Protein AF-A0A226EF48-F1 (afdb_monomer)

Solvent-accessible surface area (backbone atoms only — not comparable to full-atom values): 66025 Å² total; per-residue (Å²): 138,90,85,88,90,83,89,89,87,90,87,92,88,91,91,93,85,91,84,88,83,88,86,92,86,85,90,83,84,89,86,86,90,88,82,91,88,88,88,90,88,88,89,84,86,84,87,84,86,86,82,90,78,88,82,88,87,86,89,86,88,83,92,82,86,89,89,88,84,90,89,87,90,82,92,88,88,85,83,90,88,85,87,81,84,88,86,85,86,84,91,81,89,85,88,89,88,86,88,77,85,90,72,84,87,84,74,74,77,68,80,90,82,72,95,82,84,83,80,88,74,75,70,82,85,78,79,85,87,78,80,85,83,75,90,76,87,86,95,81,87,85,90,86,92,84,82,90,85,87,84,92,82,88,82,84,85,74,85,72,53,69,72,58,50,51,54,49,52,55,51,49,52,53,50,53,53,53,49,50,52,51,52,51,52,52,52,52,51,50,52,52,50,49,54,50,49,53,50,52,52,52,53,50,53,57,55,72,75,54,84,81,85,88,87,84,85,89,85,81,89,79,90,82,84,84,80,90,83,87,90,82,88,82,86,85,84,83,86,82,87,87,80,90,85,87,86,85,89,84,88,90,88,84,90,89,89,90,89,88,88,89,80,90,86,80,93,87,88,82,90,83,85,89,85,89,81,92,78,88,83,86,82,90,90,84,89,84,87,85,90,80,94,71,84,78,74,86,77,81,72,54,71,64,61,50,49,50,52,50,52,38,54,47,52,51,72,77,51,86,76,60,86,83,56,49,41,81,76,49,61,46,57,36,71,80,72,34,50,36,35,37,33,32,32,77,78,56,48,31,30,37,35,44,32,44,36,95,51,38,51,27,45,35,38,47,35,29,55,45,67,37,89,52,42,51,8,54,64,48,53,44,61,61,41,30,58,52,10,11,75,90,50,76,24,50,57,50,65,36,61,52,26,46,50,19,50,16,97,38,70,54,65,52,71,55,42,55,34,39,38,41,40,45,48,16,52,15,60,63,17,45,64,63,42,47,60,58,54,51,33,22,68,68,36,40,50,74,45,71,40,56,41,39,60,43,37,42,40,50,38,54,84,25,41,80,42,27,55,49,30,47,38,31,48,58,43,70,71,30,62,71,51,45,42,47,49,52,43,32,39,68,64,26,58,84,91,35,38,64,27,40,50,36,66,21,43,37,66,34,39,74,75,73,46,48,73,67,56,43,55,48,51,44,54,71,32,55,35,30,70,44,34,39,38,38,39,26,18,81,69,62,71,64,63,59,48,53,50,53,52,50,49,52,49,58,52,48,62,74,63,67,85,76,66,102,64,87,71,92,55,53,88,55,49,67,72,58,52,100,79,70,67,70,76,68,81,74,60,74,88,80,82,66,94,55,71,44,80,44,80,47,76,38,86,33,101,54,63,66,40,20,42,39,38,40,37,35,80,58,47,49,51,59,44,56,60,65,44,47,53,51,52,47,56,48,44,52,38,44,73,42,78,86,12,63,52,29,45,64,30,40,74,68,66,54,15,69,41,67,50,73,52,74,48,81,43,75,54,19,37,44,30,41,39,34,36,59,19,41,50,96,53,50,87,49,50,64,65,49,52,52,48,53,56,47,50,53,60,76,44,84,64,61,57,73,61,45,42,48,41,37,52,44,58,27,50,50,50,48,48,39,58,72,77,41,39,55,60,54,50,47,52,32,50,50,53,39,72,72,48,48,89,59,97,48,65,66,55,51,47,41,50,52,22,43,33,72,51,38,58,71,52,62,81,61,55,63,74,54,56,44,52,54,53,46,52,64,71,73,43,44,37,33,34,24,41,30,35,44,34,77,68,95,65,61,70,68,57,54,50,50,53,54,47,23,51,53,41,41,68,76,45,34,75,71,42,19,46,50,34,28,51,52,49,56,50,21,51,66,58,57,72,45,79,73,60,69,74,65,66,62,68,54,79,67,56,59,78,87,62,42,56,72,83,71,68,50,77,40,73,62,45,77,91,75,51,93,63,81,39,54,39,39,37,36,35,31,98,55,80,40,35,36,45,34,44,40,21,42,46,74,87,52,49,63,74,52,44,52,48,46,60,59,46,52,56,46,42,69,54,28,24,33,35,50,100,84,70,49,78,44,51,30,69,55,40,43,57,45,46,63,70,52,34,78,45,73,53,69,49,32,21,57,71,91,78,46,91,85,76,65,50,89,43,51,49,41,51,70,36,45,29,43,31,40,39,38,36,24,50,58,95,28,52,66,59,47,53,53,47,53,50,32,39,74,73,33,45,45,91,50,46,65,60,53,23,54,52,27,45,47,53,26,53,54,34,57,67,46,61,75,37,56,73,56,42,53,52,41,52,49,28,59,72,77,50,56,74,73,36,49,47,34,34,34,13,43,87,52,36,32,68,50,23,49,50,48,29,67,43,37,59,80,47,34,74,61,52,52,53,45,53,50,51,50,47,64,56,28,71,31,45,91,34,28,34,41,37,36,39,27,32,60,90,76,71,118

Foldseek 3Di:
DDDDDDDDDDYDYYDDDDDDDDDDDDDDYDDYDDDDDDDYDDDDDDDDDDDDDDDDDDDDDDDDDDDDDDDDDDDDDDDDDDDDDDDDDDPPDDDDPPDDDDDDDADADDDDDDPDDDDPPPPPPPPPDDDPPPDDDDDDDDDDDDDDDDDDDDDDDDDDDVVVVVVVVVVVVVVVVVVRVVVVVVVVVVVVVVVVVVVVVVVVVVVVVDDDDDDDDDDDDDDDDDDDDDDDDDDDDDDDDDDDDDDDDDDDDDDDDDDDDDDDDDDDDDDDDDDDDDDDDDDDDDDDDDDDDDPDDPPPCDPVLVVQVVVFVVCLVVDQDDPDFKGWLTWFQFLVPWIWTWMAGPAFLAIEIEIADADQKKKKKKKWFDFAQAQQLLLVLLQQQLQCAFPLGNAHQLLQLLLVLLAWPGWDWDDDLTMTMTMRMHRFDQSVLQSVLVSLRSLQGGPLDPLSCPAAQWFAFLLLFIDHNLLSNQVVLCLPLVSVLVLVQQLLQDPSLASSNYDSSGHSVCSHPVNDSVVSVVRSLQIRFSSRIYIYMYYNDDVVSVVVSVVVSQVVVQVVVPPDDPDDDPHGPSPSVCDPPNDQPQVPGDDTADPAAAEAEAEHADPDQFFWKKKKKFWAAQLLSLLRVLLVVLLVCQQFVFCPHLVNCQCCVVPQALHWDWDWDSDRTIMIMIIGHGGGNVCRVVSVVSVLVSLVCCLVDDNDLVSSLLSLVLVLVVSVVCCVVPVRVLQVVLVSSCSNRVSDSDPSSSNCSSHVNVSSNVCNPDDPVVSSVSSVVVSPGHMYMYIYGYDNDPDDPVVVVSVVSSVVSCVVQPSVRSVVSNVVNVVSVVVNPDDGDVVSSVSGDRDDPVSRDDFDWDKDWPHPVVPDDLATEIEIAGPDQKKKKKKKFFQLPPDLVLLLCLLLLQVLLQQFWWAAPVRHTDGSVCSRVLCSNLFSDKDKAFEDDDDCVPPPDSLAHDHVRRMIMIITIGGLVRVVVVVSSVCGSLPTGDDDQVSSLSSLVSLLSVLVVQVPVVVLVVQLVCLCPPDDSSGSSPSSRSVNSNVVSVVSSVCTPVCVVVSVVSSVVSSVRGPNSHRIHMYIYDNVVSND

Organism: Folsomia candida (NCBI:txid158441)

Nearest PDB structures (foldseek):
  4rpu-assembly2_B  TM=8.347E-01  e=3.319E-36  Homo sapiens
  4rpu-assembly1_A  TM=8.296E-01  e=8.101E-36  Homo sapiens
  4nge-assembly1_A  TM=8.236E-01  e=9.326E-36  Homo sapiens
  6xot-assembly1_A  TM=8.333E-01  e=1.639E-35  Homo sapiens
  6xov-assembly1_A  TM=8.225E-01  e=1.421E-34  Homo sapiens

InterPro domains:
  IPR007863 Peptidase M16, C-terminal [PF05193] (517-663)
  IPR011249 Metalloenzyme, LuxS/M16 peptidase-like [SSF63411] (338-551)
  IPR011249 Metalloenzyme, LuxS/M16 peptidase-like [SSF63411] (585-844)
  IPR011249 Metalloenzyme, LuxS/M16 peptidase-like [SSF63411] (872-1082)
  IPR013578 Peptidase M16C associated [SM01264] (788-1048)

Sequence (1088 aa):
MSSTSQPKKETPPKKETPPKEGGGHPHRHHDHHATISEHMPHAHSITGGGPKSVPLLKNHPTSTLPDHPAPPAHRKTLTSIRAGDLPQDTSSIMALASDANLANPTYRTTSRLIPGNAGAHMTTSEALNAVPLNFHALATGTKASASVGASKTGLRLEFMNPTMLQMEIEKQQQQLNRMAVLRHSMIVQAQIASSRASHNAHAQMHHARFGSSQTTKDLRESTYEPAPIHLEDIPERDTFYDAESHDHTHAPVKFAVPGQGQGQGIQGQSLEHHRVPTKSLAFLSSAPLMKGGTKKRLTIVDSETSKRLQRTRKSLAEGLGVGGEWERITTVKANELHNVTKYRSRHTGLSVVHAKVDSPEVHGYFVFRHRVSNELGLPLILQRMIFLGSRHFPHPGILDQLAVQCYAAGTDGWTESDHSCYTLKTAGKEGFLALLPVYLDHIFFPLLSEAGYLTEIHHVTEEGKDGGVCYLQMKSFEHDPVLQAHWALMSEIYGPDSGYHYNYGGHHKDMRESGSLAAVRKFHKSFYHAKNCCLIVCGDFEPEEIFSVITSFTVNKLAKSGSGTKTTPSGGLLDRGGSDNFVNPWASEPPVEIEEDNECIIRYLSDSEGYSLVKLAMMGTASSDVTLSAGMDILIAYLVASPISPVQTAFVATGEASGVTLTKSGNVQTVYCFNFENVPTHGQEGVGPKLRKVLEEEYNGKFNLERMEMVVGHCCQEAMSAMENDAEDTIARAVISDFIYSFSNDLLTFDRRINRFYTLEQFGSQPARFWLKMLKTLLDSSWALVYAVPSKETGDPHDVEDEERQMEILEKMGPEGCKKLGARLKAAIKIQAKPPPPQMLSFIKTPSIGSIGFLGIERHDNPSWAGDTLCNLYLDDMNTNYVYLTVLMDTAELTLEEKKYLVLFAEALLEAPYVDNSQRFYSYEAMIAGLSRDVLKYETFFGIDWDRGKGGNRFSCGNFSNLFCIRFQMEMKRVKEGFEWMQILLWNTKWQPDRLKNIATRLASEVTTLLDHGPTMVAAMNGESLYSMNSNLRAMSLVRQQVFLERLGAELPKSFKKVAKMLEAIRMVVLRPENTTVHVATRLEKME

Radius of gyration: 38.09 Å; Cα contacts (8 Å, |Δi|>4): 1411; chains: 1; bounding box: 137×104×117 Å

pLDDT: mean 71.86, std 28.27, range [19.77, 98.12]

Mean predicted aligned error: 17.11 Å

Secondary structure (DSSP, 8-state):
-----------------------------------------------------------------------------------------------S------PPPP---SS---S--------TTS-S---------------------------------HHHHHHHHHHHHHHHHHHHHHHHHHHHHHHHHHHHHHHHHHHHHHHHHS--------------PPPP--------------------------------------------------------------------------HHHHHHHHHHHHHHHT-----SSEEEEEEEEETTTEEEEEEEETTT--EEEEEE---SEEEEEEEEE----STT-HHHHHHHHHTS-BSSS-STTHHHHHHHHTT-S--EEEE-SSEEEEEEEEESHHHHHHHHHHHHHHHHSB---HHHHHHHT-EE-TTS-EE-HHHHHHHHHHT-HHHHHHHHHHHHHS-TTSTTSS-SS--HHHHHHT--HHHHHHHHHHH-SGGGEEEEEEES--HHHHHHHHHHHHHHHHHHH-SS-S---SS-TT-SS--TT---TTTTPPP---SS-EEEEEEEE-S--SEEEEEEEEEEEETT-HHHHHHHHHHHHHHHSSTTSHHHHHHTTTTS-SEEEEEEE-SSEEEEEEEEEEEEGGGGGGHHHHHHHHHHHHHHS---HHHHHHHHHHHHHHHHHHHHHSHHHHHHHHHHHHHHH--S--HHHHHHHH-HHHHHHTTTT--HHHHHHHHHHHHSS-EEEEEEEEE--SS-HHHHHHHHHHHHHHHHHHHHHHHHHHHHHHHHHHHHT-PPPHHHHTTSPPPPGGG--PPPEEEEES-GGG-S-SSEEEEEEES-SEEEEEEEEE-TT--HHHHHTHHHHHHHHHSS-EE-TT--EE-HHHHHHHHHHH-SEEEEEEEE-S--TTT--TT---EEEEEEEEEEEEEGGGHHHHHHHHHIIIIIB---HHHHHHHHHHHHHHHHHHHS-HHHHHHHHHHHHHS-TTSHHHHT-HHHHHHHHHHHHHHTTTTHHHHHHHHHHHHHHHTSTTTEEEEEEE-GGGT-

Structure (mmCIF, N/CA/C/O backbone):
data_AF-A0A226EF48-F1
#
_entry.id   AF-A0A226EF48-F1
#
loop_
_atom_site.group_PDB
_atom_site.id
_atom_site.type_symbol
_atom_site.label_atom_id
_atom_site.label_alt_id
_atom_site.label_comp_id
_atom_site.label_asym_id
_atom_site.label_entity_id
_atom_site.label_seq_id
_atom_site.pdbx_PDB_ins_code
_atom_site.Cartn_x
_atom_site.Cartn_y
_atom_site.Cartn_z
_atom_site.occupancy
_atom_site.B_iso_or_equiv
_atom_site.auth_seq_id
_atom_site.auth_comp_id
_atom_site.auth_asym_id
_atom_site.auth_atom_id
_atom_site.pdbx_PDB_model_num
ATOM 1 N N . MET A 1 1 ? 35.389 -9.299 45.839 1.00 28.16 1 MET A N 1
ATOM 2 C CA . MET A 1 1 ? 36.670 -9.146 46.571 1.00 28.16 1 MET A CA 1
ATOM 3 C C . MET A 1 1 ? 37.806 -9.143 45.564 1.00 28.16 1 MET A C 1
ATOM 5 O O . MET A 1 1 ? 37.670 -9.774 44.526 1.00 28.16 1 MET A O 1
ATOM 9 N N . SER A 1 2 ? 38.886 -8.426 45.853 1.00 26.86 2 SER A N 1
ATOM 10 C CA . SER A 1 2 ? 40.102 -8.352 45.036 1.00 26.86 2 SER A CA 1
ATOM 11 C C . SER A 1 2 ? 41.114 -9.441 45.400 1.00 26.86 2 SER A C 1
ATOM 13 O O . SER A 1 2 ? 41.329 -9.647 46.593 1.00 26.86 2 SER A O 1
ATOM 15 N N . SER A 1 3 ? 41.851 -9.979 44.422 1.00 26.12 3 SER A N 1
ATOM 16 C CA . SER A 1 3 ? 43.328 -9.927 44.451 1.00 26.12 3 SER A CA 1
ATOM 17 C C . SER A 1 3 ? 43.994 -10.444 43.166 1.00 26.12 3 SER A C 1
ATOM 19 O O . SER A 1 3 ? 43.535 -11.361 42.495 1.00 26.12 3 SER A O 1
ATOM 21 N N . THR A 1 4 ? 45.106 -9.793 42.837 1.00 33.22 4 THR A N 1
ATOM 22 C CA . THR A 1 4 ? 46.042 -10.048 41.732 1.00 33.22 4 THR A CA 1
ATOM 23 C C . THR A 1 4 ? 47.026 -11.186 42.016 1.00 33.22 4 THR A C 1
ATOM 25 O O . THR A 1 4 ? 47.421 -11.367 43.166 1.00 33.22 4 THR A O 1
ATOM 28 N N . SER A 1 5 ? 47.602 -11.796 40.972 1.00 27.30 5 SER A N 1
ATOM 29 C CA . SER A 1 5 ? 49.020 -12.214 40.996 1.00 27.30 5 SER A CA 1
ATOM 30 C C . SER A 1 5 ? 49.654 -12.284 39.590 1.00 27.30 5 SER A C 1
ATOM 32 O O . SER A 1 5 ? 48.964 -12.328 38.575 1.00 27.30 5 SER A O 1
ATOM 34 N N . GLN A 1 6 ? 50.986 -12.207 39.558 1.00 29.62 6 GLN A N 1
ATOM 35 C CA . GLN A 1 6 ? 51.924 -12.101 38.420 1.00 29.62 6 GLN A CA 1
ATOM 36 C C . GLN A 1 6 ? 53.276 -12.710 38.901 1.00 29.62 6 GLN A C 1
ATOM 38 O O . GLN A 1 6 ? 53.367 -13.033 40.089 1.00 29.62 6 GLN A O 1
ATOM 43 N N . PRO A 1 7 ? 54.394 -12.720 38.139 1.00 58.25 7 PRO A N 1
ATOM 44 C CA . PRO A 1 7 ? 54.631 -12.943 36.700 1.00 58.25 7 PRO A CA 1
ATOM 45 C C . PRO A 1 7 ? 55.811 -13.947 36.480 1.00 58.25 7 PRO A C 1
ATOM 47 O O . PRO A 1 7 ? 56.293 -14.545 37.440 1.00 58.25 7 PRO A O 1
ATOM 50 N N . LYS A 1 8 ? 56.372 -14.061 35.255 1.00 25.58 8 LYS A N 1
ATOM 51 C CA . LYS A 1 8 ? 57.837 -14.234 35.021 1.00 25.58 8 LYS A CA 1
ATOM 52 C C . LYS A 1 8 ? 58.270 -13.968 33.558 1.00 25.58 8 LYS A C 1
ATOM 54 O O . LYS A 1 8 ? 57.422 -13.894 32.675 1.00 25.58 8 LYS A O 1
ATOM 59 N N . LYS A 1 9 ? 59.582 -13.782 33.330 1.00 35.47 9 LYS A N 1
ATOM 60 C CA . LYS A 1 9 ? 60.288 -13.489 32.051 1.00 35.47 9 LYS A CA 1
ATOM 61 C C . LYS A 1 9 ? 61.573 -14.337 31.946 1.00 35.47 9 LYS A C 1
ATOM 63 O O . LYS A 1 9 ? 62.043 -14.746 33.000 1.00 35.47 9 LYS A O 1
ATOM 68 N N . GLU A 1 10 ? 62.166 -14.479 30.743 1.00 27.41 10 GLU A N 1
ATOM 69 C CA . GLU A 1 10 ? 63.618 -14.271 30.443 1.00 27.41 10 GLU A CA 1
ATOM 70 C C . GLU A 1 10 ? 63.971 -14.435 28.928 1.00 27.41 10 GLU A C 1
ATOM 72 O O . GLU A 1 10 ? 63.063 -14.599 28.115 1.00 27.41 10 GLU A O 1
ATOM 77 N N . THR A 1 11 ? 65.247 -14.239 28.528 1.00 33.75 11 THR A N 1
ATOM 78 C CA . THR A 1 11 ? 65.767 -13.865 27.162 1.00 33.75 11 THR A CA 1
ATOM 79 C C . THR A 1 11 ? 67.304 -14.117 27.036 1.00 33.75 11 THR A C 1
ATOM 81 O O . THR A 1 11 ? 67.863 -14.461 28.078 1.00 33.75 11 THR A O 1
ATOM 84 N N . PRO A 1 12 ? 68.079 -13.813 25.937 1.00 58.25 12 PRO A N 1
ATOM 85 C CA . PRO A 1 12 ? 67.825 -13.530 24.490 1.00 58.25 12 PRO A CA 1
ATOM 86 C C . PRO A 1 12 ? 68.571 -14.564 23.546 1.00 58.25 12 PRO A C 1
ATOM 88 O O . PRO A 1 12 ? 68.150 -15.712 23.636 1.00 58.25 12 PRO A O 1
ATOM 91 N N . PRO A 1 13 ? 69.692 -14.363 22.767 1.00 60.22 13 PRO A N 1
ATOM 92 C CA . PRO A 1 13 ? 70.171 -13.312 21.810 1.00 60.22 13 PRO A CA 1
ATOM 93 C C . PRO A 1 13 ? 70.856 -13.758 20.445 1.00 60.22 13 PRO A C 1
ATOM 95 O O . PRO A 1 13 ? 71.360 -14.865 20.327 1.00 60.22 13 PRO A O 1
ATOM 98 N N . LYS A 1 14 ? 71.088 -12.779 19.524 1.00 34.16 14 LYS A N 1
ATOM 99 C CA . LYS A 1 14 ? 72.252 -12.568 18.572 1.00 34.16 14 LYS A CA 1
ATOM 100 C C . LYS A 1 14 ? 72.450 -13.301 17.191 1.00 34.16 14 LYS A C 1
ATOM 102 O O . LYS A 1 14 ? 72.876 -14.447 17.166 1.00 34.16 14 LYS A O 1
ATOM 107 N N . LYS A 1 15 ? 72.475 -12.483 16.098 1.00 33.62 15 LYS A N 1
ATOM 108 C CA . LYS A 1 15 ? 73.620 -12.099 15.177 1.00 33.62 15 LYS A CA 1
ATOM 109 C C . LYS A 1 15 ? 73.606 -12.389 13.631 1.00 33.62 15 LYS A C 1
ATOM 111 O O . LYS A 1 15 ? 73.310 -13.489 13.199 1.00 33.62 15 LYS A O 1
ATOM 116 N N . GLU A 1 16 ? 74.141 -11.389 12.888 1.00 28.70 16 GLU A N 1
ATOM 117 C CA . GLU A 1 16 ? 74.893 -11.381 11.586 1.00 28.70 16 GLU A CA 1
ATOM 118 C C . GLU A 1 16 ? 74.229 -11.239 10.177 1.00 28.70 16 GLU A C 1
ATOM 120 O O . GLU A 1 16 ? 73.040 -11.478 9.996 1.00 28.70 16 GLU A O 1
ATOM 125 N N . THR A 1 17 ? 75.009 -10.669 9.225 1.00 33.44 17 THR A N 1
ATOM 126 C CA . THR A 1 17 ? 74.656 -9.972 7.940 1.00 33.44 17 THR A CA 1
ATOM 127 C C . THR A 1 17 ? 75.921 -9.811 7.033 1.00 33.44 17 THR A C 1
ATOM 129 O O . THR A 1 17 ? 76.978 -10.269 7.479 1.00 33.44 17 THR A O 1
ATOM 132 N N . PRO A 1 18 ? 75.948 -9.123 5.844 1.00 63.88 18 PRO A N 1
ATOM 133 C CA . PRO A 1 18 ? 74.908 -8.530 4.970 1.00 63.88 18 PRO A CA 1
ATOM 134 C C . PRO A 1 18 ? 74.834 -9.255 3.582 1.00 63.88 18 PRO A C 1
ATOM 136 O O . PRO A 1 18 ? 74.319 -10.369 3.666 1.00 63.88 18 PRO A O 1
ATOM 139 N N . PRO A 1 19 ? 75.299 -8.826 2.357 1.00 53.91 19 PRO A N 1
ATOM 140 C CA . PRO A 1 19 ? 75.860 -7.561 1.791 1.00 53.91 19 PRO A CA 1
ATOM 141 C C . PRO A 1 19 ? 75.256 -7.040 0.430 1.00 53.91 19 PRO A C 1
ATOM 143 O O . PRO A 1 19 ? 74.642 -7.801 -0.300 1.00 53.91 19 PRO A O 1
ATOM 146 N N . LYS A 1 20 ? 75.552 -5.762 0.076 1.00 36.25 20 LYS A N 1
ATOM 147 C CA . LYS A 1 20 ? 75.906 -5.155 -1.261 1.00 36.25 20 LYS A CA 1
ATOM 148 C C . LYS A 1 20 ? 75.062 -5.401 -2.561 1.00 36.25 20 LYS A C 1
ATOM 150 O O . LYS A 1 20 ? 74.678 -6.523 -2.837 1.00 36.25 20 LYS A O 1
ATOM 155 N N . GLU A 1 21 ? 74.859 -4.442 -3.497 1.00 33.84 21 GLU A N 1
ATOM 156 C CA . GLU A 1 21 ? 75.143 -2.979 -3.560 1.00 33.84 21 GLU A CA 1
ATOM 157 C C . GLU A 1 21 ? 74.468 -2.254 -4.769 1.00 33.84 21 GLU A C 1
ATOM 159 O O . GLU A 1 21 ? 74.264 -2.875 -5.807 1.00 33.84 21 GLU A O 1
ATOM 164 N N . GLY A 1 22 ? 74.257 -0.924 -4.672 1.00 27.17 22 GLY A N 1
ATOM 165 C CA . GLY A 1 22 ? 74.128 0.033 -5.804 1.00 27.17 22 GLY A CA 1
ATOM 166 C C . GLY A 1 22 ? 72.722 0.290 -6.401 1.00 27.17 22 GLY A C 1
ATOM 167 O O . GLY A 1 22 ? 71.975 -0.644 -6.646 1.00 27.17 22 GLY A O 1
ATOM 168 N N . GLY A 1 23 ? 72.296 1.529 -6.709 1.00 27.42 23 GLY A N 1
ATOM 169 C CA . GLY A 1 23 ? 72.866 2.861 -6.414 1.00 27.42 23 GLY A CA 1
ATOM 170 C C . GLY A 1 23 ? 72.217 3.996 -7.247 1.00 27.42 23 GLY A C 1
ATOM 171 O O . GLY A 1 23 ? 71.922 3.784 -8.417 1.00 27.42 23 GLY A O 1
ATOM 172 N N . GLY A 1 24 ? 72.007 5.199 -6.680 1.00 24.30 24 GLY A N 1
ATOM 173 C CA . GLY A 1 24 ? 71.493 6.371 -7.428 1.00 24.30 24 GLY A CA 1
ATOM 174 C C . GLY A 1 24 ? 70.913 7.516 -6.571 1.00 24.30 24 GLY A C 1
ATOM 175 O O . GLY A 1 24 ? 69.878 7.362 -5.932 1.00 24.30 24 GLY A O 1
ATOM 176 N N . HIS A 1 25 ? 71.581 8.674 -6.555 1.00 31.62 25 HIS A N 1
ATOM 177 C CA . HIS A 1 25 ? 71.256 9.911 -5.804 1.00 31.62 25 HIS A CA 1
ATOM 178 C C . HIS A 1 25 ? 72.106 11.067 -6.417 1.00 31.62 25 HIS A C 1
ATOM 180 O O . HIS A 1 25 ? 72.949 10.730 -7.256 1.00 31.62 25 HIS A O 1
ATOM 186 N N . PRO A 1 26 ? 72.033 12.370 -6.021 1.00 56.12 26 PRO A N 1
ATOM 187 C CA . PRO A 1 26 ? 71.220 13.053 -4.988 1.00 56.12 26 PRO A CA 1
ATOM 188 C C . PRO A 1 26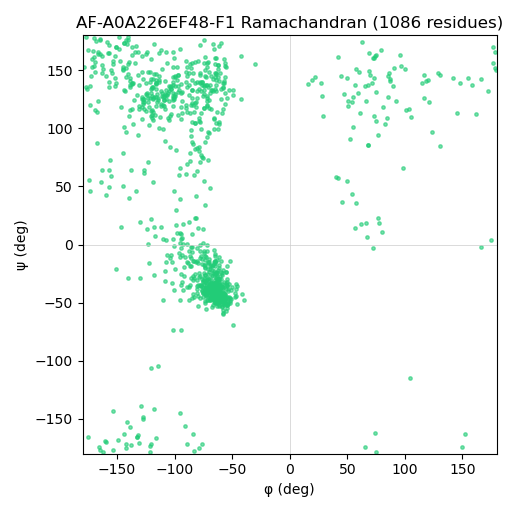 ? 70.709 14.476 -5.434 1.00 56.12 26 PRO A C 1
ATOM 190 O O . PRO A 1 26 ? 70.656 14.757 -6.624 1.00 56.12 26 PRO A O 1
ATOM 193 N N . HIS A 1 27 ? 70.473 15.396 -4.467 1.00 28.08 27 HIS A N 1
ATOM 194 C CA . HIS A 1 27 ? 70.641 16.883 -4.539 1.00 28.08 27 HIS A CA 1
ATOM 195 C C . HIS A 1 27 ? 69.497 17.785 -5.099 1.00 28.08 27 HIS A C 1
ATOM 197 O O . HIS A 1 27 ? 68.837 17.404 -6.052 1.00 28.08 27 HIS A O 1
ATOM 203 N N . ARG A 1 28 ? 69.248 19.026 -4.596 1.00 28.14 28 ARG A N 1
ATOM 204 C CA . ARG A 1 28 ? 69.578 19.692 -3.290 1.00 28.14 28 ARG A CA 1
ATOM 205 C C . ARG A 1 28 ? 68.885 21.084 -3.117 1.00 28.14 28 ARG A C 1
ATOM 207 O O . ARG A 1 28 ? 68.788 21.807 -4.095 1.00 28.14 28 ARG A O 1
ATOM 214 N N . HIS A 1 29 ? 68.645 21.483 -1.852 1.00 28.69 29 HIS A N 1
ATOM 215 C CA . HIS A 1 29 ? 68.838 22.836 -1.244 1.00 28.69 29 HIS A CA 1
ATOM 216 C C . HIS A 1 29 ? 67.913 24.075 -1.472 1.00 28.69 29 HIS A C 1
ATOM 218 O O . HIS A 1 29 ? 67.759 24.530 -2.594 1.00 28.69 29 HIS A O 1
ATOM 224 N N . HIS A 1 30 ? 67.544 24.705 -0.326 1.00 28.91 30 HIS A N 1
ATOM 225 C CA . HIS A 1 30 ? 67.613 26.158 0.032 1.00 28.91 30 HIS A CA 1
ATOM 226 C C . HIS A 1 30 ? 66.687 27.216 -0.664 1.00 28.91 30 HIS A C 1
ATOM 228 O O . HIS A 1 30 ? 66.364 27.071 -1.833 1.00 28.91 30 HIS A O 1
ATOM 234 N N . ASP A 1 31 ? 66.249 28.337 -0.037 1.00 29.02 31 ASP A N 1
ATOM 235 C CA . ASP A 1 31 ? 66.305 28.771 1.387 1.00 29.02 31 ASP A CA 1
ATOM 236 C C . ASP A 1 31 ? 65.411 29.996 1.778 1.00 29.02 31 ASP A C 1
ATOM 238 O O . ASP A 1 31 ? 65.060 30.808 0.929 1.00 29.02 31 ASP A O 1
ATOM 242 N N . HIS A 1 32 ? 65.241 30.179 3.107 1.00 30.47 32 HIS A N 1
ATOM 243 C CA . HIS A 1 32 ? 65.306 31.447 3.899 1.00 30.47 32 HIS A CA 1
ATOM 244 C C . HIS A 1 32 ? 64.123 32.434 4.154 1.00 30.47 32 HIS A C 1
ATOM 246 O O . HIS A 1 32 ? 63.390 32.836 3.262 1.00 30.47 32 HIS A O 1
ATOM 252 N N . HIS A 1 33 ? 64.152 32.952 5.409 1.00 28.91 33 HIS A N 1
ATOM 253 C CA . HIS A 1 33 ? 63.648 34.242 5.962 1.00 28.91 33 HIS A CA 1
ATOM 254 C C . HIS A 1 33 ? 62.115 34.490 6.066 1.00 28.91 33 HIS A C 1
ATOM 256 O O . HIS A 1 33 ? 61.362 34.056 5.209 1.00 28.91 33 HIS A O 1
ATOM 262 N N . ALA A 1 34 ? 61.555 35.213 7.062 1.00 29.50 34 ALA A N 1
ATOM 263 C CA . ALA A 1 34 ? 62.031 35.817 8.339 1.00 29.50 34 ALA A CA 1
ATOM 264 C C . ALA A 1 34 ? 60.823 36.438 9.123 1.00 29.50 34 ALA A C 1
ATOM 266 O O . ALA A 1 34 ? 59.797 36.659 8.490 1.00 29.50 34 ALA A O 1
ATOM 267 N N . THR A 1 35 ? 60.816 36.856 10.410 1.00 27.83 35 THR A N 1
ATOM 268 C CA . THR A 1 35 ? 61.476 36.501 11.708 1.00 27.83 35 THR A CA 1
ATOM 269 C C . THR A 1 35 ? 60.811 37.318 12.858 1.00 27.83 35 THR A C 1
ATOM 271 O O . THR A 1 35 ? 60.347 38.414 12.569 1.00 27.83 35 THR A O 1
ATOM 274 N N . ILE A 1 36 ? 60.937 36.885 14.137 1.00 29.30 36 ILE A N 1
ATOM 275 C CA . ILE A 1 36 ? 60.816 37.685 15.406 1.00 29.30 36 ILE A CA 1
ATOM 276 C C . ILE A 1 36 ? 59.397 38.149 15.840 1.00 29.30 36 ILE A C 1
ATOM 278 O O . ILE A 1 36 ? 58.625 38.588 15.000 1.00 29.30 36 ILE A O 1
ATOM 282 N N . SER A 1 37 ? 59.003 38.204 17.130 1.00 27.56 37 SER A N 1
ATOM 283 C CA . SER A 1 37 ? 59.228 37.407 18.379 1.00 27.56 37 SER A CA 1
ATOM 284 C C . SER A 1 37 ? 58.132 37.848 19.411 1.00 27.56 37 SER A C 1
ATOM 286 O O . SER A 1 37 ? 57.335 38.717 19.065 1.00 27.56 37 SER A O 1
ATOM 288 N N . GLU A 1 38 ? 57.900 37.352 20.642 1.00 31.55 38 GLU A N 1
ATOM 289 C CA . GLU A 1 38 ? 58.508 36.356 21.564 1.00 31.55 38 GLU A CA 1
ATOM 290 C C . GLU A 1 38 ? 57.375 35.810 22.509 1.00 31.55 38 GLU A C 1
ATOM 292 O O . GLU A 1 38 ? 56.274 35.638 21.997 1.00 31.55 38 GLU A O 1
ATOM 297 N N . HIS A 1 39 ? 57.419 35.475 23.818 1.00 27.11 39 HIS A N 1
ATOM 298 C CA . HIS A 1 39 ? 58.394 35.469 24.938 1.00 27.11 39 HIS A CA 1
ATOM 299 C C . HIS A 1 39 ? 58.063 34.304 25.930 1.00 27.11 39 HIS A C 1
ATOM 301 O O . HIS A 1 39 ? 57.269 33.425 25.597 1.00 27.11 39 HIS A O 1
ATOM 307 N N . MET A 1 40 ? 58.666 34.241 27.133 1.00 24.55 40 MET A N 1
ATOM 308 C CA . MET A 1 40 ? 58.604 33.076 28.062 1.00 24.55 40 MET A CA 1
ATOM 309 C C . MET A 1 40 ? 58.956 33.479 29.537 1.00 24.55 40 MET A C 1
ATOM 311 O O . MET A 1 40 ? 59.086 34.687 29.740 1.00 24.55 40 MET A O 1
ATOM 315 N N . PRO A 1 41 ? 59.183 32.604 30.574 1.00 56.12 41 PRO A N 1
ATOM 316 C CA . PRO A 1 41 ? 58.984 31.138 30.758 1.00 56.12 41 PRO A CA 1
ATOM 317 C C . PRO A 1 41 ? 58.500 30.627 32.176 1.00 56.12 41 PRO A C 1
ATOM 319 O O . PRO A 1 41 ? 58.341 31.387 33.122 1.00 56.12 41 PRO A O 1
ATOM 322 N N . HIS A 1 42 ? 58.425 29.283 32.326 1.00 31.09 42 HIS A N 1
ATOM 323 C CA . HIS A 1 42 ? 58.775 28.430 33.511 1.00 31.09 42 HIS A CA 1
ATOM 324 C C . HIS A 1 42 ? 57.834 28.128 34.732 1.00 31.09 42 HIS A C 1
ATOM 326 O O . HIS A 1 42 ? 57.786 28.868 35.704 1.00 31.09 42 HIS A O 1
ATOM 332 N N . ALA A 1 43 ? 57.376 26.853 34.776 1.00 27.39 43 ALA A N 1
ATOM 333 C CA . ALA A 1 43 ? 57.772 25.779 35.740 1.00 27.39 43 ALA A CA 1
ATOM 334 C C . ALA A 1 43 ? 56.931 25.360 36.999 1.00 27.39 43 ALA A C 1
ATOM 336 O O . ALA A 1 43 ? 56.273 26.149 37.657 1.00 27.39 43 ALA A O 1
ATOM 337 N N . HIS A 1 44 ? 57.098 24.061 37.345 1.00 28.94 44 HIS A N 1
ATOM 338 C CA . HIS A 1 44 ? 56.941 23.352 38.646 1.00 28.94 44 HIS A CA 1
ATOM 339 C C . HIS A 1 44 ? 55.565 22.963 39.285 1.00 28.94 44 HIS A C 1
ATOM 341 O O . HIS A 1 44 ? 55.040 23.637 40.157 1.00 28.94 44 HIS A O 1
ATOM 347 N N . SER A 1 45 ? 55.141 21.714 39.002 1.00 24.92 45 SER A N 1
ATOM 348 C CA . SER A 1 45 ? 55.010 20.558 39.945 1.00 24.92 45 SER A CA 1
ATOM 349 C C . SER A 1 45 ? 54.021 20.472 41.149 1.00 24.92 45 SER A C 1
ATOM 351 O O . SER A 1 45 ? 54.086 21.273 42.069 1.00 24.92 45 SER A O 1
ATOM 353 N N . ILE A 1 46 ? 53.391 19.276 41.256 1.00 27.30 46 ILE A N 1
ATOM 354 C CA . ILE A 1 46 ? 53.111 18.449 42.476 1.00 27.30 46 ILE A CA 1
ATOM 355 C C . ILE A 1 46 ? 51.845 18.715 43.349 1.00 27.30 46 ILE A C 1
ATOM 357 O O . ILE A 1 46 ? 51.668 19.786 43.910 1.00 27.30 46 ILE A O 1
ATOM 361 N N . THR A 1 47 ? 51.065 17.631 43.585 1.00 27.00 47 THR A N 1
ATOM 362 C CA . THR A 1 47 ? 49.935 17.428 44.556 1.00 27.00 47 THR A CA 1
ATOM 363 C C . THR A 1 47 ? 48.717 18.375 44.482 1.00 27.00 47 THR A C 1
ATOM 365 O O . THR A 1 47 ? 48.842 19.524 44.103 1.00 27.00 47 THR A O 1
ATOM 368 N N . GLY A 1 48 ? 47.484 17.995 44.851 1.00 24.38 48 GLY A N 1
ATOM 369 C CA . GLY A 1 48 ? 46.937 16.716 45.337 1.00 24.38 48 GLY A CA 1
ATOM 370 C C . GLY A 1 48 ? 45.773 16.931 46.331 1.00 24.38 48 GLY A C 1
ATOM 371 O O . GLY A 1 48 ? 45.880 17.787 47.199 1.00 24.38 48 GLY A O 1
ATOM 372 N N . GLY A 1 49 ? 44.696 16.132 46.248 1.00 25.20 49 GLY A N 1
ATOM 373 C CA . GLY A 1 49 ? 43.624 16.068 47.265 1.00 25.20 49 GLY A CA 1
ATOM 374 C C . GLY A 1 49 ? 42.217 16.538 46.838 1.00 25.20 49 GLY A C 1
ATOM 375 O O . GLY A 1 49 ? 42.052 17.552 46.173 1.00 25.20 49 GLY A O 1
ATOM 376 N N . GLY A 1 50 ? 41.195 15.793 47.276 1.00 22.89 50 GLY A N 1
ATOM 377 C CA . GLY A 1 50 ? 39.822 16.282 47.531 1.00 22.89 50 GLY A CA 1
ATOM 378 C C . GLY A 1 50 ? 39.524 16.083 49.030 1.00 22.89 50 GLY A C 1
ATOM 379 O O . GLY A 1 50 ? 40.478 16.111 49.808 1.00 22.89 50 GLY A O 1
ATOM 380 N N . PRO A 1 51 ? 38.309 15.689 49.475 1.00 46.88 51 PRO A N 1
ATOM 381 C CA . PRO A 1 51 ? 36.960 15.805 48.890 1.00 46.88 51 PRO A CA 1
ATOM 382 C C . PRO A 1 51 ? 35.920 16.348 49.932 1.00 46.88 51 PRO A C 1
ATOM 384 O O . PRO A 1 51 ? 36.318 16.732 51.027 1.00 46.88 51 PRO A O 1
ATOM 387 N N . LYS A 1 52 ? 34.593 16.237 49.665 1.00 27.02 52 LYS A N 1
ATOM 388 C CA . LYS A 1 52 ? 33.447 16.457 50.619 1.00 27.02 52 LYS A CA 1
ATOM 389 C C . LYS A 1 52 ? 33.165 17.952 50.968 1.00 27.02 52 LYS A C 1
ATOM 391 O O . LYS A 1 52 ? 34.015 18.783 50.695 1.00 27.02 52 LYS A O 1
ATOM 396 N N . SER A 1 53 ? 32.012 18.406 51.506 1.00 25.98 53 SER A N 1
ATOM 397 C CA . SER A 1 53 ? 30.719 17.792 51.932 1.00 25.98 53 SER A CA 1
ATOM 398 C C . SER A 1 53 ? 29.557 18.823 52.018 1.00 25.98 53 SER A C 1
ATOM 400 O O . SER A 1 53 ? 29.782 19.940 52.463 1.00 25.98 53 SER A O 1
ATOM 402 N N . VAL A 1 54 ? 28.317 18.416 51.673 1.00 25.62 54 VAL A N 1
ATOM 403 C CA . VAL A 1 54 ? 27.120 18.206 52.562 1.00 25.62 54 VAL A CA 1
ATOM 404 C C . VAL A 1 54 ? 27.134 18.908 53.959 1.00 25.62 54 VAL A C 1
ATOM 406 O O . VAL A 1 54 ? 28.189 18.821 54.587 1.00 25.62 54 VAL A O 1
ATOM 409 N N . PRO A 1 55 ? 26.027 19.470 54.549 1.00 45.56 55 PRO A N 1
ATOM 410 C CA . PRO A 1 55 ? 24.585 19.163 54.361 1.00 45.56 55 PRO A CA 1
ATOM 411 C C . PRO A 1 55 ? 23.550 20.335 54.321 1.00 45.56 55 PRO A C 1
ATOM 413 O O . PRO A 1 55 ? 23.836 21.504 54.545 1.00 45.56 55 PRO A O 1
ATOM 416 N N . LEU A 1 56 ? 22.292 19.912 54.115 1.00 26.12 56 LEU A N 1
ATOM 417 C CA . LEU A 1 56 ? 20.988 20.470 54.540 1.00 26.12 56 LEU A CA 1
ATOM 418 C C . LEU A 1 56 ? 20.939 21.261 55.873 1.00 26.12 56 LEU A C 1
ATOM 420 O O . LEU A 1 56 ? 21.588 20.852 56.833 1.00 26.12 56 LEU A O 1
ATOM 424 N N . LEU A 1 57 ? 19.950 22.170 56.014 1.00 24.25 57 LEU A N 1
ATOM 425 C CA . LEU A 1 57 ? 18.860 22.037 57.016 1.00 24.25 57 LEU A CA 1
ATOM 426 C C . LEU A 1 57 ? 17.665 23.003 56.796 1.00 24.25 57 LEU A C 1
ATOM 428 O O . LEU A 1 57 ? 17.752 23.957 56.030 1.00 24.25 57 LEU A O 1
ATOM 432 N N . LYS A 1 58 ? 16.526 22.709 57.447 1.00 34.09 58 LYS A N 1
ATOM 433 C CA . LYS A 1 58 ? 15.245 23.460 57.415 1.00 34.09 58 LYS A CA 1
ATOM 434 C C . LYS A 1 58 ? 15.078 24.329 58.673 1.00 34.09 58 LYS A C 1
ATOM 436 O O . LYS A 1 58 ? 15.704 24.007 59.677 1.00 34.09 58 LYS A O 1
ATOM 441 N N . ASN A 1 59 ? 14.131 25.282 58.676 1.00 26.27 59 ASN A N 1
ATOM 442 C CA . ASN A 1 59 ? 13.272 25.568 59.847 1.00 26.27 59 ASN A CA 1
ATOM 443 C C . ASN A 1 59 ? 12.002 26.397 59.515 1.00 26.27 59 ASN A C 1
ATOM 445 O O . ASN A 1 59 ? 11.902 27.012 58.458 1.00 26.27 59 ASN A O 1
ATOM 449 N N . HIS A 1 60 ? 11.031 26.362 60.436 1.00 32.38 60 HIS A N 1
ATOM 450 C CA . HIS A 1 60 ? 9.705 27.027 60.472 1.00 32.38 60 HIS A CA 1
ATOM 451 C C . HIS A 1 60 ? 9.631 27.946 61.732 1.00 32.38 60 HIS A C 1
ATOM 453 O O . HIS A 1 60 ? 10.597 27.930 62.498 1.00 32.38 60 HIS A O 1
ATOM 459 N N . PRO A 1 61 ? 8.484 28.558 62.126 1.00 53.34 61 PRO A N 1
ATOM 460 C CA . PRO A 1 61 ? 7.474 29.383 61.415 1.00 53.34 61 PRO A CA 1
ATOM 461 C C . PRO A 1 61 ? 7.150 30.710 62.188 1.00 53.34 61 PRO A C 1
ATOM 463 O O . PRO A 1 61 ? 7.819 30.980 63.173 1.00 53.34 61 PRO A O 1
ATOM 466 N N . THR A 1 62 ? 6.118 31.499 61.790 1.00 28.30 62 THR A N 1
ATOM 467 C CA . THR A 1 62 ? 4.930 31.963 62.604 1.00 28.30 62 THR A CA 1
ATOM 468 C C . THR A 1 62 ? 4.265 33.282 62.114 1.00 28.30 62 THR A C 1
ATOM 470 O O . THR A 1 62 ? 4.995 34.217 61.819 1.00 28.30 62 THR A O 1
ATOM 473 N N . SER A 1 63 ? 2.911 33.379 62.198 1.00 29.83 63 SER A N 1
ATOM 474 C CA . SER A 1 63 ? 2.053 34.585 62.495 1.00 29.83 63 SER A CA 1
ATOM 475 C C . SER A 1 63 ? 2.097 35.850 61.576 1.00 29.83 63 SER A C 1
ATOM 477 O O . SER A 1 63 ? 3.149 36.165 61.045 1.00 29.83 63 SER A O 1
ATOM 479 N N . THR A 1 64 ? 1.045 36.673 61.342 1.00 27.73 64 THR A N 1
ATOM 480 C CA . THR A 1 64 ? -0.376 36.741 61.810 1.00 27.73 64 THR A CA 1
ATOM 481 C C . THR A 1 64 ? -1.292 37.570 60.855 1.00 27.73 64 THR A C 1
ATOM 483 O O . THR A 1 64 ? -0.801 38.186 59.917 1.00 27.73 64 THR A O 1
ATOM 486 N N . LEU A 1 65 ? -2.613 37.577 61.132 1.00 27.20 65 LEU A N 1
ATOM 487 C CA . LEU A 1 65 ? -3.743 38.375 60.562 1.00 27.20 65 LEU A CA 1
ATOM 488 C C . LEU A 1 65 ? -3.612 39.923 60.720 1.00 27.20 65 LEU A C 1
ATOM 490 O O . LEU A 1 65 ? -2.711 40.318 61.466 1.00 27.20 65 LEU A O 1
ATOM 494 N N . PRO A 1 66 ? -4.495 40.802 60.144 1.00 49.59 66 PRO A N 1
ATOM 495 C CA . PRO A 1 66 ? -5.839 40.614 59.516 1.00 49.59 66 PRO A CA 1
ATOM 496 C C . PRO A 1 66 ? -5.940 41.232 58.069 1.00 49.59 66 PRO A C 1
ATOM 498 O O . PRO A 1 66 ? -4.922 41.190 57.388 1.00 49.59 66 PRO A O 1
ATOM 501 N N . ASP A 1 67 ? -7.026 41.751 57.435 1.00 26.83 67 ASP A N 1
ATOM 502 C CA . ASP A 1 67 ? -8.448 42.071 57.772 1.00 26.83 67 ASP A CA 1
ATOM 503 C C . ASP A 1 67 ? -9.386 42.212 56.512 1.00 26.83 67 ASP A C 1
ATOM 505 O O . ASP A 1 67 ? -8.992 41.887 55.391 1.00 26.83 67 ASP A O 1
ATOM 509 N N . HIS A 1 68 ? -10.625 42.711 56.690 1.00 30.08 68 HIS A N 1
ATOM 510 C CA . HIS A 1 68 ? -11.723 42.976 55.717 1.00 30.08 68 HIS A CA 1
ATOM 511 C C . HIS A 1 68 ? -12.322 44.422 55.921 1.00 30.08 68 HIS A C 1
ATOM 513 O O . HIS A 1 68 ? -11.624 45.196 56.577 1.00 30.08 68 HIS A O 1
ATOM 519 N N . PRO A 1 69 ? -13.522 44.898 55.430 1.00 44.50 69 PRO A N 1
ATOM 520 C CA . PRO A 1 69 ? -14.608 44.313 54.594 1.00 44.50 69 PRO A CA 1
ATOM 521 C C . PRO A 1 69 ? -15.306 45.199 53.486 1.00 44.50 69 PRO A C 1
ATOM 523 O O . PRO A 1 69 ? -15.672 46.345 53.716 1.00 44.50 69 PRO A O 1
ATOM 526 N N . ALA A 1 70 ? -15.712 44.561 52.370 1.00 25.66 70 ALA A N 1
ATOM 527 C CA . ALA A 1 70 ? -17.090 44.553 51.783 1.00 25.66 70 ALA A CA 1
ATOM 528 C C . ALA A 1 70 ? -17.774 45.870 51.191 1.00 25.66 70 ALA A C 1
ATOM 530 O O . ALA A 1 70 ? -17.048 46.824 50.926 1.00 25.66 70 ALA A O 1
ATOM 531 N N . PRO A 1 71 ? -19.085 45.904 50.762 1.00 53.72 71 PRO A N 1
ATOM 532 C CA . PRO A 1 71 ? -19.566 46.585 49.515 1.00 53.72 71 PRO A CA 1
ATOM 533 C C . PRO A 1 71 ? -20.797 47.537 49.797 1.00 53.72 71 PRO A C 1
ATOM 535 O O . PRO A 1 71 ? -20.754 48.128 50.876 1.00 53.72 71 PRO A O 1
ATOM 538 N N . PRO A 1 72 ? -21.930 47.710 49.028 1.00 49.22 72 PRO A N 1
ATOM 539 C CA . PRO A 1 72 ? -22.358 47.337 47.646 1.00 49.22 72 PRO A CA 1
ATOM 540 C C . PRO A 1 72 ? -23.230 48.377 46.835 1.00 49.22 72 PRO A C 1
ATOM 542 O O . PRO A 1 72 ? -23.579 49.445 47.324 1.00 49.22 72 PRO A O 1
ATOM 545 N N . ALA A 1 73 ? -23.745 47.948 45.656 1.00 27.98 73 ALA A N 1
ATOM 546 C CA . ALA A 1 73 ? -24.987 48.406 44.960 1.00 27.98 73 ALA A CA 1
ATOM 547 C C . ALA A 1 73 ? -24.945 49.753 44.150 1.00 27.98 73 ALA A C 1
ATOM 549 O O . ALA A 1 73 ? -23.966 50.475 44.239 1.00 27.98 73 ALA A O 1
ATOM 550 N N . HIS A 1 74 ? -25.912 50.153 43.283 1.00 28.84 74 HIS A N 1
ATOM 551 C CA . HIS A 1 74 ? -27.276 49.647 42.987 1.00 28.84 74 HIS A CA 1
ATOM 552 C C . HIS A 1 74 ? -27.887 50.145 41.625 1.00 28.84 74 HIS A C 1
ATOM 554 O O . HIS A 1 74 ? -27.761 51.316 41.297 1.00 28.84 74 HIS A O 1
ATOM 560 N N . ARG A 1 75 ? -28.726 49.306 40.972 1.00 26.48 75 ARG A N 1
ATOM 561 C CA . ARG A 1 75 ? -29.999 49.622 40.235 1.00 26.48 75 ARG A CA 1
ATOM 562 C C . ARG A 1 75 ? -30.091 50.366 38.859 1.00 26.48 75 ARG A C 1
ATOM 564 O O . ARG A 1 75 ? -29.641 51.486 38.698 1.00 26.48 75 ARG A O 1
ATOM 571 N N . LYS A 1 76 ? -31.024 49.807 38.048 1.00 25.83 76 LYS A N 1
ATOM 572 C CA . LYS A 1 76 ? -32.073 50.403 37.158 1.00 25.83 76 LYS A CA 1
ATOM 573 C C . LYS A 1 76 ? -31.904 50.474 35.615 1.00 25.83 76 LYS A C 1
ATOM 575 O O . LYS A 1 76 ? -31.105 51.206 35.057 1.00 25.83 76 LYS A O 1
ATOM 580 N N . THR A 1 77 ? -32.831 49.753 34.977 1.00 25.11 77 THR A N 1
ATOM 581 C CA . THR A 1 77 ? -33.305 49.693 33.575 1.00 25.11 77 THR A CA 1
ATOM 582 C C . THR A 1 77 ? -33.992 50.964 33.040 1.00 25.11 77 THR A C 1
ATOM 584 O O . THR A 1 77 ? -34.619 51.645 33.852 1.00 25.11 77 THR A O 1
ATOM 587 N N . LEU A 1 78 ? -34.091 51.132 31.700 1.00 23.67 78 LEU A N 1
ATOM 588 C CA . LEU A 1 78 ? -35.382 51.262 30.960 1.00 23.67 78 LEU A CA 1
ATOM 589 C C . LEU A 1 78 ? -35.274 51.299 29.399 1.00 23.67 78 LEU A C 1
ATOM 591 O O . LEU A 1 78 ? -34.426 51.977 28.840 1.00 23.67 78 LEU A O 1
ATOM 595 N N . THR A 1 79 ? -36.180 50.556 28.739 1.00 24.78 79 THR A N 1
ATOM 596 C CA . THR A 1 79 ? -36.814 50.698 27.388 1.00 24.78 79 THR A CA 1
ATOM 597 C C . THR A 1 79 ? -36.144 51.390 26.173 1.00 24.78 79 THR A C 1
ATOM 599 O O . THR A 1 79 ? -36.146 52.609 26.059 1.00 24.78 79 THR A O 1
ATOM 602 N N . SER A 1 80 ? -35.790 50.567 25.171 1.00 26.12 80 SER A N 1
ATOM 603 C CA . SER A 1 80 ? -36.301 50.514 23.767 1.00 26.12 80 SER A CA 1
ATOM 604 C C . SER A 1 80 ? -36.887 51.736 23.014 1.00 26.12 80 SER A C 1
ATOM 606 O O . SER A 1 80 ? -37.840 52.344 23.495 1.00 26.12 80 SER A O 1
ATOM 608 N N . ILE A 1 81 ? -36.529 51.860 21.718 1.00 24.12 81 ILE A N 1
ATOM 609 C CA . ILE A 1 81 ? -37.413 52.180 20.557 1.00 24.12 81 ILE A CA 1
ATOM 610 C C . ILE A 1 81 ? -36.760 51.661 19.234 1.00 24.12 81 ILE A C 1
ATOM 612 O O . ILE A 1 81 ? -35.656 51.123 19.288 1.00 24.12 81 ILE A O 1
ATOM 616 N N . ARG A 1 82 ? -37.464 51.689 18.084 1.00 24.56 82 ARG A N 1
ATOM 617 C CA . ARG A 1 82 ? -37.125 51.027 16.789 1.00 24.56 82 ARG A CA 1
ATOM 618 C C . ARG A 1 82 ? -36.902 52.010 15.609 1.00 24.56 82 ARG A C 1
ATOM 620 O O . ARG A 1 82 ? -37.304 53.161 15.714 1.00 24.56 82 ARG A O 1
ATOM 627 N N . ALA A 1 83 ? -36.437 51.446 14.474 1.00 23.55 83 ALA A N 1
ATOM 628 C CA . ALA A 1 83 ? -36.240 52.007 13.112 1.00 23.55 83 ALA A CA 1
ATOM 629 C C . ALA A 1 83 ? -34.890 52.727 12.861 1.00 23.55 83 ALA A C 1
ATOM 631 O O . ALA A 1 83 ? -34.335 53.302 13.789 1.00 23.55 83 ALA A O 1
ATOM 632 N N . GLY A 1 84 ? -34.307 52.704 11.649 1.00 22.58 84 GLY A N 1
ATOM 633 C CA . GLY A 1 84 ? -34.671 51.962 10.421 1.00 22.58 84 GLY A CA 1
ATOM 634 C C . GLY A 1 84 ? -33.728 52.265 9.231 1.00 22.58 84 GLY A C 1
ATOM 635 O O . GLY A 1 84 ? -33.168 53.350 9.184 1.00 22.58 84 GLY A O 1
ATOM 636 N N . ASP A 1 85 ? -33.584 51.295 8.318 1.00 23.55 85 ASP A N 1
ATOM 637 C CA . ASP A 1 85 ? -33.037 51.330 6.938 1.00 23.55 85 ASP A CA 1
ATOM 638 C C . ASP A 1 85 ? -31.651 51.953 6.593 1.00 23.55 85 ASP A C 1
ATOM 640 O O . ASP A 1 85 ? -31.482 53.167 6.581 1.00 23.55 85 ASP A O 1
ATOM 644 N N . LEU A 1 86 ? -30.760 51.084 6.057 1.00 27.48 86 LEU A N 1
ATOM 645 C CA . LEU A 1 86 ? -29.695 51.354 5.047 1.00 27.48 86 LEU A CA 1
ATOM 646 C C . LEU A 1 86 ? -28.478 52.234 5.484 1.00 27.48 86 LEU A C 1
ATOM 648 O O . LEU A 1 86 ? -28.543 52.844 6.549 1.00 27.48 86 LEU A O 1
ATOM 652 N N . PRO A 1 87 ? -27.325 52.273 4.750 1.00 30.22 87 PRO A N 1
ATOM 653 C CA . PRO A 1 87 ? -27.077 51.891 3.347 1.00 30.22 87 PRO A CA 1
ATOM 654 C C . PRO A 1 87 ? -25.902 50.895 3.110 1.00 30.22 87 PRO A C 1
ATOM 656 O O . PRO A 1 87 ? -25.681 49.985 3.903 1.00 30.22 87 PRO A O 1
ATOM 659 N N . GLN A 1 88 ? -25.240 51.014 1.948 1.00 24.95 88 GLN A N 1
ATOM 660 C CA . GLN A 1 88 ? -24.272 50.091 1.328 1.00 24.95 88 GLN A CA 1
ATOM 661 C C . GLN A 1 88 ? -22.794 50.344 1.736 1.00 24.95 88 GLN A C 1
ATOM 663 O O . GLN A 1 88 ? -22.503 51.187 2.578 1.00 24.95 88 GLN A O 1
ATOM 668 N N . ASP A 1 89 ? -21.894 49.623 1.053 1.00 23.52 89 ASP A N 1
ATOM 669 C CA . ASP A 1 89 ? -20.433 49.772 0.942 1.00 23.52 89 ASP A CA 1
ATOM 670 C C . ASP A 1 89 ? -19.537 49.360 2.126 1.00 23.52 89 ASP A C 1
ATOM 672 O O . ASP A 1 89 ? -19.327 50.074 3.102 1.00 23.52 89 ASP A O 1
ATOM 676 N N . THR A 1 90 ? -18.864 48.215 1.939 1.00 24.28 90 THR A N 1
ATOM 677 C CA . THR A 1 90 ? -17.692 47.774 2.719 1.00 24.28 90 THR A CA 1
ATOM 678 C C . THR A 1 90 ? -16.456 47.611 1.829 1.00 24.28 90 THR A C 1
ATOM 680 O O . THR A 1 90 ? -15.813 46.559 1.801 1.00 24.28 90 THR A O 1
ATOM 683 N N . SER A 1 91 ? -16.096 48.654 1.084 1.00 23.31 91 SER A N 1
ATOM 684 C CA . SER A 1 91 ? -14.824 48.722 0.359 1.00 23.31 91 SER A CA 1
ATOM 685 C C . SER A 1 91 ? -13.669 49.096 1.306 1.00 23.31 91 SER A C 1
ATOM 687 O O . SER A 1 91 ? -13.311 50.270 1.359 1.00 23.31 91 SER A O 1
ATOM 689 N N . SER A 1 92 ? -13.107 48.141 2.074 1.00 25.17 92 SER A N 1
ATOM 690 C CA . SER A 1 92 ? -11.797 48.277 2.780 1.00 25.17 92 SER A CA 1
ATOM 691 C C . SER A 1 92 ? -11.274 46.999 3.489 1.00 25.17 92 SER A C 1
ATOM 693 O O . SER A 1 92 ? -10.790 47.079 4.613 1.00 25.17 92 SER A O 1
ATOM 695 N N . ILE A 1 93 ? -11.299 45.812 2.858 1.00 27.19 93 ILE A N 1
ATOM 696 C CA . ILE A 1 93 ? -10.381 44.700 3.231 1.00 27.19 93 ILE A CA 1
ATOM 697 C C . ILE A 1 93 ? -9.837 44.005 1.964 1.00 27.19 93 ILE A C 1
ATOM 699 O O . ILE A 1 93 ? -10.101 42.837 1.700 1.00 27.19 93 ILE A O 1
ATOM 703 N N . MET A 1 94 ? -9.077 44.749 1.156 1.00 26.94 94 MET A N 1
ATOM 704 C CA . MET A 1 94 ? -8.225 44.216 0.080 1.00 26.94 94 MET A CA 1
ATOM 705 C C . MET A 1 94 ? -6.956 45.072 -0.031 1.00 26.94 94 MET A C 1
ATOM 707 O O . MET A 1 94 ? -6.865 45.960 -0.871 1.00 26.94 94 MET A O 1
ATOM 711 N N . ALA A 1 95 ? -6.000 44.839 0.873 1.00 25.11 95 ALA A N 1
ATOM 712 C CA . ALA A 1 95 ? -4.688 45.493 0.869 1.00 25.11 95 ALA A CA 1
ATOM 713 C C . ALA A 1 95 ? -3.677 44.726 1.749 1.00 25.11 95 ALA A C 1
ATOM 715 O O . ALA A 1 95 ? -3.266 45.241 2.782 1.00 25.11 95 ALA A O 1
ATOM 716 N N . LEU A 1 96 ? -3.342 43.478 1.381 1.00 24.25 96 LEU A N 1
ATOM 717 C CA . LEU A 1 96 ? -2.184 42.703 1.886 1.00 24.25 96 LEU A CA 1
ATOM 718 C C . LEU A 1 96 ? -2.055 41.360 1.122 1.00 24.25 96 LEU A C 1
ATOM 720 O O . LEU A 1 96 ? -2.116 40.281 1.703 1.00 24.25 96 LEU A O 1
ATOM 724 N N . ALA A 1 97 ? -1.969 41.421 -0.213 1.00 25.44 97 ALA A N 1
ATOM 725 C CA . ALA A 1 97 ? -1.881 40.235 -1.080 1.00 25.44 97 ALA A CA 1
ATOM 726 C C . ALA A 1 97 ? -1.245 40.562 -2.450 1.00 25.44 97 ALA A C 1
ATOM 728 O O . ALA A 1 97 ? -1.818 40.269 -3.498 1.00 25.44 97 ALA A O 1
ATOM 729 N N . SER A 1 98 ? -0.093 41.238 -2.451 1.00 24.52 98 SER A N 1
ATOM 730 C CA . SER A 1 98 ? 0.595 41.646 -3.685 1.00 24.52 98 SER A CA 1
ATOM 731 C C . SER A 1 98 ? 2.096 41.877 -3.472 1.00 24.52 98 SER A C 1
ATOM 733 O O . SER A 1 98 ? 2.555 43.006 -3.586 1.00 24.52 98 SER A O 1
ATOM 735 N N . ASP A 1 99 ? 2.829 40.817 -3.126 1.00 23.08 99 ASP A N 1
ATOM 736 C CA . ASP A 1 99 ? 4.262 40.660 -3.430 1.00 23.08 99 ASP A CA 1
ATOM 737 C C . ASP A 1 99 ? 4.675 39.199 -3.167 1.00 23.08 99 ASP A C 1
ATOM 739 O O . ASP A 1 99 ? 5.077 38.817 -2.071 1.00 23.08 99 ASP A O 1
ATOM 743 N N . ALA A 1 100 ? 4.512 38.360 -4.190 1.00 23.42 100 ALA A N 1
ATOM 744 C CA . ALA A 1 100 ? 5.022 36.992 -4.244 1.00 23.42 100 ALA A CA 1
ATOM 745 C C . ALA A 1 100 ? 5.387 36.692 -5.705 1.00 23.42 100 ALA A C 1
ATOM 747 O O . ALA A 1 100 ? 4.531 36.772 -6.588 1.00 23.42 100 ALA A O 1
ATOM 748 N N . ASN A 1 101 ? 6.664 36.411 -5.979 1.00 21.02 101 ASN A N 1
ATOM 749 C CA . ASN A 1 101 ? 7.130 36.174 -7.345 1.00 21.02 101 ASN A CA 1
ATOM 750 C C . ASN A 1 101 ? 6.640 34.819 -7.874 1.00 21.02 101 ASN A C 1
ATOM 752 O O . ASN A 1 101 ? 6.693 33.807 -7.180 1.00 21.02 101 ASN A O 1
ATOM 756 N N . LEU A 1 102 ? 6.200 34.801 -9.133 1.00 23.98 102 LEU A N 1
ATOM 757 C CA . LEU A 1 102 ? 5.770 33.589 -9.830 1.00 23.98 102 LEU A CA 1
ATOM 758 C C . LEU A 1 102 ? 6.982 32.756 -10.278 1.00 23.98 102 LEU A C 1
ATOM 760 O O . LEU A 1 102 ? 7.570 33.030 -11.324 1.00 23.98 102 LEU A O 1
ATOM 764 N N . ALA A 1 103 ? 7.311 31.723 -9.502 1.00 20.98 103 ALA A N 1
ATOM 765 C CA . ALA A 1 103 ? 8.154 30.599 -9.918 1.00 20.98 103 ALA A CA 1
ATOM 766 C C . ALA A 1 103 ? 7.291 29.412 -10.413 1.00 20.98 103 ALA A C 1
ATOM 768 O O . ALA A 1 103 ? 6.063 29.428 -10.296 1.00 20.98 103 ALA A O 1
ATOM 769 N N . ASN A 1 104 ? 7.912 28.407 -11.040 1.00 20.14 104 ASN A N 1
ATOM 770 C CA . ASN A 1 104 ? 7.187 27.356 -11.770 1.00 20.14 104 ASN A CA 1
ATOM 771 C C . ASN A 1 104 ? 6.553 26.285 -10.854 1.00 20.14 104 ASN A C 1
ATOM 773 O O . ASN A 1 104 ? 7.158 25.903 -9.856 1.00 20.14 104 ASN A O 1
ATOM 777 N N . PRO A 1 105 ? 5.378 25.728 -11.216 1.00 24.86 105 PRO A N 1
ATOM 778 C CA . PRO A 1 105 ? 4.753 24.639 -10.467 1.00 24.86 105 PRO A CA 1
ATOM 779 C C . PRO A 1 105 ? 5.486 23.301 -10.662 1.00 24.86 105 PRO A C 1
ATOM 781 O O . PRO A 1 105 ? 5.835 22.915 -11.781 1.00 24.86 105 PRO A O 1
ATOM 784 N N . THR A 1 106 ? 5.662 22.562 -9.567 1.00 23.09 106 THR A N 1
ATOM 785 C CA . THR A 1 106 ? 6.362 21.272 -9.514 1.00 23.09 106 THR A CA 1
ATOM 786 C C . THR A 1 106 ? 5.538 20.118 -10.105 1.00 23.09 106 THR A C 1
ATOM 788 O O . THR A 1 106 ? 4.389 19.880 -9.735 1.00 23.09 106 THR A O 1
ATOM 791 N N . TYR A 1 107 ? 6.146 19.346 -11.013 1.00 20.80 107 TYR A N 1
ATOM 792 C CA . TYR A 1 107 ? 5.538 18.167 -11.648 1.00 20.80 107 TYR A CA 1
ATOM 793 C C . TYR A 1 107 ? 5.995 16.860 -10.972 1.00 20.80 107 TYR A C 1
ATOM 795 O O . TYR A 1 107 ? 6.865 16.153 -11.485 1.00 20.80 107 TYR A O 1
ATOM 803 N N . ARG A 1 108 ? 5.372 16.487 -9.845 1.00 27.41 108 ARG A N 1
ATOM 804 C CA . ARG A 1 108 ? 5.492 15.115 -9.310 1.00 27.41 108 ARG A CA 1
ATOM 805 C C . ARG A 1 108 ? 4.610 14.151 -10.106 1.00 27.41 108 ARG A C 1
ATOM 807 O O . ARG A 1 108 ? 3.443 14.430 -10.371 1.00 27.41 108 ARG A O 1
ATOM 814 N N . THR A 1 109 ? 5.175 13.012 -10.501 1.00 22.16 109 THR A N 1
ATOM 815 C CA . THR A 1 109 ? 4.518 12.049 -11.393 1.00 22.16 109 THR A CA 1
ATOM 816 C C . THR A 1 109 ? 3.619 11.067 -10.644 1.00 22.16 109 THR A C 1
ATOM 818 O O . THR A 1 109 ? 4.051 10.005 -10.204 1.00 22.16 109 THR A O 1
ATOM 821 N N . THR A 1 110 ? 2.319 11.357 -10.644 1.00 23.83 110 THR A N 1
ATOM 822 C CA . THR A 1 110 ? 1.354 10.320 -11.041 1.00 23.83 110 THR A CA 1
ATOM 823 C C . THR A 1 110 ? 1.527 9.988 -12.535 1.00 23.83 110 THR A C 1
ATOM 825 O O . THR A 1 110 ? 2.321 10.611 -13.249 1.00 23.83 110 THR A O 1
ATOM 828 N N . SER A 1 111 ? 0.831 8.959 -13.018 1.00 26.00 111 SER A N 1
ATOM 829 C CA . SER A 1 111 ? 0.901 8.497 -14.409 1.00 26.00 111 SER A CA 1
ATOM 830 C C . SER A 1 111 ? 0.600 9.605 -15.436 1.00 26.00 111 SER A C 1
ATOM 832 O O . SER A 1 111 ? -0.107 10.577 -15.168 1.00 26.00 111 SER A O 1
ATOM 834 N N . ARG A 1 112 ? 1.161 9.470 -16.648 1.00 22.38 112 ARG A N 1
ATOM 835 C CA . ARG A 1 112 ? 1.041 10.475 -17.719 1.00 22.38 112 ARG A CA 1
ATOM 836 C C . ARG A 1 112 ? -0.417 10.702 -18.141 1.00 22.38 112 ARG A C 1
ATOM 838 O O . ARG A 1 112 ? -0.947 9.979 -18.981 1.00 22.38 112 ARG A O 1
ATOM 845 N N . LEU A 1 113 ? -0.994 11.812 -17.694 1.00 22.20 113 LEU A N 1
ATOM 846 C CA . LEU A 1 113 ? -2.076 12.479 -18.413 1.00 22.20 113 LEU A CA 1
ATOM 847 C C . LEU A 1 113 ? -1.476 13.368 -19.511 1.00 22.20 113 LEU A C 1
ATOM 849 O O . LEU A 1 113 ? -0.953 14.447 -19.245 1.00 22.20 113 LEU A O 1
ATOM 853 N N . ILE A 1 114 ? -1.568 12.914 -20.762 1.00 22.03 114 ILE A N 1
ATOM 854 C CA . ILE A 1 114 ? -1.440 13.776 -21.946 1.00 22.03 114 ILE A CA 1
ATOM 855 C C . ILE A 1 114 ? -2.872 14.193 -22.340 1.00 22.03 114 ILE A C 1
ATOM 857 O O . ILE A 1 114 ? -3.754 13.332 -22.373 1.00 22.03 114 ILE A O 1
ATOM 861 N N . PRO A 1 115 ? -3.157 15.489 -22.578 1.00 23.64 115 PRO A N 1
ATOM 862 C CA . PRO A 1 115 ? -4.532 15.984 -22.675 1.00 23.64 115 PRO A CA 1
ATOM 863 C C . PRO A 1 115 ? -5.237 15.448 -23.929 1.00 23.64 115 PRO A C 1
ATOM 865 O O . PRO A 1 115 ? -4.823 15.755 -25.045 1.00 23.64 115 PRO A O 1
ATOM 868 N N . GLY A 1 116 ? -6.300 14.650 -23.744 1.00 19.77 116 GLY A N 1
ATOM 869 C CA . GLY A 1 116 ? -6.870 13.862 -24.848 1.00 19.77 116 GLY A CA 1
ATOM 870 C C . GLY A 1 116 ? -8.366 13.532 -24.819 1.00 19.77 116 GLY A C 1
ATOM 871 O O . GLY A 1 116 ? -8.902 13.270 -25.889 1.00 19.77 116 GLY A O 1
ATOM 872 N N . ASN A 1 117 ? -9.066 13.565 -23.674 1.00 21.58 117 ASN A N 1
ATOM 873 C CA . ASN A 1 117 ? -10.528 13.753 -23.641 1.00 21.58 117 ASN A CA 1
ATOM 874 C C . ASN A 1 117 ? -11.068 13.988 -22.225 1.00 21.58 117 ASN A C 1
ATOM 876 O O . ASN A 1 117 ? -10.485 13.536 -21.242 1.00 21.58 117 ASN A O 1
ATOM 880 N N . ALA A 1 118 ? -12.202 14.684 -22.127 1.00 20.97 118 ALA A N 1
ATOM 881 C CA . ALA A 1 118 ? -12.880 14.946 -20.862 1.00 20.97 118 ALA A CA 1
ATOM 882 C C . ALA A 1 118 ? -14.126 14.064 -20.703 1.00 20.97 118 ALA A C 1
ATOM 884 O O . ALA A 1 118 ? -15.053 14.169 -21.496 1.00 20.97 118 ALA A O 1
ATOM 885 N N . GLY A 1 119 ? -14.175 13.292 -19.615 1.00 21.47 119 GLY A N 1
ATOM 886 C CA . GLY A 1 119 ? -15.421 12.857 -18.981 1.00 21.47 119 GLY A CA 1
ATOM 887 C C . GLY A 1 119 ? -16.304 11.873 -19.752 1.00 21.47 119 GLY A C 1
ATOM 888 O O . GLY A 1 119 ? -17.339 12.261 -20.278 1.00 21.47 119 GLY A O 1
ATOM 889 N N . ALA A 1 120 ? -16.001 10.582 -19.615 1.00 20.72 120 ALA A N 1
ATOM 890 C CA . ALA A 1 120 ? -17.031 9.543 -19.525 1.00 20.72 120 ALA A CA 1
ATOM 891 C C . ALA A 1 120 ? -17.240 9.129 -18.051 1.00 20.72 120 ALA A C 1
ATOM 893 O O . ALA A 1 120 ? -17.279 7.948 -17.717 1.00 20.72 120 ALA A O 1
ATOM 894 N N . HIS A 1 121 ? -17.355 10.111 -17.145 1.00 23.64 121 HIS A N 1
ATOM 895 C CA . HIS A 1 121 ? -17.940 9.851 -15.830 1.00 23.64 121 HIS A CA 1
ATOM 896 C C . HIS A 1 121 ? -19.435 9.605 -16.041 1.00 23.64 121 HIS A C 1
ATOM 898 O O . HIS A 1 121 ? -20.209 10.559 -16.109 1.00 23.64 121 HIS A O 1
ATOM 904 N N . MET A 1 122 ? -19.845 8.339 -16.144 1.00 20.56 122 MET A N 1
ATOM 905 C CA . MET A 1 122 ? -21.253 8.001 -15.969 1.00 20.56 122 MET A CA 1
ATOM 906 C C . MET A 1 122 ? -21.646 8.330 -14.531 1.00 20.56 122 MET A C 1
ATOM 908 O O . MET A 1 122 ? -21.326 7.600 -13.596 1.00 20.56 122 MET A O 1
ATOM 912 N N . THR A 1 123 ? -22.369 9.432 -14.357 1.00 22.11 123 THR A N 1
ATOM 913 C CA . THR A 1 123 ? -23.232 9.608 -13.193 1.00 22.11 123 THR A CA 1
ATOM 914 C C . THR A 1 123 ? -24.235 8.461 -13.183 1.00 22.11 123 THR A C 1
ATOM 916 O O . THR A 1 123 ? -25.062 8.366 -14.091 1.00 22.11 123 THR A O 1
ATOM 919 N N . THR A 1 124 ? -24.200 7.601 -12.167 1.00 23.94 124 THR A N 1
ATOM 920 C CA . THR A 1 124 ? -25.126 6.468 -12.001 1.00 23.94 124 THR A CA 1
ATOM 921 C C . THR A 1 124 ? -26.521 6.915 -11.543 1.00 23.94 124 THR A C 1
ATOM 923 O O . THR A 1 124 ? -27.076 6.421 -10.569 1.00 23.94 124 THR A O 1
ATOM 926 N N . SER A 1 125 ? -27.121 7.835 -12.306 1.00 25.69 125 SER A N 1
ATOM 927 C CA . SER A 1 125 ? -28.573 8.030 -12.369 1.00 25.69 125 SER A CA 1
ATOM 928 C C . SER A 1 125 ? -29.234 7.089 -13.390 1.00 25.69 125 SER A C 1
ATOM 930 O O . SER A 1 125 ? -30.455 6.976 -13.402 1.00 25.69 125 SER A O 1
ATOM 932 N N . GLU A 1 126 ? -28.448 6.407 -14.234 1.00 26.25 126 GLU A N 1
ATOM 933 C CA . GLU A 1 126 ? -28.928 5.507 -15.293 1.00 26.25 126 GLU A CA 1
ATOM 934 C C . GLU A 1 126 ? -28.286 4.112 -15.185 1.00 26.25 126 GLU A C 1
ATOM 936 O O . GLU A 1 126 ? -27.583 3.639 -16.072 1.00 26.25 126 GLU A O 1
ATOM 941 N N . ALA A 1 127 ? -28.537 3.446 -14.054 1.00 24.28 127 ALA A N 1
ATOM 942 C CA . ALA A 1 127 ? -28.231 2.024 -13.839 1.00 24.28 127 ALA A CA 1
ATOM 943 C C . ALA A 1 127 ? -29.441 1.239 -13.276 1.00 24.28 127 ALA A C 1
ATOM 945 O O . ALA A 1 127 ? -29.291 0.151 -12.728 1.00 24.28 127 ALA A O 1
ATOM 946 N N . LEU A 1 128 ? -30.655 1.787 -13.421 1.00 24.41 128 LEU A N 1
ATOM 947 C CA . LEU A 1 128 ? -31.919 1.194 -12.965 1.00 24.41 128 LEU A CA 1
ATOM 948 C C . LEU A 1 128 ? -32.944 1.119 -14.109 1.00 24.41 128 LEU A C 1
ATOM 950 O O . LEU A 1 128 ? -33.979 1.775 -14.075 1.00 24.41 128 LEU A O 1
ATOM 954 N N . ASN A 1 129 ? -32.637 0.324 -15.141 1.00 26.23 129 ASN A N 1
ATOM 955 C CA . ASN A 1 129 ? -33.622 -0.211 -16.100 1.00 26.23 129 ASN A CA 1
ATOM 956 C C . ASN A 1 129 ? -33.047 -1.391 -16.916 1.00 26.23 129 ASN A C 1
ATOM 958 O O . ASN A 1 129 ? -33.057 -1.397 -18.144 1.00 26.23 129 ASN A O 1
ATOM 962 N N . ALA A 1 130 ? -32.527 -2.406 -16.218 1.00 22.89 130 ALA A N 1
ATOM 963 C CA . ALA A 1 130 ? -32.007 -3.638 -16.825 1.00 22.89 130 ALA A CA 1
ATOM 964 C C . ALA A 1 130 ? -32.388 -4.901 -16.022 1.00 22.89 130 ALA A C 1
ATOM 966 O O . ALA A 1 130 ? -31.585 -5.816 -15.856 1.00 22.89 130 ALA A O 1
ATOM 967 N N . VAL A 1 131 ? -33.625 -4.964 -15.513 1.00 24.55 131 VAL A N 1
ATOM 968 C CA . VAL A 1 131 ? -34.175 -6.212 -14.955 1.00 24.55 131 VAL A CA 1
ATOM 969 C C . VAL A 1 131 ? -34.477 -7.177 -16.113 1.00 24.55 131 VAL A C 1
ATOM 971 O O . VAL A 1 131 ? -35.223 -6.797 -17.021 1.00 24.55 131 VAL A O 1
ATOM 974 N N . PRO A 1 132 ? -33.965 -8.423 -16.110 1.00 23.70 132 PRO A N 1
ATOM 975 C CA . PRO A 1 132 ? -34.295 -9.405 -17.137 1.00 23.70 132 PRO A CA 1
ATOM 976 C C . PRO A 1 132 ? -35.744 -9.894 -16.975 1.00 23.70 132 PRO A C 1
ATOM 978 O O . PRO A 1 132 ? -36.035 -10.801 -16.195 1.00 23.70 132 PRO A O 1
ATOM 981 N N . LEU A 1 133 ? -36.667 -9.298 -17.736 1.00 21.70 133 LEU A N 1
ATOM 982 C CA . LEU A 1 133 ? -38.085 -9.681 -17.797 1.00 21.70 133 LEU A CA 1
ATOM 983 C C . LEU A 1 133 ? -38.293 -11.032 -18.514 1.00 21.70 133 LEU A C 1
ATOM 985 O O . LEU A 1 133 ? -38.812 -11.100 -19.629 1.00 21.70 133 LEU A O 1
ATOM 989 N N . ASN A 1 134 ? -37.927 -12.129 -17.849 1.00 23.52 134 ASN A N 1
ATOM 990 C CA . ASN A 1 134 ? -38.231 -13.490 -18.297 1.00 23.52 134 ASN A CA 1
ATOM 991 C C . ASN A 1 134 ? -39.722 -13.821 -18.097 1.00 23.52 134 ASN A C 1
ATOM 993 O O . ASN A 1 134 ? -40.146 -14.370 -17.081 1.00 23.52 134 ASN A O 1
ATOM 997 N N . PHE A 1 135 ? -40.531 -13.500 -19.106 1.00 20.75 135 PHE A N 1
ATOM 998 C CA . PHE A 1 135 ? -41.959 -13.818 -19.161 1.00 20.75 135 PHE A CA 1
ATOM 999 C C . PHE A 1 135 ? -42.213 -15.286 -19.559 1.00 20.75 135 PHE A C 1
ATOM 1001 O O . PHE A 1 135 ? -42.474 -15.567 -20.721 1.00 20.75 135 PHE A O 1
ATOM 1008 N N . HIS A 1 136 ? -42.166 -16.220 -18.602 1.00 22.20 136 HIS A N 1
ATOM 1009 C CA . HIS A 1 136 ? -42.881 -17.517 -18.605 1.00 22.20 136 HIS A CA 1
ATOM 1010 C C . HIS A 1 136 ? -42.591 -18.251 -17.272 1.00 22.20 136 HIS A C 1
ATOM 1012 O O . HIS A 1 136 ? -41.443 -18.321 -16.860 1.00 22.20 136 HIS A O 1
ATOM 1018 N N . ALA A 1 137 ? -43.546 -18.865 -16.563 1.00 22.53 137 ALA A N 1
ATOM 1019 C CA . ALA A 1 137 ? -45.000 -18.881 -16.732 1.00 22.53 137 ALA A CA 1
ATOM 1020 C C . ALA A 1 137 ? -45.691 -19.343 -15.433 1.00 22.53 137 ALA A C 1
ATOM 1022 O O . ALA A 1 137 ? -45.156 -20.214 -14.756 1.00 22.53 137 ALA A O 1
ATOM 1023 N N . LEU A 1 138 ? -46.924 -18.886 -15.171 1.00 22.88 138 LEU A N 1
ATOM 1024 C CA . LEU A 1 138 ? -47.994 -19.741 -14.623 1.00 22.88 138 LEU A CA 1
ATOM 1025 C C . LEU A 1 138 ? -49.362 -19.045 -14.711 1.00 22.88 138 LEU A C 1
ATOM 1027 O O . LEU A 1 138 ? -49.613 -18.039 -14.055 1.00 22.88 138 LEU A O 1
ATOM 1031 N N . ALA A 1 139 ? -50.263 -19.598 -15.525 1.00 25.33 139 ALA A N 1
ATOM 1032 C CA . ALA A 1 139 ? -51.629 -19.105 -15.686 1.00 25.33 139 ALA A CA 1
ATOM 1033 C C . ALA A 1 139 ? -52.627 -20.013 -14.947 1.00 25.33 139 ALA A C 1
ATOM 1035 O O . ALA A 1 139 ? -53.245 -20.892 -15.544 1.00 25.33 139 ALA A O 1
ATOM 1036 N N . THR A 1 140 ? -52.807 -19.781 -13.647 1.00 25.97 140 THR A N 1
ATOM 1037 C CA . THR A 1 140 ? -53.882 -20.382 -12.835 1.00 25.97 140 THR A CA 1
ATOM 1038 C C . THR A 1 140 ? -54.500 -19.303 -11.950 1.00 25.97 140 THR A C 1
ATOM 1040 O O . THR A 1 140 ? -53.891 -18.875 -10.973 1.00 25.97 140 THR A O 1
ATOM 1043 N N . GLY A 1 141 ? -55.684 -18.811 -12.322 1.00 24.62 141 GLY A N 1
ATOM 1044 C CA . GLY A 1 141 ? -56.307 -17.656 -11.672 1.00 24.62 141 GLY A CA 1
ATOM 1045 C C . GLY A 1 141 ? -57.348 -18.012 -10.608 1.00 24.62 141 GLY A C 1
ATOM 1046 O O . GLY A 1 141 ? -58.148 -18.927 -10.794 1.00 24.62 141 GLY A O 1
ATOM 1047 N N . THR A 1 142 ? -57.422 -17.193 -9.556 1.00 23.58 142 THR A N 1
ATOM 1048 C CA . THR A 1 142 ? -58.562 -17.133 -8.620 1.00 23.58 142 THR A CA 1
ATOM 1049 C C . THR A 1 142 ? -58.852 -15.676 -8.238 1.00 23.58 142 THR A C 1
ATOM 1051 O O . THR A 1 142 ? -57.977 -14.821 -8.357 1.00 23.58 142 THR A O 1
ATOM 1054 N N . LYS A 1 143 ? -60.094 -15.361 -7.840 1.00 24.20 143 LYS A N 1
ATOM 1055 C CA . LYS A 1 143 ? -60.592 -13.980 -7.664 1.00 24.20 143 LYS A CA 1
ATOM 1056 C C . LYS A 1 143 ? -60.761 -13.590 -6.186 1.00 24.20 143 LYS A C 1
ATOM 1058 O O . LYS A 1 143 ? -61.515 -14.268 -5.499 1.00 24.20 143 LYS A O 1
ATOM 1063 N N . ALA A 1 144 ? -60.196 -12.450 -5.775 1.00 24.02 144 ALA A N 1
ATOM 1064 C CA . ALA A 1 144 ? -60.750 -11.463 -4.820 1.00 24.02 144 ALA A CA 1
ATOM 1065 C C . ALA A 1 144 ? -59.763 -10.267 -4.733 1.00 24.02 144 ALA A C 1
ATOM 1067 O O . ALA A 1 144 ? -58.567 -10.519 -4.718 1.00 24.02 144 ALA A O 1
ATOM 1068 N N . SER A 1 145 ? -60.070 -8.960 -4.769 1.00 22.56 145 SER A N 1
ATOM 1069 C CA . SER A 1 145 ? -61.273 -8.118 -4.570 1.00 22.56 145 SER A CA 1
ATOM 1070 C C . SER A 1 145 ? -61.445 -7.452 -3.186 1.00 22.56 145 SER A C 1
ATOM 1072 O O . SER A 1 145 ? -62.421 -7.731 -2.495 1.00 22.56 145 SER A O 1
ATOM 1074 N N . ALA A 1 146 ? -60.549 -6.518 -2.830 1.00 23.72 146 ALA A N 1
ATOM 1075 C CA . ALA A 1 146 ? -60.781 -5.385 -1.909 1.00 23.72 146 ALA A CA 1
ATOM 1076 C C . ALA A 1 146 ? -59.581 -4.399 -1.955 1.00 23.72 146 ALA A C 1
ATOM 1078 O O . ALA A 1 146 ? -58.483 -4.813 -2.308 1.00 23.72 146 ALA A O 1
ATOM 1079 N N . SER A 1 147 ? -59.670 -3.135 -1.521 1.00 21.91 147 SER A N 1
ATOM 1080 C CA . SER A 1 147 ? -60.442 -2.028 -2.124 1.00 21.91 147 SER A CA 1
ATOM 1081 C C . SER A 1 147 ? -60.059 -0.677 -1.483 1.00 21.91 147 SER A C 1
ATOM 1083 O O . SER A 1 147 ? -60.389 -0.461 -0.326 1.00 21.91 147 SER A O 1
ATOM 1085 N N . VAL A 1 148 ? -59.470 0.234 -2.273 1.00 23.88 148 VAL A N 1
ATOM 1086 C CA . VAL A 1 148 ? -59.459 1.716 -2.123 1.00 23.88 148 VAL A CA 1
ATOM 1087 C C . VAL A 1 148 ? -58.973 2.339 -0.793 1.00 23.88 148 VAL A C 1
ATOM 1089 O O . VAL A 1 148 ? -59.605 2.220 0.248 1.00 23.88 148 VAL A O 1
ATOM 1092 N N . GLY A 1 149 ? -57.945 3.195 -0.886 1.00 23.17 149 GLY A N 1
ATOM 1093 C CA . GLY A 1 149 ? -57.492 4.079 0.203 1.00 23.17 149 GLY A CA 1
ATOM 1094 C C . GLY A 1 149 ? -56.660 5.278 -0.278 1.00 23.17 149 GLY A C 1
ATOM 1095 O O . GLY A 1 149 ? -55.608 5.562 0.279 1.00 23.17 149 GLY A O 1
ATOM 1096 N N . ALA A 1 150 ? -57.064 5.934 -1.373 1.00 24.75 150 ALA A N 1
ATOM 1097 C CA . ALA A 1 150 ? -56.227 6.924 -2.063 1.00 24.75 150 ALA A CA 1
ATOM 1098 C C . ALA A 1 150 ? -56.356 8.363 -1.518 1.00 24.75 150 ALA A C 1
ATOM 1100 O O . ALA A 1 150 ? -57.462 8.877 -1.361 1.00 24.75 150 ALA A O 1
ATOM 1101 N N . SER A 1 151 ? -55.217 9.050 -1.378 1.00 24.39 151 SER A N 1
ATOM 1102 C CA . SER A 1 151 ? -55.105 10.514 -1.256 1.00 24.39 151 SER A CA 1
ATOM 1103 C C . SER A 1 151 ? -54.194 11.050 -2.372 1.00 24.39 151 SER A C 1
ATOM 1105 O O . SER A 1 151 ? -53.316 10.327 -2.842 1.00 24.39 151 SER A O 1
ATOM 1107 N N . LYS A 1 152 ? -54.433 12.273 -2.869 1.00 25.44 152 LYS A N 1
ATOM 1108 C CA . LYS A 1 152 ? -53.871 12.760 -4.146 1.00 25.44 152 LYS A CA 1
ATOM 1109 C C . LYS A 1 152 ? -52.989 14.006 -4.022 1.00 25.44 152 LYS A C 1
ATOM 1111 O O . LYS A 1 152 ? -53.517 15.110 -3.949 1.00 25.44 152 LYS A O 1
ATOM 1116 N N . THR A 1 153 ? -51.690 13.829 -4.252 1.00 26.00 153 THR A N 1
ATOM 1117 C CA . THR A 1 153 ? -50.820 14.760 -5.003 1.00 26.00 153 THR A CA 1
ATOM 1118 C C . THR A 1 153 ? -49.690 13.942 -5.645 1.00 26.00 153 THR A C 1
ATOM 1120 O O . THR A 1 153 ? -49.131 13.080 -4.982 1.00 26.00 153 THR A O 1
ATOM 1123 N N . GLY A 1 154 ? -49.296 14.136 -6.904 1.00 23.23 154 GLY A N 1
ATOM 1124 C CA . GLY A 1 154 ? -49.842 15.093 -7.875 1.00 23.23 154 GLY A CA 1
ATOM 1125 C C . GLY A 1 154 ? -49.110 15.180 -9.224 1.00 23.23 154 GLY A C 1
ATOM 1126 O O . GLY A 1 154 ? -49.498 16.007 -10.041 1.00 23.23 154 GLY A O 1
ATOM 1127 N N . LEU A 1 155 ? -48.085 14.357 -9.481 1.00 23.25 155 LEU A N 1
ATOM 1128 C CA . LEU A 1 155 ? -47.328 14.357 -10.738 1.00 23.25 155 LEU A CA 1
ATOM 1129 C C . LEU A 1 155 ? -47.767 13.204 -11.649 1.00 23.25 155 LEU A C 1
ATOM 1131 O O . LEU A 1 155 ? -47.718 12.039 -11.257 1.00 23.25 155 LEU A O 1
ATOM 1135 N N . ARG A 1 156 ? -48.179 13.531 -12.880 1.00 23.77 156 ARG A N 1
ATOM 1136 C CA . ARG A 1 156 ? -48.317 12.549 -13.962 1.00 23.77 156 ARG A CA 1
ATOM 1137 C C . ARG A 1 156 ? -46.949 12.305 -14.592 1.00 23.77 156 ARG A C 1
ATOM 1139 O O . ARG A 1 156 ? -46.367 13.235 -15.141 1.00 23.77 156 ARG A O 1
ATOM 1146 N N . LEU A 1 157 ? -46.508 11.053 -14.605 1.00 26.69 157 LEU A N 1
ATOM 1147 C CA . LEU A 1 157 ? -45.596 10.570 -15.638 1.00 26.69 157 LEU A CA 1
ATOM 1148 C C . LEU A 1 157 ? -46.451 10.137 -16.832 1.00 26.69 157 LEU A C 1
ATOM 1150 O O . LEU A 1 157 ? -47.143 9.121 -16.773 1.00 26.69 157 LEU A O 1
ATOM 1154 N N . GLU A 1 158 ? -46.452 10.940 -17.893 1.00 30.39 158 GLU A N 1
ATOM 1155 C CA . GLU A 1 158 ? -46.999 10.526 -19.185 1.00 30.39 158 GLU A CA 1
ATOM 1156 C C . GLU A 1 158 ? -45.902 9.760 -19.937 1.00 30.39 158 GLU A C 1
ATOM 1158 O O . GLU A 1 158 ? -44.774 10.237 -20.060 1.00 30.39 158 GLU A O 1
ATOM 1163 N N . PHE A 1 159 ? -46.207 8.540 -20.389 1.00 33.88 159 PHE A N 1
ATOM 1164 C CA . PHE A 1 159 ? -45.237 7.686 -21.078 1.00 33.88 159 PHE A CA 1
ATOM 1165 C C . PHE A 1 159 ? -44.843 8.314 -22.420 1.00 33.88 159 PHE A C 1
ATOM 1167 O O . PHE A 1 159 ? -45.631 8.315 -23.369 1.00 33.88 159 PHE A O 1
ATOM 1174 N N . MET A 1 160 ? -43.617 8.833 -22.511 1.00 39.66 160 MET A N 1
ATOM 1175 C CA . MET A 1 160 ? -43.065 9.320 -23.773 1.00 39.66 160 MET A CA 1
ATOM 1176 C C . MET A 1 160 ? -42.922 8.162 -24.768 1.00 39.66 160 MET A C 1
ATOM 1178 O O . MET A 1 160 ? -42.382 7.104 -24.451 1.00 39.66 160 MET A O 1
ATOM 1182 N N . ASN A 1 161 ? -43.397 8.384 -25.994 1.00 50.34 161 ASN A N 1
ATOM 1183 C CA . ASN A 1 161 ? -43.166 7.487 -27.124 1.00 50.34 161 ASN A CA 1
ATOM 1184 C C . ASN A 1 161 ? -41.640 7.314 -27.342 1.00 50.34 161 ASN A C 1
ATOM 1186 O O . ASN A 1 161 ? -40.933 8.324 -27.280 1.00 50.34 161 ASN A O 1
ATOM 1190 N N . PRO A 1 162 ? -41.120 6.103 -27.638 1.00 43.41 162 PRO A N 1
ATOM 1191 C CA . PRO A 1 162 ? -39.700 5.877 -27.926 1.00 43.41 162 PRO A CA 1
ATOM 1192 C C . PRO A 1 162 ? -39.056 6.883 -28.895 1.00 43.41 162 PRO A C 1
ATOM 1194 O O . PRO A 1 162 ? -37.919 7.288 -28.675 1.00 43.41 162 PRO A O 1
ATOM 1197 N N . THR A 1 163 ? -39.777 7.369 -29.912 1.00 47.53 163 THR A N 1
ATOM 1198 C CA . THR A 1 163 ? -39.262 8.394 -30.843 1.00 47.53 163 THR A CA 1
ATOM 1199 C C . THR A 1 163 ? -38.999 9.743 -30.157 1.00 47.53 163 THR A C 1
ATOM 1201 O O . THR A 1 163 ? -38.049 10.438 -30.502 1.00 47.53 163 THR A O 1
ATOM 1204 N N . MET A 1 164 ? -39.805 10.113 -29.156 1.00 43.56 164 MET A N 1
ATOM 1205 C CA . MET A 1 164 ? -39.591 11.319 -28.342 1.00 43.56 164 MET A CA 1
ATOM 1206 C C . MET A 1 164 ? -38.434 11.141 -27.354 1.00 43.56 164 MET A C 1
ATOM 1208 O O . MET A 1 164 ? -37.708 12.097 -27.099 1.00 43.56 164 MET A O 1
ATOM 1212 N N . LEU A 1 165 ? -38.246 9.929 -26.819 1.00 44.59 165 LEU A N 1
ATOM 1213 C CA . LEU A 1 165 ? -37.102 9.607 -25.963 1.00 44.59 165 LEU A CA 1
ATOM 1214 C C . LEU A 1 165 ? -35.788 9.717 -26.754 1.00 44.59 165 LEU A C 1
ATOM 1216 O O . LEU A 1 165 ? -34.857 10.376 -26.304 1.00 44.59 165 LEU A O 1
ATOM 1220 N N . GLN A 1 166 ? -35.755 9.158 -27.969 1.00 43.75 166 GLN A N 1
ATOM 1221 C CA . GLN A 1 166 ? -34.616 9.243 -28.887 1.00 43.75 166 GLN A CA 1
ATOM 1222 C C . GLN A 1 166 ? -34.245 10.701 -29.218 1.00 43.75 166 GLN A C 1
ATOM 1224 O O . GLN A 1 166 ? -33.084 11.082 -29.089 1.00 43.75 166 GLN A O 1
ATOM 1229 N N . MET A 1 167 ? -35.228 11.545 -29.561 1.00 51.53 167 MET A N 1
ATOM 1230 C CA . MET A 1 167 ? -34.982 12.971 -29.826 1.00 51.53 167 MET A CA 1
ATOM 1231 C C . MET A 1 167 ? -34.464 13.732 -28.596 1.00 51.53 167 MET A C 1
ATOM 1233 O O . MET A 1 167 ? -33.627 14.623 -28.740 1.00 51.53 167 MET A O 1
ATOM 1237 N N . GLU A 1 168 ? -34.928 13.403 -27.386 1.00 47.81 168 GLU A N 1
ATOM 1238 C CA . GLU A 1 168 ? -34.431 14.052 -26.169 1.00 47.81 168 GLU A CA 1
ATOM 1239 C C . GLU A 1 168 ? -33.003 13.589 -25.822 1.00 47.81 168 GLU A C 1
ATOM 1241 O O . GLU A 1 168 ? -32.186 14.417 -25.426 1.00 47.81 168 GLU A O 1
ATOM 1246 N N . ILE A 1 169 ? -32.654 12.320 -26.071 1.00 51.06 169 ILE A N 1
ATOM 1247 C CA . ILE A 1 169 ? -31.275 11.802 -25.968 1.00 51.06 169 ILE A CA 1
ATOM 1248 C C . ILE A 1 169 ? -30.346 12.519 -26.961 1.00 51.06 169 ILE A C 1
ATOM 1250 O O . ILE A 1 169 ? -29.281 13.003 -26.579 1.00 51.06 169 ILE A O 1
ATOM 1254 N N . GLU A 1 170 ? -30.748 12.670 -28.223 1.00 52.56 170 GLU A N 1
ATOM 1255 C CA . GLU A 1 170 ? -29.954 13.383 -29.238 1.00 52.56 170 GLU A CA 1
ATOM 1256 C C . GLU A 1 170 ? -29.778 14.875 -28.895 1.00 52.56 170 GLU A C 1
ATOM 1258 O O . GLU A 1 170 ? -28.707 15.455 -29.098 1.00 52.56 170 GLU A O 1
ATOM 1263 N N . LYS A 1 171 ? -30.797 15.490 -28.287 1.00 54.91 171 LYS A N 1
ATOM 1264 C CA . LYS A 1 171 ? -30.781 16.867 -27.773 1.00 54.91 171 LYS A CA 1
ATOM 1265 C C . LYS A 1 171 ? -29.871 17.034 -26.546 1.00 54.91 171 LYS A C 1
ATOM 1267 O O . LYS A 1 171 ? -29.123 18.014 -26.491 1.00 54.91 171 LYS A O 1
ATOM 1272 N N . GLN A 1 172 ? -29.853 16.070 -25.622 1.00 46.81 172 GLN A N 1
ATOM 1273 C CA . GLN A 1 172 ? -28.874 15.988 -24.524 1.00 46.81 172 GLN A CA 1
ATOM 1274 C C . GLN A 1 172 ? -27.445 15.849 -25.077 1.00 46.81 172 GLN A C 1
ATOM 1276 O O . GLN A 1 172 ? -26.552 16.607 -24.692 1.00 46.81 172 GLN A O 1
ATOM 1281 N N . GLN A 1 173 ? -27.236 14.969 -26.063 1.00 44.38 173 GLN A N 1
ATOM 1282 C CA . GLN A 1 173 ? -25.937 14.769 -26.714 1.00 44.38 173 GLN A CA 1
ATOM 1283 C C . GLN A 1 173 ? -25.434 16.050 -27.407 1.00 44.38 173 GLN A C 1
ATOM 1285 O O . GLN A 1 173 ? -24.254 16.396 -27.307 1.00 44.38 173 GLN A O 1
ATOM 1290 N N . GLN A 1 174 ? -26.319 16.816 -28.059 1.00 48.62 174 GLN A N 1
ATOM 1291 C CA . GLN A 1 174 ? -25.967 18.130 -28.613 1.00 48.62 174 GLN A CA 1
ATOM 1292 C C . GLN A 1 174 ? -25.610 19.164 -27.532 1.00 48.62 174 GLN A C 1
ATOM 1294 O O . GLN A 1 174 ? -24.699 19.969 -27.751 1.00 48.62 174 GLN A O 1
ATOM 1299 N N . GLN A 1 175 ? -26.275 19.162 -26.371 1.00 46.06 175 GLN A N 1
ATOM 1300 C CA . GLN A 1 175 ? -25.905 20.042 -25.254 1.00 46.06 175 GLN A CA 1
ATOM 1301 C C . GLN A 1 175 ? -24.535 19.675 -24.666 1.00 46.06 175 GLN A C 1
ATOM 1303 O O . GLN A 1 175 ? -23.699 20.565 -24.502 1.00 46.06 175 GLN A O 1
ATOM 1308 N N . LEU A 1 176 ? -24.260 18.384 -24.453 1.00 42.06 176 LEU A N 1
ATOM 1309 C CA . LEU A 1 176 ? -22.947 17.874 -24.036 1.00 42.06 176 LEU A CA 1
ATOM 1310 C C . LEU A 1 176 ? -21.833 18.298 -25.003 1.00 42.06 176 LEU A C 1
ATOM 1312 O O . LEU A 1 176 ? -20.820 18.852 -24.572 1.00 42.06 176 LEU A O 1
ATOM 1316 N N . ASN A 1 177 ? -22.046 18.143 -26.312 1.00 47.00 177 ASN A N 1
ATOM 1317 C CA . ASN A 1 177 ? -21.083 18.570 -27.332 1.00 47.00 177 ASN A CA 1
ATOM 1318 C C . ASN A 1 177 ? -20.837 20.093 -27.305 1.00 47.00 177 ASN A C 1
ATOM 1320 O O . ASN A 1 177 ? -19.689 20.536 -27.384 1.00 47.00 177 ASN A O 1
ATOM 1324 N N . ARG A 1 178 ? -21.882 20.916 -27.120 1.00 47.16 178 ARG A N 1
ATOM 1325 C CA . ARG A 1 178 ? -21.733 22.378 -26.956 1.00 47.16 178 ARG A CA 1
ATOM 1326 C C . ARG A 1 178 ? -20.967 22.742 -25.679 1.00 47.16 178 ARG A C 1
ATOM 1328 O O . ARG A 1 178 ? -20.118 23.633 -25.716 1.00 47.16 178 ARG A O 1
ATOM 1335 N N . MET A 1 179 ? -21.209 22.040 -24.571 1.00 43.59 179 MET A N 1
ATOM 1336 C CA . MET A 1 179 ? -20.461 22.225 -23.322 1.00 43.59 179 MET A CA 1
ATOM 1337 C C . MET A 1 179 ? -18.989 21.816 -23.456 1.00 43.59 179 MET A C 1
ATOM 1339 O O . MET A 1 179 ? -18.125 22.509 -22.922 1.00 43.59 179 MET A O 1
ATOM 1343 N N . ALA A 1 180 ? -18.675 20.751 -24.199 1.00 40.47 180 ALA A N 1
ATOM 1344 C CA . ALA A 1 180 ? -17.297 20.343 -24.472 1.00 40.47 180 ALA A CA 1
ATOM 1345 C C . ALA A 1 180 ? -16.522 21.418 -25.260 1.00 40.47 180 ALA A C 1
ATOM 1347 O O . ALA A 1 180 ? -15.407 21.778 -24.874 1.00 40.47 180 ALA A O 1
ATOM 1348 N N . VAL A 1 181 ? -17.136 21.999 -26.300 1.00 45.75 181 VAL A N 1
ATOM 1349 C CA . VAL A 1 181 ? -16.548 23.107 -27.081 1.00 45.75 181 VAL A CA 1
ATOM 1350 C C . VAL A 1 181 ? -16.339 24.357 -26.218 1.00 45.75 181 VAL A C 1
ATOM 1352 O O . VAL A 1 181 ? -15.260 24.951 -26.256 1.00 45.75 181 VAL A O 1
ATOM 1355 N N . LEU A 1 182 ? -17.316 24.729 -25.382 1.00 44.78 182 LEU A N 1
ATOM 1356 C CA . LEU A 1 182 ? -17.171 25.837 -24.427 1.00 44.78 182 LEU A CA 1
ATOM 1357 C C . LEU A 1 182 ? -16.030 25.590 -23.431 1.00 44.78 182 LEU A C 1
ATOM 1359 O O . LEU A 1 182 ? -15.200 26.473 -23.220 1.00 44.78 182 LEU A O 1
ATOM 1363 N N . ARG A 1 183 ? -15.930 24.379 -22.869 1.00 38.94 183 ARG A N 1
ATOM 1364 C CA . ARG A 1 183 ? -14.867 24.000 -21.925 1.00 38.94 183 ARG A CA 1
ATOM 1365 C C . ARG A 1 183 ? -13.482 24.061 -22.574 1.00 38.94 183 ARG A C 1
ATOM 1367 O O . ARG A 1 183 ? -12.549 24.561 -21.953 1.00 38.94 183 ARG A O 1
ATOM 1374 N N . HIS A 1 184 ? -13.354 23.621 -23.827 1.00 41.16 184 HIS A N 1
ATOM 1375 C CA . HIS A 1 184 ? -12.109 23.734 -24.590 1.00 41.16 184 HIS A CA 1
ATOM 1376 C C . HIS A 1 184 ? -11.746 25.203 -24.874 1.00 41.16 184 HIS A C 1
ATOM 1378 O O . HIS A 1 184 ? -10.608 25.609 -24.646 1.00 41.16 184 HIS A O 1
ATOM 1384 N N . SER A 1 185 ? -12.723 26.028 -25.266 1.00 39.56 185 SER A N 1
ATOM 1385 C CA . SER A 1 185 ? -12.541 27.476 -25.455 1.00 39.56 185 SER A CA 1
ATOM 1386 C C . SER A 1 185 ? -12.072 28.177 -24.172 1.00 39.56 185 SER A C 1
ATOM 1388 O O . SER A 1 185 ? -11.132 28.969 -24.212 1.00 39.56 185 SER A O 1
ATOM 1390 N N . MET A 1 186 ? -12.640 27.830 -23.010 1.00 43.31 186 MET A N 1
ATOM 1391 C CA . MET A 1 186 ? -12.207 28.368 -21.711 1.00 43.31 186 MET A CA 1
ATOM 1392 C C . MET A 1 186 ? -10.782 27.940 -21.328 1.00 43.31 186 MET A C 1
ATOM 1394 O O . MET A 1 186 ? -10.039 28.753 -20.783 1.00 43.31 186 MET A O 1
ATOM 1398 N N . ILE A 1 187 ? -10.368 26.706 -21.642 1.00 42.28 187 ILE A N 1
ATOM 1399 C CA . ILE A 1 187 ? -8.984 26.243 -21.426 1.00 42.28 187 ILE A CA 1
ATOM 1400 C C . ILE A 1 187 ? -8.007 27.037 -22.306 1.00 42.28 187 ILE A C 1
ATOM 1402 O O . ILE A 1 187 ? -6.998 27.531 -21.804 1.00 42.28 187 ILE A O 1
ATOM 1406 N N . VAL A 1 188 ? -8.332 27.238 -23.587 1.00 41.84 188 VAL A N 1
ATOM 1407 C CA . VAL A 1 188 ? -7.515 28.042 -24.513 1.00 41.84 188 VAL A CA 1
ATOM 1408 C C . VAL A 1 188 ? -7.450 29.511 -24.069 1.00 41.84 188 VAL A C 1
ATOM 1410 O O . VAL A 1 188 ? -6.370 30.098 -24.052 1.00 41.84 188 VAL A O 1
ATOM 1413 N N . GLN A 1 189 ? -8.566 30.099 -23.627 1.00 41.97 189 GLN A N 1
ATOM 1414 C CA . GLN A 1 189 ? -8.605 31.447 -23.037 1.00 41.97 189 GLN A CA 1
ATOM 1415 C C . GLN A 1 189 ? -7.710 31.551 -21.789 1.00 41.97 189 GLN A C 1
ATOM 1417 O O . GLN A 1 189 ? -6.943 32.505 -21.669 1.00 41.97 189 GLN A O 1
ATOM 1422 N N . ALA A 1 190 ? -7.743 30.558 -20.892 1.00 39.91 190 ALA A N 1
ATOM 1423 C CA . ALA A 1 190 ? -6.895 30.521 -19.699 1.00 39.91 190 ALA A CA 1
ATOM 1424 C C . ALA A 1 190 ? -5.399 30.389 -20.042 1.00 39.91 190 ALA A C 1
ATOM 1426 O O . ALA A 1 190 ? -4.568 31.069 -19.441 1.00 39.91 190 ALA A O 1
ATOM 1427 N N . GLN A 1 191 ? -5.046 29.582 -21.047 1.00 38.78 191 GLN A N 1
ATOM 1428 C CA . GLN A 1 191 ? -3.669 29.467 -21.547 1.00 38.78 191 GLN A CA 1
ATOM 1429 C C . GLN A 1 191 ? -3.180 30.772 -22.200 1.00 38.78 191 GLN A C 1
ATOM 1431 O O . GLN A 1 191 ? -2.050 31.194 -21.956 1.00 38.78 191 GLN A O 1
ATOM 1436 N N . ILE A 1 192 ? -4.034 31.465 -22.961 1.00 44.06 192 ILE A N 1
ATOM 1437 C CA . ILE A 1 192 ? -3.731 32.792 -23.527 1.00 44.06 192 ILE A CA 1
ATOM 1438 C C . ILE A 1 192 ? -3.566 33.840 -22.415 1.00 44.06 192 ILE A C 1
ATOM 1440 O O . ILE A 1 192 ? -2.646 34.656 -22.477 1.00 44.06 192 ILE A O 1
ATOM 1444 N N . ALA A 1 193 ? -4.413 33.816 -21.382 1.00 40.53 193 ALA A N 1
ATOM 1445 C CA . ALA A 1 193 ? -4.309 34.712 -20.231 1.00 40.53 193 ALA A CA 1
ATOM 1446 C C . ALA A 1 193 ? -3.017 34.471 -19.430 1.00 40.53 193 ALA A C 1
ATOM 1448 O O . ALA A 1 193 ? -2.307 35.427 -19.123 1.00 40.53 193 ALA A O 1
ATOM 1449 N N . SER A 1 194 ? -2.667 33.207 -19.172 1.00 37.62 194 SER A N 1
ATOM 1450 C CA . SER A 1 194 ? -1.402 32.811 -18.540 1.00 37.62 194 SER A CA 1
ATOM 1451 C C . SER A 1 194 ? -0.190 33.274 -19.358 1.00 37.62 194 SER A C 1
ATOM 1453 O O . SER A 1 194 ? 0.685 33.952 -18.825 1.00 37.62 194 SER A O 1
ATOM 1455 N N . SER A 1 195 ? -0.180 33.029 -20.673 1.00 39.16 195 SER A N 1
ATOM 1456 C CA . SER A 1 195 ? 0.905 33.466 -21.563 1.00 39.16 195 SER A CA 1
ATOM 1457 C C . SER A 1 195 ? 1.071 34.995 -21.596 1.00 39.16 195 SER A C 1
ATOM 1459 O O . SER A 1 195 ? 2.199 35.496 -21.575 1.00 39.16 195 SER A O 1
ATOM 1461 N N . ARG A 1 196 ? -0.038 35.752 -21.563 1.00 37.59 196 ARG A N 1
ATOM 1462 C CA . ARG A 1 196 ? -0.028 37.222 -21.435 1.00 37.59 196 ARG A CA 1
ATOM 1463 C C . ARG A 1 196 ? 0.480 37.691 -20.069 1.00 37.59 196 ARG A C 1
ATOM 1465 O O . ARG A 1 196 ? 1.235 38.658 -20.019 1.00 37.59 196 ARG A O 1
ATOM 1472 N N . ALA A 1 197 ? 0.112 37.011 -18.982 1.00 39.59 197 ALA A N 1
ATOM 1473 C CA . ALA A 1 197 ? 0.617 37.316 -17.644 1.00 39.59 197 ALA A CA 1
ATOM 1474 C C . ALA A 1 197 ? 2.139 37.116 -17.565 1.00 39.59 197 ALA A C 1
ATOM 1476 O O . ALA A 1 197 ? 2.844 38.023 -17.127 1.00 39.59 197 ALA A O 1
ATOM 1477 N N . SER A 1 198 ? 2.660 35.998 -18.085 1.00 37.84 198 SER A N 1
ATOM 1478 C CA . SER A 1 198 ? 4.106 35.754 -18.174 1.00 37.84 198 SER A CA 1
ATOM 1479 C C . SER A 1 198 ? 4.826 36.794 -19.039 1.00 37.84 198 SER A C 1
ATOM 1481 O O . SER A 1 198 ? 5.881 37.275 -18.638 1.00 37.84 198 SER A O 1
ATOM 1483 N N . HIS A 1 199 ? 4.263 37.204 -20.184 1.00 38.56 199 HIS A N 1
ATOM 1484 C CA . HIS A 1 199 ? 4.846 38.277 -21.006 1.00 38.56 199 HIS A CA 1
ATOM 1485 C C . HIS A 1 199 ? 4.904 39.624 -20.266 1.00 38.56 199 HIS A C 1
ATOM 1487 O O . HIS A 1 199 ? 5.940 40.289 -20.287 1.00 38.56 199 HIS A O 1
ATOM 1493 N N . ASN A 1 200 ? 3.830 40.012 -19.573 1.00 37.72 200 ASN A N 1
ATOM 1494 C CA . ASN A 1 200 ? 3.792 41.264 -18.813 1.00 37.72 200 ASN A CA 1
ATOM 1495 C C . ASN A 1 200 ? 4.763 41.244 -17.622 1.00 37.72 200 ASN A C 1
ATOM 1497 O O . ASN A 1 200 ? 5.487 42.219 -17.417 1.00 37.72 200 ASN A O 1
ATOM 1501 N N . ALA A 1 201 ? 4.839 40.129 -16.888 1.00 39.03 201 ALA A N 1
ATOM 1502 C CA . ALA A 1 201 ? 5.808 39.945 -15.809 1.00 39.03 201 ALA A CA 1
ATOM 1503 C C . ALA A 1 201 ? 7.254 40.026 -16.329 1.00 39.03 201 ALA A C 1
ATOM 1505 O O . ALA A 1 201 ? 8.088 40.709 -15.738 1.00 39.03 201 ALA A O 1
ATOM 1506 N N . HIS A 1 202 ? 7.546 39.411 -17.480 1.00 38.38 202 HIS A N 1
ATOM 1507 C CA . HIS A 1 202 ? 8.884 39.442 -18.074 1.00 38.38 202 HIS A CA 1
ATOM 1508 C C . HIS A 1 202 ? 9.274 40.845 -18.580 1.00 38.38 202 HIS A C 1
ATOM 1510 O O . HIS A 1 202 ? 10.433 41.245 -18.445 1.00 38.38 202 HIS A O 1
ATOM 1516 N N . ALA A 1 203 ? 8.311 41.615 -19.103 1.00 36.88 203 ALA A N 1
ATOM 1517 C CA . ALA A 1 203 ? 8.500 43.011 -19.501 1.00 36.88 203 ALA A CA 1
ATOM 1518 C C . ALA A 1 203 ? 8.738 43.937 -18.293 1.00 36.88 203 ALA A C 1
ATOM 1520 O O . ALA A 1 203 ? 9.624 44.791 -18.340 1.00 36.88 203 ALA A O 1
ATOM 1521 N N . GLN A 1 204 ? 8.011 43.735 -17.188 1.00 37.12 204 GLN A N 1
ATOM 1522 C CA . GLN A 1 204 ? 8.259 44.436 -15.922 1.00 37.12 204 GLN A CA 1
ATOM 1523 C C . GLN A 1 204 ? 9.628 44.060 -15.332 1.00 37.12 204 GLN A C 1
ATOM 1525 O O . GLN A 1 204 ? 10.382 44.955 -14.952 1.00 37.12 204 GLN A O 1
ATOM 1530 N N . MET A 1 205 ? 10.000 42.773 -15.367 1.00 37.53 205 MET A N 1
ATOM 1531 C CA . MET A 1 205 ? 11.355 42.262 -15.095 1.00 37.53 205 MET A CA 1
ATOM 1532 C C . MET A 1 205 ? 12.443 43.082 -15.819 1.00 37.53 205 MET A C 1
ATOM 1534 O O . MET A 1 205 ? 13.402 43.580 -15.223 1.00 37.53 205 MET A O 1
ATOM 1538 N N . HIS A 1 206 ? 12.263 43.269 -17.130 1.00 37.22 206 HIS A N 1
ATOM 1539 C CA . HIS A 1 206 ? 13.214 43.993 -17.977 1.00 37.22 206 HIS A CA 1
ATOM 1540 C C . HIS A 1 206 ? 13.272 45.501 -17.681 1.00 37.22 206 HIS A C 1
ATOM 1542 O O . HIS A 1 206 ? 14.352 46.091 -17.732 1.00 37.22 206 HIS A O 1
ATOM 1548 N N . HIS A 1 207 ? 12.136 46.119 -17.341 1.00 36.78 207 HIS A N 1
ATOM 1549 C CA . HIS A 1 207 ? 12.068 47.536 -16.974 1.00 36.78 207 HIS A CA 1
ATOM 1550 C C . HIS A 1 207 ? 12.648 47.828 -15.582 1.00 36.78 207 HIS A C 1
ATOM 1552 O O . HIS A 1 207 ? 13.223 48.895 -15.379 1.00 36.78 207 HIS A O 1
ATOM 1558 N N . ALA A 1 208 ? 12.532 46.890 -14.636 1.00 38.25 208 ALA A N 1
ATOM 1559 C CA . ALA A 1 208 ? 13.057 47.040 -13.278 1.00 38.25 208 ALA A CA 1
ATOM 1560 C C . ALA A 1 208 ? 14.590 46.903 -13.202 1.00 38.25 208 ALA A C 1
ATOM 1562 O O . ALA A 1 208 ? 15.218 47.545 -12.363 1.00 38.25 208 ALA A O 1
ATOM 1563 N N . ARG A 1 209 ? 15.211 46.099 -14.082 1.00 34.34 209 ARG A N 1
ATOM 1564 C CA . ARG A 1 209 ? 16.677 45.905 -14.105 1.00 34.34 209 ARG A CA 1
ATOM 1565 C C . ARG A 1 209 ? 17.471 47.015 -14.815 1.00 34.34 209 ARG A C 1
ATOM 1567 O O . ARG A 1 209 ? 18.681 47.071 -14.621 1.00 34.34 209 ARG A O 1
ATOM 1574 N N . PHE A 1 210 ? 16.841 47.902 -15.596 1.00 34.47 210 PHE A N 1
ATOM 1575 C CA . PHE A 1 210 ? 17.550 48.938 -16.370 1.00 34.47 210 PHE A CA 1
ATOM 1576 C C . PHE A 1 210 ? 16.949 50.345 -16.211 1.00 34.47 210 PHE A C 1
ATOM 1578 O O . PHE A 1 210 ? 16.043 50.760 -16.934 1.00 34.47 210 PHE A O 1
ATOM 1585 N N . GLY A 1 211 ? 17.511 51.112 -15.272 1.00 27.98 211 GLY A N 1
ATOM 1586 C CA . GLY A 1 211 ? 17.107 52.487 -14.982 1.00 27.98 211 GLY A CA 1
ATOM 1587 C C . GLY A 1 211 ? 17.641 53.534 -15.970 1.00 27.98 211 GLY A C 1
ATOM 1588 O O . GLY A 1 211 ? 18.802 53.923 -15.902 1.00 27.98 211 GLY A O 1
ATOM 1589 N N . SER A 1 212 ? 16.739 54.079 -16.791 1.00 29.14 212 SER A N 1
ATOM 1590 C CA . SER A 1 212 ? 16.814 55.384 -17.482 1.00 29.14 212 SER A CA 1
ATOM 1591 C C . SER A 1 212 ? 17.947 55.677 -18.491 1.00 29.14 212 SER A C 1
ATOM 1593 O O . SER A 1 212 ? 19.075 56.006 -18.135 1.00 29.14 212 SER A O 1
ATOM 1595 N N . SER A 1 213 ? 17.555 55.818 -19.761 1.00 26.86 213 SER A N 1
ATOM 1596 C CA . SER A 1 213 ? 17.950 56.957 -20.609 1.00 26.86 213 SER A CA 1
ATOM 1597 C C . SER A 1 213 ? 16.744 57.382 -21.481 1.00 26.86 213 SER A C 1
ATOM 1599 O O . SER A 1 213 ? 15.660 56.815 -21.329 1.00 26.86 213 SER A O 1
ATOM 1601 N N . GLN A 1 214 ? 16.847 58.457 -22.272 1.00 29.23 214 GLN A N 1
ATOM 1602 C CA . GLN A 1 214 ? 15.680 59.243 -22.718 1.00 29.23 214 GLN A CA 1
ATOM 1603 C C . GLN A 1 214 ? 15.262 59.090 -24.204 1.00 29.23 214 GLN A C 1
ATOM 1605 O O . GLN A 1 214 ? 16.048 58.706 -25.058 1.00 29.23 214 GLN A O 1
ATOM 1610 N N . THR A 1 215 ? 14.035 59.583 -24.452 1.00 26.89 215 THR A N 1
ATOM 1611 C CA . THR A 1 215 ? 13.457 60.227 -25.660 1.00 26.89 215 THR A CA 1
ATOM 1612 C C . THR A 1 215 ? 12.545 59.462 -26.639 1.00 26.89 215 THR A C 1
ATOM 1614 O O . THR A 1 215 ? 12.970 58.659 -27.457 1.00 26.89 215 THR A O 1
ATOM 1617 N N . THR A 1 216 ? 11.302 59.973 -26.662 1.00 25.98 216 THR A N 1
ATOM 1618 C CA . THR A 1 216 ? 10.427 60.271 -27.820 1.00 25.98 216 THR A CA 1
ATOM 1619 C C . THR A 1 216 ? 9.730 59.163 -28.628 1.00 25.98 216 THR A C 1
ATOM 1621 O O . THR A 1 216 ? 10.297 58.615 -29.563 1.00 25.98 216 THR A O 1
ATOM 1624 N N . LYS A 1 217 ? 8.398 59.168 -28.438 1.00 26.67 217 LYS A N 1
ATOM 1625 C CA . LYS A 1 217 ? 7.332 59.297 -29.459 1.00 26.67 217 LYS A CA 1
ATOM 1626 C C . LYS A 1 217 ? 6.775 58.071 -30.201 1.00 26.67 217 LYS A C 1
ATOM 1628 O O . LYS A 1 217 ? 7.488 57.219 -30.700 1.00 26.67 217 LYS A O 1
ATOM 1633 N N . ASP A 1 218 ? 5.451 58.173 -30.362 1.00 28.22 218 ASP A N 1
ATOM 1634 C CA . ASP A 1 218 ? 4.598 57.692 -31.451 1.00 28.22 218 ASP A CA 1
ATOM 1635 C C . ASP A 1 218 ? 4.657 56.198 -31.823 1.00 28.22 218 ASP A C 1
ATOM 1637 O O . ASP A 1 218 ? 5.440 55.782 -32.670 1.00 28.22 218 ASP A O 1
ATOM 1641 N N . LEU A 1 219 ? 3.660 55.438 -31.347 1.00 26.09 219 LEU A N 1
ATOM 1642 C CA . LEU A 1 219 ? 2.692 54.776 -32.239 1.00 26.09 219 LEU A CA 1
ATOM 1643 C C . LEU A 1 219 ? 1.376 54.461 -31.499 1.00 26.09 219 LEU A C 1
ATOM 1645 O O . LEU A 1 219 ? 1.285 54.624 -30.284 1.00 26.09 219 LEU A O 1
ATOM 1649 N N . ARG A 1 220 ? 0.315 54.154 -32.257 1.00 26.34 220 ARG A N 1
ATOM 1650 C CA . ARG A 1 220 ? -1.090 54.239 -31.810 1.00 26.34 220 ARG A CA 1
ATOM 1651 C C . ARG A 1 220 ? -1.705 52.899 -31.412 1.00 26.34 220 ARG A C 1
ATOM 1653 O O . ARG A 1 220 ? -1.285 51.844 -31.873 1.00 26.34 220 ARG A O 1
ATOM 1660 N N . GLU A 1 221 ? -2.781 52.997 -30.638 1.00 31.72 221 GLU A N 1
ATOM 1661 C CA . GLU A 1 221 ? -3.756 51.933 -30.406 1.00 31.72 221 GLU A CA 1
ATOM 1662 C C . GLU A 1 221 ? -4.367 51.418 -31.723 1.00 31.72 221 GLU A C 1
ATOM 1664 O O . GLU A 1 221 ? -4.665 52.196 -32.634 1.00 31.72 221 GLU A O 1
ATOM 1669 N N . SER A 1 222 ? -4.643 50.114 -31.785 1.00 24.91 222 SER A N 1
ATOM 1670 C CA . SER A 1 222 ? -5.599 49.534 -32.732 1.00 24.91 222 SER A CA 1
ATOM 1671 C C . SER A 1 222 ? -6.346 48.380 -32.063 1.00 24.91 222 SER A C 1
ATOM 1673 O O . SER A 1 222 ? -5.812 47.276 -31.929 1.00 24.91 222 SER A O 1
ATOM 1675 N N . THR A 1 223 ? -7.574 48.636 -31.619 1.00 26.91 223 THR A N 1
ATOM 1676 C CA . THR A 1 223 ? -8.502 47.597 -31.161 1.00 26.91 223 THR A CA 1
ATOM 1677 C C . THR A 1 223 ? -8.954 46.726 -32.335 1.00 26.91 223 THR A C 1
ATOM 1679 O O . THR A 1 223 ? -9.130 47.211 -33.450 1.00 26.91 223 THR A O 1
ATOM 1682 N N . TYR A 1 224 ? -9.151 45.432 -32.078 1.00 24.48 224 TYR A N 1
ATOM 1683 C CA . TYR A 1 224 ? -9.729 44.483 -33.030 1.00 24.48 224 TYR A CA 1
ATOM 1684 C C . TYR A 1 224 ? -10.691 43.549 -32.291 1.00 24.48 224 TYR A C 1
ATOM 1686 O O . TYR A 1 224 ? -10.266 42.715 -31.492 1.00 24.48 224 TYR A O 1
ATOM 1694 N N . GLU A 1 225 ? -11.985 43.694 -32.568 1.00 27.25 225 GLU A N 1
ATOM 1695 C CA . GLU A 1 225 ? -13.024 42.742 -32.173 1.00 27.25 225 GLU A CA 1
ATOM 1696 C C . GLU A 1 225 ? -13.280 41.751 -33.327 1.00 27.25 225 GLU A C 1
ATOM 1698 O O . GLU A 1 225 ? -13.347 42.182 -34.482 1.00 27.25 225 GLU A O 1
ATOM 1703 N N . PRO A 1 226 ? -13.448 40.440 -33.070 1.00 26.81 226 PRO A N 1
ATOM 1704 C CA . PRO A 1 226 ? -13.902 39.490 -34.084 1.00 26.81 226 PRO A CA 1
ATOM 1705 C C . PRO A 1 226 ? -15.437 39.424 -34.143 1.00 26.81 226 PRO A C 1
ATOM 1707 O O . PRO A 1 226 ? -16.095 39.176 -33.133 1.00 26.81 226 PRO A O 1
ATOM 1710 N N . ALA A 1 227 ? -16.004 39.578 -35.340 1.00 25.48 227 ALA A N 1
ATOM 1711 C CA . ALA A 1 227 ? -17.427 39.351 -35.607 1.00 25.48 227 ALA A CA 1
ATOM 1712 C C . ALA A 1 227 ? -17.780 37.839 -35.641 1.00 25.48 227 ALA A C 1
ATOM 1714 O O . ALA A 1 227 ? -16.898 37.014 -35.901 1.00 25.48 227 ALA A O 1
ATOM 1715 N N . PRO A 1 228 ? -19.049 37.445 -35.399 1.00 27.44 228 PRO A N 1
ATOM 1716 C CA . PRO A 1 228 ? -19.463 36.041 -35.402 1.00 27.44 228 PRO A CA 1
ATOM 1717 C C . PRO A 1 228 ? -19.537 35.440 -36.816 1.00 27.44 228 PRO A C 1
ATOM 1719 O O . PRO A 1 228 ? -19.869 36.123 -37.783 1.00 27.44 228 PRO A O 1
ATOM 1722 N N . ILE A 1 229 ? -19.285 34.132 -36.916 1.00 27.08 229 ILE A N 1
ATOM 1723 C CA . ILE A 1 229 ? -19.381 33.346 -38.156 1.00 27.08 229 ILE A CA 1
ATOM 1724 C C . ILE A 1 229 ? -20.655 32.490 -38.116 1.00 27.08 229 ILE A C 1
ATOM 1726 O O . ILE A 1 229 ? -20.927 31.827 -37.114 1.00 27.08 229 ILE A O 1
ATOM 1730 N N . HIS A 1 230 ? -21.429 32.507 -39.205 1.00 25.69 230 HIS A N 1
ATOM 1731 C CA . HIS A 1 230 ? -22.618 31.668 -39.393 1.00 25.69 230 HIS A CA 1
ATOM 1732 C C . HIS A 1 230 ? -22.262 30.252 -39.886 1.00 25.69 230 HIS A C 1
ATOM 1734 O O . HIS A 1 230 ? -21.207 30.036 -40.479 1.00 25.69 230 HIS A O 1
ATOM 1740 N N . LEU A 1 231 ? -23.167 29.298 -39.646 1.00 27.91 231 LEU A N 1
ATOM 1741 C CA . LEU A 1 231 ? -23.069 27.890 -40.047 1.00 27.91 231 LEU A CA 1
ATOM 1742 C C . LEU A 1 231 ? -24.225 27.541 -40.994 1.00 27.91 231 LEU A C 1
ATOM 1744 O O . LEU A 1 231 ? -25.351 27.399 -40.525 1.00 27.91 231 LEU A O 1
ATOM 1748 N N . GLU A 1 232 ? -23.934 27.369 -42.284 1.00 26.23 232 GLU A N 1
ATOM 1749 C CA . GLU A 1 232 ? -24.837 26.794 -43.297 1.00 26.23 232 GLU A CA 1
ATOM 1750 C C . GLU A 1 232 ? -24.034 25.904 -44.278 1.00 26.23 232 GLU A C 1
ATOM 1752 O O . GLU A 1 232 ? -22.812 25.801 -44.162 1.00 26.23 232 GLU A O 1
ATOM 1757 N N . ASP A 1 233 ? -24.741 25.249 -45.206 1.00 26.86 233 ASP A N 1
ATOM 1758 C CA . ASP A 1 233 ? -24.265 24.356 -46.281 1.00 26.86 233 ASP A CA 1
ATOM 1759 C C . ASP A 1 233 ? -23.654 22.988 -45.892 1.00 26.86 233 ASP A C 1
ATOM 1761 O O . ASP A 1 233 ? -22.443 22.764 -45.887 1.00 26.86 233 ASP A O 1
ATOM 1765 N N . ILE A 1 234 ? -24.550 22.004 -45.722 1.00 26.62 234 ILE A N 1
ATOM 1766 C CA . ILE A 1 234 ? -24.289 20.579 -45.993 1.00 26.62 234 ILE A CA 1
ATOM 1767 C C . ILE A 1 234 ? -25.064 20.198 -47.270 1.00 26.62 234 ILE A C 1
ATOM 1769 O O . ILE A 1 234 ? -26.282 20.378 -47.288 1.00 26.62 234 ILE A O 1
ATOM 1773 N N . PRO A 1 235 ? -24.427 19.640 -48.316 1.00 27.58 235 PRO A N 1
ATOM 1774 C CA . PRO A 1 235 ? -25.141 19.076 -49.458 1.00 27.58 235 PRO A CA 1
ATOM 1775 C C . PRO A 1 235 ? -25.540 17.610 -49.204 1.00 27.58 235 PRO A C 1
ATOM 1777 O O . PRO A 1 235 ? -24.686 16.742 -49.020 1.00 27.58 235 PRO A O 1
ATOM 1780 N N . GLU A 1 236 ? -26.839 17.320 -49.235 1.00 27.06 236 GLU A N 1
ATOM 1781 C CA . GLU A 1 236 ? -27.375 15.951 -49.285 1.00 27.06 236 GLU A CA 1
ATOM 1782 C C . GLU A 1 236 ? -27.121 15.297 -50.657 1.00 27.06 236 GLU A C 1
ATOM 1784 O O . GLU A 1 236 ? -27.040 16.010 -51.660 1.00 27.06 236 GLU A O 1
ATOM 1789 N N . ARG A 1 237 ? -27.102 13.950 -50.727 1.00 24.48 237 ARG A N 1
ATOM 1790 C CA . ARG A 1 237 ? -27.753 13.217 -51.834 1.00 24.48 237 ARG A CA 1
ATOM 1791 C C . ARG A 1 237 ? -27.935 11.702 -51.638 1.00 24.48 237 ARG A C 1
ATOM 1793 O O . ARG A 1 237 ? -26.971 10.958 -51.503 1.00 24.48 237 ARG A O 1
ATOM 1800 N N . ASP A 1 238 ? -29.197 11.293 -51.752 1.00 24.19 238 ASP A N 1
ATOM 1801 C CA . ASP A 1 238 ? -29.730 10.172 -52.545 1.00 24.19 238 ASP A CA 1
ATOM 1802 C C . ASP A 1 238 ? -29.110 8.761 -52.400 1.00 24.19 238 ASP A C 1
ATOM 1804 O O . ASP A 1 238 ? -28.242 8.329 -53.154 1.00 24.19 238 ASP A O 1
ATOM 1808 N N . THR A 1 239 ? -29.698 8.005 -51.468 1.00 24.17 239 THR A N 1
ATOM 1809 C CA . THR A 1 239 ? -30.336 6.682 -51.675 1.00 24.17 239 THR A CA 1
ATOM 1810 C C . THR A 1 239 ? -30.058 5.871 -52.957 1.00 24.17 239 THR A C 1
ATOM 1812 O O . THR A 1 239 ? -30.304 6.353 -54.060 1.00 24.17 239 THR A O 1
ATOM 1815 N N . PHE A 1 240 ? -29.875 4.552 -52.796 1.00 23.11 240 PHE A N 1
ATOM 1816 C CA . PHE A 1 240 ? -30.550 3.553 -53.646 1.00 23.11 240 PHE A CA 1
ATOM 1817 C C . PHE A 1 240 ? -30.964 2.311 -52.833 1.00 23.11 240 PHE A C 1
ATOM 1819 O O . PHE A 1 240 ? -30.271 1.915 -51.898 1.00 23.11 240 PHE A O 1
ATOM 1826 N N . TYR A 1 241 ? -32.112 1.728 -53.186 1.00 23.61 241 TYR A N 1
ATOM 1827 C CA . TYR A 1 241 ? -32.551 0.391 -52.759 1.00 23.61 241 TYR A CA 1
ATOM 1828 C C . TYR A 1 241 ? -31.981 -0.660 -53.720 1.00 23.61 241 TYR A C 1
ATOM 1830 O O . TYR A 1 241 ? -31.814 -0.355 -54.897 1.00 23.61 241 TYR A O 1
ATOM 1838 N N . ASP A 1 242 ? -31.825 -1.900 -53.255 1.00 21.92 242 ASP A N 1
ATOM 1839 C CA . ASP A 1 242 ? -32.359 -3.054 -53.993 1.00 21.92 242 ASP A CA 1
ATOM 1840 C C . ASP A 1 242 ? -32.563 -4.264 -53.066 1.00 21.92 242 ASP A C 1
ATOM 1842 O O . ASP A 1 242 ? -32.105 -4.265 -51.919 1.00 21.92 242 ASP A O 1
ATOM 1846 N N . ALA A 1 243 ? -33.323 -5.257 -53.533 1.00 22.52 243 ALA A N 1
ATOM 1847 C CA . ALA A 1 243 ? -33.754 -6.421 -52.755 1.00 22.52 243 ALA A CA 1
ATOM 1848 C C . ALA A 1 243 ? -33.667 -7.727 -53.582 1.00 22.52 243 ALA A C 1
ATOM 1850 O O . ALA A 1 243 ? -32.934 -7.793 -54.560 1.00 22.52 243 ALA A O 1
ATOM 1851 N N . GLU A 1 244 ? -34.444 -8.742 -53.180 1.00 22.62 244 GLU A N 1
ATOM 1852 C CA . GLU A 1 244 ? -34.537 -10.098 -53.755 1.00 22.62 244 GLU A CA 1
ATOM 1853 C C . GLU A 1 244 ? -33.354 -11.060 -53.481 1.00 22.62 244 GLU A C 1
ATOM 1855 O O . GLU A 1 244 ? -32.233 -10.642 -53.214 1.00 22.62 244 GLU A O 1
ATOM 1860 N N . SER A 1 245 ? -33.519 -12.386 -53.612 1.00 22.84 245 SER A N 1
ATOM 1861 C CA . SER A 1 245 ? -34.425 -13.334 -52.912 1.00 22.84 245 SER A CA 1
ATOM 1862 C C . SER A 1 245 ? -34.028 -14.791 -53.276 1.00 22.84 245 SER A C 1
ATOM 1864 O O . SER A 1 245 ? -33.139 -14.973 -54.101 1.00 22.84 245 SER A O 1
ATOM 1866 N N . HIS A 1 246 ? -34.713 -15.792 -52.689 1.00 24.86 246 HIS A N 1
ATOM 1867 C CA . HIS A 1 246 ? -34.575 -17.271 -52.794 1.00 24.86 246 HIS A CA 1
ATOM 1868 C C . HIS A 1 246 ? -33.910 -17.904 -51.547 1.00 24.86 246 HIS A C 1
ATOM 1870 O O . HIS A 1 246 ? -32.745 -17.630 -51.284 1.00 24.86 246 HIS A O 1
ATOM 1876 N N . ASP A 1 247 ? -34.556 -18.668 -50.647 1.00 23.30 247 ASP A N 1
ATOM 1877 C CA . ASP A 1 247 ? -35.766 -19.541 -50.620 1.00 23.30 247 ASP A CA 1
ATOM 1878 C C . ASP A 1 247 ? -35.481 -21.056 -50.821 1.00 23.30 247 ASP A C 1
ATOM 1880 O O . ASP A 1 247 ? -34.482 -21.434 -51.427 1.00 23.30 247 ASP A O 1
ATOM 1884 N N . HIS A 1 248 ? -36.383 -21.892 -50.279 1.00 24.81 248 HIS A N 1
ATOM 1885 C CA . HIS A 1 248 ? -36.425 -23.367 -50.184 1.00 24.81 248 HIS A CA 1
ATOM 1886 C C . HIS A 1 248 ? -35.609 -23.969 -49.008 1.00 24.81 248 HIS A C 1
ATOM 1888 O O . HIS A 1 248 ? -34.388 -23.898 -48.984 1.00 24.81 248 HIS A O 1
ATOM 1894 N N . THR A 1 249 ? -36.214 -24.418 -47.887 1.00 22.58 249 THR A N 1
ATOM 1895 C CA . THR A 1 249 ? -37.070 -25.621 -47.620 1.00 22.58 249 THR A CA 1
ATOM 1896 C C . THR A 1 249 ? -36.310 -26.962 -47.708 1.00 22.58 249 THR A C 1
ATOM 1898 O O . THR A 1 249 ? -35.545 -27.141 -48.644 1.00 22.58 249 THR A O 1
ATOM 1901 N N . HIS A 1 250 ? -36.464 -27.973 -46.831 1.00 23.73 250 HIS A N 1
ATOM 1902 C CA . HIS A 1 250 ? -37.554 -28.351 -45.899 1.00 23.73 250 HIS A CA 1
ATOM 1903 C C . HIS A 1 250 ? -37.041 -28.957 -44.551 1.00 23.73 250 HIS A C 1
ATOM 1905 O O . HIS A 1 250 ? -35.855 -29.217 -44.382 1.00 23.73 250 HIS A O 1
ATOM 1911 N N . ALA A 1 251 ? -37.963 -29.203 -43.603 1.00 21.08 251 ALA A N 1
ATOM 1912 C CA . ALA A 1 251 ? -37.784 -29.895 -42.300 1.00 21.08 251 ALA A CA 1
ATOM 1913 C C . ALA A 1 251 ? -38.057 -31.439 -42.435 1.00 21.08 251 ALA A C 1
ATOM 1915 O O . ALA A 1 251 ? -38.006 -31.882 -43.585 1.00 21.08 251 ALA A O 1
ATOM 1916 N N . PRO A 1 252 ? -38.431 -32.286 -41.418 1.00 33.59 252 PRO A N 1
ATOM 1917 C CA . PRO A 1 252 ? -38.667 -32.100 -39.955 1.00 33.59 252 PRO A CA 1
ATOM 1918 C C . PRO A 1 252 ? -38.233 -33.288 -39.008 1.00 33.59 252 PRO A C 1
ATOM 1920 O O . PRO A 1 252 ? -37.546 -34.204 -39.438 1.00 33.59 252 PRO A O 1
ATOM 1923 N N . VAL A 1 253 ? -38.742 -33.307 -37.746 1.00 22.62 253 VAL A N 1
ATOM 1924 C CA . VAL A 1 253 ? -39.177 -34.483 -36.899 1.00 22.62 253 VAL A CA 1
ATOM 1925 C C . VAL A 1 253 ? -38.539 -34.708 -35.488 1.00 22.62 253 VAL A C 1
ATOM 1927 O O . VAL A 1 253 ? -37.545 -35.398 -35.333 1.00 22.62 253 VAL A O 1
ATOM 1930 N N . LYS A 1 254 ? -39.266 -34.225 -34.454 1.00 22.00 254 LYS A N 1
ATOM 1931 C CA . LYS A 1 254 ? -39.766 -34.871 -33.192 1.00 22.00 254 LYS A CA 1
ATOM 1932 C C . LYS A 1 254 ? -38.884 -35.624 -32.141 1.00 22.00 254 LYS A C 1
ATOM 1934 O O . LYS A 1 254 ? -38.362 -36.690 -32.415 1.00 22.00 254 LYS A O 1
ATOM 1939 N N . PHE A 1 255 ? -39.043 -35.171 -30.875 1.00 22.66 255 PHE A N 1
ATOM 1940 C CA . PHE A 1 255 ? -39.307 -35.895 -29.589 1.00 22.66 255 PHE A CA 1
ATOM 1941 C C . PHE A 1 255 ? -38.507 -37.157 -29.152 1.00 22.66 255 PHE A C 1
ATOM 1943 O O . PHE A 1 255 ? -38.619 -38.188 -29.805 1.00 22.66 255 PHE A O 1
ATOM 1950 N N . ALA A 1 256 ? -37.978 -37.165 -27.905 1.00 22.36 256 ALA A N 1
ATOM 1951 C CA . ALA A 1 256 ? -38.522 -37.942 -26.752 1.00 22.36 256 ALA A CA 1
ATOM 1952 C C . ALA A 1 256 ? -37.681 -37.859 -25.437 1.00 22.36 256 ALA A C 1
ATOM 1954 O O . ALA A 1 256 ? -36.482 -37.612 -25.462 1.00 22.36 256 ALA A O 1
ATOM 1955 N N . VAL A 1 257 ? -38.344 -38.104 -24.295 1.00 23.66 257 VAL A N 1
ATOM 1956 C CA . VAL A 1 257 ? -37.849 -38.293 -22.892 1.00 23.66 257 VAL A CA 1
ATOM 1957 C C . VAL A 1 257 ? -38.204 -39.759 -22.455 1.00 23.66 257 VAL A C 1
ATOM 1959 O O . VAL A 1 257 ? -38.628 -40.477 -23.366 1.00 23.66 257 VAL A O 1
ATOM 1962 N N . PRO A 1 258 ? -38.174 -40.279 -21.185 1.00 37.81 258 PRO A N 1
ATOM 1963 C CA . PRO A 1 258 ? -37.710 -39.802 -19.851 1.00 37.81 258 PRO A CA 1
ATOM 1964 C C . PRO A 1 258 ? -36.933 -40.846 -18.967 1.00 37.81 258 PRO A C 1
ATOM 1966 O O . PRO A 1 258 ? -36.729 -41.990 -19.361 1.00 37.81 258 PRO A O 1
ATOM 1969 N N . GLY A 1 259 ? -36.645 -40.479 -17.699 1.00 24.83 259 GLY A N 1
ATOM 1970 C CA . GLY A 1 259 ? -36.614 -41.381 -16.516 1.00 24.83 259 GLY A CA 1
ATOM 1971 C C . GLY A 1 259 ? -35.344 -41.285 -15.640 1.00 24.83 259 GLY A C 1
ATOM 1972 O O . GLY A 1 259 ? -34.274 -41.107 -16.203 1.00 24.83 259 GLY A O 1
ATOM 1973 N N . GLN A 1 260 ? -35.283 -41.429 -14.300 1.00 26.33 260 GLN A N 1
ATOM 1974 C CA . GLN A 1 260 ? -36.160 -41.418 -13.090 1.00 26.33 260 GLN A CA 1
ATOM 1975 C C . GLN A 1 260 ? -35.707 -42.499 -12.066 1.00 26.33 260 GLN A C 1
ATOM 1977 O O . GLN A 1 260 ? -35.361 -43.607 -12.459 1.00 26.33 260 GLN A O 1
ATOM 1982 N N . GLY A 1 261 ? -35.809 -42.189 -10.759 1.00 25.31 261 GLY A N 1
ATOM 1983 C CA . GLY A 1 261 ? -35.601 -43.095 -9.601 1.00 25.31 261 GLY A CA 1
ATOM 1984 C C . GLY A 1 261 ? -34.414 -42.671 -8.706 1.00 25.31 261 GLY A C 1
ATOM 1985 O O . GLY A 1 261 ? -33.343 -42.461 -9.260 1.00 25.31 261 GLY A O 1
ATOM 1986 N N . GLN A 1 262 ? -34.434 -42.446 -7.375 1.00 25.95 262 GLN A N 1
ATOM 1987 C CA . GLN A 1 262 ? -35.324 -42.604 -6.185 1.00 25.95 262 GLN A CA 1
ATOM 1988 C C . GLN A 1 262 ? -34.762 -43.550 -5.084 1.00 25.95 262 GLN A C 1
ATOM 1990 O O . GLN A 1 262 ? -34.218 -44.603 -5.392 1.00 25.95 262 GLN A O 1
ATOM 1995 N N . GLY A 1 263 ? -34.962 -43.168 -3.804 1.00 25.41 263 GLY A N 1
ATOM 1996 C CA . GLY A 1 263 ? -34.529 -43.846 -2.550 1.00 25.41 263 GLY A CA 1
ATOM 1997 C C . GLY A 1 263 ? -33.612 -42.931 -1.702 1.00 25.41 263 GLY A C 1
ATOM 1998 O O . GLY A 1 263 ? -32.661 -42.404 -2.264 1.00 25.41 263 GLY A O 1
ATOM 1999 N N . GLN A 1 264 ? -33.828 -42.548 -0.425 1.00 26.73 264 GLN A N 1
ATOM 2000 C CA . GLN A 1 264 ? -34.376 -43.204 0.798 1.00 26.73 264 GLN A CA 1
ATOM 2001 C C . GLN A 1 264 ? -33.576 -44.463 1.212 1.00 26.73 264 GLN A C 1
ATOM 2003 O O . GLN A 1 264 ? -33.362 -45.305 0.352 1.00 26.73 264 GLN A O 1
ATOM 2008 N N . GLY A 1 265 ? -33.116 -44.712 2.457 1.00 24.39 265 GLY A N 1
ATOM 2009 C CA . GLY A 1 265 ? -33.124 -44.023 3.779 1.00 24.39 265 GLY A CA 1
ATOM 2010 C C . GLY A 1 265 ? -32.281 -44.856 4.802 1.00 24.39 265 GLY A C 1
ATOM 2011 O O . GLY A 1 265 ? -31.585 -45.762 4.357 1.00 24.39 265 GLY A O 1
ATOM 2012 N N . ILE A 1 266 ? -32.275 -44.709 6.146 1.00 26.78 266 ILE A N 1
ATOM 2013 C CA . ILE A 1 266 ? -32.834 -43.722 7.104 1.00 26.78 266 ILE A CA 1
ATOM 2014 C C . ILE A 1 266 ? -32.244 -43.969 8.542 1.00 26.78 266 ILE A C 1
ATOM 2016 O O . ILE A 1 266 ? -31.990 -45.119 8.869 1.00 26.78 266 ILE A O 1
ATOM 2020 N N . GLN A 1 267 ? -32.073 -42.916 9.376 1.00 25.42 267 GLN A N 1
ATOM 2021 C CA . GLN A 1 267 ? -31.887 -42.844 10.869 1.00 25.42 267 GLN A CA 1
ATOM 2022 C C . GLN A 1 267 ? -30.925 -43.778 11.680 1.00 25.42 267 GLN A C 1
ATOM 2024 O O . GLN A 1 267 ? -30.862 -44.984 11.488 1.00 25.42 267 GLN A O 1
ATOM 2029 N N . GLY A 1 268 ? -30.308 -43.222 12.746 1.00 24.06 268 GLY A N 1
ATOM 2030 C CA . GLY A 1 268 ? -29.718 -43.964 13.889 1.00 24.06 268 GLY A CA 1
ATOM 2031 C C . GLY A 1 268 ? -28.915 -43.079 14.874 1.00 24.06 268 GLY A C 1
ATOM 2032 O O . GLY A 1 268 ? -28.097 -42.281 14.431 1.00 24.06 268 GLY A O 1
ATOM 2033 N N . GLN A 1 269 ? -29.136 -43.183 16.197 1.00 25.39 269 GLN A N 1
ATOM 2034 C CA . GLN A 1 269 ? -28.538 -42.313 17.245 1.00 25.39 269 GLN A CA 1
ATOM 2035 C C . GLN A 1 269 ? -27.719 -43.096 18.296 1.00 25.39 269 GLN A C 1
ATOM 2037 O O . GLN A 1 269 ? -28.139 -44.191 18.651 1.00 25.39 269 GLN A O 1
ATOM 2042 N N . SER A 1 270 ? -26.658 -42.491 18.873 1.00 23.66 270 SER A N 1
ATOM 2043 C CA . SER A 1 270 ? -26.553 -42.120 20.319 1.00 23.66 270 SER A CA 1
ATOM 2044 C C . SER A 1 270 ? -25.104 -41.935 20.844 1.00 23.66 270 SER A C 1
ATOM 2046 O O . SER A 1 270 ? -24.254 -42.760 20.539 1.00 23.66 270 SER A O 1
ATOM 2048 N N . LEU A 1 271 ? -24.884 -40.882 21.658 1.00 23.88 271 LEU A N 1
ATOM 2049 C CA . LEU A 1 271 ? -24.140 -40.767 22.953 1.00 23.88 271 LEU A CA 1
ATOM 2050 C C . LEU A 1 271 ? -23.043 -41.830 23.310 1.00 23.88 271 LEU A C 1
ATOM 2052 O O . LEU A 1 271 ? -23.233 -43.012 23.069 1.00 23.88 271 LEU A O 1
ATOM 2056 N N . GLU A 1 272 ? -21.906 -41.537 23.980 1.00 24.03 272 GLU A N 1
ATOM 2057 C CA . GLU A 1 272 ? -21.715 -40.628 25.136 1.00 24.03 272 GLU A CA 1
ATOM 2058 C C . GLU A 1 272 ? -20.218 -40.335 25.533 1.00 24.03 272 GLU A C 1
ATOM 2060 O O . GLU A 1 272 ? -19.296 -41.020 25.103 1.00 24.03 272 GLU A O 1
ATOM 2065 N N . HIS A 1 273 ? -20.011 -39.313 26.385 1.00 24.02 273 HIS A N 1
ATOM 2066 C CA . HIS A 1 273 ? -18.907 -38.944 27.320 1.00 24.02 273 HIS A CA 1
ATOM 2067 C C . HIS A 1 273 ? -17.387 -39.307 27.181 1.00 24.02 273 HIS A C 1
ATOM 2069 O O . HIS A 1 273 ? -16.950 -40.446 27.280 1.00 24.02 273 HIS A O 1
ATOM 2075 N N . HIS A 1 274 ? -16.573 -38.232 27.285 1.00 24.58 274 HIS A N 1
ATOM 2076 C CA . HIS A 1 274 ? -15.327 -38.036 28.082 1.00 24.58 274 HIS A CA 1
ATOM 2077 C C . HIS A 1 274 ? -14.130 -39.035 28.062 1.00 24.58 274 HIS A C 1
ATOM 2079 O O . HIS A 1 274 ? -14.184 -40.089 28.690 1.00 24.58 274 HIS A O 1
ATOM 2085 N N . ARG A 1 275 ? -12.923 -38.531 27.711 1.00 22.73 275 ARG A N 1
ATOM 2086 C CA . ARG A 1 275 ? -11.855 -38.122 28.683 1.00 22.73 275 ARG A CA 1
ATOM 2087 C C . ARG A 1 275 ? -10.568 -37.590 28.017 1.00 22.73 275 ARG A C 1
ATOM 2089 O O . ARG A 1 275 ? -10.176 -38.038 26.948 1.00 22.73 275 ARG A O 1
ATOM 2096 N N . VAL A 1 276 ? -9.866 -36.687 28.715 1.00 33.34 276 VAL A N 1
ATOM 2097 C CA . VAL A 1 276 ? -8.505 -36.208 28.383 1.00 33.34 276 VAL A CA 1
ATOM 2098 C C . VAL A 1 276 ? -7.441 -37.085 29.067 1.00 33.34 276 VAL A C 1
ATOM 2100 O O . VAL A 1 276 ? -7.609 -37.399 30.247 1.00 33.34 276 VAL A O 1
ATOM 2103 N N . PRO A 1 277 ? -6.318 -37.413 28.396 1.00 26.00 277 PRO A N 1
ATOM 2104 C CA . PRO A 1 277 ? -5.118 -37.922 29.056 1.00 26.00 277 PRO A CA 1
ATOM 2105 C C . PRO A 1 277 ? -3.872 -37.054 28.782 1.00 26.00 277 PRO A C 1
ATOM 2107 O O . PRO A 1 277 ? -3.213 -37.183 27.751 1.00 26.00 277 PRO A O 1
ATOM 2110 N N . THR A 1 278 ? -3.472 -36.227 29.748 1.00 28.03 278 THR A N 1
ATOM 2111 C CA . THR A 1 278 ? -2.111 -35.667 29.803 1.00 28.03 278 THR A CA 1
ATOM 2112 C C . THR A 1 278 ? -1.095 -36.771 30.108 1.00 28.03 278 THR A C 1
ATOM 2114 O O . THR A 1 278 ? -1.265 -37.526 31.066 1.00 28.03 278 THR A O 1
ATOM 2117 N N . LYS A 1 279 ? 0.014 -36.837 29.357 1.00 23.95 279 LYS A N 1
ATOM 2118 C CA . LYS A 1 279 ? 1.207 -37.604 29.758 1.00 23.95 279 LYS A CA 1
ATOM 2119 C C . LYS A 1 279 ? 2.499 -36.841 29.489 1.00 23.95 279 LYS A C 1
ATOM 2121 O O . LYS A 1 279 ? 2.860 -36.579 28.349 1.00 23.95 279 LYS A O 1
ATOM 2126 N N . SER A 1 280 ? 3.207 -36.545 30.576 1.00 23.03 280 SER A N 1
ATOM 2127 C CA . SER A 1 280 ? 4.619 -36.167 30.556 1.00 23.03 280 SER A CA 1
ATOM 2128 C C . SER A 1 280 ? 5.490 -37.397 30.281 1.00 23.03 280 SER A C 1
ATOM 2130 O O . SER A 1 280 ? 5.187 -38.485 30.774 1.00 23.03 280 SER A O 1
ATOM 2132 N N . LEU A 1 281 ? 6.587 -37.209 29.547 1.00 23.66 281 LEU A N 1
ATOM 2133 C CA . LEU A 1 281 ? 7.694 -38.161 29.446 1.00 23.66 281 LEU A CA 1
ATOM 2134 C C . LEU A 1 281 ? 9.022 -37.392 29.385 1.00 23.66 281 LEU A C 1
ATOM 2136 O O . LEU A 1 281 ? 9.455 -36.936 28.331 1.00 23.66 281 LEU A O 1
ATOM 2140 N N . ALA A 1 282 ? 9.675 -37.262 30.536 1.00 22.09 282 ALA A N 1
ATOM 2141 C CA . ALA A 1 282 ? 11.119 -37.053 30.606 1.00 22.09 282 ALA A CA 1
ATOM 2142 C C . ALA A 1 282 ? 11.816 -38.421 30.677 1.00 22.09 282 ALA A C 1
ATOM 2144 O O . ALA A 1 282 ? 11.182 -39.359 31.145 1.00 22.09 282 ALA A O 1
ATOM 2145 N N . PHE A 1 283 ? 13.100 -38.522 30.302 1.00 22.12 283 PHE A N 1
ATOM 2146 C CA . PHE A 1 283 ? 14.117 -39.320 31.020 1.00 22.12 283 PHE A CA 1
ATOM 2147 C C . PHE A 1 283 ? 15.534 -39.089 30.430 1.00 22.12 283 PHE A C 1
ATOM 2149 O O . PHE A 1 283 ? 15.741 -39.380 29.263 1.00 22.12 283 PHE A O 1
ATOM 2156 N N . LEU A 1 284 ? 16.459 -38.590 31.273 1.00 22.59 284 LEU A N 1
ATOM 2157 C CA . LEU A 1 284 ? 17.947 -38.701 31.310 1.00 22.59 284 LEU A CA 1
ATOM 2158 C C . LEU A 1 284 ? 18.835 -38.591 30.023 1.00 22.59 284 LEU A C 1
ATOM 2160 O O . LEU A 1 284 ? 18.403 -38.878 28.922 1.00 22.59 284 LEU A O 1
ATOM 2164 N N . SER A 1 285 ? 20.160 -38.327 30.047 1.00 22.38 285 SER A N 1
ATOM 2165 C CA . SER A 1 285 ? 21.104 -37.551 30.901 1.00 22.38 285 SER A CA 1
ATOM 2166 C C . SER A 1 285 ? 22.489 -38.232 30.997 1.00 22.38 285 SER A C 1
ATOM 2168 O O . SER A 1 285 ? 22.602 -39.234 31.701 1.00 22.38 285 SER A O 1
ATOM 2170 N N . SER A 1 286 ? 23.557 -37.634 30.438 1.00 23.55 286 SER A N 1
ATOM 2171 C CA . SER A 1 286 ? 24.894 -37.511 31.083 1.00 23.55 286 SER A CA 1
ATOM 2172 C C . SER A 1 286 ? 25.926 -36.738 30.225 1.00 23.55 286 SER A C 1
ATOM 2174 O O . SER A 1 286 ? 25.807 -36.639 29.011 1.00 23.55 286 SER A O 1
ATOM 2176 N N . ALA A 1 287 ? 26.892 -36.119 30.913 1.00 20.30 287 ALA A N 1
ATOM 2177 C CA . ALA A 1 287 ? 27.905 -35.135 30.485 1.00 20.30 287 ALA A CA 1
ATOM 2178 C C . ALA A 1 287 ? 29.116 -35.728 29.686 1.00 20.30 287 ALA A C 1
ATOM 2180 O O . ALA A 1 287 ? 29.088 -36.932 29.438 1.00 20.30 287 ALA A O 1
ATOM 2181 N N . PRO A 1 288 ? 30.223 -34.989 29.362 1.00 31.50 288 PRO A N 1
ATOM 2182 C CA . PRO A 1 288 ? 30.513 -33.550 29.558 1.00 31.50 288 PRO A CA 1
ATOM 2183 C C . PRO A 1 288 ? 31.255 -32.777 28.412 1.00 31.50 288 PRO A C 1
ATOM 2185 O O . PRO A 1 288 ? 32.071 -33.322 27.687 1.00 31.50 288 PRO A O 1
ATOM 2188 N N . LEU A 1 289 ? 31.071 -31.444 28.408 1.00 22.62 289 LEU A N 1
ATOM 2189 C CA . LEU A 1 289 ? 32.034 -30.349 28.099 1.00 22.62 289 LEU A CA 1
ATOM 2190 C C . LEU A 1 289 ? 32.832 -30.211 26.762 1.00 22.62 289 LEU A C 1
ATOM 2192 O O . LEU A 1 289 ? 33.589 -31.074 26.345 1.00 22.62 289 LEU A O 1
ATOM 2196 N N . MET A 1 290 ? 32.856 -28.936 26.318 1.00 22.91 290 MET A N 1
ATOM 2197 C CA . MET A 1 290 ? 33.931 -28.165 25.638 1.00 22.91 290 MET A CA 1
ATOM 2198 C C . MET A 1 290 ? 34.064 -28.090 24.094 1.00 22.91 290 MET A C 1
ATOM 2200 O O . MET A 1 290 ? 34.364 -29.060 23.415 1.00 22.91 290 MET A O 1
ATOM 2204 N N . LYS A 1 291 ? 34.053 -26.821 23.630 1.00 24.03 291 LYS A N 1
ATOM 2205 C CA . LYS A 1 291 ? 34.527 -26.230 22.350 1.00 24.03 291 LYS A CA 1
ATOM 2206 C C . LYS A 1 291 ? 33.806 -26.623 21.042 1.00 24.03 291 LYS A C 1
ATOM 2208 O O . LYS A 1 291 ? 33.795 -27.772 20.634 1.00 24.03 291 LYS A O 1
ATOM 2213 N N . GLY A 1 292 ? 33.307 -25.602 20.329 1.00 24.91 292 GLY A N 1
ATOM 2214 C CA . GLY A 1 292 ? 32.713 -25.712 18.985 1.00 24.91 292 GLY A CA 1
ATOM 2215 C C . GLY A 1 292 ? 31.347 -25.023 18.878 1.00 24.91 292 GLY A C 1
ATOM 2216 O O . GLY A 1 292 ? 30.312 -25.662 19.047 1.00 24.91 292 GLY A O 1
ATOM 2217 N N . GLY A 1 293 ? 31.331 -23.711 18.621 1.00 24.36 293 GLY A N 1
ATOM 2218 C CA . GLY A 1 293 ? 30.108 -22.896 18.604 1.00 24.36 293 GLY A CA 1
ATOM 2219 C C . GLY A 1 293 ? 29.255 -23.066 17.343 1.00 24.36 293 GLY A C 1
ATOM 2220 O O . GLY A 1 293 ? 29.248 -22.190 16.484 1.00 24.36 293 GLY A O 1
ATOM 2221 N N . THR A 1 294 ? 28.504 -24.162 17.226 1.00 25.12 294 THR A N 1
ATOM 2222 C CA . THR A 1 294 ? 27.487 -24.309 16.171 1.00 25.12 294 THR A CA 1
ATOM 2223 C C . THR A 1 294 ? 26.196 -23.570 16.543 1.00 25.12 294 THR A C 1
ATOM 2225 O O . THR A 1 294 ? 25.611 -23.804 17.603 1.00 25.12 294 THR A O 1
ATOM 2228 N N . LYS A 1 295 ? 25.717 -22.680 15.658 1.00 28.59 295 LYS A N 1
ATOM 2229 C CA . LYS A 1 295 ? 24.417 -21.999 15.803 1.00 28.59 295 LYS A CA 1
ATOM 2230 C C . LYS A 1 295 ? 23.290 -23.046 15.793 1.00 28.59 295 LYS A C 1
ATOM 2232 O O . LYS A 1 295 ? 22.871 -23.495 14.727 1.00 28.59 295 LYS A O 1
ATOM 2237 N N . LYS A 1 296 ? 22.767 -23.432 16.965 1.00 27.12 296 LYS A N 1
ATOM 2238 C CA . LYS A 1 296 ? 21.520 -24.213 17.054 1.00 27.12 296 LYS A CA 1
ATOM 2239 C C . LYS A 1 296 ? 20.360 -23.353 16.545 1.00 27.12 296 LYS A C 1
ATOM 2241 O O . LYS A 1 296 ? 19.839 -22.533 17.299 1.00 27.12 296 LYS A O 1
ATOM 2246 N N . ARG A 1 297 ? 19.952 -23.554 15.283 1.00 33.00 297 ARG A N 1
ATOM 2247 C CA . ARG A 1 297 ? 18.664 -23.059 14.766 1.00 33.00 297 ARG A CA 1
ATOM 2248 C C . ARG A 1 297 ? 17.561 -23.458 15.746 1.00 33.00 297 ARG A C 1
ATOM 2250 O O . ARG A 1 297 ? 17.514 -24.607 16.191 1.00 33.00 297 ARG A O 1
ATOM 2257 N N . LEU A 1 298 ? 16.689 -22.511 16.088 1.00 34.00 298 LEU A N 1
ATOM 2258 C CA . LEU A 1 298 ? 15.573 -22.745 17.001 1.00 34.00 298 LEU A CA 1
ATOM 2259 C C . LEU A 1 298 ? 14.419 -23.407 16.235 1.00 34.00 298 LEU A C 1
ATOM 2261 O O . LEU A 1 298 ? 13.358 -22.818 16.050 1.00 34.00 298 LEU A O 1
ATOM 2265 N N . THR A 1 299 ? 14.654 -24.616 15.721 1.00 37.06 299 THR A N 1
ATOM 2266 C CA . THR A 1 299 ? 13.722 -25.301 14.821 1.00 37.06 299 THR A CA 1
ATOM 2267 C C . THR A 1 299 ? 12.527 -25.862 15.593 1.00 37.06 299 THR A C 1
ATOM 2269 O O . THR A 1 299 ? 12.410 -27.067 15.807 1.00 37.06 299 THR A O 1
ATOM 2272 N N . ILE A 1 300 ? 11.618 -24.976 16.005 1.00 46.56 300 ILE A N 1
ATOM 2273 C CA . ILE A 1 300 ? 10.249 -25.345 16.361 1.00 46.56 300 ILE A CA 1
ATOM 2274 C C . ILE A 1 300 ? 9.643 -25.925 15.083 1.00 46.56 300 ILE A C 1
ATOM 2276 O O . ILE A 1 300 ? 9.406 -25.197 14.120 1.00 46.56 300 ILE A O 1
ATOM 2280 N N . VAL A 1 301 ? 9.491 -27.246 15.024 1.00 44.91 301 VAL A N 1
ATOM 2281 C CA . VAL A 1 301 ? 8.712 -27.929 13.989 1.00 44.91 301 VAL A CA 1
ATOM 2282 C C . VAL A 1 301 ? 7.521 -28.538 14.698 1.00 44.91 301 VAL A C 1
ATOM 2284 O O . VAL A 1 301 ? 7.643 -29.573 15.350 1.00 44.91 301 VAL A O 1
ATOM 2287 N N . ASP A 1 302 ? 6.377 -27.871 14.599 1.00 58.28 302 ASP A N 1
ATOM 2288 C CA . ASP A 1 302 ? 5.133 -28.446 15.084 1.00 58.28 302 ASP A CA 1
ATOM 2289 C C . ASP A 1 302 ? 4.771 -29.741 14.312 1.00 58.28 302 ASP A C 1
ATOM 2291 O O . ASP A 1 302 ? 5.164 -29.984 13.161 1.00 58.28 302 ASP A O 1
ATOM 2295 N N . SER A 1 303 ? 4.012 -30.597 14.990 1.00 57.00 303 SER A N 1
ATOM 2296 C CA . SER A 1 303 ? 3.472 -31.850 14.485 1.00 57.00 303 SER A CA 1
ATOM 2297 C C . SER A 1 303 ? 2.589 -31.683 13.244 1.00 57.00 303 SER A C 1
ATOM 2299 O O . SER A 1 303 ? 2.677 -32.520 12.346 1.00 57.00 303 SER A O 1
ATOM 2301 N N . GLU A 1 304 ? 1.771 -30.633 13.131 1.00 63.97 304 GLU A N 1
ATOM 2302 C CA . GLU A 1 304 ? 0.924 -30.392 11.958 1.00 63.97 304 GLU A CA 1
ATOM 2303 C C . GLU A 1 304 ? 1.742 -29.838 10.791 1.00 63.97 304 GLU A C 1
ATOM 2305 O O . GLU A 1 304 ? 1.557 -30.284 9.664 1.00 63.97 304 GLU A O 1
ATOM 2310 N N . THR A 1 305 ? 2.750 -28.995 11.049 1.00 64.06 305 THR A N 1
ATOM 2311 C CA . THR A 1 305 ? 3.747 -28.626 10.016 1.00 64.06 305 THR A CA 1
ATOM 2312 C C . THR A 1 305 ? 4.462 -29.874 9.473 1.00 64.06 305 THR A C 1
ATOM 2314 O O . THR A 1 305 ? 4.647 -30.028 8.264 1.00 64.06 305 THR A O 1
ATOM 2317 N N . SER A 1 306 ? 4.800 -30.824 10.352 1.00 60.28 306 SER A N 1
ATOM 2318 C CA . SER A 1 306 ? 5.375 -32.117 9.955 1.00 60.28 306 SER A CA 1
ATOM 2319 C C . SER A 1 306 ? 4.394 -32.969 9.136 1.00 60.28 306 SER A C 1
ATOM 2321 O O . SER A 1 306 ? 4.797 -33.565 8.136 1.00 60.28 306 SER A O 1
ATOM 2323 N N . LYS A 1 307 ? 3.106 -33.000 9.512 1.00 69.56 307 LYS A N 1
ATOM 2324 C CA . LYS A 1 307 ? 2.037 -33.692 8.769 1.00 69.56 307 LYS A CA 1
ATOM 2325 C C . LYS A 1 307 ? 1.794 -33.056 7.396 1.00 69.56 307 LYS A C 1
ATOM 2327 O O . LYS A 1 307 ? 1.748 -33.794 6.414 1.00 69.56 307 LYS A O 1
ATOM 2332 N N . ARG A 1 308 ? 1.714 -31.723 7.285 1.00 68.62 308 ARG A N 1
ATOM 2333 C CA . ARG A 1 308 ? 1.600 -31.004 5.999 1.00 68.62 308 ARG A CA 1
ATOM 2334 C C . ARG A 1 308 ? 2.777 -31.327 5.082 1.00 68.62 308 ARG A C 1
ATOM 2336 O O . ARG A 1 308 ? 2.556 -31.786 3.967 1.00 68.62 308 ARG A O 1
ATOM 2343 N N . LEU A 1 309 ? 4.019 -31.238 5.569 1.00 64.25 309 LEU A N 1
ATOM 2344 C CA . LEU A 1 309 ? 5.191 -31.622 4.771 1.00 64.25 309 LEU A CA 1
ATOM 2345 C C . LEU A 1 309 ? 5.207 -33.105 4.374 1.00 64.25 309 LEU A C 1
ATOM 2347 O O . LEU A 1 309 ? 5.694 -33.430 3.291 1.00 64.25 309 LEU A O 1
ATOM 2351 N N . GLN A 1 310 ? 4.674 -34.014 5.195 1.00 62.69 310 GLN A N 1
ATOM 2352 C CA . GLN A 1 310 ? 4.485 -35.414 4.794 1.00 62.69 310 GLN A CA 1
ATOM 2353 C C . GLN A 1 310 ? 3.415 -35.558 3.700 1.00 62.69 310 GLN A C 1
ATOM 2355 O O . GLN A 1 310 ? 3.659 -36.285 2.738 1.00 62.69 310 GLN A O 1
ATOM 2360 N N . ARG A 1 311 ? 2.287 -34.832 3.778 1.00 65.12 311 ARG A N 1
ATOM 2361 C CA . ARG A 1 311 ? 1.264 -34.780 2.711 1.00 65.12 311 ARG A CA 1
ATOM 2362 C C . ARG A 1 311 ? 1.853 -34.234 1.401 1.00 65.12 311 ARG A C 1
ATOM 2364 O O . ARG A 1 311 ? 1.720 -34.894 0.378 1.00 65.12 311 ARG A O 1
ATOM 2371 N N . THR A 1 312 ? 2.580 -33.112 1.434 1.00 58.81 312 THR A N 1
ATOM 2372 C CA . THR A 1 312 ? 3.256 -32.523 0.258 1.00 58.81 312 THR A CA 1
ATOM 2373 C C . THR A 1 312 ? 4.319 -33.452 -0.335 1.00 58.81 312 THR A C 1
ATOM 2375 O O . THR A 1 312 ? 4.372 -33.639 -1.546 1.00 58.81 312 THR A O 1
ATOM 2378 N N . ARG A 1 313 ? 5.156 -34.097 0.490 1.00 61.53 313 ARG A N 1
ATOM 2379 C CA . ARG A 1 313 ? 6.143 -35.081 -0.003 1.00 61.53 313 ARG A CA 1
ATOM 2380 C C . ARG A 1 313 ? 5.474 -36.308 -0.622 1.00 61.53 313 ARG A C 1
ATOM 2382 O O . ARG A 1 313 ? 5.981 -36.836 -1.608 1.00 61.53 313 ARG A O 1
ATOM 2389 N N . LYS A 1 314 ? 4.335 -36.738 -0.072 1.00 56.03 314 LYS A N 1
ATOM 2390 C CA . LYS A 1 314 ? 3.535 -37.832 -0.624 1.00 56.03 314 LYS A CA 1
ATOM 2391 C C . LYS A 1 314 ? 2.901 -37.442 -1.968 1.00 56.03 314 LYS A C 1
ATOM 2393 O O . LYS A 1 314 ? 3.045 -38.200 -2.919 1.00 56.03 314 LYS A O 1
ATOM 2398 N N . SER A 1 315 ? 2.314 -36.249 -2.099 1.00 51.09 315 SER A N 1
ATOM 2399 C CA . SER A 1 315 ? 1.738 -35.779 -3.373 1.00 51.09 315 SER A CA 1
ATOM 2400 C C . SER A 1 315 ? 2.782 -35.457 -4.454 1.00 51.09 315 SER A C 1
ATOM 2402 O O . SER A 1 315 ? 2.470 -35.557 -5.642 1.00 51.09 315 SER A O 1
ATOM 2404 N N . LEU A 1 316 ? 4.031 -35.145 -4.073 1.00 51.88 316 LEU A N 1
ATOM 2405 C CA . LEU A 1 316 ? 5.182 -35.165 -4.987 1.00 51.88 316 LEU A CA 1
ATOM 2406 C C . LEU A 1 316 ? 5.411 -36.574 -5.554 1.00 51.88 316 LEU A C 1
ATOM 2408 O O . LEU A 1 316 ? 5.488 -36.744 -6.769 1.00 51.88 316 LEU A O 1
ATOM 2412 N N . ALA A 1 317 ? 5.520 -37.576 -4.675 1.00 50.69 317 ALA A N 1
ATOM 2413 C CA . ALA A 1 317 ? 5.831 -38.955 -5.053 1.00 50.69 317 ALA A CA 1
ATOM 2414 C C . ALA A 1 317 ? 4.705 -39.627 -5.860 1.00 50.69 317 ALA A C 1
ATOM 2416 O O . ALA A 1 317 ? 4.980 -40.388 -6.783 1.00 50.69 317 ALA A O 1
ATOM 2417 N N . GLU A 1 318 ? 3.447 -39.318 -5.544 1.00 45.84 318 GLU A N 1
ATOM 2418 C CA . GLU A 1 318 ? 2.257 -39.837 -6.234 1.00 45.84 318 GLU A CA 1
ATOM 2419 C C . GLU A 1 318 ? 1.886 -39.031 -7.495 1.00 45.84 318 GLU A C 1
ATOM 2421 O O . GLU A 1 318 ? 0.940 -39.385 -8.193 1.00 45.84 318 GLU A O 1
ATOM 2426 N N . GLY A 1 319 ? 2.622 -37.957 -7.815 1.00 43.72 319 GLY A N 1
ATOM 2427 C CA . GLY A 1 319 ? 2.267 -37.021 -8.884 1.00 43.72 319 GLY A CA 1
ATOM 2428 C C . GLY A 1 319 ? 3.458 -36.447 -9.653 1.00 43.72 319 GLY A C 1
ATOM 2429 O O . GLY A 1 319 ? 3.546 -35.231 -9.848 1.00 43.72 319 GLY A O 1
ATOM 2430 N N . LEU A 1 320 ? 4.357 -37.312 -10.127 1.00 43.19 320 LEU A N 1
ATOM 2431 C CA . LEU A 1 320 ? 5.305 -36.987 -11.201 1.00 43.19 320 LEU A CA 1
ATOM 2432 C C . LEU A 1 320 ? 4.576 -37.003 -12.557 1.00 43.19 320 LEU A C 1
ATOM 2434 O O . LEU A 1 320 ? 4.691 -37.953 -13.327 1.00 43.19 320 LEU A O 1
ATOM 2438 N N . GLY A 1 321 ? 3.788 -35.957 -12.828 1.00 42.91 321 GLY A N 1
ATOM 2439 C CA . GLY A 1 321 ? 2.870 -35.939 -13.969 1.00 42.91 321 GLY A CA 1
ATOM 2440 C C . GLY A 1 321 ? 2.472 -34.553 -14.475 1.00 42.91 321 GLY A C 1
ATOM 2441 O O . GLY A 1 321 ? 1.320 -34.169 -14.337 1.00 42.91 321 GLY A O 1
ATOM 2442 N N . VAL A 1 322 ? 3.402 -33.858 -15.135 1.00 46.88 322 VAL A N 1
ATOM 2443 C CA . VAL A 1 322 ? 3.102 -33.105 -16.368 1.00 46.88 322 VAL A CA 1
ATOM 2444 C C . VAL A 1 322 ? 4.182 -33.522 -17.369 1.00 46.88 322 VAL A C 1
ATOM 2446 O O . VAL A 1 322 ? 5.374 -33.376 -17.098 1.00 46.88 322 VAL A O 1
ATOM 2449 N N . GLY A 1 323 ? 3.791 -34.160 -18.472 1.00 47.34 323 GLY A N 1
ATOM 2450 C CA . GLY A 1 323 ? 4.738 -34.711 -19.446 1.00 47.34 323 GLY A CA 1
ATOM 2451 C C . GLY A 1 323 ? 5.278 -33.641 -20.397 1.00 47.34 323 GLY A C 1
ATOM 2452 O O . GLY A 1 323 ? 4.520 -32.806 -20.879 1.00 47.34 323 GLY A O 1
ATOM 2453 N N . GLY A 1 324 ? 6.575 -33.687 -20.717 1.00 69.00 324 GLY A N 1
ATOM 2454 C CA . GLY A 1 324 ? 7.196 -32.786 -21.695 1.00 69.00 324 GLY A CA 1
ATOM 2455 C C . GLY A 1 324 ? 8.033 -31.674 -21.059 1.00 69.00 324 GLY A C 1
ATOM 2456 O O . GLY A 1 324 ? 9.088 -31.949 -20.490 1.00 69.00 324 GLY A O 1
ATOM 2457 N N . GLU A 1 325 ? 7.612 -30.415 -21.219 1.00 79.00 325 GLU A N 1
ATOM 2458 C CA . GLU A 1 325 ? 8.455 -29.246 -20.915 1.00 79.00 325 GLU A CA 1
ATOM 2459 C C . GLU A 1 325 ? 8.521 -28.885 -19.420 1.00 79.00 325 GLU A C 1
ATOM 2461 O O . GLU A 1 325 ? 9.565 -28.432 -18.953 1.00 79.00 325 GLU A O 1
ATOM 2466 N N . TRP A 1 326 ? 7.440 -29.067 -18.658 1.00 86.19 326 TRP A N 1
ATOM 2467 C CA . TRP A 1 326 ? 7.296 -28.473 -17.323 1.00 86.19 326 TRP A CA 1
ATOM 2468 C C . TRP A 1 326 ? 7.522 -29.477 -16.184 1.00 86.19 326 TRP A C 1
ATOM 2470 O O . TRP A 1 326 ? 7.043 -30.607 -16.207 1.00 86.19 326 TRP A O 1
ATOM 2480 N N . GLU A 1 327 ? 8.262 -29.058 -15.159 1.00 89.12 327 GLU A N 1
ATOM 2481 C CA . GLU A 1 327 ? 8.514 -29.814 -13.932 1.00 89.12 327 GLU A CA 1
ATOM 2482 C C . GLU A 1 327 ? 7.774 -29.184 -12.752 1.00 89.12 327 GLU A C 1
ATOM 2484 O O . GLU A 1 327 ? 7.984 -28.011 -12.444 1.00 89.12 327 GLU A O 1
ATOM 2489 N N . ARG A 1 328 ? 6.937 -29.963 -12.059 1.00 90.50 328 ARG A N 1
ATOM 2490 C CA . ARG A 1 328 ? 6.292 -29.547 -10.808 1.00 90.50 328 ARG A CA 1
ATOM 2491 C C . ARG A 1 328 ? 7.261 -29.735 -9.638 1.00 90.50 328 ARG A C 1
ATOM 2493 O O . ARG A 1 328 ? 7.664 -30.857 -9.352 1.00 90.50 328 ARG A O 1
ATOM 2500 N N . ILE A 1 329 ? 7.615 -28.643 -8.962 1.00 88.88 329 ILE A N 1
ATOM 2501 C CA . ILE A 1 329 ? 8.567 -28.620 -7.840 1.00 88.88 329 ILE A CA 1
ATOM 2502 C C . ILE A 1 329 ? 7.859 -28.898 -6.508 1.00 88.88 329 ILE A C 1
ATOM 2504 O O . ILE A 1 329 ? 8.348 -29.696 -5.713 1.00 88.88 329 ILE A O 1
ATOM 2508 N N . THR A 1 330 ? 6.735 -28.225 -6.234 1.00 89.06 330 THR A N 1
ATOM 2509 C CA . THR A 1 330 ? 5.957 -28.423 -4.997 1.00 89.06 330 THR A CA 1
ATOM 2510 C C . THR A 1 330 ? 4.541 -27.863 -5.096 1.00 89.06 330 THR A C 1
ATOM 2512 O O . THR A 1 330 ? 4.317 -26.911 -5.841 1.00 89.06 330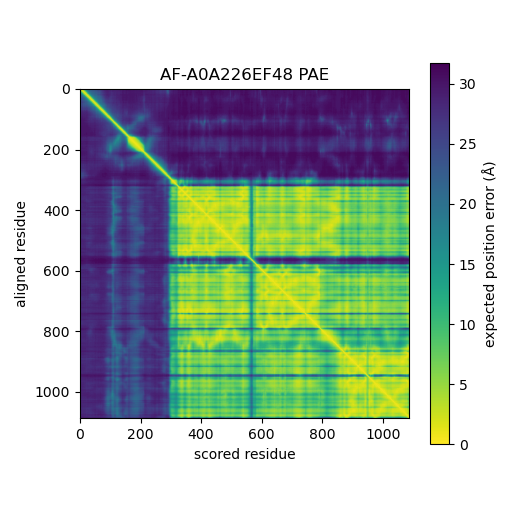 THR A O 1
ATOM 2515 N N . THR A 1 331 ? 3.620 -28.417 -4.304 1.00 91.06 331 THR A N 1
ATOM 2516 C CA . THR A 1 331 ? 2.270 -27.887 -4.057 1.00 91.06 331 THR A CA 1
ATOM 2517 C C . THR A 1 331 ? 2.076 -27.711 -2.549 1.00 91.06 331 THR A C 1
ATOM 2519 O O . THR A 1 331 ? 2.318 -28.638 -1.770 1.00 91.06 331 THR A O 1
ATOM 2522 N N . VAL A 1 332 ? 1.622 -26.527 -2.144 1.00 91.75 332 VAL A N 1
ATOM 2523 C CA . VAL A 1 332 ? 1.262 -26.160 -0.766 1.00 91.75 332 VAL A CA 1
ATOM 2524 C C . VAL A 1 332 ? -0.155 -25.587 -0.789 1.00 91.75 332 VAL A C 1
ATOM 2526 O O . VAL A 1 332 ? -0.512 -24.880 -1.730 1.00 91.75 332 VAL A O 1
ATOM 2529 N N . LYS A 1 333 ? -0.966 -25.876 0.235 1.00 91.31 333 LYS A N 1
ATOM 2530 C CA . LYS A 1 333 ? -2.273 -25.232 0.414 1.00 91.31 333 LYS A CA 1
ATOM 2531 C C . LYS A 1 333 ? -2.113 -24.031 1.351 1.00 91.31 333 LYS A C 1
ATOM 2533 O O . LYS A 1 333 ? -1.666 -24.213 2.480 1.00 91.31 333 LYS A O 1
ATOM 2538 N N . ALA A 1 334 ? -2.405 -22.826 0.867 1.00 91.38 334 ALA A N 1
ATOM 2539 C CA . ALA A 1 334 ? -2.206 -21.557 1.568 1.00 91.38 334 ALA A CA 1
ATOM 2540 C C . ALA A 1 334 ? -3.295 -21.332 2.618 1.00 91.38 334 ALA A C 1
ATOM 2542 O O . ALA A 1 334 ? -4.465 -21.203 2.266 1.00 91.38 334 ALA A O 1
ATOM 2543 N N . ASN A 1 335 ? -2.904 -21.345 3.895 1.00 87.50 335 ASN A N 1
ATOM 2544 C CA . ASN A 1 335 ? -3.774 -21.342 5.075 1.00 87.50 335 ASN A CA 1
ATOM 2545 C C . ASN A 1 335 ? -4.950 -22.344 4.960 1.00 87.50 335 ASN A C 1
ATOM 2547 O O . ASN A 1 335 ? -6.067 -22.066 5.379 1.00 87.50 335 ASN A O 1
ATOM 2551 N N . GLU A 1 336 ? -4.699 -23.506 4.341 1.00 86.50 336 GLU A N 1
ATOM 2552 C CA . GLU A 1 336 ? -5.704 -24.521 3.965 1.00 86.50 336 GLU A CA 1
ATOM 2553 C C . GLU A 1 336 ? -6.864 -24.017 3.059 1.00 86.50 336 GLU A C 1
ATOM 2555 O O . GLU A 1 336 ? -7.829 -24.752 2.843 1.00 86.50 336 GLU A O 1
ATOM 2560 N N . LEU A 1 337 ? -6.750 -22.833 2.444 1.00 86.62 337 LEU A N 1
ATOM 2561 C CA . LEU A 1 337 ? -7.696 -22.261 1.472 1.00 86.62 337 LEU A CA 1
ATOM 2562 C C . LEU A 1 337 ? -7.283 -22.576 0.020 1.00 86.62 337 LEU A C 1
ATOM 2564 O O . LEU A 1 337 ? -7.874 -23.451 -0.616 1.00 86.62 337 LEU A O 1
ATOM 2568 N N . HIS A 1 338 ? -6.236 -21.918 -0.489 1.00 91.25 338 HIS A N 1
ATOM 2569 C CA . HIS A 1 338 ? -5.884 -21.898 -1.921 1.00 91.25 338 HIS A CA 1
ATOM 2570 C C . HIS A 1 338 ? -4.760 -22.875 -2.281 1.00 91.25 338 HIS A C 1
ATOM 2572 O O . HIS A 1 338 ? -3.815 -23.054 -1.515 1.00 91.25 338 HIS A O 1
ATOM 2578 N N . ASN A 1 339 ? -4.804 -23.486 -3.467 1.00 93.38 339 ASN A N 1
ATOM 2579 C CA . ASN A 1 339 ? -3.731 -24.373 -3.935 1.00 93.38 339 ASN A CA 1
ATOM 2580 C C . ASN A 1 339 ? -2.632 -23.569 -4.645 1.00 93.38 339 ASN A C 1
ATOM 2582 O O . ASN A 1 339 ? -2.854 -23.062 -5.743 1.00 93.38 339 ASN A O 1
ATOM 2586 N N . VAL A 1 340 ? -1.431 -23.513 -4.063 1.00 95.69 340 VAL A N 1
ATOM 2587 C CA . VAL A 1 340 ? -0.255 -22.828 -4.625 1.00 95.69 340 VAL A CA 1
ATOM 2588 C C . VAL A 1 340 ? 0.763 -23.863 -5.099 1.00 95.69 340 VAL A C 1
ATOM 2590 O O . VAL A 1 340 ? 1.296 -24.639 -4.303 1.00 95.69 340 VAL A O 1
ATOM 2593 N N . THR A 1 341 ? 1.049 -23.894 -6.401 1.00 94.38 341 THR A N 1
ATOM 2594 C CA . THR A 1 341 ? 1.960 -24.869 -7.021 1.00 94.38 341 THR A CA 1
ATOM 2595 C C . THR A 1 341 ? 3.085 -24.189 -7.793 1.00 94.38 341 THR A C 1
ATOM 2597 O O . THR A 1 341 ? 2.849 -23.348 -8.657 1.00 94.38 341 THR A O 1
ATOM 2600 N N . LYS A 1 342 ? 4.322 -24.595 -7.496 1.00 93.44 342 LYS A N 1
ATOM 2601 C CA . LYS A 1 342 ? 5.564 -24.089 -8.091 1.00 93.44 342 LYS A CA 1
ATOM 2602 C C . LYS A 1 342 ? 6.057 -25.045 -9.176 1.00 93.44 342 LYS A C 1
ATOM 2604 O O . LYS A 1 342 ? 6.212 -26.241 -8.924 1.00 93.44 342 LYS A O 1
ATOM 2609 N N . TYR A 1 343 ? 6.347 -24.505 -10.351 1.00 92.88 343 TYR A N 1
ATOM 2610 C CA . TYR A 1 343 ? 6.781 -25.204 -11.559 1.00 92.88 343 TYR A CA 1
ATOM 2611 C C . TYR A 1 343 ? 8.063 -24.590 -12.137 1.00 92.88 343 TYR A C 1
ATOM 2613 O O . TYR A 1 343 ? 8.412 -23.443 -11.844 1.00 92.88 343 TYR A O 1
ATOM 2621 N N . ARG A 1 344 ? 8.750 -25.338 -13.006 1.00 90.44 344 ARG A N 1
ATOM 2622 C CA . ARG A 1 344 ? 9.908 -24.873 -13.781 1.00 90.44 344 ARG A CA 1
ATOM 2623 C C . ARG A 1 344 ? 9.934 -25.487 -15.181 1.00 90.44 344 ARG A C 1
ATOM 2625 O O . ARG A 1 344 ? 9.799 -26.699 -15.315 1.00 90.44 344 ARG A O 1
ATOM 2632 N N . SER A 1 345 ? 10.158 -24.679 -16.216 1.00 88.31 345 SER A N 1
ATOM 2633 C CA . SER A 1 345 ? 10.406 -25.183 -17.576 1.00 88.31 345 SER A CA 1
ATOM 2634 C C . SER A 1 345 ? 11.793 -25.828 -17.638 1.00 88.31 345 SER A C 1
ATOM 2636 O O . SER A 1 345 ? 12.806 -25.187 -17.338 1.00 88.31 345 SER A O 1
ATOM 2638 N N . ARG A 1 346 ? 11.845 -27.099 -18.051 1.00 83.62 346 ARG A N 1
ATOM 2639 C CA . ARG A 1 346 ? 13.075 -27.893 -18.221 1.00 83.62 346 ARG A CA 1
ATOM 2640 C C . ARG A 1 346 ? 13.985 -27.346 -19.321 1.00 83.62 346 ARG A C 1
ATOM 2642 O O . ARG A 1 346 ? 15.182 -27.607 -19.290 1.00 83.62 346 ARG A O 1
ATOM 2649 N N . HIS A 1 347 ? 13.429 -26.611 -20.286 1.00 78.94 347 HIS A N 1
ATOM 2650 C CA . HIS A 1 347 ? 14.180 -26.045 -21.409 1.00 78.94 347 HIS A CA 1
ATOM 2651 C C . HIS A 1 347 ? 14.678 -24.618 -21.137 1.00 78.94 347 HIS A C 1
ATOM 2653 O O . HIS A 1 347 ? 15.788 -24.273 -21.530 1.00 78.94 347 HIS A O 1
ATOM 2659 N N . THR A 1 348 ? 13.872 -23.779 -20.477 1.00 80.69 348 THR A N 1
ATOM 2660 C CA . THR A 1 348 ? 14.154 -22.333 -20.354 1.00 80.69 348 THR A CA 1
ATOM 2661 C C . THR A 1 348 ? 14.601 -21.901 -18.956 1.00 80.69 348 THR A C 1
ATOM 2663 O O . THR A 1 348 ? 15.094 -20.786 -18.783 1.00 80.69 348 THR A O 1
ATOM 2666 N N . GLY A 1 349 ? 14.401 -22.748 -17.940 1.00 84.88 349 GLY A N 1
ATOM 2667 C CA . GLY A 1 349 ? 14.622 -22.410 -16.532 1.00 84.88 349 GLY A CA 1
ATOM 2668 C C . GLY A 1 349 ? 13.582 -21.456 -15.928 1.00 84.88 349 GLY A C 1
ATOM 2669 O O . GLY A 1 349 ? 13.654 -21.198 -14.724 1.00 84.88 349 GLY A O 1
ATOM 2670 N N . LEU A 1 350 ? 12.613 -20.968 -16.720 1.00 89.25 350 LEU A N 1
ATOM 2671 C CA . LEU A 1 350 ? 11.519 -20.111 -16.253 1.00 89.25 350 LEU A CA 1
ATOM 2672 C C . LEU A 1 350 ? 10.787 -20.785 -15.094 1.00 89.25 350 LEU A C 1
ATOM 2674 O O . LEU A 1 350 ? 10.348 -21.930 -15.223 1.00 89.25 350 LEU A O 1
ATOM 2678 N N . SER A 1 351 ? 10.661 -20.079 -13.972 1.00 92.94 351 SER A N 1
ATOM 2679 C CA . SER A 1 351 ? 9.868 -20.541 -12.833 1.00 92.94 351 SER A CA 1
ATOM 2680 C C . SER A 1 351 ? 8.462 -19.948 -12.930 1.00 92.94 351 SER A C 1
ATOM 2682 O O . SER A 1 351 ? 8.317 -18.746 -13.137 1.00 92.94 351 SER A O 1
ATOM 2684 N N . VAL A 1 352 ? 7.438 -20.789 -12.790 1.00 95.38 352 VAL A N 1
ATOM 2685 C CA . VAL A 1 352 ? 6.026 -20.373 -12.762 1.00 95.38 352 VAL A CA 1
ATOM 2686 C C . VAL A 1 352 ? 5.427 -20.797 -11.428 1.00 95.38 352 VAL A C 1
ATOM 2688 O O . VAL A 1 352 ? 5.636 -21.930 -10.999 1.00 95.38 352 VAL A O 1
ATOM 2691 N N . VAL A 1 353 ? 4.683 -19.920 -10.764 1.00 96.56 353 VAL A N 1
ATOM 2692 C CA . VAL A 1 353 ? 3.904 -20.259 -9.569 1.00 96.56 353 VAL A CA 1
ATOM 2693 C C . VAL A 1 353 ? 2.444 -19.957 -9.852 1.00 96.56 353 VAL A C 1
ATOM 2695 O O . VAL A 1 353 ? 2.082 -18.807 -10.062 1.00 96.56 353 VAL A O 1
ATOM 2698 N N . HIS A 1 354 ? 1.617 -20.996 -9.867 1.00 96.31 354 HIS A N 1
ATOM 2699 C CA . HIS A 1 354 ? 0.176 -20.859 -10.030 1.00 96.31 354 HIS A CA 1
ATOM 2700 C C . HIS A 1 354 ? -0.509 -20.971 -8.666 1.00 96.31 354 HIS A C 1
ATOM 2702 O O . HIS A 1 354 ? -0.298 -21.959 -7.955 1.00 96.31 354 HIS A O 1
ATOM 2708 N N . ALA A 1 355 ? -1.315 -19.975 -8.311 1.00 96.38 355 ALA A N 1
ATOM 2709 C CA . ALA A 1 355 ? -2.166 -19.959 -7.132 1.00 96.38 355 ALA A CA 1
ATOM 2710 C C . ALA A 1 355 ? -3.633 -19.984 -7.574 1.00 96.38 355 ALA A C 1
ATOM 2712 O O . ALA A 1 355 ? -4.134 -19.003 -8.121 1.00 96.38 355 ALA A O 1
ATOM 2713 N N . LYS A 1 356 ? -4.320 -21.105 -7.333 1.00 93.81 356 LYS A N 1
ATOM 2714 C CA . LYS A 1 356 ? -5.727 -21.237 -7.714 1.00 93.81 356 LYS A CA 1
ATOM 2715 C C . LYS A 1 356 ? -6.614 -20.493 -6.710 1.00 93.81 356 LYS A C 1
ATOM 2717 O O . LYS A 1 356 ? -6.789 -20.957 -5.578 1.00 93.81 356 LYS A O 1
ATOM 2722 N N . VAL A 1 357 ? -7.123 -19.337 -7.130 1.00 92.00 357 VAL A N 1
ATOM 2723 C CA . VAL A 1 357 ? -7.963 -18.415 -6.347 1.00 92.00 357 VAL A CA 1
ATOM 2724 C C . VAL A 1 357 ? -9.305 -18.255 -7.061 1.00 92.00 357 VAL A C 1
ATOM 2726 O O . VAL A 1 357 ? -9.335 -18.098 -8.277 1.00 92.00 357 VAL A O 1
ATOM 2729 N N . ASP A 1 358 ? -10.396 -18.337 -6.304 1.00 87.00 358 ASP A N 1
ATOM 2730 C CA . ASP A 1 358 ? -11.767 -18.164 -6.793 1.00 87.00 358 ASP A CA 1
ATOM 2731 C C . ASP A 1 358 ? -12.097 -16.664 -6.788 1.00 87.00 358 ASP A C 1
ATOM 2733 O O . ASP A 1 358 ? -12.404 -16.095 -5.740 1.00 87.00 358 ASP A O 1
ATOM 2737 N N . SER A 1 359 ? -11.882 -16.003 -7.928 1.00 88.31 359 SER A N 1
ATOM 2738 C CA . SER A 1 359 ? -11.885 -14.541 -8.057 1.00 88.31 359 SER A CA 1
ATOM 2739 C C . SER A 1 359 ? -12.306 -14.105 -9.468 1.00 88.31 359 SER A C 1
ATOM 2741 O O . SER A 1 359 ? -11.924 -14.762 -10.444 1.00 88.31 359 SER A O 1
ATOM 2743 N N . PRO A 1 360 ? -13.063 -12.996 -9.614 1.00 90.06 360 PRO A N 1
ATOM 2744 C CA . PRO A 1 360 ? -13.355 -12.391 -10.914 1.00 90.06 360 PRO A CA 1
ATOM 2745 C C . PRO A 1 360 ? -12.119 -11.745 -11.557 1.00 90.06 360 PRO A C 1
ATOM 2747 O O . PRO A 1 360 ? -12.106 -11.531 -12.772 1.00 90.06 360 PRO A O 1
ATOM 2750 N N . GLU A 1 361 ? -11.094 -11.416 -10.766 1.00 92.31 361 GLU A N 1
ATOM 2751 C CA . GLU A 1 361 ? -9.842 -10.837 -11.245 1.00 92.31 361 GLU A CA 1
ATOM 2752 C C . GLU A 1 361 ? -8.751 -11.903 -11.399 1.00 92.31 361 GLU A C 1
ATOM 2754 O O . GLU A 1 361 ? -8.725 -12.938 -10.734 1.00 92.31 361 GLU A O 1
ATOM 2759 N N . VAL A 1 362 ? -7.820 -11.634 -12.309 1.00 94.25 362 VAL A N 1
ATOM 2760 C CA . VAL A 1 362 ? -6.582 -12.394 -12.466 1.00 94.25 362 VAL A CA 1
ATOM 2761 C C . VAL A 1 362 ? -5.413 -11.454 -12.254 1.00 94.25 362 VAL A C 1
ATOM 2763 O O . VAL A 1 362 ? -5.319 -10.438 -12.944 1.00 94.25 362 VAL A O 1
ATOM 2766 N N . HIS A 1 363 ? -4.481 -11.822 -11.374 1.00 96.25 363 HIS A N 1
ATOM 2767 C CA . HIS A 1 363 ? -3.211 -11.114 -11.215 1.00 96.25 363 HIS A CA 1
ATOM 2768 C C . HIS A 1 363 ? -2.039 -11.953 -11.738 1.00 96.25 363 HIS A C 1
ATOM 2770 O O . HIS A 1 363 ? -1.820 -13.089 -11.312 1.00 96.25 363 HIS A O 1
ATOM 2776 N N . GLY A 1 364 ? -1.234 -11.361 -12.617 1.00 96.62 364 GLY A N 1
ATOM 2777 C CA . GLY A 1 364 ? 0.074 -11.853 -13.033 1.00 96.62 364 GLY A CA 1
ATOM 2778 C C . GLY A 1 364 ? 1.192 -10.946 -12.532 1.00 96.62 364 GLY A C 1
ATOM 2779 O O . GLY A 1 364 ? 1.130 -9.733 -12.730 1.00 96.62 364 GLY A O 1
ATOM 2780 N N . TYR A 1 365 ? 2.231 -11.534 -11.942 1.00 98.12 365 TYR A N 1
ATOM 2781 C CA . TYR A 1 365 ? 3.418 -10.838 -11.438 1.00 98.12 365 TYR A CA 1
ATOM 2782 C C . TYR A 1 365 ? 4.671 -11.424 -12.095 1.00 98.12 365 TYR A C 1
ATOM 2784 O O . TYR A 1 365 ? 4.929 -12.624 -11.982 1.00 98.12 365 TYR A O 1
ATOM 2792 N N . PHE A 1 366 ? 5.465 -10.591 -12.767 1.00 97.56 366 PHE A N 1
ATOM 2793 C CA . PHE A 1 366 ? 6.685 -10.998 -13.469 1.00 97.56 366 PHE A CA 1
ATOM 2794 C C . PHE A 1 366 ? 7.901 -10.441 -12.722 1.00 97.56 366 PHE A C 1
ATOM 2796 O O . PHE A 1 366 ? 8.252 -9.268 -12.860 1.00 97.56 366 PHE A O 1
ATOM 2803 N N . VAL A 1 367 ? 8.527 -11.290 -11.910 1.00 98.06 367 VAL A N 1
ATOM 2804 C CA . VAL A 1 367 ? 9.525 -10.912 -10.901 1.00 98.06 367 VAL A CA 1
ATOM 2805 C C . VAL A 1 367 ? 10.936 -11.185 -11.415 1.00 98.06 367 VAL A C 1
ATOM 2807 O O . VAL A 1 367 ? 11.246 -12.317 -11.802 1.00 98.06 367 VAL A O 1
ATOM 2810 N N . PHE A 1 368 ? 11.809 -10.178 -11.368 1.00 96.31 368 PHE A N 1
ATOM 2811 C CA . PHE A 1 368 ? 13.211 -10.259 -11.787 1.00 96.31 368 PHE A CA 1
ATOM 2812 C C . PHE A 1 368 ? 14.136 -9.779 -10.677 1.00 96.31 368 PHE A C 1
ATOM 2814 O O . PHE A 1 368 ? 14.042 -8.628 -10.260 1.00 96.31 368 PHE A O 1
ATOM 2821 N N . ARG A 1 369 ? 15.076 -10.625 -10.238 1.00 95.00 369 ARG A N 1
ATOM 2822 C CA . ARG A 1 369 ? 16.101 -10.200 -9.270 1.00 95.00 369 ARG A CA 1
ATOM 2823 C C . ARG A 1 369 ? 17.169 -9.360 -9.952 1.00 95.00 369 ARG A C 1
ATOM 2825 O O . ARG A 1 369 ? 17.653 -9.744 -11.018 1.00 95.00 369 ARG A O 1
ATOM 2832 N N . HIS A 1 370 ? 17.632 -8.315 -9.292 1.00 93.62 370 HIS A N 1
ATOM 2833 C CA . HIS A 1 370 ? 18.818 -7.557 -9.688 1.00 93.62 370 HIS A CA 1
ATOM 2834 C C . HIS A 1 370 ? 19.518 -6.995 -8.458 1.00 93.62 370 HIS A C 1
ATOM 2836 O O . HIS A 1 370 ? 18.941 -6.999 -7.381 1.00 93.62 370 HIS A O 1
ATOM 2842 N N . ARG A 1 371 ? 20.737 -6.481 -8.611 1.00 90.81 371 ARG A N 1
ATOM 2843 C CA . ARG A 1 371 ? 21.459 -5.790 -7.535 1.00 90.81 371 ARG A CA 1
ATOM 2844 C C . ARG A 1 371 ? 21.855 -4.398 -7.999 1.00 90.81 371 ARG A C 1
ATOM 2846 O O . ARG A 1 371 ? 22.405 -4.266 -9.095 1.00 90.81 371 ARG A O 1
ATOM 2853 N N . VAL A 1 372 ? 21.559 -3.385 -7.188 1.00 89.31 372 VAL A N 1
ATOM 2854 C CA . VAL A 1 372 ? 22.070 -2.023 -7.390 1.00 89.31 372 VAL A CA 1
ATOM 2855 C C . VAL A 1 372 ? 23.559 -2.003 -7.031 1.00 89.31 372 VAL A C 1
ATOM 2857 O O . VAL A 1 372 ? 24.007 -2.738 -6.151 1.00 89.31 372 VAL A O 1
ATOM 2860 N N . SER A 1 373 ? 24.354 -1.219 -7.755 1.00 87.75 373 SER A N 1
ATOM 2861 C CA . SER A 1 373 ? 25.807 -1.122 -7.538 1.00 87.75 373 SER A CA 1
ATOM 2862 C C . SER A 1 373 ? 26.367 0.277 -7.820 1.00 87.75 373 SER A C 1
ATOM 2864 O O . SER A 1 373 ? 27.557 0.410 -8.103 1.00 87.75 373 SER A O 1
ATOM 2866 N N . ASN A 1 374 ? 25.483 1.271 -7.915 1.00 88.81 374 ASN A N 1
ATOM 2867 C CA . ASN A 1 374 ? 25.736 2.693 -8.135 1.00 88.81 374 ASN A CA 1
ATOM 2868 C C . ASN A 1 374 ? 24.399 3.444 -8.225 1.00 88.81 374 ASN A C 1
ATOM 2870 O O . ASN A 1 374 ? 23.351 2.846 -8.471 1.00 88.81 374 ASN A O 1
ATOM 2874 N N . GLU A 1 375 ? 24.469 4.767 -8.132 1.00 91.38 375 GLU A N 1
ATOM 2875 C CA . GLU A 1 375 ? 23.317 5.674 -8.110 1.00 91.38 375 GLU A CA 1
ATOM 2876 C C . GLU A 1 375 ? 22.733 5.993 -9.497 1.00 91.38 375 GLU A C 1
ATOM 2878 O O . GLU A 1 375 ? 22.052 6.995 -9.692 1.00 91.38 375 GLU A O 1
ATOM 2883 N N . LEU A 1 376 ? 22.961 5.127 -10.490 1.00 91.62 376 LEU A N 1
ATOM 2884 C CA . LEU A 1 376 ? 22.496 5.329 -11.868 1.00 91.62 376 LEU A CA 1
ATOM 2885 C C . LEU A 1 376 ? 20.978 5.190 -12.059 1.00 91.62 376 LEU A C 1
ATOM 2887 O O . LEU A 1 376 ? 20.485 5.500 -13.143 1.00 91.62 376 LEU A O 1
ATOM 2891 N N . GLY A 1 377 ? 20.251 4.607 -11.103 1.00 93.12 377 GLY A N 1
ATOM 2892 C CA . GLY A 1 377 ? 18.811 4.356 -11.249 1.00 93.12 377 GLY A CA 1
ATOM 2893 C C . GLY A 1 377 ? 18.440 3.340 -12.336 1.00 93.12 377 GLY A C 1
ATOM 2894 O O . GLY A 1 377 ? 17.299 3.307 -12.794 1.00 93.12 377 GLY A O 1
ATOM 2895 N N . LEU A 1 378 ? 19.388 2.499 -12.782 1.00 95.12 378 LEU A N 1
ATOM 2896 C CA . LEU A 1 378 ? 19.172 1.516 -13.860 1.00 95.12 378 LEU A CA 1
ATOM 2897 C C . LEU A 1 378 ? 17.923 0.624 -13.688 1.00 95.12 378 LEU A C 1
ATOM 2899 O O . LEU A 1 378 ? 17.296 0.348 -14.716 1.00 95.12 378 LEU A O 1
ATOM 2903 N N . PRO A 1 379 ? 17.531 0.192 -12.468 1.00 94.94 379 PRO A N 1
ATOM 2904 C CA . PRO A 1 379 ? 16.262 -0.497 -12.240 1.00 94.94 379 PRO A CA 1
ATOM 2905 C C . PRO A 1 379 ? 15.039 0.326 -12.685 1.00 94.94 379 PRO A C 1
ATOM 2907 O O . PRO A 1 379 ? 14.321 -0.087 -13.600 1.00 94.94 379 PRO A O 1
ATOM 2910 N N . LEU A 1 380 ? 14.850 1.521 -12.111 1.00 92.94 380 LEU A N 1
ATOM 2911 C CA . LEU A 1 380 ? 13.730 2.424 -12.408 1.00 92.94 380 LEU A CA 1
ATOM 2912 C C . LEU A 1 380 ? 13.722 2.865 -13.881 1.00 92.94 380 LEU A C 1
ATOM 2914 O O . LEU A 1 380 ? 12.684 2.848 -14.548 1.00 92.94 380 LEU A O 1
ATOM 2918 N N . ILE A 1 381 ? 14.897 3.200 -14.420 1.00 95.00 381 ILE A N 1
ATOM 2919 C CA . ILE A 1 381 ? 15.077 3.561 -15.830 1.00 95.00 381 ILE A CA 1
ATOM 2920 C C . ILE A 1 381 ? 14.604 2.425 -16.747 1.00 95.00 381 ILE A C 1
ATOM 2922 O O . ILE A 1 381 ? 13.880 2.674 -17.715 1.00 95.00 381 ILE A O 1
ATOM 2926 N N . LEU A 1 382 ? 14.987 1.175 -16.463 1.00 95.62 382 LEU A N 1
ATOM 2927 C CA . LEU A 1 382 ? 14.581 0.037 -17.286 1.00 95.62 382 LEU A CA 1
ATOM 2928 C C . LEU A 1 382 ? 13.078 -0.247 -17.176 1.00 95.62 382 LEU A C 1
ATOM 2930 O O . LEU A 1 382 ? 12.457 -0.500 -18.211 1.00 95.62 382 LEU A O 1
ATOM 2934 N N . GLN A 1 383 ? 12.495 -0.136 -15.976 1.00 93.12 383 GLN A N 1
ATOM 2935 C CA . GLN A 1 383 ? 11.049 -0.260 -15.768 1.00 93.12 383 GLN A CA 1
ATOM 2936 C C . GLN A 1 383 ? 10.284 0.696 -16.689 1.00 93.12 383 GLN A C 1
ATOM 2938 O O . GLN A 1 383 ? 9.430 0.258 -17.462 1.00 93.12 383 GLN A O 1
ATOM 2943 N N . ARG A 1 384 ? 10.650 1.986 -16.699 1.00 90.81 384 ARG A N 1
ATOM 2944 C CA . ARG A 1 384 ? 10.044 2.980 -17.603 1.00 90.81 384 ARG A CA 1
ATOM 2945 C C . ARG A 1 384 ? 10.267 2.639 -19.080 1.00 90.81 384 ARG A C 1
ATOM 2947 O O . ARG A 1 384 ? 9.346 2.757 -19.884 1.00 90.81 384 ARG A O 1
ATOM 2954 N N . MET A 1 385 ? 11.475 2.212 -19.458 1.00 94.81 385 MET A N 1
ATOM 2955 C CA . MET A 1 385 ? 11.823 1.957 -20.863 1.00 94.81 385 MET A CA 1
ATOM 2956 C C . MET A 1 385 ? 11.203 0.686 -21.470 1.00 94.81 385 MET A C 1
ATOM 2958 O O . MET A 1 385 ? 11.130 0.597 -22.699 1.00 94.81 385 MET A O 1
ATOM 2962 N N . ILE A 1 386 ? 10.754 -0.282 -20.664 1.00 94.50 386 ILE A N 1
ATOM 2963 C CA . ILE A 1 386 ? 10.083 -1.508 -21.142 1.00 94.50 386 ILE A CA 1
ATOM 2964 C C . ILE A 1 386 ? 8.690 -1.217 -21.724 1.00 94.50 386 ILE A C 1
ATOM 2966 O O . ILE A 1 386 ? 8.309 -1.819 -22.730 1.00 94.50 386 ILE A O 1
ATOM 2970 N N . PHE A 1 387 ? 7.969 -0.236 -21.175 1.00 92.44 387 PHE A N 1
ATOM 2971 C CA . PHE A 1 387 ? 6.636 0.167 -21.645 1.00 92.44 387 PHE A CA 1
ATOM 2972 C C . PHE A 1 387 ? 6.650 1.045 -22.920 1.00 92.44 387 PHE A C 1
ATOM 2974 O O . PHE A 1 387 ? 5.608 1.305 -23.522 1.00 92.44 387 PHE A O 1
ATOM 2981 N N . LEU A 1 388 ? 7.831 1.447 -23.414 1.00 94.19 388 LEU A N 1
ATOM 2982 C CA . LEU A 1 388 ? 8.005 2.247 -24.644 1.00 94.19 388 LEU A CA 1
ATOM 2983 C C . LEU A 1 388 ? 7.969 1.418 -25.943 1.00 94.19 388 LEU A C 1
ATOM 2985 O O . LEU A 1 388 ? 8.513 1.830 -26.974 1.00 94.19 388 LEU A O 1
ATOM 2989 N N . GLY A 1 389 ? 7.348 0.242 -25.890 1.00 93.25 389 GLY A N 1
ATOM 2990 C CA . GLY A 1 389 ? 7.235 -0.691 -27.001 1.00 93.25 389 GLY A CA 1
ATOM 2991 C C . GLY A 1 389 ? 8.303 -1.790 -27.022 1.00 93.25 389 GLY A C 1
ATOM 2992 O O . GLY A 1 389 ? 9.367 -1.726 -26.400 1.00 93.25 389 GLY A O 1
ATOM 2993 N N . SER A 1 390 ? 7.998 -2.824 -27.795 1.00 94.31 390 SER A N 1
ATOM 2994 C CA . SER A 1 390 ? 8.735 -4.084 -27.923 1.00 94.31 390 SER A CA 1
ATOM 2995 C C . SER A 1 390 ? 9.179 -4.337 -29.369 1.00 94.31 390 SER A C 1
ATOM 2997 O O . SER A 1 390 ? 9.048 -3.473 -30.236 1.00 94.31 390 SER A O 1
ATOM 2999 N N . ARG A 1 391 ? 9.738 -5.517 -29.664 1.00 90.31 391 ARG A N 1
ATOM 3000 C CA . ARG A 1 391 ? 10.148 -5.876 -31.035 1.00 90.31 391 ARG A CA 1
ATOM 3001 C C . ARG A 1 391 ? 8.974 -6.169 -31.965 1.00 90.31 391 ARG A C 1
ATOM 3003 O O . ARG A 1 391 ? 9.107 -5.912 -33.158 1.00 90.31 391 ARG A O 1
ATOM 3010 N N . HIS A 1 392 ? 7.873 -6.715 -31.454 1.00 89.50 392 HIS A N 1
ATOM 3011 C CA . HIS A 1 392 ? 6.656 -6.948 -32.238 1.00 89.50 392 HIS A CA 1
ATOM 3012 C C . HIS A 1 392 ? 5.683 -5.772 -32.158 1.00 89.50 392 HIS A C 1
ATOM 3014 O O . HIS A 1 392 ? 4.956 -5.540 -33.120 1.00 89.50 392 HIS A O 1
ATOM 3020 N N . PHE A 1 393 ? 5.724 -5.000 -31.067 1.00 92.75 393 PHE A N 1
ATOM 3021 C CA . PHE A 1 393 ? 4.858 -3.844 -30.847 1.00 92.75 393 PHE A CA 1
ATOM 3022 C C . PHE A 1 393 ? 5.706 -2.574 -30.614 1.00 92.75 393 PHE A C 1
ATOM 3024 O O . PHE A 1 393 ? 5.797 -2.092 -29.485 1.00 92.75 393 PHE A O 1
ATOM 3031 N N . PRO A 1 394 ? 6.388 -2.030 -31.645 1.00 93.50 394 PRO A N 1
ATOM 3032 C CA . PRO A 1 394 ? 7.415 -0.988 -31.501 1.00 93.50 394 PRO A CA 1
ATOM 3033 C C . PRO A 1 394 ? 6.843 0.439 -31.363 1.00 93.50 394 PRO A C 1
ATOM 3035 O O . PRO A 1 394 ? 7.354 1.379 -31.972 1.00 93.50 394 PRO A O 1
ATOM 3038 N N . HIS A 1 395 ? 5.772 0.603 -30.585 1.00 93.25 395 HIS A N 1
ATOM 3039 C CA . HIS A 1 395 ? 5.079 1.876 -30.358 1.00 93.25 395 HIS A CA 1
ATOM 3040 C C . HIS A 1 395 ? 4.851 2.104 -28.854 1.00 93.25 395 HIS A C 1
ATOM 3042 O O . HIS A 1 395 ? 4.440 1.166 -28.174 1.00 93.25 395 HIS A O 1
ATOM 3048 N N . PRO A 1 396 ? 5.061 3.318 -28.312 1.00 90.69 396 PRO A N 1
ATOM 3049 C CA . PRO A 1 396 ? 4.728 3.620 -26.919 1.00 90.69 396 PRO A CA 1
ATOM 3050 C C . PRO A 1 396 ? 3.224 3.488 -26.640 1.00 90.69 396 PRO A C 1
ATOM 3052 O O . PRO A 1 396 ? 2.401 3.807 -27.499 1.00 90.69 396 PRO A O 1
ATOM 3055 N N . GLY A 1 397 ? 2.858 3.020 -25.443 1.00 89.06 397 GLY A N 1
ATOM 3056 C CA . GLY A 1 397 ? 1.459 2.928 -24.992 1.00 89.06 397 GLY A CA 1
ATOM 3057 C C . GLY A 1 397 ? 0.581 1.915 -25.743 1.00 89.06 397 GLY A C 1
ATOM 3058 O O . GLY A 1 397 ? -0.627 1.874 -25.516 1.00 89.06 397 GLY A O 1
ATOM 3059 N N . ILE A 1 398 ? 1.147 1.096 -26.640 1.00 92.81 398 ILE A N 1
ATOM 3060 C CA . ILE A 1 398 ? 0.420 -0.012 -27.284 1.00 92.81 398 ILE A CA 1
ATOM 3061 C C . ILE A 1 398 ? 0.010 -1.085 -26.274 1.00 92.81 398 ILE A C 1
ATOM 3063 O O . ILE A 1 398 ? -1.064 -1.667 -26.406 1.00 92.81 398 ILE A O 1
ATOM 3067 N N . LEU A 1 399 ? 0.854 -1.342 -25.269 1.00 93.50 399 LEU A N 1
ATOM 3068 C CA . LEU A 1 399 ? 0.585 -2.370 -24.273 1.00 93.50 399 LEU A CA 1
ATOM 3069 C C . LEU A 1 399 ? -0.660 -2.015 -23.454 1.00 93.50 399 LEU A C 1
ATOM 3071 O O . LEU A 1 399 ? -1.532 -2.863 -23.325 1.00 93.50 399 LEU A O 1
ATOM 3075 N N . ASP A 1 400 ? -0.798 -0.763 -23.008 1.00 92.94 400 ASP A N 1
ATOM 3076 C CA . ASP A 1 400 ? -1.977 -0.297 -22.267 1.00 92.94 400 ASP A CA 1
ATOM 3077 C C . ASP A 1 400 ? -3.247 -0.289 -23.129 1.00 92.94 400 ASP A C 1
ATOM 3079 O O . ASP A 1 400 ? -4.305 -0.716 -22.675 1.00 92.94 400 ASP A O 1
ATOM 3083 N N . GLN A 1 401 ? -3.148 0.118 -24.402 1.00 92.88 401 GLN A N 1
ATOM 3084 C CA . GLN A 1 401 ? -4.278 0.061 -25.344 1.00 92.88 401 GLN A CA 1
ATOM 3085 C C . GLN A 1 401 ? -4.790 -1.373 -25.552 1.00 92.88 401 GLN A C 1
ATOM 3087 O O . GLN A 1 401 ? -5.998 -1.587 -25.622 1.00 92.88 401 GLN A O 1
ATOM 3092 N N . LEU A 1 402 ? -3.886 -2.355 -25.620 1.00 94.38 402 LEU A N 1
ATOM 3093 C CA . LEU A 1 402 ? -4.237 -3.776 -25.682 1.00 94.38 402 LEU A CA 1
ATOM 3094 C C . LEU A 1 402 ? -4.697 -4.321 -24.316 1.00 94.38 402 LEU A C 1
ATOM 3096 O O . LEU A 1 402 ? -5.575 -5.176 -24.268 1.00 94.38 402 LEU A O 1
ATOM 3100 N N . ALA A 1 403 ? -4.165 -3.809 -23.204 1.00 93.62 403 ALA A N 1
ATOM 3101 C CA . ALA A 1 403 ? -4.563 -4.210 -21.856 1.00 93.62 403 ALA A CA 1
ATOM 3102 C C . ALA A 1 403 ? -6.014 -3.804 -21.547 1.00 93.62 403 ALA A C 1
ATOM 3104 O O . ALA A 1 403 ? -6.786 -4.626 -21.056 1.00 93.62 403 ALA A O 1
ATOM 3105 N N . VAL A 1 404 ? -6.427 -2.590 -21.925 1.00 93.00 404 VAL A N 1
ATOM 3106 C CA . VAL A 1 404 ? -7.821 -2.126 -21.790 1.00 93.00 404 VAL A CA 1
ATOM 3107 C C . VAL A 1 404 ? -8.786 -2.984 -22.623 1.00 93.00 404 VAL A C 1
ATOM 3109 O O . VAL A 1 404 ? -9.882 -3.297 -22.163 1.00 93.00 404 VAL A O 1
ATOM 3112 N N . GLN A 1 405 ? -8.373 -3.460 -23.806 1.00 92.12 405 GLN A N 1
ATOM 3113 C CA . GLN A 1 405 ? -9.153 -4.433 -24.594 1.00 92.12 405 GLN A CA 1
ATOM 3114 C C . GLN A 1 405 ? -9.251 -5.824 -23.940 1.00 92.12 405 GLN A C 1
ATOM 3116 O O . GLN A 1 405 ? -10.132 -6.599 -24.304 1.00 92.12 405 GLN A O 1
ATOM 3121 N N . CYS A 1 406 ? -8.372 -6.136 -22.986 1.00 93.88 406 CYS A N 1
ATOM 3122 C CA . CYS A 1 406 ? -8.379 -7.350 -22.167 1.00 93.88 406 CYS A CA 1
ATOM 3123 C C . CYS A 1 406 ? -9.012 -7.141 -20.779 1.00 93.88 406 CYS A C 1
ATOM 3125 O O . CYS A 1 406 ? -8.794 -7.961 -19.889 1.00 93.88 406 CYS A O 1
ATOM 3127 N N . TYR A 1 407 ? -9.766 -6.054 -20.578 1.00 93.88 407 TYR A N 1
ATOM 3128 C CA . TYR A 1 407 ? -10.367 -5.680 -19.291 1.00 93.88 407 TYR A CA 1
ATOM 3129 C C . TYR A 1 407 ? -9.348 -5.502 -18.149 1.00 93.88 407 TYR A C 1
ATOM 3131 O O . TYR A 1 407 ? -9.634 -5.811 -16.992 1.00 93.88 407 TYR A O 1
ATOM 3139 N N . ALA A 1 408 ? -8.160 -4.980 -18.468 1.00 92.94 408 ALA A N 1
ATOM 3140 C CA . ALA A 1 408 ? -7.244 -4.398 -17.491 1.00 92.94 408 ALA A CA 1
ATOM 3141 C C . ALA A 1 408 ? -7.523 -2.902 -17.289 1.00 92.94 408 ALA A C 1
ATOM 3143 O O . ALA A 1 408 ? -7.910 -2.201 -18.225 1.00 92.94 408 ALA A O 1
ATOM 3144 N N . ALA A 1 409 ? -7.205 -2.379 -16.102 1.00 83.38 409 ALA A N 1
ATOM 3145 C CA . ALA A 1 409 ? -7.157 -0.932 -15.858 1.00 83.38 409 ALA A CA 1
ATOM 3146 C C . ALA A 1 409 ? -5.968 -0.231 -16.564 1.00 83.38 409 ALA A C 1
ATOM 3148 O O . ALA A 1 409 ? -5.944 0.993 -16.673 1.00 83.38 409 ALA A O 1
ATOM 3149 N N . GLY A 1 410 ? -4.982 -1.003 -17.031 1.00 86.88 410 GLY A N 1
ATOM 3150 C CA . GLY A 1 410 ? -3.736 -0.553 -17.654 1.00 86.88 410 GLY A CA 1
ATOM 3151 C C . GLY A 1 410 ? -2.628 -1.584 -17.424 1.00 86.88 410 GLY A C 1
ATOM 3152 O O . GLY A 1 410 ? -2.914 -2.724 -17.049 1.00 86.88 410 GLY A O 1
ATOM 3153 N N . THR A 1 411 ? -1.368 -1.192 -17.611 1.00 86.25 411 THR A N 1
ATOM 3154 C CA . THR A 1 411 ? -0.209 -1.963 -17.135 1.00 86.25 411 THR A CA 1
ATOM 3155 C C . THR A 1 411 ? 0.613 -1.175 -16.124 1.00 86.25 411 THR A C 1
ATOM 3157 O O . THR A 1 411 ? 0.679 0.051 -16.187 1.00 86.25 411 THR A O 1
ATOM 3160 N N . ASP A 1 412 ? 1.195 -1.880 -15.155 1.00 88.81 412 ASP A N 1
ATOM 3161 C CA . ASP A 1 412 ? 1.885 -1.272 -14.018 1.00 88.81 412 ASP A CA 1
ATOM 3162 C C . ASP A 1 412 ? 3.059 -2.157 -13.549 1.00 88.81 412 ASP A C 1
ATOM 3164 O O . ASP A 1 412 ? 3.342 -3.221 -14.115 1.00 88.81 412 ASP A O 1
ATOM 3168 N N . GLY A 1 413 ? 3.790 -1.703 -12.538 1.00 92.12 413 GLY A N 1
ATOM 3169 C CA . GLY A 1 413 ? 4.849 -2.452 -11.880 1.00 92.12 413 GLY A CA 1
ATOM 3170 C C . GLY A 1 413 ? 5.555 -1.620 -10.816 1.00 92.12 413 GLY A C 1
ATOM 3171 O O . GLY A 1 413 ? 5.399 -0.403 -10.740 1.00 92.12 413 GLY A O 1
ATOM 3172 N N . TRP A 1 414 ? 6.392 -2.269 -10.018 1.00 94.62 414 TRP A N 1
ATOM 3173 C CA . TRP A 1 414 ? 7.228 -1.602 -9.027 1.00 94.62 414 TRP A CA 1
ATOM 3174 C C . TRP A 1 414 ? 8.662 -2.124 -9.060 1.00 94.62 414 TRP A C 1
ATOM 3176 O O . TRP A 1 414 ? 8.967 -3.163 -9.652 1.00 94.62 414 TRP A O 1
ATOM 3186 N N . THR A 1 415 ? 9.547 -1.375 -8.414 1.00 93.56 415 THR A N 1
ATOM 3187 C CA . THR A 1 415 ? 10.967 -1.689 -8.299 1.00 93.56 415 THR A CA 1
ATOM 3188 C C . THR A 1 415 ? 11.422 -1.379 -6.878 1.00 93.56 415 THR A C 1
ATOM 3190 O O . THR A 1 415 ? 11.078 -0.335 -6.335 1.00 93.56 415 THR A O 1
ATOM 3193 N N . GLU A 1 416 ? 12.189 -2.290 -6.294 1.00 92.69 416 GLU A N 1
ATOM 3194 C CA . GLU A 1 416 ? 12.914 -2.144 -5.026 1.00 92.69 416 GLU A CA 1
ATOM 3195 C C . GLU A 1 416 ? 14.414 -2.369 -5.307 1.00 92.69 416 GLU A C 1
ATOM 3197 O O . GLU A 1 416 ? 14.792 -2.612 -6.452 1.00 92.69 416 GLU A O 1
ATOM 3202 N N . SER A 1 417 ? 15.311 -2.320 -4.316 1.00 91.25 417 SER A N 1
ATOM 3203 C CA . SER A 1 417 ? 16.752 -2.521 -4.584 1.00 91.25 417 SER A CA 1
ATOM 3204 C C . SER A 1 417 ? 17.099 -3.930 -5.093 1.00 91.25 417 SER A C 1
ATOM 3206 O O . SER A 1 417 ? 18.031 -4.083 -5.890 1.00 91.25 417 SER A O 1
ATOM 3208 N N . ASP A 1 418 ? 16.342 -4.958 -4.693 1.00 94.00 418 ASP A N 1
ATOM 3209 C CA . ASP A 1 418 ? 16.633 -6.362 -5.021 1.00 94.00 418 ASP A CA 1
ATOM 3210 C C . ASP A 1 418 ? 15.804 -6.995 -6.139 1.00 94.00 418 ASP A C 1
ATOM 3212 O O . ASP A 1 418 ? 16.215 -8.025 -6.696 1.00 94.00 418 ASP A O 1
ATOM 3216 N N . HIS A 1 419 ? 14.696 -6.369 -6.534 1.00 95.75 419 HIS A N 1
ATOM 3217 C CA . HIS A 1 419 ? 13.870 -6.855 -7.627 1.00 95.75 419 HIS A CA 1
ATOM 3218 C C . HIS A 1 419 ? 13.073 -5.758 -8.338 1.00 95.75 419 HIS A C 1
ATOM 3220 O O . HIS A 1 419 ? 12.703 -4.742 -7.754 1.00 95.75 419 HIS A O 1
ATOM 3226 N N . SER A 1 420 ? 12.736 -6.025 -9.600 1.00 97.31 420 SER A N 1
ATOM 3227 C CA . SER A 1 420 ? 11.626 -5.366 -10.295 1.00 97.31 420 SER A CA 1
ATOM 3228 C C . SER A 1 420 ? 10.486 -6.369 -10.475 1.00 97.31 420 SER A C 1
ATOM 3230 O O . SER A 1 420 ? 10.725 -7.544 -10.780 1.00 97.31 420 SER A O 1
ATOM 3232 N N . CYS A 1 421 ? 9.251 -5.910 -10.305 1.00 97.44 421 CYS A N 1
ATOM 3233 C CA . CYS A 1 421 ? 8.035 -6.691 -10.478 1.00 97.44 421 CYS A CA 1
ATOM 3234 C C . CYS A 1 421 ? 7.090 -5.964 -11.439 1.00 97.44 421 CYS A C 1
ATOM 3236 O O . CYS A 1 421 ? 6.673 -4.841 -11.175 1.00 97.44 421 CYS A O 1
ATOM 3238 N N . TYR A 1 422 ? 6.739 -6.605 -12.549 1.00 97.38 422 TYR A N 1
ATOM 3239 C CA . TYR A 1 422 ? 5.774 -6.075 -13.517 1.00 97.38 422 TYR A CA 1
ATOM 3240 C C . TYR A 1 422 ? 4.420 -6.741 -13.279 1.00 97.38 422 TYR A C 1
ATOM 3242 O O . TYR A 1 422 ? 4.383 -7.957 -13.066 1.00 97.38 422 TYR A O 1
ATOM 3250 N N . THR A 1 423 ? 3.326 -5.980 -13.304 1.00 95.88 423 THR A N 1
ATOM 3251 C CA . THR A 1 423 ? 1.979 -6.474 -12.988 1.00 95.88 423 THR A CA 1
ATOM 3252 C C . THR A 1 423 ? 1.020 -6.404 -14.174 1.00 95.88 423 THR A C 1
ATOM 3254 O O . THR A 1 423 ? 0.960 -5.434 -14.938 1.00 95.88 423 THR A O 1
ATOM 3257 N N . LEU A 1 424 ? 0.226 -7.462 -14.311 1.00 94.88 424 LEU A N 1
ATOM 3258 C CA . LEU A 1 424 ? -0.913 -7.535 -15.215 1.00 94.88 424 LEU A CA 1
ATOM 3259 C C . LEU A 1 424 ? -2.139 -7.950 -14.406 1.00 94.88 424 LEU A C 1
ATOM 3261 O O . LEU A 1 424 ? -2.168 -9.058 -13.878 1.00 94.88 424 LEU A O 1
ATOM 3265 N N . LYS A 1 425 ? -3.141 -7.073 -14.328 1.00 95.12 425 LYS A N 1
ATOM 3266 C CA . LYS A 1 425 ? -4.443 -7.365 -13.722 1.00 95.12 425 LYS A CA 1
ATOM 3267 C C . LYS A 1 425 ? -5.539 -7.299 -14.781 1.00 95.12 425 LYS A C 1
ATOM 3269 O O . LYS A 1 425 ? -5.595 -6.307 -15.500 1.00 95.12 425 LYS A O 1
ATOM 3274 N N . THR A 1 426 ? -6.387 -8.320 -14.889 1.00 95.12 426 THR A N 1
ATOM 3275 C CA . THR A 1 426 ? -7.514 -8.365 -15.846 1.00 95.12 426 THR A CA 1
ATOM 3276 C C . THR A 1 426 ? -8.761 -8.953 -15.202 1.00 95.12 426 THR A C 1
ATOM 3278 O O . THR A 1 426 ? -8.655 -9.936 -14.469 1.00 95.12 426 THR A O 1
ATOM 3281 N N . ALA A 1 427 ? -9.942 -8.436 -15.543 1.00 93.81 427 ALA A N 1
ATOM 3282 C CA . ALA A 1 427 ? -11.195 -9.125 -15.241 1.00 93.81 427 ALA A CA 1
ATOM 3283 C C . ALA A 1 427 ? -11.354 -10.363 -16.147 1.00 93.81 427 ALA A C 1
ATOM 3285 O O . ALA A 1 427 ? -11.391 -10.253 -17.376 1.00 93.81 427 ALA A O 1
ATOM 3286 N N . GLY A 1 428 ? -11.453 -11.546 -15.538 1.00 91.81 428 GLY A N 1
ATOM 3287 C CA . GLY A 1 428 ? -11.537 -12.836 -16.224 1.00 91.81 428 GLY A CA 1
ATOM 3288 C C . GLY A 1 428 ? -10.233 -13.311 -16.885 1.00 91.81 428 GLY A C 1
ATOM 3289 O O . GLY A 1 428 ? -9.303 -12.550 -17.168 1.00 91.81 428 GLY A O 1
ATOM 3290 N N . LYS A 1 429 ? -10.162 -14.621 -17.162 1.00 92.81 429 LYS A N 1
ATOM 3291 C CA . LYS A 1 429 ? -8.933 -15.266 -17.657 1.00 92.81 429 LYS A CA 1
ATOM 3292 C C . LYS A 1 429 ? -8.666 -15.157 -19.157 1.00 92.81 429 LYS A C 1
ATOM 3294 O O . LYS A 1 429 ? -7.505 -15.199 -19.563 1.00 92.81 429 LYS A O 1
ATOM 3299 N N . GLU A 1 430 ? -9.699 -14.981 -19.982 1.00 93.00 430 GLU A N 1
ATOM 3300 C CA . GLU A 1 430 ? -9.531 -14.818 -21.435 1.00 93.00 430 GLU A CA 1
ATOM 3301 C C . GLU A 1 430 ? -8.650 -13.598 -21.769 1.00 93.00 430 GLU A C 1
ATOM 3303 O O . GLU A 1 430 ? -7.731 -13.703 -22.584 1.00 93.00 430 GLU A O 1
ATOM 3308 N N . GLY A 1 431 ? -8.871 -12.466 -21.087 1.00 93.62 431 GLY A N 1
ATOM 3309 C CA . GLY A 1 431 ? -8.067 -11.250 -21.249 1.00 93.62 431 GLY A CA 1
ATOM 3310 C C . GLY A 1 431 ? -6.605 -11.449 -20.851 1.00 93.62 431 GLY A C 1
ATOM 3311 O O . GLY A 1 431 ? -5.699 -11.053 -21.593 1.00 93.62 431 GLY A O 1
ATOM 3312 N N . PHE A 1 432 ? -6.366 -12.137 -19.731 1.00 95.00 432 PHE A N 1
ATOM 3313 C CA . PHE A 1 432 ? -5.020 -12.467 -19.266 1.00 95.00 432 PHE A CA 1
ATOM 3314 C C . PHE A 1 432 ? -4.237 -13.289 -20.299 1.00 95.00 432 PHE A C 1
ATOM 3316 O O . PHE A 1 432 ? -3.133 -12.911 -20.698 1.00 95.00 432 PHE A O 1
ATOM 3323 N N . LEU A 1 433 ? -4.819 -14.398 -20.771 1.00 93.75 433 LEU A N 1
ATOM 3324 C CA . LEU A 1 433 ? -4.175 -15.310 -21.724 1.00 93.75 433 LEU A CA 1
ATOM 3325 C C . LEU A 1 433 ? -3.918 -14.640 -23.080 1.00 93.75 433 LEU A C 1
ATOM 3327 O O . LEU A 1 433 ? -2.898 -14.920 -23.712 1.00 93.75 433 LEU A O 1
ATOM 3331 N N . ALA A 1 434 ? -4.802 -13.735 -23.509 1.00 93.06 434 ALA A N 1
ATOM 3332 C CA . ALA A 1 434 ? -4.639 -12.978 -24.746 1.00 93.06 434 ALA A CA 1
ATOM 3333 C C . ALA A 1 434 ? -3.516 -11.925 -24.670 1.00 93.06 434 ALA A C 1
ATOM 3335 O O . ALA A 1 434 ? -2.768 -11.763 -25.639 1.00 93.06 434 ALA A O 1
ATOM 3336 N N . LEU A 1 435 ? -3.352 -11.232 -23.533 1.00 94.44 435 LEU A N 1
ATOM 3337 C CA . LEU A 1 435 ? -2.306 -10.211 -23.373 1.00 94.44 435 LEU A CA 1
ATOM 3338 C C . LEU A 1 435 ? -0.939 -10.799 -22.988 1.00 94.44 435 LEU A C 1
ATOM 3340 O O . LEU A 1 435 ? 0.090 -10.227 -23.353 1.00 94.44 435 LEU A O 1
ATOM 3344 N N . LEU A 1 436 ? -0.893 -11.943 -22.297 1.00 94.31 436 LEU A N 1
ATOM 3345 C CA . LEU A 1 436 ? 0.340 -12.572 -21.800 1.00 94.31 436 LEU A CA 1
ATOM 3346 C C . LEU A 1 436 ? 1.476 -12.657 -22.858 1.00 94.31 436 LEU A C 1
ATOM 3348 O O . LEU A 1 436 ? 2.594 -12.246 -22.539 1.00 94.31 436 LEU A O 1
ATOM 3352 N N . PRO A 1 437 ? 1.255 -13.067 -24.129 1.00 92.25 437 PRO A N 1
ATOM 3353 C CA . PRO A 1 437 ? 2.290 -13.037 -25.174 1.00 92.25 437 PRO A CA 1
ATOM 3354 C C . PRO A 1 437 ? 2.824 -11.637 -25.511 1.00 92.25 437 PRO A C 1
ATOM 3356 O O . PRO A 1 437 ? 4.001 -11.488 -25.843 1.00 92.25 437 PRO A O 1
ATOM 3359 N N . VAL A 1 438 ? 1.969 -10.614 -25.448 1.00 93.06 438 VAL A N 1
ATOM 3360 C CA . VAL A 1 438 ? 2.321 -9.211 -25.717 1.00 93.06 438 VAL A CA 1
ATOM 3361 C C . VAL A 1 438 ? 3.153 -8.661 -24.559 1.00 93.06 438 VAL A C 1
ATOM 3363 O O . VAL A 1 438 ? 4.198 -8.045 -24.780 1.00 93.06 438 VAL A O 1
ATOM 3366 N N . TYR A 1 439 ? 2.742 -8.954 -23.326 1.00 94.75 439 TYR A N 1
ATOM 3367 C CA . TYR A 1 439 ? 3.444 -8.583 -22.095 1.00 94.75 439 TYR A CA 1
ATOM 3368 C C . TYR A 1 439 ? 4.850 -9.218 -22.039 1.00 94.75 439 TYR A C 1
ATOM 3370 O O . TYR A 1 439 ? 5.853 -8.539 -21.805 1.00 94.75 439 TYR A O 1
ATOM 3378 N N . LEU A 1 440 ? 4.956 -10.504 -22.398 1.00 93.12 440 LEU A N 1
ATOM 3379 C CA . LEU A 1 440 ? 6.227 -11.227 -22.539 1.00 93.12 440 LEU A CA 1
ATOM 3380 C C . LEU A 1 440 ? 7.140 -10.654 -23.645 1.00 93.12 440 LEU A C 1
ATOM 3382 O O . LEU A 1 440 ? 8.367 -10.737 -23.515 1.00 93.12 440 LEU A O 1
ATOM 3386 N N . ASP A 1 441 ? 6.602 -10.066 -24.726 1.00 92.75 441 ASP A N 1
ATOM 3387 C CA . ASP A 1 441 ? 7.436 -9.379 -25.729 1.00 92.75 441 ASP A CA 1
ATOM 3388 C C . ASP A 1 441 ? 8.022 -8.070 -25.189 1.00 92.75 441 ASP A C 1
ATOM 3390 O O . ASP A 1 441 ? 9.184 -7.783 -25.462 1.00 92.75 441 ASP A O 1
ATOM 3394 N N . HIS A 1 442 ? 7.283 -7.315 -24.373 1.00 94.44 442 HIS A N 1
ATOM 3395 C CA . HIS A 1 442 ? 7.795 -6.091 -23.743 1.00 94.44 442 HIS A CA 1
ATOM 3396 C C . HIS A 1 442 ? 8.880 -6.390 -22.706 1.00 94.44 442 HIS A C 1
ATOM 3398 O O . HIS A 1 442 ? 9.946 -5.785 -22.760 1.00 94.44 442 HIS A O 1
ATOM 3404 N N . ILE A 1 443 ? 8.684 -7.385 -21.839 1.00 94.25 443 ILE A N 1
ATOM 3405 C CA . ILE A 1 443 ? 9.673 -7.748 -20.810 1.00 94.25 443 ILE A CA 1
ATOM 3406 C C . ILE A 1 443 ? 10.964 -8.321 -21.409 1.00 94.25 443 ILE A C 1
ATOM 3408 O O . ILE A 1 443 ? 12.063 -7.864 -21.085 1.00 94.25 443 ILE A O 1
ATOM 3412 N N . PHE A 1 444 ? 10.872 -9.331 -22.279 1.00 91.62 444 PHE A N 1
ATOM 3413 C CA . PHE A 1 444 ? 12.062 -10.042 -22.772 1.00 91.62 444 PHE A CA 1
ATOM 3414 C C . PHE A 1 444 ? 12.633 -9.452 -24.071 1.00 91.62 444 PHE A C 1
ATOM 3416 O O . PHE A 1 444 ? 13.800 -9.687 -24.401 1.00 91.62 444 PHE A O 1
ATOM 3423 N N . PHE A 1 445 ? 11.842 -8.680 -24.822 1.00 92.56 445 PHE A N 1
ATOM 3424 C CA . PHE A 1 445 ? 12.210 -8.100 -26.117 1.00 92.56 445 PHE A CA 1
ATOM 3425 C C . PHE A 1 445 ? 11.849 -6.599 -26.228 1.00 92.56 445 PHE A C 1
ATOM 3427 O O . PHE A 1 445 ? 11.348 -6.192 -27.281 1.00 92.56 445 PHE A O 1
ATOM 3434 N N . PRO A 1 446 ? 12.141 -5.755 -25.212 1.00 95.06 446 PRO A N 1
ATOM 3435 C CA . PRO A 1 446 ? 11.860 -4.323 -25.280 1.00 95.06 446 PRO A CA 1
ATOM 3436 C C . PRO A 1 446 ? 12.646 -3.652 -26.409 1.00 95.06 446 PRO A C 1
ATOM 3438 O O . PRO A 1 446 ? 13.726 -4.107 -26.812 1.00 95.06 446 PRO A O 1
ATOM 3441 N N . LEU A 1 447 ? 12.109 -2.541 -26.909 1.00 94.25 447 LEU A N 1
ATOM 3442 C CA . LEU A 1 447 ? 12.707 -1.779 -28.002 1.00 94.25 447 LEU A CA 1
ATOM 3443 C C . LEU A 1 447 ? 13.989 -1.046 -27.568 1.00 94.25 447 LEU A C 1
ATOM 3445 O O . LEU A 1 447 ? 14.935 -0.960 -28.353 1.00 94.25 447 LEU A O 1
ATOM 3449 N N . LEU A 1 448 ? 14.021 -0.527 -26.329 1.00 95.81 448 LEU A N 1
ATOM 3450 C CA . LEU A 1 448 ? 15.129 0.236 -25.724 1.00 95.81 448 LEU A CA 1
ATOM 3451 C C . LEU A 1 448 ? 15.776 1.219 -26.720 1.00 95.81 448 LEU A C 1
ATOM 3453 O O . LEU A 1 448 ? 16.961 1.104 -27.057 1.00 95.81 448 LEU A O 1
ATOM 3457 N N . SER A 1 449 ? 14.972 2.140 -27.261 1.00 95.50 449 SER A N 1
ATOM 3458 C CA . SER A 1 449 ? 15.382 3.085 -28.310 1.00 95.50 449 SER A CA 1
ATOM 3459 C C . SER A 1 449 ? 16.063 4.344 -27.759 1.00 95.50 449 SER A C 1
ATOM 3461 O O . SER A 1 449 ? 15.816 4.755 -26.629 1.00 95.50 449 SER A O 1
ATOM 3463 N N . GLU A 1 450 ? 16.884 4.996 -28.589 1.00 95.69 450 GLU A N 1
ATOM 3464 C CA . GLU A 1 450 ? 17.462 6.312 -28.268 1.00 95.69 450 GLU A CA 1
ATOM 3465 C C . GLU A 1 450 ? 16.374 7.379 -28.094 1.00 95.69 450 GLU A C 1
ATOM 3467 O O . GLU A 1 450 ? 16.437 8.166 -27.157 1.00 95.69 450 GLU A O 1
ATOM 3472 N N . ALA A 1 451 ? 15.341 7.357 -28.944 1.00 95.62 451 ALA A N 1
ATOM 3473 C CA . ALA A 1 451 ? 14.217 8.281 -28.837 1.00 95.62 451 ALA A CA 1
ATOM 3474 C C . ALA A 1 451 ? 13.498 8.156 -27.483 1.00 95.62 451 ALA A C 1
ATOM 3476 O O . ALA A 1 451 ? 13.226 9.170 -26.854 1.00 95.62 451 ALA A O 1
ATOM 3477 N N . GLY A 1 452 ? 13.253 6.925 -27.018 1.00 95.44 452 GLY A N 1
ATOM 3478 C CA . GLY A 1 452 ? 12.637 6.673 -25.714 1.00 95.44 452 GLY A CA 1
ATOM 3479 C C . GLY A 1 452 ? 13.537 7.041 -24.531 1.00 95.44 452 GLY A C 1
ATOM 3480 O O . GLY A 1 452 ? 13.042 7.559 -23.536 1.00 95.44 452 GLY A O 1
ATOM 3481 N N . TYR A 1 453 ? 14.857 6.836 -24.643 1.00 96.12 453 TYR A N 1
ATOM 3482 C CA . TYR A 1 453 ? 15.804 7.276 -23.610 1.00 96.12 453 TYR A CA 1
ATOM 3483 C C . TYR A 1 453 ? 15.772 8.801 -23.457 1.00 96.12 453 TYR A C 1
ATOM 3485 O O . TYR A 1 453 ? 15.664 9.308 -22.346 1.00 96.12 453 TYR A O 1
ATOM 3493 N N . LEU A 1 454 ? 15.803 9.528 -24.579 1.00 95.38 454 LEU A N 1
ATOM 3494 C CA . LEU A 1 454 ? 15.767 10.989 -24.581 1.00 95.38 454 LEU A CA 1
ATOM 3495 C C . LEU A 1 454 ? 14.449 11.543 -24.025 1.00 95.38 454 LEU A C 1
ATOM 3497 O O . LEU A 1 454 ? 14.478 12.530 -23.301 1.00 95.38 454 LEU A O 1
ATOM 3501 N N . THR A 1 455 ? 13.291 10.948 -24.331 1.00 94.00 455 THR A N 1
ATOM 3502 C CA . THR A 1 455 ? 12.007 11.478 -23.833 1.00 94.00 455 THR A CA 1
ATOM 3503 C C . THR A 1 455 ? 11.689 11.071 -22.397 1.00 94.00 455 THR A C 1
ATOM 3505 O O . THR A 1 455 ? 11.151 11.893 -21.656 1.00 94.00 455 THR A O 1
ATOM 3508 N N . GLU A 1 456 ? 11.996 9.836 -21.986 1.00 93.69 456 GLU A N 1
ATOM 3509 C CA . GLU A 1 456 ? 11.669 9.373 -20.632 1.00 93.69 456 GLU A CA 1
ATOM 3510 C C . GLU A 1 456 ? 12.746 9.645 -19.604 1.00 93.69 456 GLU A C 1
ATOM 3512 O O . GLU A 1 456 ? 12.390 9.884 -18.459 1.00 93.69 456 GLU A O 1
ATOM 3517 N N . ILE A 1 457 ? 14.027 9.544 -19.954 1.00 94.19 457 ILE A N 1
ATOM 3518 C CA . ILE A 1 457 ? 15.091 9.425 -18.953 1.00 94.19 457 ILE A CA 1
ATOM 3519 C C . ILE A 1 457 ? 15.777 10.766 -18.760 1.00 94.19 457 ILE A C 1
ATOM 3521 O O . ILE A 1 457 ? 15.525 11.431 -17.756 1.00 94.19 457 ILE A O 1
ATOM 3525 N N . HIS A 1 458 ? 16.583 11.173 -19.742 1.00 95.44 458 HIS A N 1
ATOM 3526 C CA . HIS A 1 458 ? 17.362 12.405 -19.695 1.00 95.44 458 HIS A CA 1
ATOM 3527 C C . HIS A 1 458 ? 17.607 12.991 -21.094 1.00 95.44 458 HIS A C 1
ATOM 3529 O O . HIS A 1 458 ? 17.909 12.268 -22.050 1.00 95.44 458 HIS A O 1
ATOM 3535 N N . HIS A 1 459 ? 17.498 14.313 -21.194 1.00 94.75 459 HIS A N 1
ATOM 3536 C CA . HIS A 1 459 ? 17.901 15.141 -22.323 1.00 94.75 459 HIS A CA 1
ATOM 3537 C C . HIS A 1 459 ? 18.297 16.546 -21.851 1.00 94.75 459 HIS A C 1
ATOM 3539 O O . HIS A 1 459 ? 18.010 16.948 -20.730 1.00 94.75 459 HIS A O 1
ATOM 3545 N N . VAL A 1 460 ? 18.881 17.321 -22.766 1.00 94.62 460 VAL A N 1
ATOM 3546 C CA . VAL A 1 460 ? 19.085 18.768 -22.623 1.00 94.62 460 VAL A CA 1
ATOM 3547 C C . VAL A 1 460 ? 18.272 19.479 -23.708 1.00 94.62 460 VAL A C 1
ATOM 3549 O O . VAL A 1 460 ? 18.198 18.986 -24.841 1.00 94.62 460 VAL A O 1
ATOM 3552 N N . THR A 1 461 ? 17.627 20.596 -23.370 1.00 94.38 461 THR A N 1
ATOM 3553 C CA . THR A 1 461 ? 16.756 21.361 -24.279 1.00 94.38 461 THR A CA 1
ATOM 3554 C C . THR A 1 461 ? 17.535 22.322 -25.196 1.00 94.38 461 THR A C 1
ATOM 3556 O O . THR A 1 461 ? 18.765 22.360 -25.194 1.00 94.38 461 THR A O 1
ATOM 3559 N N . GLU A 1 462 ? 16.829 23.104 -26.021 1.00 94.69 462 GLU A N 1
ATOM 3560 C CA . GLU A 1 462 ? 17.449 24.122 -26.891 1.00 94.69 462 GLU A CA 1
ATOM 3561 C C . GLU A 1 462 ? 17.917 25.358 -26.103 1.00 94.69 462 GLU A C 1
ATOM 3563 O O . GLU A 1 462 ? 18.809 26.085 -26.530 1.00 94.69 462 GLU A O 1
ATOM 3568 N N . GLU A 1 463 ? 17.352 25.543 -24.914 1.00 94.06 463 GLU A N 1
ATOM 3569 C CA . GLU A 1 463 ? 17.630 26.599 -23.944 1.00 94.06 463 GLU A CA 1
ATOM 3570 C C . GLU A 1 463 ? 18.754 26.208 -22.964 1.00 94.06 463 GLU A C 1
ATOM 3572 O O . GLU A 1 463 ? 19.086 26.982 -22.069 1.00 94.06 463 GLU A O 1
ATOM 3577 N N . GLY A 1 464 ? 19.331 25.009 -23.112 1.00 92.12 464 GLY A N 1
ATOM 3578 C CA . GLY A 1 464 ? 20.409 24.492 -22.264 1.00 92.12 464 GLY A CA 1
ATOM 3579 C C . GLY A 1 464 ? 19.963 23.910 -20.918 1.00 92.12 464 GLY A C 1
ATOM 3580 O O . GLY A 1 464 ? 20.816 23.645 -20.081 1.00 92.12 464 GLY A O 1
ATOM 3581 N N . LYS A 1 465 ? 18.658 23.706 -20.687 1.00 93.19 465 LYS A N 1
ATOM 3582 C CA . LYS A 1 465 ? 18.146 23.111 -19.441 1.00 93.19 465 LYS A CA 1
ATOM 3583 C C . LYS A 1 465 ? 18.172 21.581 -19.501 1.00 93.19 465 LYS A C 1
ATOM 3585 O O . LYS A 1 465 ? 17.848 21.007 -20.541 1.00 93.19 465 LYS A O 1
ATOM 3590 N N . ASP A 1 466 ? 18.518 20.933 -18.392 1.00 93.12 466 ASP A N 1
ATOM 3591 C CA . ASP A 1 466 ? 18.346 19.487 -18.208 1.00 93.12 466 ASP A CA 1
ATOM 3592 C C . ASP A 1 466 ? 16.847 19.123 -18.083 1.00 93.12 466 ASP A C 1
ATOM 3594 O O . ASP A 1 466 ? 16.029 19.912 -17.606 1.00 93.12 466 ASP A O 1
ATOM 3598 N N . GLY A 1 467 ? 16.459 17.932 -18.543 1.00 93.19 467 GLY A N 1
ATOM 3599 C CA . GLY A 1 467 ? 15.063 17.488 -18.564 1.00 93.19 467 GLY A CA 1
ATOM 3600 C C . GLY A 1 467 ? 14.894 15.997 -18.860 1.00 93.19 467 GLY A C 1
ATOM 3601 O O . GLY A 1 467 ? 15.852 15.284 -19.140 1.00 93.19 467 GLY A O 1
ATOM 3602 N N . GLY A 1 468 ? 13.654 15.510 -18.787 1.00 92.94 468 GLY A N 1
ATOM 3603 C CA . GLY A 1 468 ? 13.306 14.086 -18.897 1.00 92.94 468 GLY A CA 1
ATOM 3604 C C . GLY A 1 468 ? 12.420 13.647 -17.732 1.00 92.94 468 GLY A C 1
ATOM 3605 O O . GLY A 1 468 ? 12.524 14.192 -16.636 1.00 92.94 468 GLY A O 1
ATOM 3606 N N . VAL A 1 469 ? 11.508 12.696 -17.953 1.00 91.69 469 VAL A N 1
ATOM 3607 C CA . VAL A 1 469 ? 10.503 12.337 -16.930 1.00 91.69 469 VAL A CA 1
ATOM 3608 C C . VAL A 1 469 ? 11.148 11.703 -15.695 1.00 91.69 469 VAL A C 1
ATOM 3610 O O . VAL A 1 469 ? 10.788 12.059 -14.582 1.00 91.69 469 VAL A O 1
ATOM 3613 N N . CYS A 1 470 ? 12.115 10.805 -15.882 1.00 91.88 470 CYS A N 1
ATOM 3614 C CA . CYS A 1 470 ? 12.835 10.119 -14.812 1.00 91.88 470 CYS A CA 1
ATOM 3615 C C . CYS A 1 470 ? 13.781 11.074 -14.070 1.00 91.88 470 CYS A C 1
ATOM 3617 O O . CYS A 1 470 ? 13.799 11.062 -12.845 1.00 91.88 470 CYS A O 1
ATOM 3619 N N . TYR A 1 471 ? 14.495 11.945 -14.797 1.00 93.75 471 TYR A N 1
ATOM 3620 C CA . TYR A 1 471 ? 15.328 13.003 -14.213 1.00 93.75 471 TYR A CA 1
ATOM 3621 C C . TYR A 1 471 ? 14.512 13.937 -13.305 1.00 93.75 471 TYR A C 1
ATOM 3623 O O . TYR A 1 471 ? 14.848 14.116 -12.138 1.00 93.75 471 TYR A O 1
ATOM 3631 N N . LEU A 1 472 ? 13.394 14.476 -13.808 1.00 92.56 472 LEU A N 1
ATOM 3632 C CA . LEU A 1 472 ? 12.521 15.371 -13.037 1.00 92.56 472 LEU A CA 1
ATOM 3633 C C . LEU A 1 472 ? 11.796 14.643 -11.894 1.00 92.56 472 LEU A C 1
ATOM 3635 O O . LEU A 1 472 ? 11.565 15.241 -10.844 1.00 92.56 472 LEU A O 1
ATOM 3639 N N . GLN A 1 473 ? 11.467 13.357 -12.068 1.00 90.81 473 GLN A N 1
ATOM 3640 C CA . GLN A 1 473 ? 10.910 12.510 -11.011 1.00 90.81 473 GLN A CA 1
ATOM 3641 C C . GLN A 1 473 ? 11.918 12.311 -9.870 1.00 90.81 473 GLN A C 1
ATOM 3643 O O . GLN A 1 473 ? 11.556 12.552 -8.721 1.00 90.81 473 GLN A O 1
ATOM 3648 N N . MET A 1 474 ? 13.175 11.954 -10.169 1.00 91.50 474 MET A N 1
ATOM 3649 C CA . MET A 1 474 ? 14.196 11.782 -9.130 1.00 91.50 474 MET A CA 1
ATOM 3650 C C . MET A 1 474 ? 14.604 13.105 -8.487 1.00 91.50 474 MET A C 1
ATOM 3652 O O . MET A 1 474 ? 14.607 13.153 -7.262 1.00 91.50 474 MET A O 1
ATOM 3656 N N . LYS A 1 475 ? 14.769 14.205 -9.243 1.00 89.94 475 LYS A N 1
ATOM 3657 C CA . LYS A 1 475 ? 14.944 15.543 -8.643 1.00 89.94 475 LYS A CA 1
ATOM 3658 C C . LYS A 1 475 ? 13.802 15.842 -7.660 1.00 89.94 475 LYS A C 1
ATOM 3660 O O . LYS A 1 475 ? 14.056 16.141 -6.501 1.00 89.94 475 LYS A O 1
ATOM 3665 N N . SER A 1 476 ? 12.545 15.635 -8.066 1.00 87.62 476 SER A N 1
ATOM 3666 C CA . SER A 1 476 ? 11.375 15.858 -7.195 1.00 87.62 476 SER A CA 1
ATOM 3667 C C . SER A 1 476 ? 11.311 14.948 -5.958 1.00 87.62 476 SER A C 1
ATOM 3669 O O . SER A 1 476 ? 10.678 15.327 -4.971 1.00 87.62 476 SER A O 1
ATOM 3671 N N . PHE A 1 477 ? 11.902 13.749 -6.010 1.00 88.31 477 PHE A N 1
ATOM 3672 C CA . PHE A 1 477 ? 12.018 12.820 -4.878 1.00 88.31 477 PHE A CA 1
ATOM 3673 C C . PHE A 1 477 ? 13.220 13.144 -3.979 1.00 88.31 477 PHE A C 1
ATOM 3675 O O . PHE A 1 477 ? 13.143 12.955 -2.772 1.00 88.31 477 PHE A O 1
ATOM 3682 N N . GLU A 1 478 ? 14.297 13.697 -4.533 1.00 88.00 478 GLU A N 1
ATOM 3683 C CA . GLU A 1 478 ? 15.452 14.202 -3.783 1.00 88.00 478 GLU A CA 1
ATOM 3684 C C . GLU A 1 478 ? 15.136 15.477 -2.991 1.00 88.00 478 GLU A C 1
ATOM 3686 O O . GLU A 1 478 ? 15.888 15.812 -2.086 1.00 88.00 478 GLU A O 1
ATOM 3691 N N . HIS A 1 479 ? 13.997 16.131 -3.250 1.00 84.25 479 HIS A N 1
ATOM 3692 C CA . HIS A 1 479 ? 13.434 17.200 -2.406 1.00 84.25 479 HIS A CA 1
ATOM 3693 C C . HIS A 1 479 ? 12.391 16.663 -1.396 1.00 84.25 479 HIS A C 1
ATOM 3695 O O . HIS A 1 479 ? 11.728 17.443 -0.719 1.00 84.25 479 HIS A O 1
ATOM 3701 N N . ASP A 1 480 ? 12.172 15.342 -1.309 1.00 86.12 480 ASP A N 1
ATOM 3702 C CA . ASP A 1 480 ? 11.215 14.759 -0.363 1.00 86.12 480 ASP A CA 1
ATOM 3703 C C . ASP A 1 480 ? 11.879 14.424 0.983 1.00 86.12 480 ASP A C 1
ATOM 3705 O O . ASP A 1 480 ? 12.742 13.543 1.022 1.00 86.12 480 ASP A O 1
ATOM 3709 N N . PRO A 1 481 ? 11.473 15.037 2.108 1.00 86.69 481 PRO A N 1
ATOM 3710 C CA . PRO A 1 481 ? 12.136 14.805 3.389 1.00 86.69 481 PRO A CA 1
ATOM 3711 C C . PRO A 1 481 ? 11.933 13.381 3.919 1.00 86.69 481 PRO A C 1
ATOM 3713 O O . PRO A 1 481 ? 12.786 12.869 4.644 1.00 86.69 481 PRO A O 1
ATOM 3716 N N . VAL A 1 482 ? 10.844 12.695 3.543 1.00 88.94 482 VAL A N 1
ATOM 3717 C CA . VAL A 1 482 ? 10.593 11.310 3.966 1.00 88.94 482 VAL A CA 1
ATOM 3718 C C . VAL A 1 482 ? 11.498 10.345 3.198 1.00 88.94 482 VAL A C 1
ATOM 3720 O O . VAL A 1 482 ? 12.006 9.391 3.798 1.00 88.94 482 VAL A O 1
ATOM 3723 N N . LEU A 1 483 ? 11.727 10.598 1.902 1.00 90.31 483 LEU A N 1
ATOM 3724 C CA . LEU A 1 483 ? 12.630 9.797 1.066 1.00 90.31 483 LEU A CA 1
ATOM 3725 C C . LEU A 1 483 ? 14.102 10.098 1.358 1.00 90.31 483 LEU A C 1
ATOM 3727 O O . LEU A 1 483 ? 14.850 9.149 1.572 1.00 90.31 483 LEU A O 1
ATOM 3731 N N . GLN A 1 484 ? 14.504 11.370 1.475 1.00 90.75 484 GLN A N 1
ATOM 3732 C CA . GLN A 1 484 ? 15.852 11.753 1.917 1.00 90.75 484 GLN A CA 1
ATOM 3733 C C . GLN A 1 484 ? 16.209 11.061 3.242 1.00 90.75 484 GLN A C 1
ATOM 3735 O O . GLN A 1 484 ? 17.243 10.401 3.343 1.00 90.75 484 GLN A O 1
ATOM 3740 N N . ALA A 1 485 ? 15.323 11.147 4.244 1.00 93.25 485 ALA A N 1
ATOM 3741 C CA . ALA A 1 485 ? 15.536 10.519 5.545 1.00 93.25 485 ALA A CA 1
ATOM 3742 C C . ALA A 1 485 ? 15.582 8.989 5.462 1.00 93.25 485 ALA A C 1
ATOM 3744 O O . ALA A 1 485 ? 16.290 8.351 6.235 1.00 93.25 485 ALA A O 1
ATOM 3745 N N . HIS A 1 486 ? 14.827 8.380 4.542 1.00 92.88 486 HIS A N 1
ATOM 3746 C CA . HIS A 1 486 ? 14.868 6.938 4.323 1.00 92.88 486 HIS A CA 1
ATOM 3747 C C . HIS A 1 486 ? 16.163 6.492 3.632 1.00 92.88 486 HIS A C 1
ATOM 3749 O O . HIS A 1 486 ? 16.762 5.518 4.078 1.00 92.88 486 HIS A O 1
ATOM 3755 N N . TRP A 1 487 ? 16.618 7.196 2.593 1.00 92.00 487 TRP A N 1
ATOM 3756 C CA . TRP A 1 487 ? 17.859 6.868 1.890 1.00 92.00 487 TRP A CA 1
ATOM 3757 C C . TRP A 1 487 ? 19.075 7.056 2.790 1.00 92.00 487 TRP A C 1
ATOM 3759 O O . TRP A 1 487 ? 19.844 6.113 2.926 1.00 92.00 487 TRP A O 1
ATOM 3769 N N . ALA A 1 488 ? 19.181 8.184 3.504 1.00 93.00 488 ALA A N 1
ATOM 3770 C CA . ALA A 1 488 ? 20.231 8.391 4.503 1.00 93.00 488 ALA A CA 1
ATOM 3771 C C . ALA A 1 488 ? 20.268 7.242 5.527 1.00 93.00 488 ALA A C 1
ATOM 3773 O O . ALA A 1 488 ? 21.320 6.671 5.784 1.00 93.00 488 ALA A O 1
ATOM 3774 N N . LEU A 1 489 ? 19.106 6.819 6.035 1.00 94.19 489 LEU A N 1
ATOM 3775 C CA . LEU A 1 489 ? 19.002 5.716 6.993 1.00 94.19 489 LEU A CA 1
ATOM 3776 C C . LEU A 1 489 ? 19.418 4.362 6.398 1.00 94.19 489 LEU A C 1
ATOM 3778 O O . LEU A 1 489 ? 19.958 3.520 7.114 1.00 94.19 489 LEU A O 1
ATOM 3782 N N . MET A 1 490 ? 19.171 4.132 5.104 1.00 92.06 490 MET A N 1
ATOM 3783 C CA . MET A 1 490 ? 19.655 2.934 4.413 1.00 92.06 490 MET A CA 1
ATOM 3784 C C . MET A 1 490 ? 21.167 3.005 4.165 1.00 92.06 490 MET A C 1
ATOM 3786 O O . MET A 1 490 ? 21.838 1.993 4.332 1.00 92.06 490 MET A O 1
ATOM 3790 N N . SER A 1 491 ? 21.727 4.174 3.851 1.00 89.69 491 SER A N 1
ATOM 3791 C CA . SER A 1 491 ? 23.174 4.356 3.676 1.00 89.69 491 SER A CA 1
ATOM 3792 C C . SER A 1 491 ? 23.962 4.298 4.995 1.00 89.69 491 SER A C 1
ATOM 3794 O O . SER A 1 491 ? 25.101 3.840 4.981 1.00 89.69 491 SER A O 1
ATOM 3796 N N . GLU A 1 492 ? 23.364 4.697 6.125 1.00 90.88 492 GLU A N 1
ATOM 3797 C CA . GLU A 1 492 ? 23.930 4.516 7.475 1.00 90.88 492 GLU A CA 1
ATOM 3798 C C . GLU A 1 492 ? 23.881 3.049 7.930 1.00 90.88 492 GLU A C 1
ATOM 3800 O O . GLU A 1 492 ? 24.845 2.539 8.498 1.00 90.88 492 GLU A O 1
ATOM 3805 N N . ILE A 1 493 ? 22.771 2.338 7.677 1.00 91.12 493 ILE A N 1
ATOM 3806 C CA . ILE A 1 493 ? 22.627 0.939 8.114 1.00 91.12 493 ILE A CA 1
ATOM 3807 C C . ILE A 1 493 ? 23.366 -0.055 7.203 1.00 91.12 493 ILE A C 1
ATOM 3809 O O . ILE A 1 493 ? 23.724 -1.147 7.643 1.00 91.12 493 ILE A O 1
ATOM 3813 N N . TYR A 1 494 ? 23.604 0.302 5.938 1.00 90.50 494 TYR A N 1
ATOM 3814 C CA . TYR A 1 494 ? 24.295 -0.522 4.951 1.00 90.50 494 TYR A CA 1
ATOM 3815 C C . TYR A 1 494 ? 25.556 0.172 4.436 1.00 90.50 494 TYR A C 1
ATOM 3817 O O . TYR A 1 494 ? 25.465 1.158 3.716 1.00 90.50 494 TYR A O 1
ATOM 3825 N N . GLY A 1 495 ? 26.736 -0.397 4.698 1.00 86.38 495 GLY A N 1
ATOM 3826 C CA . GLY A 1 495 ? 27.984 0.057 4.069 1.00 86.38 495 GLY A CA 1
ATOM 3827 C C . GLY A 1 495 ? 28.002 -0.144 2.539 1.00 86.38 495 GLY A C 1
ATOM 3828 O O . GLY A 1 495 ? 27.260 -0.984 2.025 1.00 86.38 495 GLY A O 1
ATOM 3829 N N . PRO A 1 496 ? 28.876 0.563 1.795 1.00 87.56 496 PRO A N 1
ATOM 3830 C CA . PRO A 1 496 ? 28.821 0.673 0.328 1.00 87.56 496 PRO A CA 1
ATOM 3831 C C . PRO A 1 496 ? 29.048 -0.633 -0.452 1.00 87.56 496 PRO A C 1
ATOM 3833 O O . PRO A 1 496 ? 28.711 -0.708 -1.631 1.00 87.56 496 PRO A O 1
ATOM 3836 N N . ASP A 1 497 ? 29.566 -1.691 0.179 1.00 88.25 497 ASP A N 1
ATOM 3837 C CA . ASP A 1 497 ? 29.618 -3.024 -0.438 1.00 88.25 497 ASP A CA 1
ATOM 3838 C C . ASP A 1 497 ? 28.219 -3.662 -0.595 1.00 88.25 497 ASP A C 1
ATOM 3840 O O . ASP A 1 497 ? 28.048 -4.591 -1.393 1.00 88.25 497 ASP A O 1
ATOM 3844 N N . SER A 1 498 ? 27.209 -3.177 0.139 1.00 91.25 498 SER A N 1
ATOM 3845 C CA . SER A 1 498 ? 25.813 -3.636 0.112 1.00 91.25 498 SER A CA 1
ATOM 3846 C C . SER A 1 498 ? 25.051 -3.138 -1.118 1.00 91.25 498 SER A C 1
ATOM 3848 O O . SER A 1 498 ? 25.121 -1.970 -1.494 1.00 91.25 498 SER A O 1
ATOM 3850 N N . GLY A 1 499 ? 24.223 -3.999 -1.706 1.00 91.00 499 GLY A N 1
ATOM 3851 C CA . GLY A 1 499 ? 23.280 -3.612 -2.758 1.00 91.00 499 GLY A CA 1
ATOM 3852 C C . GLY A 1 499 ? 22.081 -2.805 -2.242 1.00 91.00 499 GLY A C 1
ATOM 3853 O O . GLY A 1 499 ? 21.321 -2.282 -3.054 1.00 91.00 499 GLY A O 1
ATOM 3854 N N . TYR A 1 500 ? 21.907 -2.712 -0.919 1.00 93.31 500 TYR A N 1
ATOM 3855 C CA . TYR A 1 500 ? 20.866 -1.920 -0.251 1.00 93.31 500 TYR A CA 1
ATOM 3856 C C . TYR A 1 500 ? 21.340 -0.527 0.204 1.00 93.31 500 TYR A C 1
ATOM 3858 O O . TYR A 1 500 ? 20.513 0.264 0.642 1.00 93.31 500 TYR A O 1
ATOM 3866 N N . HIS A 1 501 ? 22.641 -0.221 0.096 1.00 92.06 501 HIS A N 1
ATOM 3867 C CA . HIS A 1 501 ? 23.194 1.117 0.363 1.00 92.06 501 HIS A CA 1
ATOM 3868 C C . HIS A 1 501 ? 22.739 2.153 -0.680 1.00 92.06 501 HIS A C 1
ATOM 3870 O O . HIS A 1 501 ? 22.499 3.308 -0.340 1.00 92.06 501 HIS A O 1
ATOM 3876 N N . TYR A 1 502 ? 22.634 1.712 -1.939 1.00 91.19 502 TYR A N 1
ATOM 3877 C CA . TYR A 1 502 ? 22.369 2.550 -3.109 1.00 91.19 502 TYR A CA 1
ATOM 3878 C C . TYR A 1 502 ? 20.871 2.766 -3.370 1.00 91.19 502 TYR A C 1
ATOM 3880 O O . TYR A 1 502 ? 20.056 1.848 -3.207 1.00 91.19 502 TYR A O 1
ATOM 3888 N N . ASN A 1 503 ? 20.509 3.936 -3.898 1.00 91.12 503 ASN A N 1
ATOM 3889 C CA . ASN A 1 503 ? 19.147 4.248 -4.319 1.00 91.12 503 ASN A CA 1
ATOM 3890 C C . ASN A 1 503 ? 18.803 3.531 -5.641 1.00 91.12 503 ASN A C 1
ATOM 3892 O O . ASN A 1 503 ? 19.373 3.804 -6.698 1.00 91.12 503 ASN A O 1
ATOM 3896 N N . TYR A 1 504 ? 17.809 2.638 -5.623 1.00 90.69 504 TYR A N 1
ATOM 3897 C CA . TYR A 1 504 ? 17.344 1.940 -6.833 1.00 90.69 504 TYR A CA 1
ATOM 3898 C C . TYR A 1 504 ? 16.698 2.877 -7.869 1.00 90.69 504 TYR A C 1
ATOM 3900 O O . TYR A 1 504 ? 16.655 2.541 -9.058 1.00 90.69 504 TYR A O 1
ATOM 3908 N N . GLY A 1 505 ? 16.205 4.040 -7.427 1.00 91.25 505 GLY A N 1
ATOM 3909 C CA . GLY A 1 505 ? 15.748 5.127 -8.288 1.00 91.25 505 GLY A CA 1
ATOM 3910 C C . GLY A 1 505 ? 16.899 5.942 -8.879 1.00 91.25 505 GLY A C 1
ATOM 3911 O O . GLY A 1 505 ? 16.762 6.438 -9.992 1.00 91.25 505 GLY A O 1
ATOM 3912 N N . GLY A 1 506 ? 18.044 5.989 -8.189 1.00 92.06 506 GLY A N 1
ATOM 3913 C CA . GLY A 1 506 ? 19.247 6.737 -8.559 1.00 92.06 506 GLY A CA 1
ATOM 3914 C C . GLY A 1 506 ? 19.153 8.247 -8.341 1.00 92.06 506 GLY A C 1
ATOM 3915 O O . GLY A 1 506 ? 18.064 8.804 -8.229 1.00 92.06 506 GLY A O 1
ATOM 3916 N N . HIS A 1 507 ? 20.301 8.921 -8.327 1.00 92.12 507 HIS A N 1
ATOM 3917 C CA . HIS A 1 507 ? 20.354 10.381 -8.266 1.00 92.12 507 HIS A CA 1
ATOM 3918 C C . HIS A 1 507 ? 20.172 10.997 -9.656 1.00 92.12 507 HIS A C 1
ATOM 3920 O O . HIS A 1 507 ? 20.766 10.549 -10.644 1.00 92.12 507 HIS A O 1
ATOM 3926 N N . HIS A 1 508 ? 19.404 12.084 -9.737 1.00 91.25 508 HIS A N 1
ATOM 3927 C CA . HIS A 1 508 ? 19.211 12.858 -10.966 1.00 91.25 508 HIS A CA 1
ATOM 3928 C C . HIS A 1 508 ? 20.553 13.305 -11.580 1.00 91.25 508 HIS A C 1
ATOM 3930 O O . HIS A 1 508 ? 20.727 13.255 -12.801 1.00 91.25 508 HIS A O 1
ATOM 3936 N N . LYS A 1 509 ? 21.537 13.631 -10.730 1.00 91.69 509 LYS A N 1
ATOM 3937 C CA . LYS A 1 509 ? 22.930 13.911 -11.101 1.00 91.69 509 LYS A CA 1
ATOM 3938 C C . LYS A 1 509 ? 23.588 12.778 -11.901 1.00 91.69 509 LYS A C 1
ATOM 3940 O O . LYS A 1 509 ? 24.126 13.016 -12.982 1.00 91.69 509 LYS A O 1
ATOM 3945 N N . ASP A 1 510 ? 23.516 11.542 -11.421 1.00 91.69 510 ASP A N 1
ATOM 3946 C CA . ASP A 1 510 ? 24.089 10.395 -12.128 1.00 91.69 510 ASP A CA 1
ATOM 3947 C C . ASP A 1 510 ? 23.339 10.102 -13.435 1.00 91.69 510 ASP A C 1
ATOM 3949 O O . ASP A 1 510 ? 23.966 9.798 -14.452 1.00 91.69 510 ASP A O 1
ATOM 3953 N N . MET A 1 511 ? 22.018 10.311 -13.488 1.00 91.44 511 MET A N 1
ATOM 3954 C CA . MET A 1 511 ? 21.262 10.179 -14.745 1.00 91.44 511 MET A CA 1
ATOM 3955 C C . MET A 1 511 ? 21.756 11.119 -15.858 1.00 91.44 511 MET A C 1
ATOM 3957 O O . MET A 1 511 ? 21.753 10.705 -17.022 1.00 91.44 511 MET A O 1
ATOM 3961 N N . ARG A 1 512 ? 22.188 12.346 -15.518 1.00 88.62 512 ARG A N 1
ATOM 3962 C CA . ARG A 1 512 ? 22.714 13.342 -16.478 1.00 88.62 512 ARG A CA 1
ATOM 3963 C C . ARG A 1 512 ? 24.217 13.201 -16.775 1.00 88.62 512 ARG A C 1
ATOM 3965 O O . ARG A 1 512 ? 24.650 13.571 -17.865 1.00 88.62 512 ARG A O 1
ATOM 3972 N N . GLU A 1 513 ? 25.021 12.694 -15.835 1.00 88.06 513 GLU A N 1
ATOM 3973 C CA . GLU A 1 513 ? 26.494 12.646 -15.950 1.00 88.06 513 GLU A CA 1
ATOM 3974 C C . GLU A 1 513 ? 27.049 11.273 -16.368 1.00 88.06 513 GLU A C 1
ATOM 3976 O O . GLU A 1 513 ? 27.986 11.210 -17.169 1.00 88.06 513 GLU A O 1
ATOM 3981 N N . SER A 1 514 ? 26.482 10.176 -15.861 1.00 85.81 514 SER A N 1
ATOM 3982 C CA . SER A 1 514 ? 26.993 8.804 -16.032 1.00 85.81 514 SER A CA 1
ATOM 3983 C C . SER A 1 514 ? 25.967 7.848 -16.681 1.00 85.81 514 SER A C 1
ATOM 3985 O O . SER A 1 514 ? 26.333 6.793 -17.220 1.00 85.81 514 SER A O 1
ATOM 3987 N N . GLY A 1 515 ? 24.688 8.239 -16.715 1.00 88.38 515 GLY A N 1
ATOM 3988 C CA . GLY A 1 515 ? 23.583 7.536 -17.367 1.00 88.38 515 GLY A CA 1
ATOM 3989 C C . GLY A 1 515 ? 23.785 7.306 -18.868 1.00 88.38 515 GLY A C 1
ATOM 3990 O O . GLY A 1 515 ? 24.174 8.194 -19.626 1.00 88.38 515 GLY A O 1
ATOM 3991 N N . SER A 1 516 ? 23.493 6.089 -19.343 1.00 93.50 516 SER A N 1
ATOM 3992 C CA . SER A 1 516 ? 23.507 5.800 -20.782 1.00 93.50 516 SER A CA 1
ATOM 3993 C C . SER A 1 516 ? 22.607 4.637 -21.192 1.00 93.50 516 SER A C 1
ATOM 3995 O O . SER A 1 516 ? 22.503 3.614 -20.512 1.00 93.50 516 SER A O 1
ATOM 3997 N N . LEU A 1 517 ? 22.050 4.719 -22.403 1.00 95.50 517 LEU A N 1
ATOM 3998 C CA . LEU A 1 517 ? 21.296 3.624 -23.024 1.00 95.50 517 LEU A CA 1
ATOM 3999 C C . LEU A 1 517 ? 22.126 2.330 -23.182 1.00 95.50 517 LEU A C 1
ATOM 4001 O O . LEU A 1 517 ? 21.571 1.232 -23.228 1.00 95.50 517 LEU A O 1
ATOM 4005 N N . ALA A 1 518 ? 23.458 2.436 -23.242 1.00 96.06 518 ALA A N 1
ATOM 4006 C CA . ALA A 1 518 ? 24.352 1.281 -23.223 1.00 96.06 518 ALA A CA 1
ATOM 4007 C C . ALA A 1 518 ? 24.326 0.559 -21.862 1.00 96.06 518 ALA A C 1
ATOM 4009 O O . ALA A 1 518 ? 24.238 -0.671 -21.834 1.00 96.06 518 ALA A O 1
ATOM 4010 N N . ALA A 1 519 ? 24.326 1.304 -20.750 1.00 94.94 519 ALA A N 1
ATOM 4011 C CA . ALA A 1 519 ? 24.174 0.748 -19.407 1.00 94.94 519 ALA A CA 1
ATOM 4012 C C . ALA A 1 519 ? 22.793 0.097 -19.214 1.00 94.94 519 ALA A C 1
ATOM 4014 O O . ALA A 1 519 ? 22.730 -1.050 -18.778 1.00 94.94 519 ALA A O 1
ATOM 4015 N N . VAL A 1 520 ? 21.706 0.747 -19.650 1.00 95.62 520 VAL A N 1
ATOM 4016 C CA . VAL A 1 520 ? 20.336 0.185 -19.591 1.00 95.62 520 VAL A CA 1
ATOM 4017 C C . VAL A 1 520 ? 20.233 -1.136 -20.363 1.00 95.62 520 VAL A C 1
ATOM 4019 O O . VAL A 1 520 ? 19.739 -2.137 -19.845 1.00 95.62 520 VAL A O 1
ATOM 4022 N N . ARG A 1 521 ? 20.765 -1.188 -21.593 1.00 95.12 521 ARG A N 1
ATOM 4023 C CA . ARG A 1 521 ? 20.790 -2.416 -22.411 1.00 95.12 521 ARG A CA 1
ATOM 4024 C C . ARG A 1 521 ? 21.671 -3.516 -21.805 1.00 95.12 521 ARG A C 1
ATOM 4026 O O . ARG A 1 521 ? 21.345 -4.693 -21.952 1.00 95.12 521 ARG A O 1
ATOM 4033 N N . LYS A 1 522 ? 22.767 -3.158 -21.121 1.00 93.69 522 LYS A N 1
ATOM 4034 C CA . LYS A 1 522 ? 23.608 -4.103 -20.366 1.00 93.69 522 LYS A CA 1
ATOM 4035 C C . LYS A 1 522 ? 22.845 -4.667 -19.163 1.00 93.69 522 LYS A C 1
ATOM 4037 O O . LYS A 1 522 ? 22.834 -5.880 -18.992 1.00 93.69 522 LYS A O 1
ATOM 4042 N N . PHE A 1 523 ? 22.179 -3.815 -18.385 1.00 93.88 523 PHE A N 1
ATOM 4043 C CA . PHE A 1 523 ? 21.388 -4.194 -17.210 1.00 93.88 523 PHE A CA 1
ATOM 4044 C C . PHE A 1 523 ? 20.224 -5.127 -17.581 1.00 93.88 523 PHE A C 1
ATOM 4046 O O . PHE A 1 523 ? 20.096 -6.202 -16.993 1.00 93.88 523 PHE A O 1
ATOM 4053 N N . HIS A 1 524 ? 19.465 -4.801 -18.640 1.00 94.62 524 HIS A N 1
ATOM 4054 C CA . HIS A 1 524 ? 18.447 -5.700 -19.206 1.00 94.62 524 HIS A CA 1
ATOM 4055 C C . HIS A 1 524 ? 19.047 -7.064 -19.565 1.00 94.62 524 HIS A C 1
ATOM 4057 O O . HIS A 1 524 ? 18.580 -8.088 -19.076 1.00 94.62 524 HIS A O 1
ATOM 4063 N N . LYS A 1 525 ? 20.145 -7.095 -20.335 1.00 90.94 525 LYS A N 1
ATOM 4064 C CA . LYS A 1 525 ? 20.797 -8.357 -20.719 1.00 90.94 525 LYS A CA 1
ATOM 4065 C C . LYS A 1 525 ? 21.267 -9.186 -19.511 1.00 90.94 525 LYS A C 1
ATOM 4067 O O . LYS A 1 525 ? 21.189 -10.410 -19.575 1.00 90.94 525 LYS A O 1
ATOM 4072 N N . SER A 1 526 ? 21.754 -8.547 -18.446 1.00 90.25 526 SER A N 1
ATOM 4073 C CA . SER A 1 526 ? 22.257 -9.234 -17.248 1.00 90.25 526 SER A CA 1
ATOM 4074 C C . SER A 1 526 ? 21.167 -9.903 -16.410 1.00 90.25 526 SER A C 1
ATOM 4076 O O . SER A 1 526 ? 21.435 -10.955 -15.839 1.00 90.25 526 SER A O 1
ATOM 4078 N N . PHE A 1 527 ? 19.973 -9.308 -16.309 1.00 92.31 527 PHE A N 1
ATOM 4079 C CA . PHE A 1 527 ? 18.953 -9.749 -15.344 1.00 92.31 527 PHE A CA 1
ATOM 4080 C C . PHE A 1 527 ? 17.644 -10.254 -15.981 1.00 92.31 527 PHE A C 1
ATOM 4082 O O . PHE A 1 527 ? 16.972 -11.098 -15.388 1.00 92.31 527 PHE A O 1
ATOM 4089 N N . TYR A 1 528 ? 17.281 -9.804 -17.187 1.00 92.56 528 TYR A N 1
ATOM 4090 C CA . TYR A 1 528 ? 15.969 -10.052 -17.804 1.00 92.56 528 TYR A CA 1
ATOM 4091 C C . TYR A 1 528 ? 16.003 -11.263 -18.752 1.00 92.56 528 TYR A C 1
ATOM 4093 O O . TYR A 1 528 ? 15.834 -11.161 -19.970 1.00 92.56 528 TYR A O 1
ATOM 4101 N N . HIS A 1 529 ? 16.234 -12.444 -18.174 1.00 87.25 529 HIS A N 1
ATOM 4102 C CA . HIS A 1 529 ? 16.236 -13.738 -18.867 1.00 87.25 529 HIS A CA 1
ATOM 4103 C C . HIS A 1 529 ? 15.447 -14.799 -18.081 1.00 87.25 529 HIS A C 1
ATOM 4105 O O . HIS A 1 529 ? 15.309 -14.702 -16.864 1.00 87.25 529 HIS A O 1
ATOM 4111 N N . ALA A 1 530 ? 14.942 -15.840 -18.756 1.00 87.88 530 ALA A N 1
ATOM 4112 C CA . ALA A 1 530 ? 13.998 -16.798 -18.159 1.00 87.88 530 ALA A CA 1
ATOM 4113 C C . ALA A 1 530 ? 14.512 -17.479 -16.876 1.00 87.88 530 ALA A C 1
ATOM 4115 O O . ALA A 1 530 ? 13.783 -17.532 -15.890 1.00 87.88 530 ALA A O 1
ATOM 4116 N N . LYS A 1 531 ? 15.789 -17.895 -16.839 1.00 87.88 531 LYS A N 1
ATOM 4117 C CA . LYS A 1 531 ? 16.457 -18.462 -15.643 1.00 87.88 531 LYS A CA 1
ATOM 4118 C C . LYS A 1 531 ? 16.396 -17.554 -14.384 1.00 87.88 531 LYS A C 1
ATOM 4120 O O . LYS A 1 531 ? 16.596 -18.049 -13.278 1.00 87.88 531 LYS A O 1
ATOM 4125 N N . ASN A 1 532 ? 16.119 -16.250 -14.528 1.00 91.94 532 ASN A N 1
ATOM 4126 C CA . ASN A 1 532 ? 15.983 -15.266 -13.440 1.00 91.94 532 ASN A CA 1
ATOM 4127 C C . ASN A 1 532 ? 14.576 -14.629 -13.362 1.00 91.94 532 ASN A C 1
ATOM 4129 O O . ASN A 1 532 ? 14.389 -13.628 -12.676 1.00 91.94 532 ASN A O 1
ATOM 4133 N N . CYS A 1 533 ? 13.579 -15.216 -14.028 1.00 94.19 533 CYS A N 1
ATOM 4134 C CA . CYS A 1 533 ? 12.187 -14.781 -13.954 1.00 94.19 533 CYS A CA 1
ATOM 4135 C C . CYS A 1 533 ? 11.359 -15.736 -13.079 1.00 94.19 533 CYS A C 1
ATOM 4137 O O . CYS A 1 533 ? 11.446 -16.961 -13.231 1.00 94.19 533 CYS A O 1
ATOM 4139 N N . CYS A 1 534 ? 10.530 -15.172 -12.200 1.00 96.19 534 CYS A N 1
ATOM 4140 C CA . CYS A 1 534 ? 9.380 -15.859 -11.619 1.00 96.19 534 CYS A CA 1
ATOM 4141 C C . CYS A 1 534 ? 8.106 -15.237 -12.190 1.00 96.19 534 CYS A C 1
ATOM 4143 O O . CYS A 1 534 ? 7.878 -14.046 -11.994 1.00 96.19 534 CYS A O 1
ATOM 4145 N N . LEU A 1 535 ? 7.282 -16.029 -12.873 1.00 97.19 535 LEU A N 1
ATOM 4146 C CA . LEU A 1 535 ? 5.923 -15.637 -13.235 1.00 97.19 535 LEU A CA 1
ATOM 4147 C C . LEU A 1 535 ? 4.958 -16.225 -12.204 1.00 97.19 535 LEU A C 1
ATOM 4149 O O . LEU A 1 535 ? 4.785 -17.441 -12.137 1.00 97.19 535 LEU A O 1
ATOM 4153 N N . ILE A 1 536 ? 4.341 -15.369 -11.401 1.00 97.94 536 ILE A N 1
ATOM 4154 C CA . ILE A 1 536 ? 3.280 -15.741 -10.464 1.00 97.94 536 ILE A CA 1
ATOM 4155 C C . ILE A 1 536 ? 1.948 -15.438 -11.150 1.00 97.94 536 ILE A C 1
ATOM 4157 O O . ILE A 1 536 ? 1.793 -14.343 -11.685 1.00 97.94 536 ILE A O 1
ATOM 4161 N N . VAL A 1 537 ? 1.006 -16.380 -11.152 1.00 97.06 537 VAL A N 1
ATOM 4162 C CA . VAL A 1 537 ? -0.360 -16.174 -11.657 1.00 97.06 537 VAL A CA 1
ATOM 4163 C C . VAL A 1 537 ? -1.351 -16.613 -10.588 1.00 97.06 537 VAL A C 1
ATOM 4165 O O . VAL A 1 537 ? -1.288 -17.755 -10.125 1.00 97.06 537 VAL A O 1
ATOM 4168 N N . CYS A 1 538 ? -2.254 -15.712 -10.216 1.00 96.81 538 CYS A N 1
ATOM 4169 C CA . CYS A 1 538 ? -3.309 -15.928 -9.232 1.00 96.81 538 CYS A CA 1
ATOM 4170 C C . CYS A 1 538 ? -4.681 -15.774 -9.916 1.00 96.81 538 CYS A C 1
ATOM 4172 O O . CYS A 1 538 ? -4.903 -14.768 -10.591 1.00 96.81 538 CYS A O 1
ATOM 4174 N N . GLY A 1 539 ? -5.564 -16.771 -9.775 1.00 93.50 539 GLY A N 1
ATOM 4175 C CA . GLY A 1 539 ? -6.917 -16.804 -10.365 1.00 93.50 539 GLY A CA 1
ATOM 4176 C C . GLY A 1 539 ? -7.408 -18.230 -10.683 1.00 93.50 539 GLY A C 1
ATOM 4177 O O . GLY A 1 539 ? -6.723 -19.204 -10.360 1.00 93.50 539 GLY A O 1
ATOM 4178 N N . ASP A 1 540 ? -8.570 -18.379 -11.331 1.00 89.38 540 ASP A N 1
ATOM 4179 C CA . ASP A 1 540 ? -9.171 -19.690 -11.662 1.00 89.38 540 ASP A CA 1
ATOM 4180 C C . ASP A 1 540 ? -8.663 -20.282 -12.997 1.00 89.38 540 ASP A C 1
ATOM 4182 O O . ASP A 1 540 ? -9.367 -20.346 -14.011 1.00 89.38 540 ASP A O 1
ATOM 4186 N N . PHE A 1 541 ? -7.409 -20.738 -13.014 1.00 85.56 541 PHE A N 1
ATOM 4187 C CA . PHE A 1 541 ? -6.824 -21.456 -14.156 1.00 85.56 541 PHE A CA 1
ATOM 4188 C C . PHE A 1 541 ? -6.661 -22.948 -13.886 1.00 85.56 541 PHE A C 1
ATOM 4190 O O . PHE A 1 541 ? -6.451 -23.375 -12.747 1.00 85.56 541 PHE A O 1
ATOM 4197 N N . GLU A 1 542 ? -6.614 -23.727 -14.965 1.00 89.56 542 GLU A N 1
ATOM 4198 C CA . GLU A 1 542 ? -5.773 -24.920 -14.996 1.00 89.56 542 GLU A CA 1
ATOM 4199 C C . GLU A 1 542 ? -4.364 -24.552 -15.519 1.00 89.56 542 GLU A C 1
ATOM 4201 O O . GLU A 1 542 ? -4.247 -23.802 -16.496 1.00 89.56 542 GLU A O 1
ATOM 4206 N N . PRO A 1 543 ? -3.270 -25.037 -14.893 1.00 88.31 543 PRO A N 1
ATOM 4207 C CA . PRO A 1 543 ? -1.891 -24.653 -15.238 1.00 88.31 543 PRO A CA 1
ATOM 4208 C C . PRO A 1 543 ? -1.537 -24.802 -16.726 1.00 88.31 543 PRO A C 1
ATOM 4210 O O . PRO A 1 543 ? -0.776 -24.007 -17.281 1.00 88.31 543 PRO A O 1
ATOM 4213 N N . GLU A 1 544 ? -2.115 -25.806 -17.379 1.00 89.94 544 GLU A N 1
ATOM 4214 C CA . GLU A 1 544 ? -1.943 -26.136 -18.791 1.00 89.94 544 GLU A CA 1
ATOM 4215 C C . GLU A 1 544 ? -2.372 -24.995 -19.730 1.00 89.94 544 GLU A C 1
ATOM 4217 O O . GLU A 1 544 ? -1.765 -24.834 -20.791 1.00 89.94 544 GLU A O 1
ATOM 4222 N N . GLU A 1 545 ? -3.345 -24.161 -19.336 1.00 91.94 545 GLU A N 1
ATOM 4223 C CA . GLU A 1 545 ? -3.748 -22.959 -20.085 1.00 91.94 545 GLU A CA 1
ATOM 4224 C C . GLU A 1 545 ? -2.566 -21.979 -20.198 1.00 91.94 545 GLU A C 1
ATOM 4226 O O . GLU A 1 545 ? -2.196 -21.538 -21.289 1.00 91.94 545 GLU A O 1
ATOM 4231 N N . ILE A 1 546 ? -1.911 -21.705 -19.065 1.00 92.00 546 ILE A N 1
ATOM 4232 C CA . ILE A 1 546 ? -0.766 -20.792 -18.953 1.00 92.00 546 ILE A CA 1
ATOM 4233 C C . ILE A 1 546 ? 0.456 -21.379 -19.674 1.00 92.00 546 ILE A C 1
ATOM 4235 O O . ILE A 1 546 ? 1.126 -20.683 -20.445 1.00 92.00 546 ILE A O 1
ATOM 4239 N N . PHE A 1 547 ? 0.740 -22.672 -19.474 1.00 91.19 547 PHE A N 1
ATOM 4240 C CA . PHE A 1 547 ? 1.859 -23.353 -20.134 1.00 91.19 547 PHE A CA 1
ATOM 4241 C C . PHE A 1 547 ? 1.714 -23.352 -21.657 1.00 91.19 547 PHE A C 1
ATOM 4243 O O . PHE A 1 547 ? 2.679 -23.035 -22.352 1.00 91.19 547 PHE A O 1
ATOM 4250 N N . SER A 1 548 ? 0.514 -23.626 -22.180 1.00 88.88 548 SER A N 1
ATOM 4251 C CA . SER A 1 548 ? 0.229 -23.607 -23.620 1.00 88.88 548 SER A CA 1
ATOM 4252 C C . SER A 1 548 ? 0.585 -22.258 -24.256 1.00 88.88 548 SER A C 1
ATOM 4254 O O . SER A 1 548 ? 1.256 -22.215 -25.292 1.00 88.88 548 SER A O 1
ATOM 4256 N N . VAL A 1 549 ? 0.230 -21.147 -23.600 1.00 90.50 549 VAL A N 1
ATOM 4257 C CA . VAL A 1 549 ? 0.541 -19.787 -24.071 1.00 90.50 549 VAL A CA 1
ATOM 4258 C C . VAL A 1 549 ? 2.049 -19.496 -24.032 1.00 90.50 549 VAL A C 1
ATOM 4260 O O . VAL A 1 549 ? 2.604 -19.000 -25.017 1.00 90.50 549 VAL A O 1
ATOM 4263 N N . ILE A 1 550 ? 2.747 -19.851 -22.946 1.00 88.56 550 ILE A N 1
ATOM 4264 C CA . ILE A 1 550 ? 4.200 -19.621 -22.794 1.00 88.56 550 ILE A CA 1
ATOM 4265 C C . ILE A 1 550 ? 5.015 -20.461 -23.789 1.00 88.56 550 ILE A C 1
ATOM 4267 O O . ILE A 1 550 ? 5.924 -19.942 -24.452 1.00 88.56 550 ILE A O 1
ATOM 4271 N N . THR A 1 551 ? 4.687 -21.746 -23.935 1.00 82.94 551 THR A N 1
ATOM 4272 C CA . THR A 1 551 ? 5.328 -22.646 -24.902 1.00 82.94 551 THR A CA 1
ATOM 4273 C C . THR A 1 551 ? 5.054 -22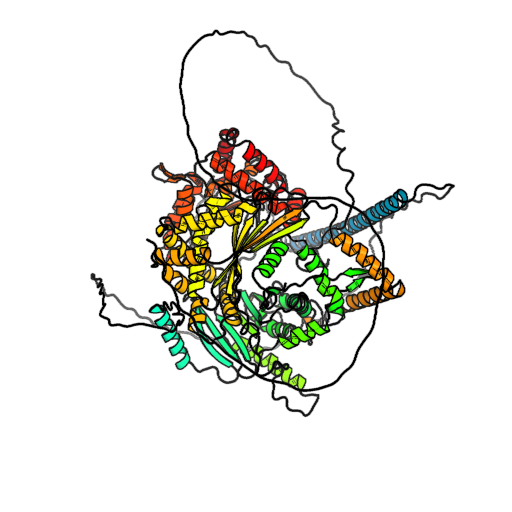.160 -26.330 1.00 82.94 551 THR A C 1
ATOM 4275 O O . THR A 1 551 ? 5.990 -22.041 -27.122 1.00 82.94 551 THR A O 1
ATOM 4278 N N . SER A 1 552 ? 3.819 -21.749 -26.650 1.00 81.94 552 SER A N 1
ATOM 4279 C CA . SER A 1 552 ? 3.465 -21.187 -27.965 1.00 81.94 552 SER A CA 1
ATOM 4280 C C . SER A 1 552 ? 4.224 -19.897 -28.289 1.00 81.94 552 SER A C 1
ATOM 4282 O O . SER A 1 552 ? 4.727 -19.746 -29.405 1.00 81.94 552 SER A O 1
ATOM 4284 N N . PHE A 1 553 ? 4.370 -18.973 -27.334 1.00 82.62 553 PHE A N 1
ATOM 4285 C CA . PHE A 1 553 ? 5.208 -17.778 -27.496 1.00 82.62 553 PHE A CA 1
ATOM 4286 C C . PHE A 1 553 ? 6.666 -18.164 -27.786 1.00 82.62 553 PHE A C 1
ATOM 4288 O O . PHE A 1 553 ? 7.267 -17.670 -28.743 1.00 82.62 553 PHE A O 1
ATOM 4295 N N . THR A 1 554 ? 7.221 -19.098 -27.014 1.00 72.25 554 THR A N 1
ATOM 4296 C CA . THR A 1 554 ? 8.622 -19.532 -27.131 1.00 72.25 554 THR A CA 1
ATOM 4297 C C . THR A 1 554 ? 8.903 -20.219 -28.475 1.00 72.25 554 THR A C 1
ATOM 4299 O O . THR A 1 554 ? 9.872 -19.869 -29.154 1.00 72.25 554 THR A O 1
ATOM 4302 N N . VAL A 1 555 ? 8.025 -21.125 -28.920 1.00 63.03 555 VAL A N 1
ATOM 4303 C CA . VAL A 1 555 ? 8.140 -21.837 -30.208 1.00 63.03 555 VAL A CA 1
ATOM 4304 C C . VAL A 1 555 ? 7.999 -20.886 -31.400 1.00 63.03 555 VAL A C 1
ATOM 4306 O O . VAL A 1 555 ? 8.844 -20.905 -32.298 1.00 63.03 555 VAL A O 1
ATOM 4309 N N . ASN A 1 556 ? 7.001 -19.994 -31.401 1.00 60.38 556 ASN A N 1
ATOM 4310 C CA . ASN A 1 556 ? 6.809 -19.023 -32.489 1.00 60.38 556 ASN A CA 1
ATOM 4311 C C . ASN A 1 556 ? 8.014 -18.082 -32.659 1.00 60.38 556 ASN A C 1
ATOM 4313 O O . ASN A 1 556 ? 8.357 -17.682 -33.776 1.00 60.38 556 ASN A O 1
ATOM 4317 N N . LYS A 1 557 ? 8.688 -17.738 -31.559 1.00 64.31 557 LYS A N 1
ATOM 4318 C CA . LYS A 1 557 ? 9.921 -16.946 -31.579 1.00 64.31 557 LYS A CA 1
ATOM 4319 C C . LYS A 1 557 ? 11.127 -17.742 -32.090 1.00 64.31 557 LYS A C 1
ATOM 4321 O O . LYS A 1 557 ? 11.908 -17.203 -32.878 1.00 64.31 557 LYS A O 1
ATOM 4326 N N . LEU A 1 558 ? 11.283 -19.000 -31.665 1.00 48.75 558 LEU A N 1
ATOM 4327 C CA . LEU A 1 558 ? 12.334 -19.901 -32.158 1.00 48.75 558 LEU A CA 1
ATOM 4328 C C . LEU A 1 558 ? 12.236 -20.066 -33.682 1.00 48.75 558 LEU A C 1
ATOM 4330 O O . LEU A 1 558 ? 13.223 -19.841 -34.381 1.00 48.75 558 LEU A O 1
ATOM 4334 N N . ALA A 1 559 ? 11.035 -20.336 -34.203 1.00 41.97 559 ALA A N 1
ATOM 4335 C CA . ALA A 1 559 ? 10.781 -20.469 -35.639 1.00 41.97 559 ALA A CA 1
ATOM 4336 C C . ALA A 1 559 ? 11.198 -19.215 -36.435 1.00 41.97 559 ALA A C 1
ATOM 4338 O O . ALA A 1 559 ? 11.938 -19.316 -37.414 1.00 41.97 559 ALA A O 1
ATOM 4339 N N . LYS A 1 560 ? 10.811 -18.016 -35.972 1.00 45.44 560 LYS A N 1
ATOM 4340 C CA . LYS A 1 560 ? 11.184 -16.735 -36.610 1.00 45.44 560 LYS A CA 1
ATOM 4341 C C . LYS A 1 560 ? 12.686 -16.415 -36.556 1.00 45.44 560 LYS A C 1
ATOM 4343 O O . LYS A 1 560 ? 13.140 -15.543 -37.290 1.00 45.44 560 LYS A O 1
ATOM 4348 N N . SER A 1 561 ? 13.462 -17.107 -35.721 1.00 44.12 561 SER A N 1
ATOM 4349 C CA . SER A 1 561 ? 14.909 -16.881 -35.579 1.00 44.12 561 SER A CA 1
ATOM 4350 C C . SER A 1 561 ? 15.764 -17.747 -36.517 1.00 44.12 561 SER A C 1
ATOM 4352 O O . SER A 1 561 ? 16.958 -17.495 -36.656 1.00 44.12 561 SER A O 1
ATOM 4354 N N . GLY A 1 562 ? 15.177 -18.742 -37.193 1.00 35.12 562 GLY A N 1
ATOM 4355 C CA . GLY A 1 562 ? 15.902 -19.717 -38.024 1.00 35.12 562 GLY A CA 1
ATOM 4356 C C . GLY A 1 562 ? 16.350 -19.241 -39.415 1.00 35.12 562 GLY A C 1
ATOM 4357 O O . GLY A 1 562 ? 16.956 -20.012 -40.152 1.00 35.12 562 GLY A O 1
ATOM 4358 N N . SER A 1 563 ? 16.065 -17.994 -39.804 1.00 33.50 563 SER A N 1
ATOM 4359 C CA . SER A 1 563 ? 16.182 -17.522 -41.197 1.00 33.50 563 SER A CA 1
ATOM 4360 C C . SER A 1 563 ? 17.535 -16.871 -41.567 1.00 33.50 563 SER A C 1
ATOM 4362 O O . SER A 1 563 ? 17.584 -16.122 -42.543 1.00 33.50 563 SER A O 1
ATOM 4364 N N . GLY A 1 564 ? 18.615 -17.082 -40.794 1.00 33.44 564 GLY A N 1
ATOM 4365 C CA . GLY A 1 564 ? 19.810 -16.214 -40.871 1.00 33.44 564 GLY A CA 1
ATOM 4366 C C . GLY A 1 564 ? 21.216 -16.830 -40.780 1.00 33.44 564 GLY A C 1
ATOM 4367 O O . GLY A 1 564 ? 22.128 -16.258 -41.368 1.00 33.44 564 GLY A O 1
ATOM 4368 N N . THR A 1 565 ? 21.440 -17.964 -40.104 1.00 29.67 565 THR A N 1
ATOM 4369 C CA . THR A 1 565 ? 22.789 -18.576 -39.991 1.00 29.67 565 THR A CA 1
ATOM 4370 C C . THR A 1 565 ? 22.732 -20.077 -39.695 1.00 29.67 565 THR A C 1
ATOM 4372 O O . THR A 1 565 ? 21.955 -20.530 -38.859 1.00 29.67 565 THR A O 1
ATOM 4375 N N . LYS A 1 566 ? 23.611 -20.869 -40.332 1.00 31.11 566 LYS A N 1
ATOM 4376 C CA . LYS A 1 566 ? 23.767 -22.316 -40.068 1.00 31.11 566 LYS A CA 1
ATOM 4377 C C . LYS A 1 566 ? 24.676 -22.600 -38.863 1.00 31.11 566 LYS A C 1
ATOM 4379 O O . LYS A 1 566 ? 25.692 -23.277 -38.982 1.00 31.11 566 LYS A O 1
ATOM 4384 N N . THR A 1 567 ? 24.290 -22.099 -37.697 1.00 31.41 567 THR A N 1
ATOM 4385 C CA . THR A 1 567 ? 24.877 -22.476 -36.401 1.00 31.41 567 THR A CA 1
ATOM 4386 C C . THR A 1 567 ? 23.739 -22.852 -35.468 1.00 31.41 567 THR A C 1
ATOM 4388 O O . THR A 1 567 ? 22.990 -21.974 -35.048 1.00 31.41 567 THR A O 1
ATOM 4391 N N . THR A 1 568 ? 23.588 -24.143 -35.167 1.00 27.88 568 THR A N 1
ATOM 4392 C CA . THR A 1 568 ? 22.583 -24.654 -34.222 1.00 27.88 568 THR A CA 1
ATOM 4393 C C . THR A 1 568 ? 22.784 -24.019 -32.843 1.00 27.88 568 THR A C 1
ATOM 4395 O O . THR A 1 568 ? 23.804 -24.309 -32.212 1.00 27.88 568 THR A O 1
ATOM 4398 N N . PRO A 1 569 ? 21.857 -23.178 -32.347 1.00 34.84 569 PRO A N 1
ATOM 4399 C CA . PRO A 1 569 ? 21.953 -22.640 -31.000 1.00 34.84 569 PRO A CA 1
ATOM 4400 C C . PRO A 1 569 ? 21.579 -23.747 -30.014 1.00 34.84 569 PRO A C 1
ATOM 4402 O O . PRO A 1 569 ? 20.457 -24.247 -30.039 1.00 34.84 569 PRO A O 1
ATOM 4405 N N . SER A 1 570 ? 22.514 -24.142 -29.152 1.00 33.41 570 SER A N 1
ATOM 4406 C CA . SER A 1 570 ? 22.248 -25.086 -28.058 1.00 33.41 570 SER A CA 1
ATOM 4407 C C . SER A 1 570 ? 21.526 -24.442 -26.864 1.00 33.41 570 SER A C 1
ATOM 4409 O O . SER A 1 570 ? 21.071 -25.161 -25.982 1.00 33.41 570 SER A O 1
ATOM 4411 N N . GLY A 1 571 ? 21.400 -23.109 -26.850 1.00 39.16 571 GLY A N 1
ATOM 4412 C CA . GLY A 1 571 ? 20.561 -22.349 -25.922 1.00 39.16 571 GLY A CA 1
ATOM 4413 C C . GLY A 1 571 ? 19.251 -21.912 -26.585 1.00 39.16 571 GLY A C 1
ATOM 4414 O O . GLY A 1 571 ? 19.245 -21.476 -27.739 1.00 39.16 571 GLY A O 1
ATOM 4415 N N . GLY A 1 572 ? 18.135 -22.032 -25.861 1.00 44.03 572 GLY A N 1
ATOM 4416 C CA . GLY A 1 572 ? 16.819 -21.583 -26.325 1.00 44.03 572 GLY A CA 1
ATOM 4417 C C . GLY A 1 572 ? 16.733 -20.058 -26.480 1.00 44.03 572 GLY A C 1
ATOM 4418 O O . GLY A 1 572 ? 17.570 -19.308 -25.998 1.00 44.03 572 GLY A O 1
ATOM 4419 N N . LEU A 1 573 ? 15.684 -19.537 -27.115 1.00 44.62 573 LEU A N 1
ATOM 4420 C CA . LEU A 1 573 ? 15.594 -18.096 -27.412 1.00 44.62 573 LEU A CA 1
ATOM 4421 C C . LEU A 1 573 ? 15.427 -17.186 -26.168 1.00 44.62 573 LEU A C 1
ATOM 4423 O O . LEU A 1 573 ? 15.706 -15.985 -26.227 1.00 44.62 573 LEU A O 1
ATOM 4427 N N . LEU A 1 574 ? 15.024 -17.749 -25.028 1.00 52.69 574 LEU A N 1
ATOM 4428 C CA . LEU A 1 574 ? 15.024 -17.060 -23.730 1.00 52.69 574 LEU A CA 1
ATOM 4429 C C . LEU A 1 574 ? 16.387 -17.131 -23.004 1.00 52.69 574 LEU A C 1
ATOM 4431 O O . LEU A 1 574 ? 16.584 -16.457 -21.991 1.00 52.69 574 LEU A O 1
ATOM 4435 N N . ASP A 1 575 ? 17.341 -17.887 -23.549 1.00 51.22 575 ASP A N 1
ATOM 4436 C CA . ASP A 1 575 ? 18.695 -18.104 -23.039 1.00 51.22 575 ASP A CA 1
ATOM 4437 C C . ASP A 1 575 ? 19.666 -17.052 -23.610 1.00 51.22 575 ASP A C 1
ATOM 4439 O O . ASP A 1 575 ? 20.601 -17.333 -24.359 1.00 51.22 575 ASP A O 1
ATOM 4443 N N . ARG A 1 576 ? 19.398 -15.771 -23.315 1.00 50.16 576 ARG A N 1
ATOM 4444 C CA . ARG A 1 576 ? 20.044 -14.595 -23.948 1.00 50.16 576 ARG A CA 1
ATOM 4445 C C . ARG A 1 576 ? 21.496 -14.324 -23.507 1.00 50.16 576 ARG A C 1
ATOM 4447 O O . ARG A 1 576 ? 21.936 -13.173 -23.435 1.00 50.16 576 ARG A O 1
ATOM 4454 N N . GLY A 1 577 ? 22.260 -15.376 -23.233 1.00 43.56 577 GLY A N 1
ATOM 4455 C CA . GLY A 1 577 ? 23.614 -15.287 -22.689 1.00 43.56 577 GLY A CA 1
ATOM 4456 C C . GLY A 1 577 ? 23.654 -14.977 -21.192 1.00 43.56 577 GLY A C 1
ATOM 4457 O O . GLY A 1 577 ? 24.700 -14.556 -20.703 1.00 43.56 577 GLY A O 1
ATOM 4458 N N . GLY A 1 578 ? 22.548 -15.198 -20.471 1.00 45.75 578 GLY A N 1
ATOM 4459 C CA . GLY A 1 578 ? 22.633 -15.528 -19.051 1.00 45.75 578 GLY A CA 1
ATOM 4460 C C . GLY A 1 578 ? 23.314 -16.890 -18.966 1.00 45.75 578 GLY A C 1
ATOM 4461 O O . GLY A 1 578 ? 22.746 -17.881 -19.423 1.00 45.7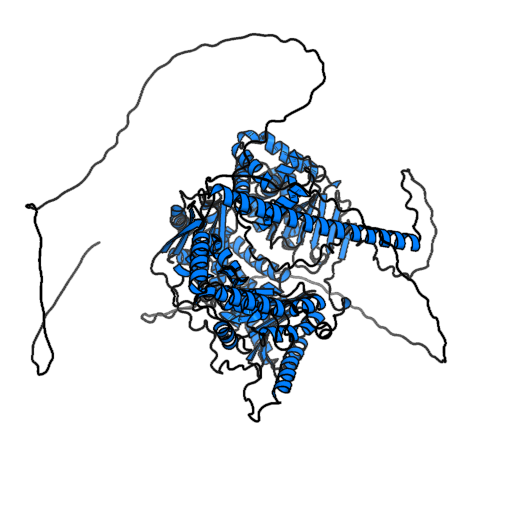5 578 GLY A O 1
ATOM 4462 N N . SER A 1 579 ? 24.562 -16.920 -18.498 1.00 47.53 579 SER A N 1
ATOM 4463 C CA . SER A 1 579 ? 25.375 -18.139 -18.508 1.00 47.53 579 SER A CA 1
ATOM 4464 C C . SER A 1 579 ? 24.682 -19.270 -17.745 1.00 47.53 579 SER A C 1
ATOM 4466 O O . SER A 1 579 ? 23.843 -19.036 -16.873 1.00 47.53 579 SER A O 1
ATOM 4468 N N . ASP A 1 580 ? 25.065 -20.518 -18.011 1.00 56.25 580 ASP A N 1
ATOM 4469 C CA . ASP A 1 580 ? 24.600 -21.657 -17.202 1.00 56.25 580 ASP A CA 1
ATOM 4470 C C . ASP A 1 580 ? 25.037 -21.558 -15.726 1.00 56.25 580 ASP A C 1
ATOM 4472 O O . ASP A 1 580 ? 24.489 -22.240 -14.866 1.00 56.25 580 ASP A O 1
ATOM 4476 N N . ASN A 1 581 ? 25.942 -20.618 -15.429 1.00 62.28 581 ASN A N 1
ATOM 4477 C CA . ASN A 1 581 ? 26.378 -20.212 -14.099 1.00 62.28 581 ASN A CA 1
ATOM 4478 C C . ASN A 1 581 ? 25.679 -18.921 -13.604 1.00 62.28 581 ASN A C 1
ATOM 4480 O O . ASN A 1 581 ? 26.297 -18.157 -12.862 1.00 62.28 581 ASN A O 1
ATOM 4484 N N . PHE A 1 582 ? 24.437 -18.614 -14.011 1.00 74.19 582 PHE A N 1
ATOM 4485 C CA . PHE A 1 582 ? 23.694 -17.503 -13.396 1.00 74.19 582 PHE A CA 1
ATOM 4486 C C . PHE A 1 582 ? 23.442 -17.797 -11.908 1.00 74.19 582 PHE A C 1
ATOM 4488 O O . PHE A 1 582 ? 22.693 -18.709 -11.555 1.00 74.19 582 PHE A O 1
ATOM 4495 N N . VAL A 1 583 ? 24.051 -16.993 -11.037 1.00 78.44 583 VAL A N 1
ATOM 4496 C CA . VAL A 1 583 ? 23.859 -17.038 -9.583 1.00 78.44 583 VAL A CA 1
ATOM 4497 C C . VAL A 1 583 ? 22.854 -15.956 -9.185 1.00 78.44 583 VAL A C 1
ATOM 4499 O O . VAL A 1 583 ? 22.885 -14.854 -9.728 1.00 78.44 583 VAL A O 1
ATOM 4502 N N . ASN A 1 584 ? 21.972 -16.250 -8.222 1.00 86.31 584 ASN A N 1
ATOM 4503 C CA . ASN A 1 584 ? 21.114 -15.233 -7.606 1.00 86.31 584 ASN A CA 1
ATOM 4504 C C . ASN A 1 584 ? 22.010 -14.110 -7.034 1.00 86.31 584 ASN A C 1
ATOM 4506 O O . ASN A 1 584 ? 22.837 -14.417 -6.173 1.00 86.31 584 ASN A O 1
ATOM 4510 N N . PRO A 1 585 ? 21.868 -12.842 -7.470 1.00 87.50 585 PRO A N 1
ATOM 4511 C CA . PRO A 1 585 ? 22.810 -11.781 -7.112 1.00 87.50 585 PRO A CA 1
ATOM 4512 C C . PRO A 1 585 ? 22.836 -11.443 -5.611 1.00 87.50 585 PRO A C 1
ATOM 4514 O O . PRO A 1 585 ? 23.791 -10.827 -5.155 1.00 87.50 585 PRO A O 1
ATOM 4517 N N . TRP A 1 586 ? 21.841 -11.897 -4.842 1.00 90.00 586 TRP A N 1
ATOM 4518 C CA . TRP A 1 586 ? 21.748 -11.721 -3.387 1.00 90.00 586 TRP A CA 1
ATOM 4519 C C . TRP A 1 586 ? 22.310 -12.896 -2.577 1.00 90.00 586 TRP A C 1
ATOM 4521 O O . TRP A 1 586 ? 22.357 -12.841 -1.352 1.00 90.00 586 TRP A O 1
ATOM 4531 N N . ALA A 1 587 ? 22.766 -13.967 -3.238 1.00 85.06 587 ALA A N 1
ATOM 4532 C CA . ALA A 1 587 ? 23.364 -15.127 -2.568 1.00 85.06 587 ALA A CA 1
ATOM 4533 C C . ALA A 1 587 ? 24.775 -14.855 -2.007 1.00 85.06 587 ALA A C 1
ATOM 4535 O O . ALA A 1 587 ? 25.308 -15.683 -1.268 1.00 85.06 587 ALA A O 1
ATOM 4536 N N . SER A 1 588 ? 25.376 -13.719 -2.369 1.00 81.31 588 SER A N 1
ATOM 4537 C CA . SER A 1 588 ? 26.688 -13.249 -1.910 1.00 81.31 588 SER A CA 1
ATOM 4538 C C . SER A 1 588 ? 26.613 -11.895 -1.196 1.00 81.31 588 SER A C 1
ATOM 4540 O O . SER A 1 588 ? 27.605 -11.171 -1.167 1.00 81.31 588 SER A O 1
ATOM 4542 N N . GLU A 1 589 ? 25.442 -11.524 -0.674 1.00 87.00 589 GLU A N 1
ATOM 4543 C CA . GLU A 1 589 ? 25.274 -10.269 0.058 1.00 87.00 589 GLU A CA 1
ATOM 4544 C C . GLU A 1 589 ? 26.061 -10.307 1.382 1.00 87.00 589 GLU A C 1
ATOM 4546 O O . GLU A 1 589 ? 25.988 -11.322 2.088 1.00 87.00 589 GLU A O 1
ATOM 4551 N N . PRO A 1 590 ? 26.842 -9.262 1.726 1.00 81.62 590 PRO A N 1
ATOM 4552 C CA . PRO A 1 590 ? 27.625 -9.264 2.955 1.00 81.62 590 PRO A CA 1
ATOM 4553 C C . PRO A 1 590 ? 26.721 -9.302 4.201 1.00 81.62 590 PRO A C 1
ATOM 4555 O O . PRO A 1 590 ? 25.623 -8.740 4.186 1.00 81.62 590 PRO A O 1
ATOM 4558 N N . PRO A 1 591 ? 27.161 -9.944 5.301 1.00 77.25 591 PRO A N 1
ATOM 4559 C CA . PRO A 1 591 ? 26.522 -9.768 6.599 1.00 77.25 591 PRO A CA 1
ATOM 4560 C C . PRO A 1 591 ? 26.710 -8.322 7.067 1.00 77.25 591 PRO A C 1
ATOM 4562 O O . PRO A 1 591 ? 27.758 -7.722 6.829 1.00 77.25 591 PRO A O 1
ATOM 4565 N N . VAL A 1 592 ? 25.700 -7.779 7.742 1.00 81.00 592 VAL A N 1
ATOM 4566 C CA . VAL A 1 592 ? 25.664 -6.375 8.158 1.00 81.00 592 VAL A CA 1
ATOM 4567 C C . VAL A 1 592 ? 25.551 -6.326 9.675 1.00 81.00 592 VAL A C 1
ATOM 4569 O O . VAL A 1 592 ? 24.535 -6.717 10.253 1.00 81.00 592 VAL A O 1
ATOM 4572 N N . GLU A 1 593 ? 26.628 -5.875 10.308 1.00 72.81 593 GLU A N 1
ATOM 4573 C CA . GLU A 1 593 ? 26.752 -5.665 11.747 1.00 72.81 593 GLU A CA 1
ATOM 4574 C C . GLU A 1 593 ? 27.251 -4.222 11.938 1.00 72.81 593 GLU A C 1
ATOM 4576 O O . GLU A 1 593 ? 28.268 -3.844 11.360 1.00 72.81 593 GLU A O 1
ATOM 4581 N N . ILE A 1 594 ? 26.498 -3.402 12.679 1.00 79.56 594 ILE A N 1
ATOM 4582 C CA . ILE A 1 594 ? 26.845 -2.004 12.986 1.00 79.56 594 ILE A CA 1
ATOM 4583 C C . ILE A 1 594 ? 27.577 -2.014 14.333 1.00 79.56 594 ILE A C 1
ATOM 4585 O O . ILE A 1 594 ? 27.036 -2.544 15.308 1.00 79.56 594 ILE A O 1
ATOM 4589 N N . GLU A 1 595 ? 28.801 -1.487 14.405 1.00 79.31 595 GLU A N 1
ATOM 4590 C CA . GLU A 1 595 ? 29.638 -1.640 15.608 1.00 79.31 595 GLU A CA 1
ATOM 4591 C C . GLU A 1 595 ? 29.142 -0.808 16.808 1.00 79.31 595 GLU A C 1
ATOM 4593 O O . GLU A 1 595 ? 29.235 -1.276 17.944 1.00 79.31 595 GLU A O 1
ATOM 4598 N N . GLU A 1 596 ? 28.557 0.369 16.568 1.00 85.38 596 GLU A N 1
ATOM 4599 C CA . GLU A 1 596 ? 28.000 1.272 17.588 1.00 85.38 596 GLU A CA 1
ATOM 4600 C C . GLU A 1 596 ? 26.723 1.991 17.097 1.00 85.38 596 GLU A C 1
ATOM 4602 O O . GLU A 1 596 ? 26.309 1.803 15.953 1.00 85.38 596 GLU A O 1
ATOM 4607 N N . ASP A 1 597 ? 26.042 2.736 17.979 1.00 89.19 597 ASP A N 1
ATOM 4608 C CA . ASP A 1 597 ? 24.860 3.534 17.609 1.00 89.19 597 ASP A CA 1
ATOM 4609 C C . ASP A 1 597 ? 25.300 4.727 16.733 1.00 89.19 597 ASP A C 1
ATOM 4611 O O . ASP A 1 597 ? 26.022 5.607 17.207 1.00 89.19 597 ASP A O 1
ATOM 4615 N N . ASN A 1 598 ? 24.837 4.782 15.481 1.00 90.81 598 ASN A N 1
ATOM 4616 C CA . ASN A 1 598 ? 25.119 5.876 14.546 1.00 90.81 598 ASN A CA 1
ATOM 4617 C C . ASN A 1 598 ? 23.974 6.899 14.544 1.00 90.81 598 ASN A C 1
ATOM 4619 O O . ASN A 1 598 ? 22.809 6.530 14.383 1.00 90.81 598 ASN A O 1
ATOM 4623 N N . GLU A 1 599 ? 24.304 8.190 14.620 1.00 92.44 599 GLU A N 1
ATOM 4624 C CA . GLU A 1 599 ? 23.343 9.290 14.477 1.00 92.44 599 GLU A CA 1
ATOM 4625 C C . GLU A 1 599 ? 23.730 10.220 13.321 1.00 92.44 599 GLU A C 1
ATOM 4627 O O . GLU A 1 599 ? 24.831 10.769 13.284 1.00 92.44 599 GLU A O 1
ATOM 4632 N N . CYS A 1 600 ? 22.796 10.436 12.395 1.00 92.75 600 CYS A N 1
ATOM 4633 C CA . CYS A 1 600 ? 22.960 11.302 11.234 1.00 92.75 600 CYS A CA 1
ATOM 4634 C C . CYS A 1 600 ? 21.897 12.415 11.239 1.00 92.75 600 CYS A C 1
ATOM 4636 O O . CYS A 1 600 ? 20.734 12.190 11.583 1.00 92.75 600 CYS A O 1
ATOM 4638 N N . ILE A 1 601 ? 22.294 13.636 10.870 1.00 93.50 601 ILE A N 1
ATOM 4639 C CA . ILE A 1 601 ? 21.404 14.804 10.798 1.00 93.50 601 ILE A CA 1
ATOM 4640 C C . ILE A 1 601 ? 21.378 15.305 9.357 1.00 93.50 601 ILE A C 1
ATOM 4642 O O . ILE A 1 601 ? 22.375 15.840 8.869 1.00 93.50 601 ILE A O 1
ATOM 4646 N N . ILE A 1 602 ? 20.222 15.193 8.703 1.00 92.69 602 ILE A N 1
ATOM 4647 C CA . ILE A 1 602 ? 19.983 15.796 7.386 1.00 92.69 602 ILE A CA 1
ATOM 4648 C C . ILE A 1 602 ? 19.159 17.078 7.534 1.00 92.69 602 ILE A C 1
ATOM 4650 O O . ILE A 1 602 ? 18.378 17.219 8.478 1.00 92.69 602 ILE A O 1
ATOM 4654 N N . ARG A 1 603 ? 19.317 18.013 6.593 1.00 90.19 603 ARG A N 1
ATOM 4655 C CA . ARG A 1 603 ? 18.478 19.215 6.492 1.00 90.19 603 ARG A CA 1
ATOM 4656 C C . ARG A 1 603 ? 17.645 19.169 5.222 1.00 90.19 603 ARG A C 1
ATOM 4658 O O . ARG A 1 603 ? 18.167 18.788 4.179 1.00 90.19 603 ARG A O 1
ATOM 4665 N N . TYR A 1 604 ? 16.389 19.589 5.322 1.00 86.75 604 TYR A N 1
ATOM 4666 C CA . TYR A 1 604 ? 15.479 19.727 4.186 1.00 86.75 604 TYR A CA 1
ATOM 4667 C C . TYR A 1 604 ? 14.846 21.121 4.163 1.00 86.75 604 TYR A C 1
ATOM 4669 O O . TYR A 1 604 ? 14.637 21.731 5.212 1.00 86.75 604 TYR A O 1
ATOM 4677 N N . LEU A 1 605 ? 14.544 21.630 2.968 1.00 83.75 605 LEU A N 1
ATOM 4678 C CA . LEU A 1 605 ? 13.927 22.944 2.795 1.00 83.75 605 LEU A CA 1
ATOM 4679 C C . LEU A 1 605 ? 12.474 22.926 3.300 1.00 83.75 605 LEU A C 1
ATOM 4681 O O . LEU A 1 605 ? 11.708 22.031 2.945 1.00 83.75 605 LEU A O 1
ATOM 4685 N N . SER A 1 606 ? 12.094 23.892 4.141 1.00 81.06 606 SER A N 1
ATOM 4686 C CA . SER A 1 606 ? 10.744 23.965 4.719 1.00 81.06 606 SER A CA 1
ATOM 4687 C C . SER A 1 606 ? 10.369 25.378 5.164 1.00 81.06 606 SER A C 1
ATOM 4689 O O . SER A 1 606 ? 11.120 26.025 5.893 1.00 81.06 606 SER A O 1
ATOM 4691 N N . ASP A 1 607 ? 9.145 25.811 4.848 1.00 76.06 607 ASP A N 1
ATOM 4692 C CA . ASP A 1 607 ? 8.551 27.053 5.371 1.00 76.06 607 ASP A CA 1
ATOM 4693 C C . ASP A 1 607 ? 8.314 27.014 6.899 1.00 76.06 607 ASP A C 1
ATOM 4695 O O . ASP A 1 607 ? 8.113 28.052 7.540 1.00 76.06 607 ASP A O 1
ATOM 4699 N N . SER A 1 608 ? 8.351 25.827 7.518 1.00 75.81 608 SER A N 1
ATOM 4700 C CA . SER A 1 608 ? 8.119 25.616 8.950 1.00 75.81 608 SER A CA 1
ATOM 4701 C C . SER A 1 608 ? 9.253 24.832 9.609 1.00 75.81 608 SER A C 1
ATOM 4703 O O . SER A 1 608 ? 9.567 23.714 9.213 1.00 75.81 608 SER A O 1
ATOM 4705 N N . GLU A 1 609 ? 9.830 25.399 10.671 1.00 82.62 609 GLU A N 1
ATOM 4706 C CA . GLU A 1 609 ? 10.951 24.808 11.425 1.00 82.62 609 GLU A CA 1
ATOM 4707 C C . GLU A 1 609 ? 10.509 24.147 12.746 1.00 82.62 609 GLU A C 1
ATOM 4709 O O . GLU A 1 609 ? 11.338 23.720 13.550 1.00 82.62 609 GLU A O 1
ATOM 4714 N N . GLY A 1 610 ? 9.198 24.100 13.014 1.00 83.12 610 GLY A N 1
ATOM 4715 C CA . GLY A 1 610 ? 8.655 23.678 14.312 1.00 83.12 610 GLY A CA 1
ATOM 4716 C C . GLY A 1 610 ? 8.720 22.172 14.586 1.00 83.12 610 GLY A C 1
ATOM 4717 O O . GLY A 1 610 ? 8.731 21.776 15.755 1.00 83.12 610 GLY A O 1
ATOM 4718 N N . TYR A 1 611 ? 8.773 21.356 13.530 1.00 86.81 611 TYR A N 1
ATOM 4719 C CA . TYR A 1 611 ? 8.707 19.899 13.606 1.00 86.81 611 TYR A CA 1
ATOM 4720 C C . TYR A 1 611 ? 9.705 19.233 12.656 1.00 86.81 611 TYR A C 1
ATOM 4722 O O . TYR A 1 611 ? 9.866 19.667 11.519 1.00 86.81 611 TYR A O 1
ATOM 4730 N N . SER A 1 612 ? 10.316 18.150 13.119 1.00 90.31 612 SER A N 1
ATOM 4731 C CA . SER A 1 612 ? 11.223 17.271 12.392 1.00 90.31 612 SER A CA 1
ATOM 4732 C C . SER A 1 612 ? 10.612 15.886 12.167 1.00 90.31 612 SER A C 1
ATOM 4734 O O . SER A 1 612 ? 9.592 15.510 12.761 1.00 90.31 612 SER A O 1
ATOM 4736 N N . LEU A 1 613 ? 11.255 15.106 11.298 1.00 90.81 613 LEU A N 1
ATOM 4737 C CA . LEU A 1 613 ? 10.985 13.680 11.131 1.00 90.81 613 LEU A CA 1
ATOM 4738 C C . LEU A 1 613 ? 12.162 12.904 11.718 1.00 90.81 613 LEU A C 1
ATOM 4740 O O . LEU A 1 613 ? 13.312 13.171 11.371 1.00 90.81 613 LEU A O 1
ATOM 4744 N N . VAL A 1 614 ? 11.888 11.922 12.577 1.00 96.00 614 VAL A N 1
ATOM 4745 C CA . VAL A 1 614 ? 12.937 11.054 13.132 1.00 96.00 614 VAL A CA 1
ATOM 4746 C C . VAL A 1 614 ? 12.694 9.627 12.668 1.00 96.00 614 VAL A C 1
ATOM 4748 O O . VAL A 1 614 ? 11.596 9.089 12.826 1.00 96.00 614 VAL A O 1
ATOM 4751 N N . LYS A 1 615 ? 13.716 9.003 12.085 1.00 96.81 615 LYS A N 1
ATOM 4752 C CA . LYS A 1 615 ? 13.698 7.584 11.718 1.00 96.81 615 LYS A CA 1
ATOM 4753 C C . LYS A 1 615 ? 14.790 6.843 12.473 1.00 96.81 615 LYS A C 1
ATOM 4755 O O . LYS A 1 615 ? 15.883 7.369 12.659 1.00 96.81 615 LYS A O 1
ATOM 4760 N N . LEU A 1 616 ? 14.492 5.620 12.894 1.00 95.75 616 LEU A N 1
ATOM 4761 C CA . LEU A 1 616 ? 15.405 4.776 13.661 1.00 95.75 616 LEU A CA 1
ATOM 4762 C C . LEU A 1 616 ? 15.315 3.349 13.137 1.00 95.75 616 LEU A C 1
ATOM 4764 O O . LEU A 1 616 ? 14.260 2.720 13.235 1.00 95.75 616 LEU A O 1
ATOM 4768 N N . ALA A 1 617 ? 16.412 2.841 12.585 1.00 94.56 617 ALA A N 1
ATOM 4769 C CA . ALA A 1 617 ? 16.492 1.512 12.005 1.00 94.56 617 ALA A CA 1
ATOM 4770 C C . ALA A 1 617 ? 17.424 0.587 12.794 1.00 94.56 617 ALA A C 1
ATOM 4772 O O . ALA A 1 617 ? 18.456 0.995 13.324 1.00 94.56 617 ALA A O 1
ATOM 4773 N N . MET A 1 618 ? 17.044 -0.687 12.848 1.00 91.38 618 MET A N 1
ATOM 4774 C CA . MET A 1 618 ? 17.778 -1.745 13.537 1.00 91.38 618 MET A CA 1
ATOM 4775 C C . MET A 1 618 ? 17.817 -3.017 12.686 1.00 91.38 618 MET A C 1
ATOM 4777 O O . MET A 1 618 ? 16.822 -3.410 12.062 1.00 91.38 618 MET A O 1
ATOM 4781 N N . MET A 1 619 ? 18.985 -3.664 12.663 1.00 90.00 619 MET A N 1
ATOM 4782 C CA . MET A 1 619 ? 19.210 -4.894 11.907 1.00 90.00 619 MET A CA 1
ATOM 4783 C C . MET A 1 619 ? 18.486 -6.071 12.564 1.00 90.00 619 MET A C 1
ATOM 4785 O O . MET A 1 619 ? 18.751 -6.447 13.704 1.00 90.00 619 MET A O 1
ATOM 4789 N N . GLY A 1 620 ? 17.563 -6.672 11.820 1.00 89.31 620 GLY A N 1
ATOM 4790 C CA . GLY A 1 620 ? 16.744 -7.787 12.266 1.00 89.31 620 GLY A CA 1
ATOM 4791 C C . GLY A 1 620 ? 17.298 -9.157 11.875 1.00 89.31 620 GLY A C 1
ATOM 4792 O O . GLY A 1 620 ? 18.500 -9.421 11.845 1.00 89.31 620 GLY A O 1
ATOM 4793 N N . THR A 1 621 ? 16.376 -10.068 11.581 1.00 89.00 621 THR A N 1
ATOM 4794 C CA . THR A 1 621 ? 16.630 -11.480 11.274 1.00 89.00 621 THR A CA 1
ATOM 4795 C C . THR A 1 621 ? 16.962 -11.703 9.801 1.00 89.00 621 THR A C 1
ATOM 4797 O O . THR A 1 621 ? 16.426 -11.009 8.944 1.00 89.00 621 THR A O 1
ATOM 4800 N N . ALA A 1 622 ? 17.733 -12.742 9.465 1.00 89.44 622 ALA A N 1
ATOM 4801 C CA . ALA A 1 622 ? 17.831 -13.199 8.075 1.00 89.44 622 ALA A CA 1
ATOM 4802 C C . ALA A 1 622 ? 16.432 -13.530 7.515 1.00 89.44 622 ALA A C 1
ATOM 4804 O O . ALA A 1 622 ? 15.701 -14.309 8.130 1.00 89.44 622 ALA A O 1
ATOM 4805 N N . SER A 1 623 ? 16.075 -13.016 6.335 1.00 89.25 623 SER A N 1
ATOM 4806 C CA . SER A 1 623 ? 14.730 -13.163 5.738 1.00 89.25 623 SER A CA 1
ATOM 4807 C C . SER A 1 623 ? 14.353 -14.600 5.349 1.00 89.25 623 SER A C 1
ATOM 4809 O O . SER A 1 623 ? 13.228 -14.872 4.925 1.00 89.25 623 SER A O 1
ATOM 4811 N N . SER A 1 624 ? 15.282 -15.549 5.487 1.00 87.69 624 SER A N 1
ATOM 4812 C CA . SER A 1 624 ? 15.041 -16.992 5.365 1.00 87.69 624 SER A CA 1
ATOM 4813 C C . SER A 1 624 ? 14.619 -17.670 6.680 1.00 87.69 624 SER A C 1
ATOM 4815 O O . SER A 1 624 ? 14.068 -18.771 6.629 1.00 87.69 624 SER A O 1
ATOM 4817 N N . ASP A 1 625 ? 14.799 -17.035 7.847 1.00 89.69 625 ASP A N 1
ATOM 4818 C CA . ASP A 1 625 ? 14.263 -17.512 9.134 1.00 89.69 625 ASP A CA 1
ATOM 4819 C C . ASP A 1 625 ? 12.849 -16.956 9.366 1.00 89.69 625 ASP A C 1
ATOM 4821 O O . ASP A 1 625 ? 12.597 -16.093 10.209 1.00 89.69 625 ASP A O 1
ATOM 4825 N N . VAL A 1 626 ? 11.912 -17.461 8.559 1.00 90.31 626 VAL A N 1
ATOM 4826 C CA . VAL A 1 626 ? 10.503 -17.030 8.526 1.00 90.31 626 VAL A CA 1
ATOM 4827 C C . VAL A 1 626 ? 9.848 -17.111 9.908 1.00 90.31 626 VAL A C 1
ATOM 4829 O O . VAL A 1 626 ? 9.032 -16.263 10.251 1.00 90.31 626 VAL A O 1
ATOM 4832 N N . THR A 1 627 ? 10.223 -18.097 10.727 1.00 90.19 627 THR A N 1
ATOM 4833 C CA . THR A 1 627 ? 9.667 -18.265 12.075 1.00 90.19 627 THR A CA 1
ATOM 4834 C C . THR A 1 627 ? 10.200 -17.211 13.034 1.00 90.19 627 THR A C 1
ATOM 4836 O O . THR A 1 627 ? 9.398 -16.569 13.705 1.00 90.19 627 THR A O 1
ATOM 4839 N N . LEU A 1 628 ? 11.516 -16.979 13.094 1.00 90.62 628 LEU A N 1
ATOM 4840 C CA . LEU A 1 628 ? 12.046 -15.938 13.978 1.00 90.62 628 LEU A CA 1
ATOM 4841 C C . LEU A 1 628 ? 11.561 -14.545 13.544 1.00 90.62 628 LEU A C 1
ATOM 4843 O O . LEU A 1 628 ? 11.195 -13.740 14.396 1.00 90.62 628 LEU A O 1
ATOM 4847 N N . SER A 1 629 ? 11.468 -14.303 12.233 1.00 91.69 629 SER A N 1
ATOM 4848 C CA . SER A 1 629 ? 10.933 -13.065 11.657 1.00 91.69 629 SER A CA 1
ATOM 4849 C C . SER A 1 629 ? 9.442 -12.852 11.972 1.00 91.69 629 SER A C 1
ATOM 4851 O O . SER A 1 629 ? 9.051 -11.744 12.319 1.00 91.69 629 SER A O 1
ATOM 4853 N N . ALA A 1 630 ? 8.612 -13.901 11.944 1.00 93.50 630 ALA A N 1
ATOM 4854 C CA . ALA A 1 630 ? 7.206 -13.815 12.357 1.00 93.50 630 ALA A CA 1
ATOM 4855 C C . ALA A 1 630 ? 7.046 -13.511 13.861 1.00 93.50 630 ALA A C 1
ATOM 4857 O O . ALA A 1 630 ? 6.148 -12.769 14.249 1.00 93.50 630 ALA A O 1
ATOM 4858 N N . GLY A 1 631 ? 7.943 -14.028 14.707 1.00 94.56 631 GLY A N 1
ATOM 4859 C CA . GLY A 1 631 ? 7.988 -13.663 16.125 1.00 94.56 631 GLY A CA 1
ATOM 4860 C C . GLY A 1 631 ? 8.369 -12.195 16.350 1.00 94.56 631 GLY A C 1
ATOM 4861 O O . GLY A 1 631 ? 7.757 -11.530 17.185 1.00 94.56 631 GLY A O 1
ATOM 4862 N N . MET A 1 632 ? 9.327 -11.671 15.573 1.00 93.56 632 MET A N 1
ATOM 4863 C CA . MET A 1 632 ? 9.674 -10.243 15.594 1.00 93.56 632 MET A CA 1
ATOM 4864 C C . MET A 1 632 ? 8.475 -9.362 15.219 1.00 93.56 632 MET A C 1
ATOM 4866 O O . MET A 1 632 ? 8.217 -8.382 15.914 1.00 93.56 632 MET A O 1
ATOM 4870 N N . ASP A 1 633 ? 7.723 -9.735 14.176 1.00 93.12 633 ASP A N 1
ATOM 4871 C CA . ASP A 1 633 ? 6.519 -9.010 13.736 1.00 93.12 633 ASP A CA 1
ATOM 4872 C C . ASP A 1 633 ? 5.491 -8.878 14.877 1.00 93.12 633 ASP A C 1
ATOM 4874 O O . ASP A 1 633 ? 4.977 -7.789 15.132 1.00 93.12 633 ASP A O 1
ATOM 4878 N N . ILE A 1 634 ? 5.245 -9.966 15.618 1.00 95.88 634 ILE A N 1
ATOM 4879 C CA . ILE A 1 634 ? 4.328 -9.985 16.771 1.00 95.88 634 ILE A CA 1
ATOM 4880 C C . ILE A 1 634 ? 4.840 -9.092 17.917 1.00 95.88 634 ILE A C 1
ATOM 4882 O O . ILE A 1 634 ? 4.068 -8.329 18.504 1.00 95.88 634 ILE A O 1
ATOM 4886 N N . LEU A 1 635 ? 6.138 -9.154 18.246 1.00 95.50 635 LEU A N 1
ATOM 4887 C CA . LEU A 1 635 ? 6.721 -8.304 19.293 1.00 95.50 635 LEU A CA 1
ATOM 4888 C C . LEU A 1 635 ? 6.593 -6.813 18.942 1.00 95.50 635 LEU A C 1
ATOM 4890 O O . LEU A 1 635 ? 6.290 -5.990 19.805 1.00 95.50 635 LEU A O 1
ATOM 4894 N N . ILE A 1 636 ? 6.783 -6.472 17.670 1.00 93.81 636 ILE A N 1
ATOM 4895 C CA . ILE A 1 636 ? 6.621 -5.114 17.147 1.00 93.81 636 ILE A CA 1
ATOM 4896 C C . ILE A 1 636 ? 5.162 -4.654 17.233 1.00 93.81 636 ILE A C 1
ATOM 4898 O O . ILE A 1 636 ? 4.901 -3.543 17.703 1.00 93.81 636 ILE A O 1
ATOM 4902 N N . ALA A 1 637 ? 4.203 -5.511 16.873 1.00 93.94 637 ALA A N 1
ATOM 4903 C CA . ALA A 1 637 ? 2.783 -5.201 17.015 1.00 93.94 637 ALA A CA 1
ATOM 4904 C C . ALA A 1 637 ? 2.409 -4.914 18.484 1.00 93.94 637 ALA A C 1
ATOM 4906 O O . ALA A 1 637 ? 1.759 -3.907 18.780 1.00 93.94 637 ALA A O 1
ATOM 4907 N N . TYR A 1 638 ? 2.921 -5.708 19.432 1.00 94.81 638 TYR A N 1
ATOM 4908 C CA . TYR A 1 638 ? 2.758 -5.454 20.869 1.00 94.81 638 TYR A CA 1
ATOM 4909 C C . TYR A 1 638 ? 3.288 -4.069 21.282 1.00 94.81 638 TYR A C 1
ATOM 4911 O O . TYR A 1 638 ? 2.610 -3.369 22.043 1.00 94.81 638 TYR A O 1
ATOM 4919 N N . LEU A 1 639 ? 4.446 -3.655 20.752 1.00 94.25 639 LEU A N 1
ATOM 4920 C CA . LEU A 1 639 ? 5.113 -2.385 21.065 1.00 94.25 639 LEU A CA 1
ATOM 4921 C C . LEU A 1 639 ? 4.463 -1.145 20.424 1.00 94.25 639 LEU A C 1
ATOM 4923 O O . LEU A 1 639 ? 4.512 -0.077 21.039 1.00 94.25 639 LEU A O 1
ATOM 4927 N N . VAL A 1 640 ? 3.847 -1.260 19.235 1.00 93.38 640 VAL A N 1
ATOM 4928 C CA . VAL A 1 640 ? 3.459 -0.092 18.404 1.00 93.38 640 VAL A CA 1
ATOM 4929 C C . VAL A 1 640 ? 2.004 -0.097 17.893 1.00 93.38 640 VAL A C 1
ATOM 4931 O O . VAL A 1 640 ? 1.433 0.976 17.736 1.00 93.38 640 VAL A O 1
ATOM 4934 N N . ALA A 1 641 ? 1.345 -1.240 17.675 1.00 86.31 641 ALA A N 1
ATOM 4935 C CA . ALA A 1 641 ? 0.147 -1.307 16.809 1.00 86.31 641 ALA A CA 1
ATOM 4936 C C . ALA A 1 641 ? -1.190 -0.750 17.365 1.00 86.31 641 ALA A C 1
ATOM 4938 O O . ALA A 1 641 ? -2.209 -0.829 16.689 1.00 86.31 641 ALA A O 1
ATOM 4939 N N . SER A 1 642 ? -1.238 -0.204 18.584 1.00 83.88 642 SER A N 1
ATOM 4940 C CA . SER A 1 642 ? -2.480 0.275 19.219 1.00 83.88 642 SER A CA 1
ATOM 4941 C C . SER A 1 642 ? -2.218 1.520 20.073 1.00 83.88 642 SER A C 1
ATOM 4943 O O . SER A 1 642 ? -1.134 1.602 20.645 1.00 83.88 642 SER A O 1
ATOM 4945 N N . PRO A 1 643 ? -3.175 2.448 20.276 1.00 81.81 643 PRO A N 1
ATOM 4946 C CA . PRO A 1 643 ? -2.944 3.650 21.094 1.00 81.81 643 PRO A CA 1
ATOM 4947 C C . PRO A 1 643 ? -2.514 3.371 22.546 1.00 81.81 643 PRO A C 1
ATOM 4949 O O . PRO A 1 643 ? -1.894 4.220 23.175 1.00 81.81 643 PRO A O 1
ATOM 4952 N N . ILE A 1 644 ? -2.816 2.171 23.059 1.00 85.31 644 ILE A N 1
ATOM 4953 C CA . ILE A 1 644 ? -2.411 1.662 24.382 1.00 85.31 644 ILE A CA 1
ATOM 4954 C C . ILE A 1 644 ? -1.125 0.805 24.346 1.00 85.31 644 ILE A C 1
ATOM 4956 O O . ILE A 1 644 ? -0.798 0.130 25.322 1.00 85.31 644 ILE A O 1
ATOM 4960 N N . SER A 1 645 ? -0.406 0.766 23.219 1.00 91.50 645 SER A N 1
ATOM 4961 C CA . SER A 1 645 ? 0.910 0.123 23.130 1.00 91.50 645 SER A CA 1
ATOM 4962 C C . SER A 1 645 ? 1.971 0.955 23.873 1.00 91.50 645 SER A C 1
ATOM 4964 O O . SER A 1 645 ? 1.839 2.183 23.910 1.00 91.50 645 SER A O 1
ATOM 4966 N N . PRO A 1 646 ? 3.055 0.347 24.397 1.00 94.25 646 PRO A N 1
ATOM 4967 C CA . PRO A 1 646 ? 4.100 1.067 25.131 1.00 94.25 646 PRO A CA 1
ATOM 4968 C C . PRO A 1 646 ? 4.680 2.277 24.386 1.00 94.25 646 PRO A C 1
ATOM 4970 O O . PRO A 1 646 ? 4.753 3.361 24.958 1.00 94.25 646 PRO A O 1
ATOM 4973 N N . VAL A 1 647 ? 5.021 2.144 23.097 1.00 95.69 647 VAL A N 1
ATOM 4974 C CA . VAL A 1 647 ? 5.644 3.239 22.328 1.00 95.69 647 VAL A CA 1
ATOM 4975 C C . VAL A 1 647 ? 4.633 4.345 21.990 1.00 95.69 647 VAL A C 1
ATOM 4977 O O . VAL A 1 647 ? 4.951 5.523 22.132 1.00 95.69 647 VAL A O 1
ATOM 4980 N N . GLN A 1 648 ? 3.390 3.995 21.639 1.00 91.50 648 GLN A N 1
ATOM 4981 C CA . GLN A 1 648 ? 2.325 4.984 21.389 1.00 91.50 648 GLN A CA 1
ATOM 4982 C C . GLN A 1 648 ? 1.981 5.779 22.656 1.00 91.50 648 GLN A C 1
ATOM 4984 O O . GLN A 1 648 ? 1.865 7.004 22.623 1.00 91.50 648 GLN A O 1
ATOM 4989 N N . THR A 1 649 ? 1.891 5.088 23.795 1.00 91.00 649 THR A N 1
ATOM 4990 C CA . THR A 1 649 ? 1.659 5.708 25.108 1.00 91.00 649 THR A CA 1
ATOM 4991 C C . THR A 1 649 ? 2.834 6.599 25.509 1.00 91.00 649 THR A C 1
ATOM 4993 O O . THR A 1 649 ? 2.636 7.669 26.079 1.00 91.00 649 THR A O 1
ATOM 4996 N N . ALA A 1 650 ? 4.064 6.187 25.192 1.00 94.25 650 ALA A N 1
ATOM 4997 C CA . ALA A 1 650 ? 5.251 6.951 25.531 1.00 94.25 650 ALA A CA 1
ATOM 4998 C C . ALA A 1 650 ? 5.432 8.216 24.683 1.00 94.25 650 ALA A C 1
ATOM 5000 O O . ALA A 1 650 ? 5.895 9.202 25.239 1.00 94.25 650 ALA A O 1
ATOM 5001 N N . PHE A 1 651 ? 5.109 8.213 23.385 1.00 92.94 651 PHE A N 1
ATOM 5002 C CA . PHE A 1 651 ? 5.406 9.338 22.478 1.00 92.94 651 PHE A CA 1
ATOM 5003 C C . PHE A 1 651 ? 4.172 10.125 22.021 1.00 92.94 651 PHE A C 1
ATOM 5005 O O . PHE A 1 651 ? 4.169 11.353 22.096 1.00 92.94 651 PHE A O 1
ATOM 5012 N N . VAL A 1 652 ? 3.112 9.442 21.580 1.00 86.62 652 VAL A N 1
ATOM 5013 C CA . VAL A 1 652 ? 1.917 10.103 21.025 1.00 86.62 652 VAL A CA 1
ATOM 5014 C C . VAL A 1 652 ? 1.008 10.618 22.134 1.00 86.62 652 VAL A C 1
ATOM 5016 O O . VAL A 1 652 ? 0.537 11.752 22.076 1.00 86.62 652 VAL A O 1
ATOM 5019 N N . ALA A 1 653 ? 0.812 9.844 23.206 1.00 83.44 653 ALA A N 1
ATOM 5020 C CA . ALA A 1 653 ? 0.004 10.303 24.339 1.00 83.44 653 ALA A CA 1
ATOM 5021 C C . ALA A 1 653 ? 0.680 11.413 25.177 1.00 83.44 653 ALA A C 1
ATOM 5023 O O . ALA A 1 653 ? -0.017 12.090 25.934 1.00 83.44 653 ALA A O 1
ATOM 5024 N N . THR A 1 654 ? 1.996 11.638 25.028 1.00 84.38 654 THR A N 1
ATOM 5025 C CA . THR A 1 654 ? 2.707 12.789 25.628 1.00 84.38 654 THR A CA 1
ATOM 5026 C C . THR A 1 654 ? 2.850 13.987 24.685 1.00 84.38 654 THR A C 1
ATOM 5028 O O . THR A 1 654 ? 3.214 15.065 25.150 1.00 84.38 654 THR A O 1
ATOM 5031 N N . GLY A 1 655 ? 2.536 13.836 23.392 1.00 80.88 655 GLY A N 1
ATOM 5032 C CA . GLY A 1 655 ? 2.673 14.897 22.387 1.00 80.88 655 GLY A CA 1
ATOM 5033 C C . GLY A 1 655 ? 4.111 15.158 21.919 1.00 80.88 655 GLY A C 1
ATOM 5034 O O . GLY A 1 655 ? 4.399 16.249 21.439 1.00 80.88 655 GLY A O 1
ATOM 5035 N N . GLU A 1 656 ? 5.015 14.185 22.064 1.00 87.00 656 GLU A N 1
ATOM 5036 C CA . GLU A 1 656 ? 6.399 14.265 21.556 1.00 87.00 656 GLU A CA 1
ATOM 5037 C C . GLU A 1 656 ? 6.546 13.745 20.118 1.00 87.00 656 GLU A C 1
ATOM 5039 O O . GLU A 1 656 ? 7.544 14.023 19.461 1.00 87.00 656 GLU A O 1
ATOM 5044 N N . ALA A 1 657 ? 5.544 13.024 19.618 1.00 88.88 657 ALA A N 1
ATOM 5045 C CA . ALA A 1 657 ? 5.317 12.776 18.199 1.00 88.88 657 ALA A CA 1
ATOM 5046 C C . ALA A 1 657 ? 3.803 12.804 17.938 1.00 88.88 657 ALA A C 1
ATOM 5048 O O . ALA A 1 657 ? 3.011 12.472 18.821 1.00 88.88 657 ALA A O 1
ATOM 5049 N N . SER A 1 658 ? 3.383 13.167 16.730 1.00 79.94 658 SER A N 1
ATOM 5050 C CA . SER A 1 658 ? 1.973 13.077 16.310 1.00 79.94 658 SER A CA 1
ATOM 5051 C C . SER A 1 658 ? 1.537 11.642 15.994 1.00 79.94 658 SER A C 1
ATOM 5053 O O . SER A 1 658 ? 0.381 11.277 16.212 1.00 79.94 658 SER A O 1
ATOM 5055 N N . GLY A 1 659 ? 2.486 10.824 15.537 1.00 84.62 659 GLY A N 1
ATOM 5056 C CA . GLY A 1 659 ? 2.323 9.419 15.204 1.00 84.62 659 GLY A CA 1
ATOM 5057 C C . GLY A 1 659 ? 3.658 8.688 15.320 1.00 84.62 659 GLY A C 1
ATOM 5058 O O . GLY A 1 659 ? 4.724 9.279 15.123 1.00 84.62 659 GLY A O 1
ATOM 5059 N N . VAL A 1 660 ? 3.600 7.400 15.659 1.00 91.81 660 VAL A N 1
ATOM 5060 C CA . VAL A 1 660 ? 4.743 6.487 15.550 1.00 91.81 660 VAL A CA 1
ATOM 5061 C C . VAL A 1 660 ? 4.302 5.253 14.779 1.00 91.81 660 VAL A C 1
ATOM 5063 O O . VAL A 1 660 ? 3.316 4.610 15.138 1.00 91.81 660 VAL A O 1
ATOM 5066 N N . THR A 1 661 ? 5.037 4.898 13.733 1.00 90.88 661 THR A N 1
ATOM 5067 C CA . THR A 1 661 ? 4.816 3.679 12.944 1.00 90.88 661 THR A CA 1
ATOM 5068 C C . THR A 1 661 ? 6.097 2.850 12.895 1.00 90.88 661 THR A C 1
ATOM 5070 O O . THR A 1 661 ? 7.179 3.348 13.210 1.00 90.88 661 THR A O 1
ATOM 5073 N N . LEU A 1 662 ? 6.003 1.573 12.514 1.00 92.25 662 LEU A N 1
ATOM 5074 C CA . LEU A 1 662 ? 7.184 0.751 12.250 1.00 92.25 662 LEU A CA 1
ATOM 5075 C C . LEU A 1 662 ? 7.039 0.041 10.903 1.00 92.25 662 LEU A C 1
ATOM 5077 O O . LEU A 1 662 ? 6.119 -0.751 10.705 1.00 92.25 662 LEU A O 1
ATOM 5081 N N . THR A 1 663 ? 7.959 0.327 9.985 1.00 90.94 663 THR A N 1
ATOM 5082 C CA . THR A 1 663 ? 8.048 -0.286 8.656 1.00 90.94 663 THR A CA 1
ATOM 5083 C C . THR A 1 663 ? 9.142 -1.356 8.613 1.00 90.94 663 THR A C 1
ATOM 5085 O O . THR A 1 663 ? 10.220 -1.202 9.189 1.00 90.94 663 THR A O 1
ATOM 5088 N N . LYS A 1 664 ? 8.864 -2.471 7.931 1.00 91.75 664 LYS A N 1
ATOM 5089 C CA . LYS A 1 664 ? 9.774 -3.617 7.797 1.00 91.75 664 LYS A CA 1
ATOM 5090 C C . LYS A 1 664 ? 10.252 -3.749 6.354 1.00 91.75 664 LYS A C 1
ATOM 5092 O O . LYS A 1 664 ? 9.438 -4.026 5.476 1.00 91.75 664 LYS A O 1
ATOM 5097 N N . SER A 1 665 ? 11.558 -3.647 6.125 1.00 89.81 665 SER A N 1
ATOM 5098 C CA . SER A 1 665 ? 12.165 -3.941 4.821 1.00 89.81 665 SER A CA 1
ATOM 5099 C C . SER A 1 665 ? 12.446 -5.441 4.695 1.00 89.81 665 SER A C 1
ATOM 5101 O O . SER A 1 665 ? 12.977 -6.067 5.619 1.00 89.81 665 SER A O 1
ATOM 5103 N N . GLY A 1 666 ? 12.072 -6.032 3.556 1.00 84.88 666 GLY A N 1
ATOM 5104 C CA . GLY A 1 666 ? 12.090 -7.484 3.327 1.00 84.88 666 GLY A CA 1
ATOM 5105 C C . GLY A 1 666 ? 13.472 -8.114 3.117 1.00 84.88 666 GLY A C 1
ATOM 5106 O O . GLY A 1 666 ? 13.545 -9.339 3.044 1.00 84.88 666 GLY A O 1
ATOM 5107 N N . ASN A 1 667 ? 14.512 -7.283 3.043 1.00 91.25 667 ASN A N 1
ATOM 5108 C CA . ASN A 1 667 ? 15.902 -7.517 2.636 1.00 91.25 667 ASN A CA 1
ATOM 5109 C C . ASN A 1 667 ? 16.540 -8.824 3.163 1.00 91.25 667 ASN A C 1
ATOM 5111 O O . ASN A 1 667 ? 16.095 -9.387 4.165 1.00 91.25 667 ASN A O 1
ATOM 5115 N N . VAL A 1 668 ? 17.648 -9.279 2.543 1.00 90.88 668 VAL A N 1
ATOM 5116 C CA . VAL A 1 668 ? 18.387 -10.526 2.898 1.00 90.88 668 VAL A CA 1
ATOM 5117 C C . VAL A 1 668 ? 18.527 -10.733 4.415 1.00 90.88 668 VAL A C 1
ATOM 5119 O O . VAL A 1 668 ? 18.280 -11.835 4.921 1.00 90.88 668 VAL A O 1
ATOM 5122 N N . GLN A 1 669 ? 18.841 -9.660 5.140 1.00 90.12 669 GLN A N 1
ATOM 5123 C CA . GLN A 1 669 ? 18.570 -9.511 6.566 1.00 90.12 669 GLN A CA 1
ATOM 5124 C C . GLN A 1 669 ? 17.573 -8.360 6.741 1.00 90.12 669 GLN A C 1
ATOM 5126 O O . GLN A 1 669 ? 17.838 -7.251 6.283 1.00 90.12 669 GLN A O 1
ATOM 5131 N N . THR A 1 670 ? 16.423 -8.636 7.365 1.00 91.81 670 THR A N 1
ATOM 5132 C CA . THR A 1 670 ? 15.307 -7.684 7.493 1.00 91.81 670 THR A CA 1
ATOM 5133 C C . THR A 1 670 ? 15.734 -6.446 8.266 1.00 91.81 670 THR A C 1
ATOM 5135 O O . THR A 1 670 ? 16.373 -6.595 9.308 1.00 91.81 670 THR A O 1
ATOM 5138 N N . VAL A 1 671 ? 15.281 -5.265 7.855 1.00 92.81 671 VAL A N 1
ATOM 5139 C CA . VAL A 1 671 ? 15.434 -4.032 8.644 1.00 92.81 671 VAL A CA 1
ATOM 5140 C C . VAL A 1 671 ? 14.096 -3.666 9.268 1.00 92.81 671 VAL A C 1
ATOM 5142 O O . VAL A 1 671 ? 13.064 -3.727 8.599 1.00 92.81 671 VAL A O 1
ATOM 5145 N N . TYR A 1 672 ? 14.116 -3.285 10.542 1.00 92.75 672 TYR A N 1
ATOM 5146 C CA . TYR A 1 672 ? 12.959 -2.745 11.254 1.00 92.75 672 TYR A CA 1
ATOM 5147 C C . TYR A 1 672 ? 13.194 -1.253 11.494 1.00 92.75 672 TYR A C 1
ATOM 5149 O O . TYR A 1 672 ? 14.181 -0.890 12.127 1.00 92.75 672 TYR A O 1
ATOM 5157 N N . CYS A 1 673 ? 12.319 -0.401 10.958 1.00 94.50 673 CYS A N 1
ATOM 5158 C CA . CYS A 1 673 ? 12.451 1.054 10.966 1.00 94.50 673 CYS A CA 1
ATOM 5159 C C . CYS A 1 673 ? 11.274 1.692 11.711 1.00 94.50 673 CYS A C 1
ATOM 5161 O O . CYS A 1 673 ? 10.156 1.705 11.198 1.00 94.50 673 CYS A O 1
ATOM 5163 N N . PHE A 1 674 ? 11.516 2.246 12.898 1.00 95.62 674 PHE A N 1
ATOM 5164 C CA . PHE A 1 674 ? 10.573 3.157 13.544 1.00 95.62 674 PHE A CA 1
ATOM 5165 C C . PHE A 1 674 ? 10.563 4.491 12.786 1.00 95.62 674 PHE A C 1
ATOM 5167 O O . PHE A 1 674 ? 11.622 5.024 12.449 1.00 95.62 674 PHE A O 1
ATOM 5174 N N . ASN A 1 675 ? 9.377 5.042 12.546 1.00 94.94 675 ASN A N 1
ATOM 5175 C CA . ASN A 1 675 ? 9.177 6.381 11.996 1.00 94.94 675 ASN A CA 1
ATOM 5176 C C . ASN A 1 675 ? 8.395 7.197 13.029 1.00 94.94 675 ASN A C 1
ATOM 5178 O O . ASN A 1 675 ? 7.331 6.759 13.469 1.00 94.94 675 ASN A O 1
ATOM 5182 N N . PHE A 1 676 ? 8.919 8.359 13.409 1.00 94.56 676 PHE A N 1
ATOM 5183 C CA . PHE A 1 676 ? 8.287 9.307 14.322 1.00 94.56 676 PHE A CA 1
ATOM 5184 C C . PHE A 1 676 ? 7.909 10.565 13.534 1.00 94.56 676 PHE A C 1
ATOM 5186 O O . PHE A 1 676 ? 8.765 11.215 12.928 1.00 94.56 676 PHE A O 1
ATOM 5193 N N . GLU A 1 677 ? 6.619 10.887 13.529 1.00 88.25 677 GLU A N 1
ATOM 5194 C CA . GLU A 1 677 ? 6.022 11.922 12.681 1.00 88.25 677 GLU A CA 1
ATOM 5195 C C . GLU A 1 677 ? 5.744 13.199 13.484 1.00 88.25 677 GLU A C 1
ATOM 5197 O O . GLU A 1 677 ? 5.161 13.139 14.571 1.00 88.25 677 GLU A O 1
ATOM 5202 N N . ASN A 1 678 ? 6.111 14.360 12.934 1.00 84.50 678 ASN A N 1
ATOM 5203 C CA . ASN A 1 678 ? 6.020 15.681 13.573 1.00 84.50 678 ASN A CA 1
ATOM 5204 C C . ASN A 1 678 ? 6.630 15.725 14.992 1.00 84.50 678 ASN A C 1
ATOM 5206 O O . ASN A 1 678 ? 5.963 16.100 15.959 1.00 84.50 678 ASN A O 1
ATOM 5210 N N . VAL A 1 679 ? 7.895 15.329 15.134 1.00 91.00 679 VAL A N 1
ATOM 5211 C CA . VAL A 1 679 ? 8.625 15.447 16.407 1.00 91.00 679 VAL A CA 1
ATOM 5212 C C . VAL A 1 679 ? 9.011 16.915 16.618 1.00 91.00 679 VAL A C 1
ATOM 5214 O O . VAL A 1 679 ? 9.599 17.501 15.715 1.00 91.00 679 VAL A O 1
ATOM 5217 N N . PRO A 1 680 ? 8.718 17.569 17.757 1.00 89.75 680 PRO A N 1
ATOM 5218 C CA . PRO A 1 680 ? 9.114 18.962 17.961 1.00 89.75 680 PRO A CA 1
ATOM 5219 C C . PRO A 1 680 ? 10.639 19.134 17.881 1.00 89.75 680 PRO A C 1
ATOM 5221 O O . PRO A 1 680 ? 11.376 18.497 18.636 1.00 89.75 680 PRO A O 1
ATOM 5224 N N . THR A 1 681 ? 11.123 20.030 17.014 1.00 88.31 681 THR A N 1
ATOM 5225 C CA . THR A 1 681 ? 12.554 20.138 16.644 1.00 88.31 681 THR A CA 1
ATOM 5226 C C . THR A 1 681 ? 13.489 20.316 17.849 1.00 88.31 681 THR A C 1
ATOM 5228 O O . THR A 1 681 ? 14.599 19.796 17.874 1.00 88.31 681 THR A O 1
ATOM 5231 N N . HIS A 1 682 ? 13.019 20.995 18.901 1.00 88.00 682 HIS A N 1
ATOM 5232 C CA . HIS A 1 682 ? 13.763 21.240 20.143 1.00 88.00 682 HIS A CA 1
ATOM 5233 C C . HIS A 1 682 ? 13.898 20.015 21.075 1.00 88.00 682 HIS A C 1
ATOM 5235 O O . HIS A 1 682 ? 14.569 20.111 22.101 1.00 88.00 682 HIS A O 1
ATOM 5241 N N . GLY A 1 683 ? 13.228 18.900 20.769 1.00 85.56 683 GLY A N 1
ATOM 5242 C CA . GLY A 1 683 ? 13.244 17.658 21.550 1.00 85.56 683 GLY A CA 1
ATOM 5243 C C . GLY A 1 683 ? 13.689 16.423 20.761 1.00 85.56 683 GLY A C 1
ATOM 5244 O O . GLY A 1 683 ? 13.728 15.334 21.330 1.00 85.56 683 GLY A O 1
ATOM 5245 N N . GLN A 1 684 ? 14.031 16.573 19.477 1.00 92.31 684 GLN A N 1
ATOM 5246 C CA . GLN A 1 684 ? 14.281 15.457 18.556 1.00 92.31 684 GLN A CA 1
ATOM 5247 C C . GLN A 1 684 ? 15.384 14.495 19.029 1.00 92.31 684 GLN A C 1
ATOM 5249 O O . GLN A 1 684 ? 15.170 13.287 19.039 1.00 92.31 684 GLN A O 1
ATOM 5254 N N . GLU A 1 685 ? 16.500 15.025 19.538 1.00 92.31 685 GLU A N 1
ATOM 5255 C CA . GLU A 1 685 ? 17.641 14.267 20.088 1.00 92.31 685 GLU A CA 1
ATOM 5256 C C . GLU A 1 685 ? 17.250 13.396 21.304 1.00 92.31 685 GLU A C 1
ATOM 5258 O O . GLU A 1 685 ? 17.946 12.454 21.674 1.00 92.31 685 GLU A O 1
ATOM 5263 N N . GLY A 1 686 ? 16.103 13.674 21.936 1.00 93.88 686 GLY A N 1
ATOM 5264 C CA . GLY A 1 686 ? 15.559 12.859 23.021 1.00 93.88 686 GLY A CA 1
ATOM 5265 C C . GLY A 1 686 ? 14.900 11.552 22.562 1.00 93.88 686 GLY A C 1
ATOM 5266 O O . GLY A 1 686 ? 14.702 10.663 23.394 1.00 93.88 686 GLY A O 1
ATOM 5267 N N . VAL A 1 687 ? 14.563 11.403 21.273 1.00 95.69 687 VAL A N 1
ATOM 5268 C CA . VAL A 1 687 ? 13.756 10.275 20.765 1.00 95.69 687 VAL A CA 1
ATOM 5269 C C . VAL A 1 687 ? 14.474 8.935 20.920 1.00 95.69 687 VAL A C 1
ATOM 5271 O O . VAL A 1 687 ? 13.893 8.008 21.488 1.00 95.69 687 VAL A O 1
ATOM 5274 N N . GLY A 1 688 ? 15.734 8.827 20.486 1.00 95.00 688 GLY A N 1
ATOM 5275 C CA . GLY A 1 688 ? 16.538 7.606 20.628 1.00 95.00 688 GLY A CA 1
ATOM 5276 C C . GLY A 1 688 ? 16.690 7.158 22.089 1.00 95.00 688 GLY A C 1
ATOM 5277 O O . GLY A 1 688 ? 16.225 6.068 22.445 1.00 95.00 688 GLY A O 1
ATOM 5278 N N . PRO A 1 689 ? 17.251 8.007 22.974 1.00 95.56 689 PRO A N 1
ATOM 5279 C CA . PRO A 1 689 ? 17.383 7.710 24.401 1.00 95.56 689 PRO A CA 1
ATOM 5280 C C . PRO A 1 689 ? 16.054 7.355 25.081 1.00 95.56 689 PRO A C 1
ATOM 5282 O O . PRO A 1 689 ? 16.004 6.441 25.910 1.00 95.56 689 PRO A O 1
ATOM 5285 N N . LYS A 1 690 ? 14.953 8.028 24.717 1.00 96.44 690 LYS A N 1
ATOM 5286 C CA . LYS A 1 690 ? 13.628 7.729 25.270 1.00 96.44 690 LYS A CA 1
ATOM 5287 C C . LYS A 1 690 ? 13.065 6.403 24.757 1.00 96.44 690 LYS A C 1
ATOM 5289 O O . LYS A 1 690 ? 12.511 5.659 25.564 1.00 96.44 690 LYS A O 1
ATOM 5294 N N . LEU A 1 691 ? 13.227 6.060 23.476 1.00 96.19 691 LEU A N 1
ATOM 5295 C CA . LEU A 1 691 ? 12.802 4.753 22.963 1.00 96.19 691 LEU A CA 1
ATOM 5296 C C . LEU A 1 691 ? 13.573 3.631 23.667 1.00 96.19 691 LEU A C 1
ATOM 5298 O O . LEU A 1 691 ? 12.955 2.673 24.130 1.00 96.19 691 LEU A O 1
ATOM 5302 N N . ARG A 1 692 ? 14.897 3.778 23.822 1.00 95.31 692 ARG A N 1
ATOM 5303 C CA . ARG A 1 692 ? 15.742 2.814 24.548 1.00 95.31 692 ARG A CA 1
ATOM 5304 C C . ARG A 1 692 ? 15.231 2.609 25.972 1.00 95.31 692 ARG A C 1
ATOM 5306 O O . ARG A 1 692 ? 14.977 1.472 26.361 1.00 95.31 692 ARG A O 1
ATOM 5313 N N . LYS A 1 693 ? 14.931 3.697 26.688 1.00 96.44 693 LYS A N 1
ATOM 5314 C CA . LYS A 1 693 ? 14.309 3.648 28.019 1.00 96.44 693 LYS A CA 1
ATOM 5315 C C . LYS A 1 693 ? 12.954 2.917 28.032 1.00 96.44 693 LYS A C 1
ATOM 5317 O O . LYS A 1 693 ? 12.735 2.093 28.912 1.00 96.44 693 LYS A O 1
ATOM 5322 N N . VAL A 1 694 ? 12.049 3.174 27.083 1.00 96.12 694 VAL A N 1
ATOM 5323 C CA . VAL A 1 694 ? 10.726 2.505 27.020 1.00 96.12 694 VAL A CA 1
ATOM 5324 C C . VAL A 1 694 ? 10.875 0.995 26.806 1.00 96.12 694 VAL A C 1
ATOM 5326 O O . VAL A 1 694 ? 10.195 0.198 27.454 1.00 96.12 694 VAL A O 1
ATOM 5329 N N . LEU A 1 695 ? 11.800 0.584 25.935 1.00 95.62 695 LEU A N 1
ATOM 5330 C CA . LEU A 1 695 ? 12.107 -0.829 25.697 1.00 95.62 695 LEU A CA 1
ATOM 5331 C C . LEU A 1 695 ? 12.785 -1.483 26.919 1.00 95.62 695 LEU A C 1
ATOM 5333 O O . LEU A 1 695 ? 12.522 -2.649 27.216 1.00 95.62 695 LEU A O 1
ATOM 5337 N N . GLU A 1 696 ? 13.606 -0.742 27.668 1.00 96.38 696 GLU A N 1
ATOM 5338 C CA . GLU A 1 696 ? 14.167 -1.183 28.953 1.00 96.38 696 GLU A CA 1
ATOM 5339 C C . GLU A 1 696 ? 13.109 -1.296 30.061 1.00 96.38 696 GLU A C 1
ATOM 5341 O O . GLU A 1 696 ? 13.181 -2.222 30.870 1.00 96.38 696 GLU A O 1
ATOM 5346 N N . GLU A 1 697 ? 12.116 -0.407 30.111 1.00 95.38 697 GLU A N 1
ATOM 5347 C CA . GLU A 1 697 ? 11.008 -0.471 31.075 1.00 95.38 697 GLU A CA 1
ATOM 5348 C C . GLU A 1 697 ? 10.114 -1.699 30.814 1.00 95.38 697 GLU A C 1
ATOM 5350 O O . GLU A 1 697 ? 9.800 -2.430 31.756 1.00 95.38 697 GLU A O 1
ATOM 5355 N N . GLU A 1 698 ? 9.812 -2.026 29.551 1.00 94.38 698 GLU A N 1
ATOM 5356 C CA . GLU A 1 698 ? 9.128 -3.280 29.177 1.00 94.38 698 GLU A CA 1
ATOM 5357 C C . GLU A 1 698 ? 9.983 -4.538 29.435 1.00 94.38 698 GLU A C 1
ATOM 5359 O O . GLU A 1 698 ? 9.447 -5.588 29.798 1.00 94.38 698 GLU A O 1
ATOM 5364 N N . TYR A 1 699 ? 11.312 -4.455 29.280 1.00 95.25 699 TYR A N 1
ATOM 5365 C CA . TYR A 1 699 ? 12.220 -5.586 29.516 1.00 95.25 699 TYR A CA 1
ATOM 5366 C C . TYR A 1 699 ? 12.434 -5.894 31.008 1.00 95.25 699 TYR A C 1
ATOM 5368 O O . TYR A 1 699 ? 12.484 -7.061 31.403 1.00 95.25 699 TYR A O 1
ATOM 5376 N N . ASN A 1 700 ? 12.570 -4.861 31.843 1.00 93.25 700 ASN A N 1
ATOM 5377 C CA . ASN A 1 700 ? 12.761 -5.007 33.290 1.00 93.25 700 ASN A CA 1
ATOM 5378 C C . ASN A 1 700 ? 11.429 -5.138 34.057 1.00 93.25 700 ASN A C 1
ATOM 5380 O O . ASN A 1 700 ? 11.419 -5.581 35.208 1.00 93.25 700 ASN A O 1
ATOM 5384 N N . GLY A 1 701 ? 10.314 -4.736 33.442 1.00 88.31 701 GLY A N 1
ATOM 5385 C CA . GLY A 1 701 ? 8.972 -4.786 34.013 1.00 88.31 701 GLY A CA 1
ATOM 5386 C C . GLY A 1 701 ? 8.311 -6.169 33.983 1.00 88.31 701 GLY A C 1
ATOM 5387 O O . GLY A 1 701 ? 8.879 -7.188 33.584 1.00 88.31 701 GLY A O 1
ATOM 5388 N N . LYS A 1 702 ? 7.044 -6.217 34.411 1.00 85.56 702 LYS A N 1
ATOM 5389 C CA . LYS A 1 702 ? 6.214 -7.427 34.318 1.00 85.56 702 LYS A CA 1
ATOM 5390 C C . LYS A 1 702 ? 5.584 -7.512 32.923 1.00 85.56 702 LYS A C 1
ATOM 5392 O O . LYS A 1 702 ? 4.441 -7.095 32.749 1.00 85.56 702 LYS A O 1
ATOM 5397 N N . PHE A 1 703 ? 6.318 -8.094 31.975 1.00 90.62 703 PHE A N 1
ATOM 5398 C CA . PHE A 1 703 ? 5.879 -8.313 30.590 1.00 90.62 703 PHE A CA 1
ATOM 5399 C C . PHE A 1 703 ? 4.422 -8.807 30.490 1.00 90.62 703 PHE A C 1
ATOM 5401 O O . PHE A 1 703 ? 4.054 -9.818 31.106 1.00 90.62 703 PHE A O 1
ATOM 5408 N N . ASN A 1 704 ? 3.587 -8.106 29.718 1.00 91.88 704 ASN A N 1
ATOM 5409 C CA . ASN A 1 704 ? 2.144 -8.335 29.706 1.00 91.88 704 ASN A CA 1
ATOM 5410 C C . ASN A 1 704 ? 1.751 -9.478 28.751 1.00 91.88 704 ASN A C 1
ATOM 5412 O O . ASN A 1 704 ? 1.435 -9.264 27.581 1.00 91.88 704 ASN A O 1
ATOM 5416 N N . LEU A 1 705 ? 1.752 -10.709 29.273 1.00 92.25 705 LEU A N 1
ATOM 5417 C CA . LEU A 1 705 ? 1.372 -11.903 28.510 1.00 92.25 705 LEU A CA 1
ATOM 5418 C C . LEU A 1 705 ? -0.087 -11.912 28.035 1.00 92.25 705 LEU A C 1
ATOM 5420 O O . LEU A 1 705 ? -0.334 -12.402 26.944 1.00 92.25 705 LEU A O 1
ATOM 5424 N N . GLU A 1 706 ? -1.024 -11.349 28.798 1.00 90.31 706 GLU A N 1
ATOM 5425 C CA . GLU A 1 706 ? -2.443 -11.268 28.410 1.00 90.31 706 GLU A CA 1
ATOM 5426 C C . GLU A 1 706 ? -2.616 -10.369 27.175 1.00 90.31 706 GLU A C 1
ATOM 5428 O O . GLU A 1 706 ? -3.272 -10.739 26.202 1.00 90.31 706 GLU A O 1
ATOM 5433 N N . ARG A 1 707 ? -1.919 -9.223 27.150 1.00 89.69 707 ARG A N 1
ATOM 5434 C CA . ARG A 1 707 ? -1.824 -8.382 25.950 1.00 89.69 707 ARG A CA 1
ATOM 5435 C C . ARG A 1 707 ? -1.116 -9.103 24.800 1.00 89.69 707 ARG A C 1
ATOM 5437 O O . ARG A 1 707 ? -1.566 -8.992 23.666 1.00 89.69 707 ARG A O 1
ATOM 5444 N N . MET A 1 708 ? -0.026 -9.823 25.065 1.00 93.31 708 MET A N 1
ATOM 5445 C CA . MET A 1 708 ? 0.700 -10.558 24.023 1.00 93.31 708 MET A CA 1
ATOM 5446 C C . MET A 1 708 ? -0.157 -11.664 23.385 1.00 93.31 708 MET A C 1
ATOM 5448 O O . MET A 1 708 ? -0.144 -11.808 22.169 1.00 93.31 708 MET A O 1
ATOM 5452 N N . GLU A 1 709 ? -0.951 -12.396 24.167 1.00 91.81 709 GLU A N 1
ATOM 5453 C CA . GLU A 1 709 ? -1.886 -13.410 23.661 1.00 91.81 709 GLU A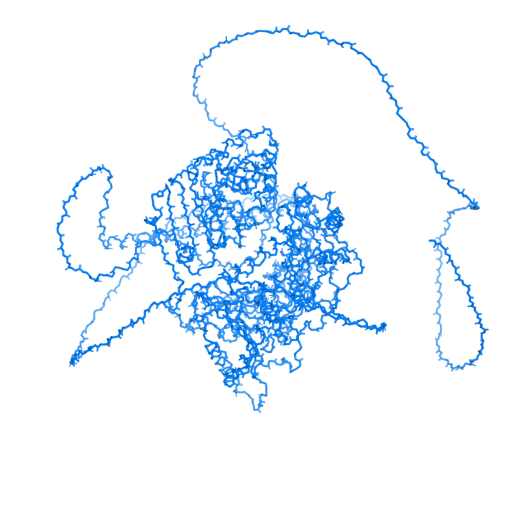 CA 1
ATOM 5454 C C . GLU A 1 709 ? -2.946 -12.790 22.734 1.00 91.81 709 GLU A C 1
ATOM 5456 O O . GLU A 1 709 ? -3.179 -13.305 21.638 1.00 91.81 709 GLU A O 1
ATOM 5461 N N . MET A 1 710 ? -3.499 -11.625 23.100 1.00 88.19 710 MET A N 1
ATOM 5462 C CA . MET A 1 710 ? -4.400 -10.863 22.221 1.00 88.19 710 MET A CA 1
ATOM 5463 C C . MET A 1 710 ? -3.711 -10.400 20.925 1.00 88.19 710 MET A C 1
ATOM 5465 O O . MET A 1 710 ? -4.306 -10.514 19.857 1.00 88.19 710 MET A O 1
ATOM 5469 N N . VAL A 1 711 ? -2.457 -9.935 20.984 1.00 92.19 711 VAL A N 1
ATOM 5470 C CA . VAL A 1 711 ? -1.694 -9.515 19.789 1.00 92.19 711 VAL A CA 1
ATOM 5471 C C . VAL A 1 711 ? -1.377 -10.702 18.873 1.00 92.19 711 VAL A C 1
ATOM 5473 O O . VAL A 1 711 ? -1.549 -10.588 17.663 1.00 92.19 711 VAL A O 1
ATOM 5476 N N . VAL A 1 712 ? -0.982 -11.862 19.417 1.00 94.00 712 VAL A N 1
ATOM 5477 C CA . VAL A 1 712 ? -0.810 -13.092 18.619 1.00 94.00 712 VAL A CA 1
ATOM 5478 C C . VAL A 1 712 ? -2.119 -13.449 17.914 1.00 94.00 712 VAL A C 1
ATOM 5480 O O . VAL A 1 712 ? -2.109 -13.703 16.709 1.00 94.00 712 VAL A O 1
ATOM 5483 N N . GLY A 1 713 ? -3.241 -13.446 18.643 1.00 90.88 713 GLY A N 1
ATOM 5484 C CA . GLY A 1 713 ? -4.563 -13.736 18.087 1.00 90.88 713 GLY A CA 1
ATOM 5485 C C . GLY A 1 713 ? -4.955 -12.775 16.964 1.00 90.88 713 GLY A C 1
ATOM 5486 O O . GLY A 1 713 ? -5.380 -13.225 15.899 1.00 90.88 713 GLY A O 1
ATOM 5487 N N . HIS A 1 714 ? -4.745 -11.472 17.166 1.00 90.12 714 HIS A N 1
ATOM 5488 C CA . HIS A 1 714 ? -5.019 -10.431 16.172 1.00 90.12 714 HIS A CA 1
ATOM 5489 C C . HIS A 1 714 ? -4.178 -10.624 14.902 1.00 90.12 714 HIS A C 1
ATOM 5491 O O . HIS A 1 714 ? -4.754 -10.807 13.832 1.00 90.12 714 HIS A O 1
ATOM 5497 N N . CYS A 1 715 ? -2.851 -10.762 15.009 1.00 92.81 715 CYS A N 1
ATOM 5498 C CA . CYS A 1 715 ? -1.983 -11.005 13.848 1.00 92.81 715 CYS A CA 1
ATOM 5499 C C . CYS A 1 715 ? -2.307 -12.317 13.103 1.00 92.81 715 CYS A C 1
ATOM 5501 O O . CYS A 1 715 ? -2.147 -12.397 11.882 1.00 92.81 715 CYS A O 1
ATOM 5503 N N . CYS A 1 716 ? -2.769 -13.360 13.805 1.00 92.50 716 CYS A N 1
ATOM 5504 C CA . CYS A 1 716 ? -3.253 -14.585 13.159 1.00 92.50 716 CYS A CA 1
ATOM 5505 C C . CYS A 1 716 ? -4.522 -14.318 12.336 1.00 92.50 716 CYS A C 1
ATOM 5507 O O . CYS A 1 716 ? -4.627 -14.770 11.196 1.00 92.50 716 CYS A O 1
ATOM 5509 N N . GLN A 1 717 ? -5.468 -13.558 12.887 1.00 89.62 717 GLN A N 1
ATOM 5510 C CA . GLN A 1 717 ? -6.710 -13.196 12.206 1.00 89.62 717 GLN A CA 1
ATOM 5511 C C . GLN A 1 717 ? -6.481 -12.230 11.035 1.00 89.62 717 GLN A C 1
ATOM 5513 O O . GLN A 1 717 ? -7.105 -12.397 9.991 1.00 89.62 717 GLN A O 1
ATOM 5518 N N . GLU A 1 718 ? -5.536 -11.292 11.138 1.00 90.56 718 GLU A N 1
ATOM 5519 C CA . GLU A 1 718 ? -5.088 -10.471 10.004 1.00 90.56 718 GLU A CA 1
ATOM 5520 C C . GLU A 1 718 ? -4.545 -11.339 8.861 1.00 90.56 718 GLU A C 1
ATOM 5522 O O . GLU A 1 718 ? -4.911 -11.136 7.704 1.00 90.56 718 GLU A O 1
ATOM 5527 N N . ALA A 1 719 ? -3.729 -12.354 9.174 1.00 92.00 719 ALA A N 1
ATOM 5528 C CA . ALA A 1 719 ? -3.163 -13.267 8.179 1.00 92.00 719 ALA A CA 1
ATOM 5529 C C . ALA A 1 719 ? -4.208 -14.176 7.498 1.00 92.00 719 ALA A C 1
ATOM 5531 O O . ALA A 1 719 ? -3.950 -14.670 6.399 1.00 92.00 719 ALA A O 1
ATOM 5532 N N . MET A 1 720 ? -5.370 -14.398 8.120 1.00 91.38 720 MET A N 1
ATOM 5533 C CA . MET A 1 720 ? -6.524 -15.053 7.487 1.00 91.38 720 MET A CA 1
ATOM 5534 C C . MET A 1 720 ? -7.368 -14.058 6.683 1.00 91.38 720 MET A C 1
ATOM 5536 O O . MET A 1 720 ? -7.724 -14.341 5.545 1.00 91.38 720 MET A O 1
ATOM 5540 N N . SER A 1 721 ? -7.610 -12.865 7.227 1.00 91.31 721 SER A N 1
ATOM 5541 C CA . SER A 1 721 ? -8.371 -11.795 6.576 1.00 91.31 721 SER A CA 1
ATOM 5542 C C . SER A 1 721 ? -7.717 -11.334 5.271 1.00 91.31 721 SER A C 1
ATOM 5544 O O . SER A 1 721 ? -8.413 -11.154 4.274 1.00 91.31 721 SER A O 1
ATOM 5546 N N . ALA A 1 722 ? -6.385 -11.227 5.240 1.00 91.00 722 ALA A N 1
ATOM 5547 C CA . ALA A 1 722 ? -5.614 -10.941 4.029 1.00 91.00 722 ALA A CA 1
ATOM 5548 C C . ALA A 1 722 ? -5.786 -12.033 2.955 1.00 91.00 722 ALA A C 1
ATOM 5550 O O . ALA A 1 722 ? -6.006 -11.714 1.793 1.00 91.00 722 ALA A O 1
ATOM 5551 N N . MET A 1 723 ? -5.797 -13.313 3.349 1.00 90.94 723 MET A N 1
ATOM 5552 C CA . MET A 1 723 ? -6.039 -14.443 2.438 1.00 90.94 723 MET A CA 1
ATOM 5553 C C . MET A 1 723 ? -7.494 -14.566 1.952 1.00 90.94 723 MET A C 1
ATOM 5555 O O . MET A 1 723 ? -7.759 -15.418 1.114 1.00 90.94 723 MET A O 1
ATOM 5559 N N . GLU A 1 724 ? -8.429 -13.756 2.458 1.00 88.25 724 GLU A N 1
ATOM 5560 C CA . GLU A 1 724 ? -9.808 -13.686 1.945 1.00 88.25 724 GLU A CA 1
ATOM 5561 C C . GLU A 1 724 ? -10.089 -12.383 1.175 1.00 88.25 724 GLU A C 1
ATOM 5563 O O . GLU A 1 724 ? -10.891 -12.385 0.251 1.00 88.25 724 GLU A O 1
ATOM 5568 N N . ASN A 1 725 ? -9.440 -11.271 1.543 1.00 87.62 725 ASN A N 1
ATOM 5569 C CA . ASN A 1 725 ? -9.715 -9.941 0.977 1.00 87.62 725 ASN A CA 1
ATOM 5570 C C . ASN A 1 725 ? -8.711 -9.504 -0.112 1.00 87.62 725 ASN A C 1
ATOM 5572 O O . ASN A 1 725 ? -9.028 -8.608 -0.886 1.00 87.62 725 ASN A O 1
ATOM 5576 N N . ASP A 1 726 ? -7.509 -10.090 -0.150 1.00 90.19 726 ASP A N 1
ATOM 5577 C CA . ASP A 1 726 ? -6.469 -9.843 -1.166 1.00 90.19 726 ASP A CA 1
ATOM 5578 C C . ASP A 1 726 ? -5.551 -11.079 -1.265 1.00 90.19 726 ASP A C 1
ATOM 5580 O O . ASP A 1 726 ? -4.351 -11.049 -0.958 1.00 90.19 726 ASP A O 1
ATOM 5584 N N . ALA A 1 727 ? -6.154 -12.228 -1.589 1.00 93.06 727 ALA A N 1
ATOM 5585 C CA . ALA A 1 727 ? -5.480 -13.526 -1.593 1.00 93.06 727 ALA A CA 1
ATOM 5586 C C . ALA A 1 727 ? -4.333 -13.555 -2.612 1.00 93.06 727 ALA A C 1
ATOM 5588 O O . ALA A 1 727 ? -3.251 -14.087 -2.352 1.00 93.06 727 ALA A O 1
ATOM 5589 N N . GLU A 1 728 ? -4.567 -12.950 -3.769 1.00 94.31 728 GLU A N 1
ATOM 5590 C CA . GLU A 1 728 ? -3.673 -12.898 -4.908 1.00 94.31 728 GLU A CA 1
ATOM 5591 C C . GLU A 1 728 ? -2.380 -12.138 -4.588 1.00 94.31 728 GLU A C 1
ATOM 5593 O O . GLU A 1 728 ? -1.300 -12.670 -4.857 1.00 94.31 728 GLU A O 1
ATOM 5598 N N . ASP A 1 729 ? -2.460 -10.941 -3.990 1.00 94.12 729 ASP A N 1
ATOM 5599 C CA . ASP A 1 729 ? -1.277 -10.147 -3.627 1.00 94.12 729 ASP A CA 1
ATOM 5600 C C . ASP A 1 729 ? -0.599 -10.689 -2.359 1.00 94.12 729 ASP A C 1
ATOM 5602 O O . ASP A 1 729 ? 0.632 -10.752 -2.290 1.00 94.12 729 ASP A O 1
ATOM 5606 N N . THR A 1 730 ? -1.378 -11.198 -1.395 1.00 95.50 730 THR A N 1
ATOM 5607 C CA . THR A 1 730 ? -0.851 -11.866 -0.190 1.00 95.50 730 THR A CA 1
ATOM 5608 C C . THR A 1 730 ? 0.000 -13.087 -0.555 1.00 95.50 730 THR A C 1
ATOM 5610 O O . THR A 1 730 ? 1.129 -13.237 -0.068 1.00 95.50 730 THR A O 1
ATOM 5613 N N . ILE A 1 731 ? -0.492 -13.947 -1.456 1.00 96.62 731 ILE A N 1
ATOM 5614 C CA . ILE A 1 731 ? 0.266 -15.097 -1.966 1.00 96.62 731 ILE A CA 1
ATOM 5615 C C . ILE A 1 731 ? 1.439 -14.619 -2.830 1.00 96.62 731 ILE A C 1
ATOM 5617 O O . ILE A 1 731 ? 2.553 -15.126 -2.662 1.00 96.62 731 ILE A O 1
ATOM 5621 N N . ALA A 1 732 ? 1.248 -13.628 -3.708 1.00 96.88 732 ALA A N 1
ATOM 5622 C CA . ALA A 1 732 ? 2.324 -13.121 -4.558 1.00 96.88 732 ALA A CA 1
ATOM 5623 C C . ALA A 1 732 ? 3.504 -12.572 -3.743 1.00 96.88 732 ALA A C 1
ATOM 5625 O O . ALA A 1 732 ? 4.641 -12.969 -3.999 1.00 96.88 732 ALA A O 1
ATOM 5626 N N . ARG A 1 733 ? 3.272 -11.760 -2.703 1.00 95.62 733 ARG A N 1
ATOM 5627 C CA . ARG A 1 733 ? 4.336 -11.253 -1.808 1.00 95.62 733 ARG A CA 1
ATOM 5628 C C . ARG A 1 733 ? 5.083 -12.377 -1.091 1.00 95.62 733 ARG A C 1
ATOM 5630 O O . ARG A 1 733 ? 6.315 -12.349 -1.019 1.00 95.62 733 ARG A O 1
ATOM 5637 N N . ALA A 1 734 ? 4.374 -13.402 -0.615 1.00 94.94 734 ALA A N 1
ATOM 5638 C CA . ALA A 1 734 ? 4.997 -14.577 -0.002 1.00 94.94 734 ALA A CA 1
ATOM 5639 C C . ALA A 1 734 ? 5.893 -15.348 -0.996 1.00 94.94 734 ALA A C 1
ATOM 5641 O O . ALA A 1 734 ? 6.983 -15.799 -0.630 1.00 94.94 734 ALA A O 1
ATOM 5642 N N . VAL A 1 735 ? 5.475 -15.451 -2.262 1.00 95.94 735 VAL A N 1
ATOM 5643 C CA . VAL A 1 735 ? 6.230 -16.097 -3.350 1.00 95.94 735 VAL A CA 1
ATOM 5644 C C . VAL A 1 735 ? 7.399 -15.233 -3.849 1.00 95.94 735 VAL A C 1
ATOM 5646 O O . VAL A 1 735 ? 8.462 -15.782 -4.135 1.00 95.94 735 VAL A O 1
ATOM 5649 N N . ILE A 1 736 ? 7.260 -13.905 -3.907 1.00 95.81 736 ILE A N 1
ATOM 5650 C CA . ILE A 1 736 ? 8.347 -12.953 -4.210 1.00 95.81 736 ILE A CA 1
ATOM 5651 C C . ILE A 1 736 ? 9.454 -13.086 -3.157 1.00 95.81 736 ILE A C 1
ATOM 5653 O O . ILE A 1 736 ? 10.616 -13.315 -3.494 1.00 95.81 736 ILE A O 1
ATOM 5657 N N . SER A 1 737 ? 9.078 -13.060 -1.876 1.00 93.62 737 SER A N 1
ATOM 5658 C CA . SER A 1 737 ? 9.997 -13.251 -0.749 1.00 93.62 737 SER A CA 1
ATOM 5659 C C . SER A 1 737 ? 10.688 -14.628 -0.780 1.00 93.62 737 SER A C 1
ATOM 5661 O O . SER A 1 737 ? 11.872 -14.745 -0.462 1.00 93.62 737 SER A O 1
ATOM 5663 N N . ASP A 1 738 ? 10.002 -15.684 -1.229 1.00 93.00 738 ASP A N 1
ATOM 5664 C CA . ASP A 1 738 ? 10.653 -16.973 -1.492 1.00 93.00 738 ASP A CA 1
ATOM 5665 C C . ASP A 1 738 ? 11.645 -16.899 -2.662 1.00 93.00 738 ASP A C 1
ATOM 5667 O O . ASP A 1 738 ? 12.781 -17.358 -2.555 1.00 93.00 738 ASP A O 1
ATOM 5671 N N . PHE A 1 739 ? 11.238 -16.300 -3.780 1.00 93.00 739 PHE A N 1
ATOM 5672 C CA . PHE A 1 739 ? 12.036 -16.247 -4.999 1.00 93.00 739 PHE A CA 1
ATOM 5673 C C . PHE A 1 739 ? 13.353 -15.481 -4.824 1.00 93.00 739 PHE A C 1
ATOM 5675 O O . PHE A 1 739 ? 14.365 -15.901 -5.396 1.00 93.00 739 PHE A O 1
ATOM 5682 N N . ILE A 1 740 ? 13.356 -14.397 -4.043 1.00 91.88 740 ILE A N 1
ATOM 5683 C CA . ILE A 1 740 ? 14.545 -13.573 -3.776 1.00 91.88 740 ILE A CA 1
ATOM 5684 C C . ILE A 1 740 ? 15.437 -14.231 -2.709 1.00 91.88 740 ILE A C 1
ATOM 5686 O O . ILE A 1 740 ? 16.618 -14.460 -2.979 1.00 91.88 740 ILE A O 1
ATOM 5690 N N . TYR A 1 741 ? 14.886 -14.583 -1.537 1.00 89.81 741 TYR A N 1
ATOM 5691 C CA . TYR A 1 741 ? 15.676 -14.894 -0.330 1.00 89.81 741 TYR A CA 1
ATOM 5692 C C . TYR A 1 741 ? 15.807 -16.388 0.025 1.00 89.81 741 TYR A C 1
ATOM 5694 O O . TYR A 1 741 ? 16.606 -16.742 0.898 1.00 89.81 741 TYR A O 1
ATOM 5702 N N . SER A 1 742 ? 15.044 -17.296 -0.594 1.00 84.69 742 SER A N 1
ATOM 5703 C CA . SER A 1 742 ? 15.172 -18.743 -0.342 1.00 84.69 742 SER A CA 1
ATOM 5704 C C . SER A 1 742 ? 16.256 -19.358 -1.237 1.00 84.69 742 SER A C 1
ATOM 5706 O O . SER A 1 742 ? 15.978 -19.997 -2.250 1.00 84.69 742 SER A O 1
ATOM 5708 N N . PHE A 1 743 ? 17.525 -19.172 -0.857 1.00 72.62 743 PHE A N 1
ATOM 5709 C CA . PHE A 1 743 ? 18.691 -19.668 -1.614 1.00 72.62 743 PHE A CA 1
ATOM 5710 C C . PHE A 1 743 ? 18.778 -21.204 -1.698 1.00 72.62 743 PHE A C 1
ATOM 5712 O O . PHE A 1 743 ? 19.375 -21.753 -2.622 1.00 72.62 743 PHE A O 1
ATOM 5719 N N . SER A 1 744 ? 18.168 -21.907 -0.744 1.00 62.50 744 SER A N 1
ATOM 5720 C CA . SER A 1 744 ? 17.946 -23.353 -0.773 1.00 62.50 744 SER A CA 1
ATOM 5721 C C . SER A 1 744 ? 16.537 -23.677 -1.272 1.00 62.50 744 SER A C 1
ATOM 5723 O O . SER A 1 744 ? 15.592 -23.000 -0.872 1.00 62.50 744 SER A O 1
ATOM 5725 N N . ASN A 1 745 ? 16.366 -24.785 -2.007 1.00 64.94 745 ASN A N 1
ATOM 5726 C CA . ASN A 1 745 ? 15.053 -25.387 -2.315 1.00 64.94 745 ASN A CA 1
ATOM 5727 C C . ASN A 1 745 ? 14.384 -26.001 -1.055 1.00 64.94 745 ASN A C 1
ATOM 5729 O O . ASN A 1 745 ? 13.969 -27.161 -1.061 1.00 64.94 745 ASN A O 1
ATOM 5733 N N . ASP A 1 746 ? 14.327 -25.259 0.053 1.00 75.38 746 ASP A N 1
ATOM 5734 C CA . ASP A 1 746 ? 13.731 -25.720 1.303 1.00 75.38 746 ASP A CA 1
ATOM 5735 C C . ASP A 1 746 ? 12.209 -25.555 1.277 1.00 75.38 746 ASP A C 1
ATOM 5737 O O . ASP A 1 746 ? 11.659 -24.464 1.444 1.00 75.38 746 ASP A O 1
ATOM 5741 N N . LEU A 1 747 ? 11.526 -26.686 1.107 1.00 81.69 747 LEU A N 1
ATOM 5742 C CA . LEU A 1 747 ? 10.070 -26.762 1.128 1.00 81.69 747 LEU A CA 1
ATOM 5743 C C . LEU A 1 747 ? 9.472 -26.349 2.487 1.00 81.69 747 LEU A C 1
ATOM 5745 O O . LEU A 1 747 ? 8.310 -25.958 2.512 1.00 81.69 747 LEU A O 1
ATOM 5749 N N . LEU A 1 748 ? 10.229 -26.399 3.595 1.00 84.00 748 LEU A N 1
ATOM 5750 C CA . LEU A 1 748 ? 9.773 -25.910 4.905 1.00 84.00 748 LEU A CA 1
ATOM 5751 C C . LEU A 1 748 ? 9.746 -24.376 4.962 1.00 84.00 748 LEU A C 1
ATOM 5753 O O . LEU A 1 748 ? 8.782 -23.812 5.478 1.00 84.00 748 LEU A O 1
ATOM 5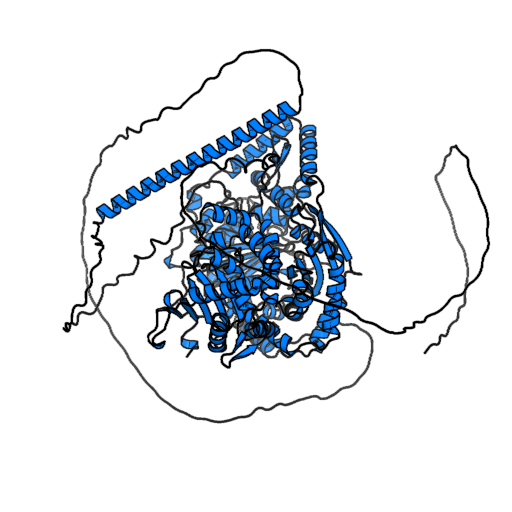757 N N . THR A 1 749 ? 10.762 -23.691 4.427 1.00 87.38 749 THR A N 1
ATOM 5758 C CA . THR A 1 749 ? 10.745 -22.224 4.290 1.00 87.38 749 THR A CA 1
ATOM 5759 C C . THR A 1 749 ? 9.597 -21.773 3.386 1.00 87.38 749 THR A C 1
ATOM 5761 O O . THR A 1 749 ? 8.867 -20.860 3.769 1.00 87.38 749 THR A O 1
ATOM 5764 N N . PHE A 1 750 ? 9.379 -22.437 2.242 1.00 90.25 750 PHE A N 1
ATOM 5765 C CA . PHE A 1 750 ? 8.253 -22.113 1.355 1.00 90.25 750 PHE A CA 1
ATOM 5766 C C . PHE A 1 750 ? 6.890 -22.366 2.021 1.00 90.25 750 PHE A C 1
ATOM 5768 O O . PHE A 1 750 ? 6.055 -21.463 2.017 1.00 90.25 750 PHE A O 1
ATOM 5775 N N . ASP A 1 751 ? 6.686 -23.531 2.664 1.00 90.19 751 ASP A N 1
ATOM 5776 C CA . ASP A 1 751 ? 5.468 -23.816 3.446 1.00 90.19 751 ASP A CA 1
ATOM 5777 C C . ASP A 1 751 ? 5.203 -22.697 4.454 1.00 90.19 751 ASP A C 1
ATOM 5779 O O . ASP A 1 751 ? 4.113 -22.147 4.461 1.00 90.19 751 ASP A O 1
ATOM 5783 N N . ARG A 1 752 ? 6.204 -22.278 5.237 1.00 90.75 752 ARG A N 1
ATOM 5784 C CA . ARG A 1 752 ? 6.044 -21.241 6.273 1.00 90.75 752 ARG A CA 1
ATOM 5785 C C . ARG A 1 752 ? 5.709 -19.848 5.744 1.00 90.75 752 ARG A C 1
ATOM 5787 O O . ARG A 1 752 ? 4.973 -19.134 6.419 1.00 90.75 752 ARG A O 1
ATOM 5794 N N . ARG A 1 753 ? 6.232 -19.440 4.579 1.00 91.06 753 ARG A N 1
ATOM 5795 C CA . ARG A 1 753 ? 5.861 -18.143 3.972 1.00 91.06 753 ARG A CA 1
ATOM 5796 C C . ARG A 1 753 ? 4.401 -18.143 3.528 1.00 91.06 753 ARG A C 1
ATOM 5798 O O . ARG A 1 753 ? 3.690 -17.179 3.782 1.00 91.06 753 ARG A O 1
ATOM 5805 N N . ILE A 1 754 ? 3.980 -19.229 2.881 1.00 93.12 754 ILE A N 1
ATOM 5806 C CA . ILE A 1 754 ? 2.626 -19.416 2.349 1.00 93.12 754 ILE A CA 1
ATOM 5807 C C . ILE A 1 754 ? 1.608 -19.639 3.484 1.00 93.12 754 ILE A C 1
ATOM 5809 O O . ILE A 1 754 ? 0.523 -19.069 3.471 1.00 93.12 754 ILE A O 1
ATOM 5813 N N . ASN A 1 755 ? 1.980 -20.415 4.503 1.00 92.75 755 ASN A N 1
ATOM 5814 C CA . ASN A 1 755 ? 1.195 -20.717 5.700 1.00 92.75 755 ASN A CA 1
ATOM 5815 C C . ASN A 1 755 ? 1.568 -19.788 6.870 1.00 92.75 755 ASN A C 1
ATOM 5817 O O . ASN A 1 755 ? 2.009 -20.236 7.939 1.00 92.75 755 ASN A O 1
ATOM 5821 N N . ARG A 1 756 ? 1.397 -18.471 6.671 1.00 91.88 756 ARG A N 1
ATOM 5822 C CA . ARG A 1 756 ? 1.720 -17.461 7.695 1.00 91.88 756 ARG A CA 1
ATOM 5823 C C . ARG A 1 756 ? 0.855 -17.616 8.951 1.00 91.88 756 ARG A C 1
ATOM 5825 O O . ARG A 1 756 ? 1.413 -17.494 10.038 1.00 91.88 756 ARG A O 1
ATOM 5832 N N . PHE A 1 757 ? -0.430 -17.982 8.837 1.00 92.56 757 PHE A N 1
ATOM 5833 C CA . PHE A 1 757 ? -1.302 -18.235 10.000 1.00 92.56 757 PHE A CA 1
ATOM 5834 C C . PHE A 1 757 ? -0.687 -19.281 10.940 1.00 92.56 757 PHE A C 1
ATOM 5836 O O . PHE A 1 757 ? -0.364 -18.978 12.085 1.00 92.56 757 PHE A O 1
ATOM 5843 N N . TYR A 1 758 ? -0.400 -20.480 10.422 1.00 90.06 758 TYR A N 1
ATOM 5844 C CA . TYR A 1 758 ? 0.185 -21.570 11.211 1.00 90.06 758 TYR A CA 1
ATOM 5845 C C . TYR A 1 758 ? 1.598 -21.267 11.722 1.00 90.06 758 TYR A C 1
ATOM 5847 O O . TYR A 1 758 ? 2.076 -21.941 12.632 1.00 90.06 758 TYR A O 1
ATOM 5855 N N . THR A 1 759 ? 2.295 -20.286 11.141 1.00 90.94 759 THR A N 1
ATOM 5856 C CA . THR A 1 759 ? 3.592 -19.816 11.646 1.00 90.94 759 THR A CA 1
ATOM 5857 C C . THR A 1 759 ? 3.420 -18.849 12.822 1.00 90.94 759 THR A C 1
ATOM 5859 O O . THR A 1 759 ? 4.213 -18.915 13.758 1.00 90.94 759 THR A O 1
ATOM 5862 N N . LEU A 1 760 ? 2.382 -18.005 12.814 1.00 94.19 760 LEU A N 1
ATOM 5863 C CA . LEU A 1 760 ? 2.037 -17.077 13.900 1.00 94.19 760 LEU A CA 1
ATOM 5864 C C . LEU A 1 760 ? 1.367 -17.795 15.090 1.00 94.19 760 LEU A C 1
ATOM 5866 O O . LEU A 1 760 ? 1.708 -17.527 16.238 1.00 94.19 760 LEU A O 1
ATOM 5870 N N . GLU A 1 761 ? 0.490 -18.769 14.839 1.00 91.88 761 GLU A N 1
ATOM 5871 C CA . GLU A 1 761 ? -0.250 -19.529 15.866 1.00 91.88 761 GLU A CA 1
ATOM 5872 C C . GLU A 1 761 ? 0.681 -20.205 16.898 1.00 91.88 761 GLU A C 1
ATOM 5874 O O . GLU A 1 761 ? 0.409 -20.222 18.101 1.00 91.88 761 GLU A O 1
ATOM 5879 N N . GLN A 1 762 ? 1.856 -20.671 16.453 1.00 89.69 762 GLN A N 1
ATOM 5880 C CA . GLN A 1 762 ? 2.903 -21.277 17.296 1.00 89.69 762 GLN A CA 1
ATOM 5881 C C . GLN A 1 762 ? 3.450 -20.339 18.395 1.00 89.69 762 GLN A C 1
ATOM 5883 O O . GLN A 1 762 ? 4.128 -20.801 19.324 1.00 89.69 762 GLN A O 1
ATOM 5888 N N . PHE A 1 763 ? 3.164 -19.035 18.320 1.00 94.31 763 PHE A N 1
ATOM 5889 C CA . PHE A 1 763 ? 3.594 -18.044 19.303 1.00 94.31 763 PHE A CA 1
ATOM 5890 C C . PHE A 1 763 ? 2.648 -17.890 20.503 1.00 94.31 763 PHE A C 1
ATOM 5892 O O . PHE A 1 763 ? 3.101 -17.448 21.558 1.00 94.31 763 PHE A O 1
ATOM 5899 N N . GLY A 1 764 ? 1.386 -18.329 20.410 1.00 88.81 764 GLY A N 1
ATOM 5900 C CA . GLY A 1 764 ? 0.394 -18.144 21.485 1.00 88.81 764 GLY A CA 1
ATOM 5901 C C . GLY A 1 764 ? 0.747 -18.861 22.795 1.00 88.81 764 GLY A C 1
ATOM 5902 O O . GLY A 1 764 ? 0.355 -18.435 23.872 1.00 88.81 764 GLY A O 1
ATOM 5903 N N . SER A 1 765 ? 1.565 -19.916 22.723 1.00 87.19 765 SER A N 1
ATOM 5904 C CA . SER A 1 765 ? 2.038 -20.674 23.892 1.00 87.19 765 SER A CA 1
ATOM 5905 C C . SER A 1 765 ? 3.397 -20.212 24.450 1.00 87.19 765 SER A C 1
ATOM 5907 O O . SER A 1 765 ? 3.944 -20.855 25.352 1.00 87.19 765 SER A O 1
ATOM 5909 N N . GLN A 1 766 ? 3.985 -19.124 23.931 1.00 93.69 766 GLN A N 1
ATOM 5910 C CA . GLN A 1 766 ? 5.350 -18.725 24.292 1.00 93.69 766 GLN A CA 1
ATOM 5911 C C . GLN A 1 766 ? 5.403 -17.940 25.619 1.00 93.69 766 GLN A C 1
ATOM 5913 O O . GLN A 1 766 ? 4.804 -16.870 25.737 1.00 93.69 766 GLN A O 1
ATOM 5918 N N . PRO A 1 767 ? 6.164 -18.413 26.628 1.00 94.06 767 PRO A N 1
ATOM 5919 C CA . PRO A 1 767 ? 6.250 -17.761 27.934 1.00 94.06 767 PRO A CA 1
ATOM 5920 C C . PRO A 1 767 ? 7.051 -16.455 27.866 1.00 94.06 767 PRO A C 1
ATOM 5922 O O . PRO A 1 767 ? 7.957 -16.335 27.048 1.00 94.06 767 PRO A O 1
ATOM 5925 N N . ALA A 1 768 ? 6.827 -15.526 28.806 1.00 94.62 768 ALA A N 1
ATOM 5926 C CA . ALA A 1 768 ? 7.434 -14.181 28.820 1.00 94.62 768 ALA A CA 1
ATOM 5927 C C . ALA A 1 768 ? 8.954 -14.156 28.559 1.00 94.62 768 ALA A C 1
ATOM 5929 O O . ALA A 1 768 ? 9.439 -13.312 27.817 1.00 94.62 768 ALA A O 1
ATOM 5930 N N . ARG A 1 769 ? 9.710 -15.132 29.085 1.00 94.62 769 ARG A N 1
ATOM 5931 C CA . ARG A 1 769 ? 11.159 -15.297 28.836 1.00 94.62 769 ARG A CA 1
ATOM 5932 C C . ARG A 1 769 ? 11.558 -15.408 27.351 1.00 94.62 769 ARG A C 1
ATOM 5934 O O . ARG A 1 769 ? 12.715 -15.166 27.027 1.00 94.62 769 ARG A O 1
ATOM 5941 N N . PHE A 1 770 ? 10.647 -15.825 26.471 1.00 94.75 770 PHE A N 1
ATOM 5942 C CA . PHE A 1 770 ? 10.856 -15.868 25.024 1.00 94.75 770 PHE A CA 1
ATOM 5943 C C . PHE A 1 770 ? 10.833 -14.447 24.452 1.00 94.75 770 PHE A C 1
ATOM 5945 O O . PHE A 1 770 ? 11.822 -13.995 23.878 1.00 94.75 770 PHE A O 1
ATOM 5952 N N . TRP A 1 771 ? 9.741 -13.725 24.709 1.00 95.94 771 TRP A N 1
ATOM 5953 C CA . TRP A 1 771 ? 9.536 -12.341 24.285 1.00 95.94 771 TRP A CA 1
ATOM 5954 C C . TRP A 1 771 ? 10.584 -11.395 24.868 1.00 95.94 771 TRP A C 1
ATOM 5956 O O . TRP A 1 771 ? 11.172 -10.614 24.133 1.00 95.94 771 TRP A O 1
ATOM 5966 N N . LEU A 1 772 ? 10.921 -11.544 26.151 1.00 95.69 772 LEU A N 1
ATOM 5967 C CA . LEU A 1 772 ? 11.984 -10.779 26.805 1.00 95.69 772 LEU A CA 1
ATOM 5968 C C . LEU A 1 772 ? 13.361 -11.028 26.175 1.00 95.69 772 LEU A C 1
ATOM 5970 O O . LEU A 1 772 ? 14.126 -10.086 26.012 1.00 95.69 772 LEU A O 1
ATOM 5974 N N . LYS A 1 773 ? 13.684 -12.260 25.753 1.00 94.69 773 LYS A N 1
ATOM 5975 C CA . LYS A 1 773 ? 14.932 -12.533 25.015 1.00 94.69 773 LYS A CA 1
ATOM 5976 C C . LYS A 1 773 ? 14.935 -11.851 23.638 1.00 94.69 773 LYS A C 1
ATOM 5978 O O . LYS A 1 773 ? 15.974 -11.375 23.186 1.00 94.69 773 LYS A O 1
ATOM 5983 N N . MET A 1 774 ? 13.787 -11.821 22.970 1.00 93.81 774 MET A N 1
ATOM 5984 C CA . MET A 1 774 ? 13.623 -11.186 21.663 1.00 93.81 774 MET A CA 1
ATOM 5985 C C . MET A 1 774 ? 13.724 -9.655 21.770 1.00 93.81 774 MET A C 1
ATOM 5987 O O . MET A 1 774 ? 14.522 -9.052 21.062 1.00 93.81 774 MET A O 1
ATOM 5991 N N . LEU A 1 775 ? 13.048 -9.049 22.749 1.00 94.56 775 LEU A N 1
ATOM 5992 C CA . LEU A 1 775 ? 13.178 -7.635 23.117 1.00 94.56 775 LEU A CA 1
ATOM 5993 C C . LEU A 1 775 ? 14.618 -7.276 23.510 1.00 94.56 775 LEU A C 1
ATOM 5995 O O . LEU A 1 775 ? 15.146 -6.264 23.059 1.00 94.56 775 LEU A O 1
ATOM 5999 N N . LYS A 1 776 ? 15.303 -8.145 24.263 1.00 93.31 776 LYS A N 1
ATOM 6000 C CA . LYS A 1 776 ? 16.725 -7.965 24.580 1.00 93.31 776 LYS A CA 1
ATOM 6001 C C . LYS A 1 776 ? 17.613 -7.969 23.333 1.00 93.31 776 LYS A C 1
ATOM 6003 O O . LYS A 1 776 ? 18.599 -7.252 23.310 1.00 93.31 776 LYS A O 1
ATOM 6008 N N . THR A 1 777 ? 17.230 -8.684 22.273 1.00 89.56 777 THR A N 1
ATOM 6009 C CA . THR A 1 777 ? 17.958 -8.652 20.991 1.00 89.56 777 THR A CA 1
ATOM 6010 C C . THR A 1 777 ? 17.832 -7.288 20.293 1.00 89.56 777 THR A C 1
ATOM 6012 O O . THR A 1 777 ? 18.781 -6.877 19.641 1.00 89.56 777 THR A O 1
ATOM 6015 N N . LEU A 1 778 ? 16.719 -6.560 20.478 1.00 87.75 778 LEU A N 1
ATOM 6016 C CA . LEU A 1 778 ? 16.548 -5.179 19.985 1.00 87.75 778 LEU A CA 1
ATOM 6017 C C . LEU A 1 778 ? 17.240 -4.123 20.863 1.00 87.75 778 LEU A C 1
ATOM 6019 O O . LEU A 1 778 ? 17.605 -3.054 20.383 1.00 87.75 778 LEU A O 1
ATOM 6023 N N . LEU A 1 779 ? 17.399 -4.410 22.158 1.00 90.81 779 LEU A N 1
ATOM 6024 C CA . LEU A 1 779 ? 18.160 -3.568 23.086 1.00 90.81 779 LEU A CA 1
ATOM 6025 C C . LEU A 1 779 ? 19.678 -3.735 22.916 1.00 90.81 779 LEU A C 1
ATOM 6027 O O . LEU A 1 779 ? 20.408 -2.767 23.101 1.00 90.81 779 LEU A O 1
ATOM 6031 N N . ASP A 1 780 ? 20.137 -4.947 22.588 1.00 89.44 780 ASP A N 1
ATOM 6032 C CA . ASP A 1 780 ? 21.553 -5.287 22.370 1.00 89.44 780 ASP A CA 1
ATOM 6033 C C . ASP A 1 780 ? 22.031 -5.040 20.928 1.00 89.44 780 ASP A C 1
ATOM 6035 O O . ASP A 1 780 ? 23.229 -5.123 20.671 1.00 89.44 780 ASP A O 1
ATOM 6039 N N . SER A 1 781 ? 21.129 -4.756 19.983 1.00 87.19 781 SER A N 1
ATOM 6040 C CA . SER A 1 781 ? 21.506 -4.290 18.647 1.00 87.19 781 SER A CA 1
ATOM 6041 C C . SER A 1 781 ? 21.850 -2.804 18.676 1.00 87.19 781 SER A C 1
ATOM 6043 O O . SER A 1 781 ? 21.057 -2.011 19.190 1.00 87.19 781 SER A O 1
ATOM 6045 N N . SER A 1 782 ? 22.958 -2.433 18.043 1.00 90.31 782 SER A N 1
ATOM 6046 C CA . SER A 1 782 ? 23.253 -1.054 17.654 1.00 90.31 782 SER A CA 1
ATOM 6047 C C . SER A 1 782 ? 22.189 -0.516 16.687 1.00 90.31 782 SER A C 1
ATOM 6049 O O . SER A 1 782 ? 21.615 -1.277 15.896 1.00 90.31 782 SER A O 1
ATOM 6051 N N . TRP A 1 783 ? 21.905 0.781 16.755 1.00 92.31 783 TRP A N 1
ATOM 6052 C CA . TRP A 1 783 ? 20.858 1.456 15.984 1.00 92.31 783 TRP A CA 1
ATOM 6053 C C . TRP A 1 783 ? 21.444 2.495 15.021 1.00 92.31 783 TRP A C 1
ATOM 6055 O O . TRP A 1 783 ? 22.415 3.169 15.346 1.00 92.31 783 TRP A O 1
ATOM 6065 N N . ALA A 1 784 ? 20.812 2.671 13.860 1.00 94.38 784 ALA A N 1
ATOM 6066 C CA . ALA A 1 784 ? 21.031 3.830 12.996 1.00 94.38 784 ALA A CA 1
ATOM 6067 C C . ALA A 1 784 ? 19.870 4.816 13.187 1.00 94.38 784 ALA A C 1
ATOM 6069 O O . ALA A 1 784 ? 18.706 4.423 13.061 1.00 94.38 784 ALA A O 1
ATOM 6070 N N . LEU A 1 785 ? 20.160 6.080 13.494 1.00 95.50 785 LEU A N 1
ATOM 6071 C CA . LEU A 1 785 ? 19.176 7.156 13.618 1.00 95.50 785 LEU A CA 1
ATOM 6072 C C . LEU A 1 785 ? 19.410 8.226 12.554 1.00 95.50 785 LEU A C 1
ATOM 6074 O O . LEU A 1 785 ? 20.538 8.658 12.326 1.00 95.50 785 LEU A O 1
ATOM 6078 N N . VAL A 1 786 ? 18.318 8.704 11.958 1.00 96.50 786 VAL A N 1
ATOM 6079 C CA . VAL A 1 786 ? 18.307 9.895 11.106 1.00 96.50 786 VAL A CA 1
ATOM 6080 C C . VAL A 1 786 ? 17.327 10.911 11.673 1.00 96.50 786 VAL A C 1
ATOM 6082 O O . VAL A 1 786 ? 16.119 10.665 11.735 1.00 96.50 786 VAL A O 1
ATOM 6085 N N . TYR A 1 787 ? 17.861 12.073 12.035 1.00 95.38 787 TYR A N 1
ATOM 6086 C CA . TYR A 1 787 ? 17.101 13.275 12.346 1.00 95.38 787 TYR A CA 1
ATOM 6087 C C . TYR A 1 787 ? 17.008 14.120 11.073 1.00 95.38 787 TYR A C 1
ATOM 6089 O O . TYR A 1 787 ? 18.001 14.699 10.631 1.00 95.38 787 TYR A O 1
ATOM 6097 N N . ALA A 1 788 ? 15.827 14.185 10.462 1.00 93.69 788 ALA A N 1
ATOM 6098 C CA . ALA A 1 788 ? 15.576 15.068 9.332 1.00 93.69 788 ALA A CA 1
ATOM 6099 C C . ALA A 1 788 ? 14.985 16.380 9.839 1.00 93.69 788 ALA A C 1
ATOM 6101 O O . ALA A 1 788 ? 13.878 16.410 10.381 1.00 93.69 788 ALA A O 1
ATOM 6102 N N . VAL A 1 789 ? 15.756 17.455 9.688 1.00 91.94 789 VAL A N 1
ATOM 6103 C CA . VAL A 1 789 ? 15.502 18.751 10.318 1.00 91.94 789 VAL A CA 1
ATOM 6104 C C . VAL A 1 789 ? 15.102 19.778 9.253 1.00 91.94 789 VAL A C 1
ATOM 6106 O O . VAL A 1 789 ? 15.841 19.948 8.282 1.00 91.94 789 VAL A O 1
ATOM 6109 N N . PRO A 1 790 ? 13.977 20.492 9.410 1.00 89.31 790 PRO A N 1
ATOM 6110 C CA . PRO A 1 790 ? 13.625 21.587 8.508 1.00 89.31 790 PRO A CA 1
ATOM 6111 C C . PRO A 1 790 ? 14.634 22.745 8.582 1.00 89.31 790 PRO A C 1
ATOM 6113 O O . PRO A 1 790 ? 15.154 23.059 9.655 1.00 89.31 790 PRO A O 1
ATOM 6116 N N . SER A 1 791 ? 14.862 23.419 7.455 1.00 85.81 791 SER A N 1
ATOM 6117 C CA . SER A 1 791 ? 15.686 24.627 7.339 1.00 85.81 791 SER A CA 1
ATOM 6118 C C . SER A 1 791 ? 15.027 25.656 6.414 1.00 85.81 791 SER A C 1
ATOM 6120 O O . SER A 1 791 ? 14.535 25.297 5.342 1.00 85.81 791 SER A O 1
ATOM 6122 N N . LYS A 1 792 ? 15.055 26.940 6.798 1.00 80.81 792 LYS A N 1
ATOM 6123 C CA . LYS A 1 792 ? 14.641 28.091 5.965 1.00 80.81 792 LYS A CA 1
ATOM 6124 C C . LYS A 1 792 ? 15.811 28.757 5.233 1.00 80.81 792 LYS A C 1
ATOM 6126 O O . LYS A 1 792 ? 15.896 29.986 5.159 1.00 80.81 792 LYS A O 1
ATOM 6131 N N . GLU A 1 793 ? 16.753 27.967 4.731 1.00 70.31 793 GLU A N 1
ATOM 6132 C CA . GLU A 1 793 ? 17.833 28.497 3.895 1.00 70.31 793 GLU A CA 1
ATOM 6133 C C . GLU A 1 793 ? 17.256 29.215 2.659 1.00 70.31 793 GLU A C 1
ATOM 6135 O O . GLU A 1 793 ? 16.265 28.792 2.064 1.00 70.31 793 GLU A O 1
ATOM 6140 N N . THR A 1 794 ? 17.803 30.392 2.340 1.00 50.62 794 THR A N 1
ATOM 6141 C CA . THR A 1 794 ? 17.141 31.362 1.455 1.00 50.62 794 THR A CA 1
ATOM 6142 C C . THR A 1 794 ? 17.346 31.031 -0.021 1.00 50.62 794 THR A C 1
ATOM 6144 O O . THR A 1 794 ? 18.205 31.623 -0.678 1.00 50.62 794 THR A O 1
ATOM 6147 N N . GLY A 1 795 ? 16.520 30.117 -0.526 1.00 60.91 795 GLY A N 1
ATOM 6148 C CA . GLY A 1 795 ? 16.530 29.619 -1.902 1.00 60.91 795 GLY A CA 1
ATOM 6149 C C . GLY A 1 795 ? 16.846 28.126 -1.945 1.00 60.91 795 GLY A C 1
ATOM 6150 O O . GLY A 1 795 ? 17.615 27.633 -1.123 1.00 60.91 795 GLY A O 1
ATOM 6151 N N . ASP A 1 796 ? 16.247 27.407 -2.894 1.00 68.38 796 ASP A N 1
ATOM 6152 C CA . ASP A 1 796 ? 16.515 25.980 -3.068 1.00 68.38 796 ASP A CA 1
ATOM 6153 C C . ASP A 1 796 ? 17.940 25.779 -3.628 1.00 68.38 796 ASP A C 1
ATOM 6155 O O . ASP A 1 796 ? 18.259 26.338 -4.686 1.00 68.38 796 ASP A O 1
ATOM 6159 N N . PRO A 1 797 ? 18.816 24.994 -2.968 1.00 72.44 797 PRO A N 1
ATOM 6160 C CA . PRO A 1 797 ? 20.147 24.691 -3.490 1.00 72.44 797 PRO A CA 1
ATOM 6161 C C . PRO A 1 797 ? 20.122 24.096 -4.904 1.00 72.44 797 PRO A C 1
ATOM 6163 O O . PRO A 1 797 ? 21.046 24.333 -5.682 1.00 72.44 797 PRO A O 1
ATOM 6166 N N . HIS A 1 798 ? 19.061 23.372 -5.268 1.00 73.62 798 HIS A N 1
ATOM 6167 C CA . HIS A 1 798 ? 18.904 22.782 -6.593 1.00 73.62 798 HIS A CA 1
ATOM 6168 C C . HIS A 1 798 ? 18.330 23.743 -7.646 1.00 73.62 798 HIS A C 1
ATOM 6170 O O . HIS A 1 798 ? 18.404 23.425 -8.834 1.00 73.62 798 HIS A O 1
ATOM 6176 N N . ASP A 1 799 ? 17.765 24.892 -7.263 1.00 79.75 799 ASP A N 1
ATOM 6177 C CA . ASP A 1 799 ? 17.470 25.974 -8.217 1.00 79.75 799 ASP A CA 1
ATOM 6178 C C . ASP A 1 799 ? 18.765 26.712 -8.584 1.00 79.75 799 ASP A C 1
ATOM 6180 O O . ASP A 1 799 ? 19.004 26.991 -9.759 1.00 79.75 799 ASP A O 1
ATOM 6184 N N . VAL A 1 800 ? 19.647 26.946 -7.602 1.00 84.00 800 VAL A N 1
ATOM 6185 C CA . VAL A 1 800 ? 20.994 27.495 -7.846 1.00 84.00 800 VAL A CA 1
ATOM 6186 C C . VAL A 1 800 ? 21.818 26.533 -8.708 1.00 84.00 800 VAL A C 1
ATOM 6188 O O . VAL A 1 800 ? 22.411 26.964 -9.695 1.00 84.00 800 VAL A O 1
ATOM 6191 N N . GLU A 1 801 ? 21.792 25.228 -8.402 1.00 85.25 801 GLU A N 1
ATOM 6192 C CA . GLU A 1 801 ? 22.444 24.201 -9.227 1.00 85.25 801 GLU A CA 1
ATOM 6193 C C . GLU A 1 801 ? 21.909 24.206 -10.671 1.00 85.25 801 GLU A C 1
ATOM 6195 O O . GLU A 1 801 ? 22.706 24.167 -11.607 1.00 85.25 801 GLU A O 1
ATOM 6200 N N . ASP A 1 802 ? 20.589 24.304 -10.883 1.00 86.25 802 ASP A N 1
ATOM 6201 C CA . ASP A 1 802 ? 19.996 24.363 -12.229 1.00 86.25 802 ASP A CA 1
ATOM 6202 C C . ASP A 1 802 ? 20.381 25.649 -12.992 1.00 86.25 802 ASP A C 1
ATOM 6204 O O . ASP A 1 802 ? 20.603 25.581 -14.205 1.00 86.25 802 ASP A O 1
ATOM 6208 N N . GLU A 1 803 ? 20.468 26.814 -12.334 1.00 89.25 803 GLU A N 1
ATOM 6209 C CA . GLU A 1 803 ? 20.894 28.070 -12.981 1.00 89.25 803 GLU A CA 1
ATOM 6210 C C . GLU A 1 803 ? 22.382 28.050 -13.360 1.00 89.25 803 GLU A C 1
ATOM 6212 O O . GLU A 1 803 ? 22.725 28.347 -14.512 1.00 89.25 803 GLU A O 1
ATOM 6217 N N . GLU A 1 804 ? 23.267 27.648 -12.440 1.00 91.88 804 GLU A N 1
ATOM 6218 C CA . GLU A 1 804 ? 24.699 27.472 -12.722 1.00 91.88 804 GLU A CA 1
ATOM 6219 C C . GLU A 1 804 ? 24.908 26.447 -13.845 1.00 91.88 804 GLU A C 1
ATOM 6221 O O . GLU A 1 804 ? 25.626 26.709 -14.817 1.00 91.88 804 GLU A O 1
ATOM 6226 N N . ARG A 1 805 ? 24.204 25.311 -13.778 1.00 89.88 805 ARG A N 1
ATOM 6227 C CA . ARG A 1 805 ? 24.285 24.246 -14.781 1.00 89.88 805 ARG A CA 1
ATOM 6228 C C . ARG A 1 805 ? 23.770 24.678 -16.149 1.00 89.88 805 ARG A C 1
ATOM 6230 O O . ARG A 1 805 ? 24.382 24.333 -17.164 1.00 89.88 805 ARG A O 1
ATOM 6237 N N . GLN A 1 806 ? 22.685 25.450 -16.212 1.00 93.50 806 GLN A N 1
ATOM 6238 C CA . GLN A 1 806 ? 22.199 25.991 -17.481 1.00 93.50 806 GLN A CA 1
ATOM 6239 C C . GLN A 1 806 ? 23.260 26.905 -18.120 1.00 93.50 806 GLN A C 1
ATOM 6241 O O . GLN A 1 806 ? 23.474 26.829 -19.333 1.00 93.50 806 GLN A O 1
ATOM 6246 N N . MET A 1 807 ? 23.967 27.721 -17.329 1.00 93.75 807 MET A N 1
ATOM 6247 C CA . MET A 1 807 ? 25.069 28.549 -17.834 1.00 93.75 807 MET A CA 1
ATOM 6248 C C . MET A 1 807 ? 26.255 27.709 -18.331 1.00 93.75 807 MET A C 1
ATOM 6250 O O . MET A 1 807 ? 26.704 27.938 -19.456 1.00 93.75 807 MET A O 1
ATOM 6254 N N . GLU A 1 808 ? 26.705 26.695 -17.576 1.00 93.50 808 GLU A N 1
ATOM 6255 C CA . GLU A 1 808 ? 27.762 25.768 -18.025 1.00 93.50 808 GLU A CA 1
ATOM 6256 C C . GLU A 1 808 ? 27.429 25.127 -19.381 1.00 93.50 808 GLU A C 1
ATOM 6258 O O . GLU A 1 808 ? 28.278 25.033 -20.272 1.00 93.50 808 GLU A O 1
ATOM 6263 N N . ILE A 1 809 ? 26.188 24.655 -19.544 1.00 91.56 809 ILE A N 1
ATOM 6264 C CA . ILE A 1 809 ? 25.726 23.993 -20.768 1.00 91.56 809 ILE A CA 1
ATOM 6265 C C . ILE A 1 809 ? 25.716 24.982 -21.938 1.00 91.56 809 ILE A C 1
ATOM 6267 O O . ILE A 1 809 ? 26.201 24.643 -23.021 1.00 91.56 809 ILE A O 1
ATOM 6271 N N . LEU A 1 810 ? 25.197 26.196 -21.731 1.00 93.25 810 LEU A N 1
ATOM 6272 C CA . LEU A 1 810 ? 25.141 27.240 -22.756 1.00 93.25 810 LEU A CA 1
ATOM 6273 C C . LEU A 1 810 ? 26.540 27.676 -23.218 1.00 93.25 810 LEU A C 1
ATOM 6275 O O . LEU A 1 810 ? 26.757 27.799 -24.425 1.00 93.25 810 LEU A O 1
ATOM 6279 N N . GLU A 1 811 ? 27.494 27.847 -22.299 1.00 94.19 811 GLU A N 1
ATOM 6280 C CA . GLU A 1 811 ? 28.889 28.170 -22.631 1.00 94.19 811 GLU A CA 1
ATOM 6281 C C . GLU A 1 811 ? 29.569 27.017 -23.386 1.00 94.19 811 GLU A C 1
ATOM 6283 O O . GLU A 1 811 ? 30.140 27.211 -24.462 1.00 94.19 811 GLU A O 1
ATOM 6288 N N . LYS A 1 812 ? 29.465 25.791 -22.861 1.00 93.88 812 LYS A N 1
ATOM 6289 C CA . LYS A 1 812 ? 30.165 24.605 -23.378 1.00 93.88 812 LYS A CA 1
ATOM 6290 C C . LYS A 1 812 ? 29.646 24.115 -24.730 1.00 93.88 812 LYS A C 1
ATOM 6292 O O . LYS A 1 812 ? 30.420 23.576 -25.521 1.00 93.88 812 LYS A O 1
ATOM 6297 N N . MET A 1 813 ? 28.344 24.244 -24.985 1.00 92.50 813 MET A N 1
ATOM 6298 C CA . MET A 1 813 ? 27.714 23.789 -26.231 1.00 92.50 813 MET A CA 1
ATOM 6299 C C . MET A 1 813 ? 27.614 24.901 -27.281 1.00 92.50 813 MET A C 1
ATOM 6301 O O . MET A 1 813 ? 27.672 24.615 -28.481 1.00 92.50 813 MET A O 1
ATOM 6305 N N . GLY A 1 814 ? 27.448 26.154 -26.849 1.00 92.94 814 GLY A N 1
ATOM 6306 C CA . GLY A 1 814 ? 27.168 27.296 -27.714 1.00 92.94 814 GLY A CA 1
ATOM 6307 C C . GLY A 1 814 ? 25.828 27.197 -28.472 1.00 92.94 814 GLY A C 1
ATOM 6308 O O . GLY A 1 814 ? 25.157 26.159 -28.454 1.00 92.94 814 GLY A O 1
ATOM 6309 N N . PRO A 1 815 ? 25.427 28.256 -29.204 1.00 91.50 815 PRO A N 1
ATOM 6310 C CA . PRO A 1 815 ? 24.103 28.330 -29.832 1.00 91.50 815 PRO A CA 1
ATOM 6311 C C . PRO A 1 815 ? 23.791 27.171 -30.792 1.00 91.50 815 PRO A C 1
ATOM 6313 O O . PRO A 1 815 ? 22.715 26.580 -30.726 1.00 91.50 815 PRO A O 1
ATOM 6316 N N . GLU A 1 816 ? 24.736 26.789 -31.658 1.00 93.00 816 GLU A N 1
ATOM 6317 C CA . GLU A 1 816 ? 24.535 25.680 -32.604 1.00 93.00 816 GLU A CA 1
ATOM 6318 C C . GLU A 1 816 ? 24.577 24.296 -31.923 1.00 93.00 816 GLU A C 1
ATOM 6320 O O . GLU A 1 816 ? 23.926 23.360 -32.393 1.00 93.00 816 GLU A O 1
ATOM 6325 N N . GLY A 1 817 ? 25.275 24.151 -30.790 1.00 94.12 817 GLY A N 1
ATOM 6326 C CA . GLY A 1 817 ? 25.250 22.924 -29.990 1.00 94.12 817 GLY A CA 1
ATOM 6327 C C . GLY A 1 817 ? 23.899 22.712 -29.307 1.00 94.12 817 GLY A C 1
ATOM 6328 O O . GLY A 1 817 ? 23.314 21.634 -29.436 1.00 94.12 817 GLY A O 1
ATOM 6329 N N . CYS A 1 818 ? 23.356 23.748 -28.663 1.00 92.38 818 CYS A N 1
ATOM 6330 C CA . CYS A 1 818 ? 22.036 23.703 -28.027 1.00 92.38 818 CYS A CA 1
ATOM 6331 C C . CYS A 1 818 ? 20.909 23.509 -29.054 1.00 92.38 818 CYS A C 1
ATOM 6333 O O . CYS A 1 818 ? 20.061 22.633 -28.894 1.00 92.38 818 CYS A O 1
ATOM 6335 N N . LYS A 1 819 ? 20.963 24.207 -30.191 1.00 94.56 819 LYS A N 1
ATOM 6336 C CA . LYS A 1 819 ? 20.054 24.010 -31.336 1.00 94.56 819 LYS A CA 1
ATOM 6337 C C . LYS A 1 819 ? 20.088 22.585 -31.896 1.00 94.56 819 LYS A C 1
ATOM 6339 O O . LYS A 1 819 ? 19.050 22.023 -32.249 1.00 94.56 819 LYS A O 1
ATOM 6344 N N . LYS A 1 820 ? 21.261 21.942 -31.920 1.00 95.44 820 LYS A N 1
ATOM 6345 C CA . LYS A 1 820 ? 21.409 20.525 -32.297 1.00 95.44 820 LYS A CA 1
ATOM 6346 C C . LYS A 1 820 ? 20.808 19.569 -31.255 1.00 95.44 820 LYS A C 1
ATOM 6348 O O . LYS A 1 820 ? 20.224 18.557 -31.648 1.00 95.44 820 LYS A O 1
ATOM 6353 N N . LEU A 1 821 ? 20.911 19.881 -29.960 1.00 94.00 821 LEU A N 1
ATOM 6354 C CA . LEU A 1 821 ? 20.236 19.140 -28.883 1.00 94.00 821 LEU A CA 1
ATOM 6355 C C . LEU A 1 821 ? 18.709 19.271 -29.000 1.00 94.00 821 LEU A C 1
ATOM 6357 O O . LEU A 1 821 ? 18.019 18.254 -29.098 1.00 94.00 821 LEU A O 1
ATOM 6361 N N . GLY A 1 822 ? 18.199 20.498 -29.133 1.00 94.38 822 GLY A N 1
ATOM 6362 C CA . GLY A 1 822 ? 16.786 20.794 -29.376 1.00 94.38 822 GLY A CA 1
ATOM 6363 C C . GLY A 1 822 ? 16.224 20.070 -30.601 1.00 94.38 822 GLY A C 1
ATOM 6364 O O . GLY A 1 822 ? 15.173 19.432 -30.521 1.00 94.38 822 GLY A O 1
ATOM 6365 N N . ALA A 1 823 ? 16.946 20.072 -31.725 1.00 96.12 823 ALA A N 1
ATOM 6366 C CA . ALA A 1 823 ? 16.561 19.332 -32.929 1.00 96.12 823 ALA A CA 1
ATOM 6367 C C . ALA A 1 823 ? 16.517 17.804 -32.712 1.00 96.12 823 ALA A C 1
ATOM 6369 O O . ALA A 1 823 ? 15.582 17.145 -33.174 1.00 96.12 823 ALA A O 1
ATOM 6370 N N . ARG A 1 824 ? 17.487 17.234 -31.980 1.00 96.19 824 ARG A N 1
ATOM 6371 C CA . ARG A 1 824 ? 17.525 15.801 -31.623 1.00 96.19 824 ARG A CA 1
ATOM 6372 C C . ARG A 1 824 ? 16.353 15.415 -30.714 1.00 96.19 824 ARG A C 1
ATOM 6374 O O . ARG A 1 824 ? 15.715 14.393 -30.960 1.00 96.19 824 ARG A O 1
ATOM 6381 N N . LEU A 1 825 ? 16.016 16.253 -29.733 1.00 96.25 825 LEU A N 1
ATOM 6382 C CA . LEU A 1 825 ? 14.852 16.075 -28.858 1.00 96.25 825 LEU A CA 1
ATOM 6383 C C . LEU A 1 825 ? 13.530 16.170 -29.638 1.00 96.25 825 LEU A C 1
ATOM 6385 O O . LEU A 1 825 ? 12.693 15.273 -29.548 1.00 96.25 825 LEU A O 1
ATOM 6389 N N . LYS A 1 826 ? 13.363 17.198 -30.478 1.00 96.38 826 LYS A N 1
ATOM 6390 C CA . LYS A 1 826 ? 12.182 17.377 -31.347 1.00 96.38 826 LYS A CA 1
ATOM 6391 C C . LYS A 1 826 ? 11.992 16.183 -32.299 1.00 96.38 826 LYS A C 1
ATOM 6393 O O . LYS A 1 826 ? 10.863 15.739 -32.516 1.00 96.38 826 LYS A O 1
ATOM 6398 N N . ALA A 1 827 ? 13.081 15.601 -32.808 1.00 96.88 827 ALA A N 1
ATOM 6399 C CA . ALA A 1 827 ? 13.043 14.364 -33.591 1.00 96.88 827 ALA A CA 1
ATOM 6400 C C . ALA A 1 827 ? 12.656 13.128 -32.752 1.00 96.88 827 ALA A C 1
ATOM 6402 O O . ALA A 1 827 ? 11.840 12.325 -33.208 1.00 96.88 827 ALA A O 1
ATOM 6403 N N . ALA A 1 828 ? 13.182 12.986 -31.530 1.00 95.94 828 ALA A N 1
ATOM 6404 C CA . ALA A 1 828 ? 12.827 11.903 -30.608 1.00 95.94 828 ALA A CA 1
ATOM 6405 C C . ALA A 1 828 ? 11.334 11.928 -30.233 1.00 95.94 828 ALA A C 1
ATOM 6407 O O . ALA A 1 828 ? 10.649 10.912 -30.373 1.00 95.94 828 ALA A O 1
ATOM 6408 N N . ILE A 1 829 ? 10.801 13.101 -29.876 1.00 95.44 829 ILE A N 1
ATOM 6409 C CA . ILE A 1 829 ? 9.372 13.314 -29.595 1.00 95.44 829 ILE A CA 1
ATOM 6410 C C . ILE A 1 829 ? 8.520 12.924 -30.814 1.00 95.44 829 ILE A C 1
ATOM 6412 O O . ILE A 1 829 ? 7.561 12.168 -30.679 1.00 95.44 829 ILE A O 1
ATOM 6416 N N . LYS A 1 830 ? 8.910 13.337 -32.031 1.00 96.06 830 LYS A N 1
ATOM 6417 C CA . LYS A 1 830 ? 8.217 12.965 -33.282 1.00 96.06 830 LYS A CA 1
ATOM 6418 C C . LYS A 1 830 ? 8.304 11.467 -33.632 1.00 96.06 830 LYS A C 1
ATOM 6420 O O . LYS A 1 830 ? 7.528 10.988 -34.459 1.00 96.06 830 LYS A O 1
ATOM 6425 N N . ILE A 1 831 ? 9.232 10.713 -33.040 1.00 93.50 831 ILE A N 1
ATOM 6426 C CA . ILE A 1 831 ? 9.274 9.246 -33.145 1.00 93.50 831 ILE A CA 1
ATOM 6427 C C . ILE A 1 831 ? 8.332 8.610 -32.118 1.00 93.50 831 ILE A C 1
ATOM 6429 O O . ILE A 1 831 ? 7.572 7.719 -32.486 1.00 93.50 831 ILE A O 1
ATOM 6433 N N . GLN A 1 832 ? 8.359 9.078 -30.867 1.00 91.44 832 GLN A N 1
ATOM 6434 C CA . GLN A 1 832 ? 7.535 8.550 -29.773 1.00 91.44 832 GLN A CA 1
ATOM 6435 C C . GLN A 1 832 ? 6.035 8.830 -29.971 1.00 91.44 832 GLN A C 1
ATOM 6437 O O . GLN A 1 832 ? 5.214 7.957 -29.721 1.00 91.44 832 GLN A O 1
ATOM 6442 N N . ALA A 1 833 ? 5.671 10.000 -30.503 1.00 92.88 833 ALA A N 1
ATOM 6443 C CA . ALA A 1 833 ? 4.282 10.405 -30.749 1.00 92.88 833 ALA A CA 1
ATOM 6444 C C . ALA A 1 833 ? 3.612 9.728 -31.970 1.00 92.88 833 ALA A C 1
ATOM 6446 O O . ALA A 1 833 ? 2.573 10.192 -32.439 1.00 92.88 833 ALA A O 1
ATOM 6447 N N . LYS A 1 834 ? 4.197 8.662 -32.537 1.00 91.62 834 LYS A N 1
ATOM 6448 C CA . LYS A 1 834 ? 3.609 7.933 -33.673 1.00 91.62 834 LYS A CA 1
ATOM 6449 C C . LYS A 1 834 ? 2.570 6.919 -33.179 1.00 91.62 834 LYS A C 1
ATOM 6451 O O . LYS A 1 834 ? 2.975 5.934 -32.553 1.00 91.62 834 LYS A O 1
ATOM 6456 N N . PRO A 1 835 ? 1.272 7.085 -33.496 1.00 90.50 835 PRO A N 1
ATOM 6457 C CA . PRO A 1 835 ? 0.252 6.138 -33.064 1.00 90.50 835 PRO A CA 1
ATOM 6458 C C . PRO A 1 835 ? 0.504 4.737 -33.652 1.00 90.50 835 PRO A C 1
ATOM 6460 O O . PRO A 1 835 ? 1.091 4.621 -34.736 1.00 90.50 835 PRO A O 1
ATOM 6463 N N . PRO A 1 836 ? 0.081 3.670 -32.954 1.00 91.19 836 PRO A N 1
ATOM 6464 C CA . PRO A 1 836 ? 0.160 2.310 -33.471 1.00 91.19 836 PRO A CA 1
ATOM 6465 C C . PRO A 1 836 ? -0.738 2.131 -34.712 1.00 91.19 836 PRO A C 1
ATOM 6467 O O . PRO A 1 836 ? -1.853 2.655 -34.735 1.00 91.19 836 PRO A O 1
ATOM 6470 N N . PRO A 1 837 ? -0.310 1.373 -35.742 1.00 90.62 837 PRO A N 1
ATOM 6471 C CA . PRO A 1 837 ? -1.183 1.002 -36.852 1.00 90.62 837 PRO A CA 1
ATOM 6472 C C . PRO A 1 837 ? -2.426 0.229 -36.370 1.00 90.62 837 PRO A C 1
ATOM 6474 O O . PRO A 1 837 ? -2.276 -0.674 -35.541 1.00 90.62 837 PRO A O 1
ATOM 6477 N N . PRO A 1 838 ? -3.635 0.492 -36.907 1.00 88.06 838 PRO A N 1
ATOM 6478 C CA . PRO A 1 838 ? -4.867 -0.176 -36.469 1.00 88.06 838 PRO A CA 1
ATOM 6479 C C . PRO A 1 838 ? -4.810 -1.710 -36.521 1.00 88.06 838 PRO A C 1
ATOM 6481 O O . PRO A 1 838 ? -5.368 -2.377 -35.655 1.00 88.06 838 PRO A O 1
ATOM 6484 N N . GLN A 1 839 ? -4.068 -2.279 -37.477 1.00 88.25 839 GLN A N 1
ATOM 6485 C CA . GLN A 1 839 ? -3.880 -3.729 -37.619 1.00 88.25 839 GLN A CA 1
ATOM 6486 C C . GLN A 1 839 ? -3.167 -4.366 -36.412 1.00 88.25 839 GLN A C 1
ATOM 6488 O O . GLN A 1 839 ? -3.311 -5.561 -36.164 1.00 88.25 839 GLN A O 1
ATOM 6493 N N . MET A 1 840 ? -2.388 -3.576 -35.666 1.00 88.06 840 MET A N 1
ATOM 6494 C CA . MET A 1 840 ? -1.696 -4.012 -34.454 1.00 88.06 840 MET A CA 1
ATOM 6495 C C . MET A 1 840 ? -2.604 -3.943 -33.218 1.00 88.06 840 MET A C 1
ATOM 6497 O O . MET A 1 840 ? -2.426 -4.735 -32.298 1.00 88.06 840 MET A O 1
ATOM 6501 N N . LEU A 1 841 ? -3.607 -3.057 -33.221 1.00 86.75 841 LEU A N 1
ATOM 6502 C CA . LEU A 1 841 ? -4.673 -3.050 -32.213 1.00 86.75 841 LEU A CA 1
ATOM 6503 C C . LEU A 1 841 ? -5.634 -4.232 -32.407 1.00 86.75 841 LEU A C 1
ATOM 6505 O O . LEU A 1 841 ? -6.113 -4.776 -31.425 1.00 86.75 841 LEU A O 1
ATOM 6509 N N . SER A 1 842 ? -5.838 -4.705 -33.641 1.00 87.19 842 SER A N 1
ATOM 6510 C CA . SER A 1 842 ? -6.561 -5.955 -33.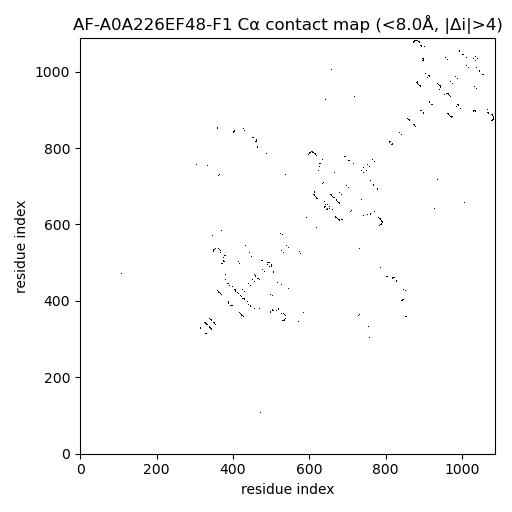923 1.00 87.19 842 SER A CA 1
ATOM 6511 C C . SER A 1 842 ? -5.723 -7.234 -33.737 1.00 87.19 842 SER A C 1
ATOM 6513 O O . SER A 1 842 ? -6.110 -8.289 -34.237 1.00 87.19 842 SER A O 1
ATOM 6515 N N . PHE A 1 843 ? -4.558 -7.171 -33.075 1.00 85.19 843 PHE A N 1
ATOM 6516 C CA . PHE A 1 843 ? -3.772 -8.374 -32.751 1.00 85.19 843 PHE A CA 1
ATOM 6517 C C . PHE A 1 843 ? -4.467 -9.239 -31.690 1.00 85.19 843 PHE A C 1
ATOM 6519 O O . PHE A 1 843 ? -4.396 -10.466 -31.748 1.00 85.19 843 PHE A O 1
ATOM 6526 N N . ILE A 1 844 ? -5.150 -8.599 -30.738 1.00 86.56 844 ILE A N 1
ATOM 6527 C CA . ILE A 1 844 ? -5.996 -9.263 -29.750 1.00 86.56 844 ILE A CA 1
ATOM 6528 C C . ILE A 1 844 ? -7.445 -9.213 -30.233 1.00 86.56 844 ILE A C 1
ATOM 6530 O O . ILE A 1 844 ? -7.932 -8.182 -30.692 1.00 86.56 844 ILE A O 1
ATOM 6534 N N . LYS A 1 845 ? -8.151 -10.338 -30.099 1.00 86.94 845 LYS A N 1
ATOM 6535 C CA . LYS A 1 845 ? -9.613 -10.352 -30.126 1.00 86.94 845 LYS A CA 1
ATOM 6536 C C . LYS A 1 845 ? -10.099 -10.039 -28.712 1.00 86.94 845 LYS A C 1
ATOM 6538 O O . LYS A 1 845 ? -9.769 -10.788 -27.797 1.00 86.94 845 LYS A O 1
ATOM 6543 N N . THR A 1 846 ? -10.887 -8.977 -28.550 1.00 89.44 846 THR A N 1
ATOM 6544 C CA . THR A 1 846 ? -11.552 -8.637 -27.282 1.00 89.44 846 THR A CA 1
ATOM 6545 C C . THR A 1 846 ? -12.280 -9.867 -26.707 1.00 89.44 846 THR A C 1
ATOM 6547 O O . THR A 1 846 ? -13.036 -10.504 -27.456 1.00 89.44 846 THR A O 1
ATOM 6550 N N . PRO A 1 847 ? -12.053 -10.226 -25.428 1.00 91.06 847 PRO A N 1
ATOM 6551 C CA . PRO A 1 847 ? -12.765 -11.310 -24.752 1.00 91.06 847 PRO A CA 1
ATOM 6552 C C . PRO A 1 847 ? -14.276 -11.081 -24.655 1.00 91.06 847 PRO A C 1
ATOM 6554 O O . PRO A 1 847 ? -14.780 -9.992 -24.934 1.00 91.06 847 PRO A O 1
ATOM 6557 N N . SER A 1 848 ? -15.015 -12.100 -24.218 1.00 89.56 848 SER A N 1
ATOM 6558 C CA . SER A 1 848 ? -16.431 -11.927 -23.873 1.00 89.56 848 SER A CA 1
ATOM 6559 C C . SER A 1 848 ? -16.587 -11.421 -22.438 1.00 89.56 848 SER A C 1
ATOM 6561 O O . SER A 1 848 ? -16.049 -12.024 -21.518 1.00 89.56 848 SER A O 1
ATOM 6563 N N . ILE A 1 849 ? -17.420 -10.400 -22.198 1.00 90.00 849 ILE A N 1
ATOM 6564 C CA . ILE A 1 849 ? -17.821 -10.021 -20.823 1.00 90.00 849 ILE A CA 1
ATOM 6565 C C . ILE A 1 849 ? -18.462 -11.225 -20.101 1.00 90.00 849 ILE A C 1
ATOM 6567 O O . ILE A 1 849 ? -18.275 -11.415 -18.904 1.00 90.00 849 ILE A O 1
ATOM 6571 N N . GLY A 1 850 ? -19.152 -12.098 -20.845 1.00 87.75 850 GLY A N 1
ATOM 6572 C CA . GLY A 1 850 ? -19.736 -13.337 -20.325 1.00 87.75 850 GLY A CA 1
ATOM 6573 C C . GLY A 1 850 ? -18.731 -14.443 -19.968 1.00 87.75 850 GLY A C 1
ATOM 6574 O O . GLY A 1 850 ? -19.171 -15.503 -19.534 1.00 87.75 850 GLY A O 1
ATOM 6575 N N . SER A 1 851 ? -17.418 -14.239 -20.150 1.00 84.06 851 SER A N 1
ATOM 6576 C CA . SER A 1 851 ? -16.374 -15.143 -19.636 1.00 84.06 851 SER A CA 1
ATOM 6577 C C . SER A 1 851 ? -15.844 -14.726 -18.255 1.00 84.06 851 SER A C 1
ATOM 6579 O O . SER A 1 851 ? -14.908 -15.346 -17.750 1.00 84.06 851 SER A O 1
ATOM 6581 N N . ILE A 1 852 ? -16.366 -13.642 -17.670 1.00 89.81 852 ILE A N 1
ATOM 6582 C CA . ILE A 1 852 ? -15.976 -13.152 -16.345 1.00 89.81 852 ILE A CA 1
ATOM 6583 C C . ILE A 1 852 ? -16.875 -13.834 -15.307 1.00 89.81 852 ILE A C 1
ATOM 6585 O O . ILE A 1 852 ? -18.089 -13.631 -15.293 1.00 89.81 852 ILE A O 1
ATOM 6589 N N . GLY A 1 853 ? -16.281 -14.667 -14.451 1.00 84.81 853 GLY A N 1
ATOM 6590 C CA . GLY A 1 853 ? -16.981 -15.308 -13.339 1.00 84.81 853 GLY A CA 1
ATOM 6591 C C . GLY A 1 853 ? -17.139 -14.334 -12.175 1.00 84.81 853 GLY A C 1
ATOM 6592 O O . GLY A 1 853 ? -16.165 -14.037 -11.496 1.00 84.81 853 GLY A O 1
ATOM 6593 N N . PHE A 1 854 ? -18.350 -13.828 -11.951 1.00 86.38 854 PHE A N 1
ATOM 6594 C CA . PHE A 1 854 ? -18.655 -12.968 -10.805 1.00 86.38 854 PHE A CA 1
ATOM 6595 C C . PHE A 1 854 ? -18.969 -13.796 -9.553 1.00 86.38 854 PHE A C 1
ATOM 6597 O O . PHE A 1 854 ? -19.567 -14.869 -9.645 1.00 86.38 854 PHE A O 1
ATOM 6604 N N . LEU A 1 855 ? -18.611 -13.268 -8.378 1.00 85.50 855 LEU A N 1
ATOM 6605 C CA . LEU A 1 855 ? -18.968 -13.871 -7.093 1.00 85.50 855 LEU A CA 1
ATOM 6606 C C . LEU A 1 855 ? -20.492 -13.860 -6.895 1.00 85.50 855 LEU A C 1
ATOM 6608 O O . LEU A 1 855 ? -21.154 -12.854 -7.156 1.00 85.50 855 LEU A O 1
ATOM 6612 N N . GLY A 1 856 ? -21.039 -14.971 -6.401 1.00 86.56 856 GLY A N 1
ATOM 6613 C CA . GLY A 1 856 ? -22.444 -15.056 -6.007 1.00 86.56 856 GLY A CA 1
ATOM 6614 C C . GLY A 1 856 ? -22.710 -14.276 -4.719 1.00 86.56 856 GLY A C 1
ATOM 6615 O O . GLY A 1 856 ? -22.029 -14.495 -3.717 1.00 86.56 856 GLY A O 1
ATOM 6616 N N . ILE A 1 857 ? -23.706 -13.389 -4.761 1.00 92.12 857 ILE A N 1
ATOM 6617 C CA . ILE A 1 857 ? -24.231 -12.645 -3.611 1.00 92.12 857 ILE A CA 1
ATOM 6618 C C . ILE A 1 857 ? -25.760 -12.702 -3.688 1.00 92.12 857 ILE A C 1
ATOM 6620 O O . ILE A 1 857 ? -26.331 -12.306 -4.707 1.00 92.12 857 ILE A O 1
ATOM 6624 N N . GLU A 1 858 ? -26.421 -13.177 -2.633 1.00 94.62 858 GLU A N 1
ATOM 6625 C CA . GLU A 1 858 ? -27.876 -13.071 -2.469 1.00 94.62 858 GLU A CA 1
ATOM 6626 C C . GLU A 1 858 ? -28.189 -11.933 -1.491 1.00 94.62 858 GLU A C 1
ATOM 6628 O O . GLU A 1 858 ? -27.584 -11.840 -0.426 1.00 94.62 858 GLU A O 1
ATOM 6633 N N . ARG A 1 859 ? -29.108 -11.032 -1.861 1.00 94.19 859 ARG A N 1
ATOM 6634 C CA . ARG A 1 859 ? -29.493 -9.887 -1.025 1.00 94.19 859 ARG A CA 1
ATOM 6635 C C . ARG A 1 859 ? -30.877 -10.079 -0.427 1.00 94.19 859 ARG A C 1
ATOM 6637 O O . ARG A 1 859 ? -31.840 -10.352 -1.144 1.00 94.19 859 ARG A O 1
ATOM 6644 N N . HIS A 1 860 ? -30.979 -9.822 0.870 1.00 93.38 860 HIS A N 1
ATOM 6645 C CA . HIS A 1 860 ? -32.228 -9.781 1.614 1.00 93.38 860 HIS A CA 1
ATOM 6646 C C . HIS A 1 860 ? -32.464 -8.368 2.168 1.00 93.38 860 HIS A C 1
ATOM 6648 O O . HIS A 1 860 ? -31.768 -7.915 3.080 1.00 93.38 860 HIS A O 1
ATOM 6654 N N . ASP A 1 861 ? -33.472 -7.686 1.623 1.00 93.62 861 ASP A N 1
ATOM 6655 C CA . ASP A 1 861 ? -33.911 -6.359 2.064 1.00 93.62 861 ASP A CA 1
ATOM 6656 C C . ASP A 1 861 ? -34.984 -6.506 3.156 1.00 93.62 861 ASP A C 1
ATOM 6658 O O . ASP A 1 861 ? -36.032 -7.102 2.903 1.00 93.62 861 ASP A O 1
ATOM 6662 N N . ASN A 1 862 ? -34.741 -5.970 4.359 1.00 91.25 862 ASN A N 1
ATOM 6663 C CA . ASN A 1 862 ? -35.632 -6.052 5.530 1.00 91.25 862 ASN A CA 1
ATOM 6664 C C . ASN A 1 862 ? -36.262 -7.459 5.720 1.00 91.25 862 ASN A C 1
ATOM 6666 O O . ASN A 1 862 ? -37.490 -7.596 5.699 1.00 91.25 862 ASN A O 1
ATOM 6670 N N . PRO A 1 863 ? -35.446 -8.529 5.849 1.00 87.50 863 PRO A N 1
ATOM 6671 C CA . PRO A 1 863 ? -35.932 -9.906 5.823 1.00 87.50 863 PRO A CA 1
ATOM 6672 C C . PRO A 1 863 ? -36.951 -10.190 6.930 1.00 87.50 863 PRO A C 1
ATOM 6674 O O . PRO A 1 863 ? -36.719 -9.897 8.100 1.00 87.50 863 PRO A O 1
ATOM 6677 N N . SER A 1 864 ? -38.057 -10.851 6.581 1.00 86.44 864 SER A N 1
ATOM 6678 C CA . SER A 1 864 ? -39.189 -11.081 7.494 1.00 86.44 864 SER A CA 1
ATOM 6679 C C . SER A 1 864 ? -38.855 -11.906 8.745 1.00 86.44 864 SER A C 1
ATOM 6681 O O . SER A 1 864 ? -39.572 -11.815 9.740 1.00 86.44 864 SER A O 1
ATOM 6683 N N . TRP A 1 865 ? -37.764 -12.680 8.731 1.00 85.44 865 TRP A N 1
ATOM 6684 C CA . TRP A 1 865 ? -37.261 -13.397 9.906 1.00 85.44 865 TRP A CA 1
ATOM 6685 C C . TRP A 1 865 ? -36.575 -12.485 10.938 1.00 85.44 865 TRP A C 1
ATOM 6687 O O . TRP A 1 865 ? -36.461 -12.878 12.097 1.00 85.44 865 TRP A O 1
ATOM 6697 N N . ALA A 1 866 ? -36.166 -11.266 10.566 1.00 79.62 866 ALA A N 1
ATOM 6698 C CA . ALA A 1 866 ? -35.627 -10.266 11.494 1.00 79.62 866 ALA A CA 1
ATOM 6699 C C . ALA A 1 866 ? -36.726 -9.544 12.304 1.00 79.62 866 ALA A C 1
ATOM 6701 O O . ALA A 1 866 ? -36.423 -8.869 13.288 1.00 79.62 866 ALA A O 1
ATOM 6702 N N . GLY A 1 867 ? -37.998 -9.708 11.918 1.00 80.88 867 GLY A N 1
ATOM 6703 C CA . GLY A 1 867 ? -39.142 -9.026 12.524 1.00 80.88 867 GLY A CA 1
ATOM 6704 C C . GLY A 1 867 ? -39.244 -7.548 12.131 1.00 80.88 867 GLY A C 1
ATOM 6705 O O . GLY A 1 867 ? -38.655 -7.109 11.146 1.00 80.88 867 GLY A O 1
ATOM 6706 N N . ASP A 1 868 ? -40.010 -6.778 12.907 1.00 79.94 868 ASP A N 1
ATOM 6707 C CA . ASP A 1 868 ? -40.199 -5.341 12.682 1.00 79.94 868 ASP A CA 1
ATOM 6708 C C . ASP A 1 868 ? -38.921 -4.558 13.048 1.00 79.94 868 ASP A C 1
ATOM 6710 O O . ASP A 1 868 ? -38.713 -4.169 14.203 1.00 79.94 868 ASP A O 1
ATOM 6714 N N . THR A 1 869 ? -38.043 -4.317 12.071 1.00 81.12 869 THR A N 1
ATOM 6715 C CA . THR A 1 869 ? -36.852 -3.479 12.264 1.00 81.12 869 THR A CA 1
ATOM 6716 C C . THR A 1 869 ? -37.231 -1.996 12.320 1.00 81.12 869 THR A C 1
ATOM 6718 O O . THR A 1 869 ? -38.022 -1.498 11.524 1.00 81.12 869 THR A O 1
ATOM 6721 N N . LEU A 1 870 ? -36.645 -1.248 13.264 1.00 83.81 870 LEU A N 1
ATOM 6722 C CA . LEU A 1 870 ? -36.896 0.199 13.387 1.00 83.81 870 LEU A CA 1
ATOM 6723 C C . LEU A 1 870 ? -36.266 1.016 12.246 1.00 83.81 870 LEU A C 1
ATOM 6725 O O . LEU A 1 870 ? -36.726 2.113 11.952 1.00 83.81 870 LEU A O 1
ATOM 6729 N N . CYS A 1 871 ? -35.207 0.491 11.631 1.00 89.94 871 CYS A N 1
ATOM 6730 C CA . CYS A 1 871 ? -34.469 1.093 10.523 1.00 89.94 871 CYS A CA 1
ATOM 6731 C C . CYS A 1 871 ? -34.231 0.041 9.428 1.00 89.94 871 CYS A C 1
ATOM 6733 O O . CYS A 1 871 ? -34.499 -1.146 9.643 1.00 89.94 871 CYS A O 1
ATOM 6735 N N . ASN A 1 872 ? -33.730 0.461 8.263 1.00 92.12 872 ASN A N 1
ATOM 6736 C CA . ASN A 1 872 ? -33.457 -0.471 7.168 1.00 92.12 872 ASN A CA 1
ATOM 6737 C C . ASN A 1 872 ? -32.326 -1.442 7.532 1.00 92.12 872 ASN A C 1
ATOM 6739 O O . ASN A 1 872 ? -31.256 -1.013 7.968 1.00 92.12 872 ASN A O 1
ATOM 6743 N N . LEU A 1 873 ? -32.556 -2.730 7.290 1.00 93.44 873 LEU A N 1
ATOM 6744 C CA . LEU A 1 873 ? -31.580 -3.808 7.376 1.00 93.44 873 LEU A CA 1
ATOM 6745 C C . LEU A 1 873 ? -31.376 -4.415 5.984 1.00 93.44 873 LEU A C 1
ATOM 6747 O O . LEU A 1 873 ? -32.305 -4.974 5.406 1.00 93.44 873 LEU A O 1
ATOM 6751 N N . TYR A 1 874 ? -30.149 -4.346 5.480 1.00 94.62 874 TYR A N 1
ATOM 6752 C CA . TYR A 1 874 ? -29.714 -5.046 4.273 1.00 94.62 874 TYR A CA 1
ATOM 6753 C C . TYR A 1 874 ? -28.757 -6.171 4.663 1.00 94.62 874 TYR A C 1
ATOM 6755 O O . TYR A 1 874 ? -27.738 -5.903 5.305 1.00 94.62 874 TYR A O 1
ATOM 6763 N N . LEU A 1 875 ? -29.059 -7.411 4.271 1.00 94.12 875 LEU A N 1
ATOM 6764 C CA . LEU A 1 875 ? -28.141 -8.540 4.428 1.00 94.12 875 LEU A CA 1
ATOM 6765 C C . LEU A 1 875 ? -27.698 -9.062 3.061 1.00 94.12 875 LEU A C 1
ATOM 6767 O O . LEU A 1 875 ? -28.539 -9.401 2.234 1.00 94.12 875 LEU A O 1
ATOM 6771 N N . ASP A 1 876 ? -26.386 -9.150 2.861 1.00 95.31 876 ASP A N 1
ATOM 6772 C CA . ASP A 1 876 ? -25.748 -9.806 1.721 1.00 95.31 876 ASP A CA 1
ATOM 6773 C C . ASP A 1 876 ? -25.194 -11.167 2.175 1.00 95.31 876 ASP A C 1
ATOM 6775 O O . ASP A 1 876 ? -24.233 -11.223 2.950 1.00 95.31 876 ASP A O 1
ATOM 6779 N N . ASP A 1 877 ? -25.804 -12.258 1.709 1.00 94.44 877 ASP A N 1
ATOM 6780 C CA . ASP A 1 877 ? -25.276 -13.614 1.863 1.00 94.44 877 ASP A CA 1
ATOM 6781 C C . ASP A 1 877 ? -24.268 -13.899 0.744 1.00 94.44 877 ASP A C 1
ATOM 6783 O O . ASP A 1 877 ? -24.574 -13.808 -0.448 1.00 94.44 877 ASP A O 1
ATOM 6787 N N . MET A 1 878 ? -23.033 -14.200 1.135 1.00 92.69 878 MET A N 1
ATOM 6788 C CA . MET A 1 878 ? -21.898 -14.430 0.250 1.00 92.69 878 MET A CA 1
ATOM 6789 C C . MET A 1 878 ? -20.884 -15.381 0.899 1.00 92.69 878 MET A C 1
ATOM 6791 O O . MET A 1 878 ? -20.865 -15.598 2.109 1.00 92.69 878 MET A O 1
ATOM 6795 N N . ASN A 1 879 ? -19.986 -15.969 0.107 1.00 89.12 879 ASN A N 1
ATOM 6796 C CA . ASN A 1 879 ? -19.059 -16.990 0.606 1.00 89.12 879 ASN A CA 1
ATOM 6797 C C . ASN A 1 879 ? -17.855 -16.418 1.394 1.00 89.12 879 ASN A C 1
ATOM 6799 O O . ASN A 1 879 ? -16.720 -16.471 0.929 1.00 89.12 879 ASN A O 1
ATOM 6803 N N . THR A 1 880 ? -18.096 -15.911 2.605 1.00 90.06 880 THR A N 1
ATOM 6804 C CA . THR A 1 880 ? -17.079 -15.354 3.521 1.00 90.06 880 THR A CA 1
ATOM 6805 C C . THR A 1 880 ? -16.894 -16.197 4.801 1.00 90.06 880 THR A C 1
ATOM 6807 O O . THR A 1 880 ? -17.694 -17.091 5.127 1.00 90.06 880 THR A O 1
ATOM 6810 N N . ASN A 1 881 ? -15.800 -15.958 5.533 1.00 89.62 881 ASN A N 1
ATOM 6811 C CA . ASN A 1 881 ? -15.560 -16.450 6.896 1.00 89.62 881 ASN A CA 1
ATOM 6812 C C . ASN A 1 881 ? -15.665 -15.349 7.974 1.00 89.62 881 ASN A C 1
ATOM 6814 O O . ASN A 1 881 ? -15.465 -15.635 9.158 1.00 89.62 881 ASN A O 1
ATOM 6818 N N . TYR A 1 882 ? -16.026 -14.123 7.587 1.00 93.00 882 TYR A N 1
ATOM 6819 C CA . TYR A 1 882 ? -16.195 -12.966 8.465 1.00 93.00 882 TYR A CA 1
ATOM 6820 C C . TYR A 1 882 ? -17.623 -12.410 8.403 1.00 93.00 882 TYR A C 1
ATOM 6822 O O . TYR A 1 882 ? -18.341 -12.609 7.426 1.00 93.00 882 TYR A O 1
ATOM 6830 N N . VAL A 1 883 ? -18.009 -11.661 9.436 1.00 94.38 883 VAL A N 1
ATOM 6831 C CA . VAL A 1 883 ? -19.140 -10.729 9.377 1.00 94.38 883 VAL A CA 1
ATOM 6832 C C . VAL A 1 883 ? -18.586 -9.327 9.158 1.00 94.38 883 VAL A C 1
ATOM 6834 O O . VAL A 1 883 ? -17.720 -8.870 9.913 1.00 94.38 883 VAL A O 1
ATOM 6837 N N . TYR A 1 884 ? -19.109 -8.635 8.151 1.00 94.81 884 TYR A N 1
ATOM 6838 C CA . TYR A 1 884 ? -18.884 -7.212 7.922 1.00 94.81 884 TYR A CA 1
ATOM 6839 C C . TYR A 1 884 ? -20.155 -6.466 8.330 1.00 94.81 884 TYR A C 1
ATOM 6841 O O . TYR A 1 884 ? -21.170 -6.550 7.644 1.00 94.81 884 TYR A O 1
ATOM 6849 N N . LEU A 1 885 ? -20.108 -5.757 9.458 1.00 96.00 885 LEU A N 1
ATOM 6850 C CA . LEU A 1 885 ? -21.220 -4.959 9.980 1.00 96.00 885 LEU A CA 1
ATOM 6851 C C . LEU A 1 885 ? -20.942 -3.484 9.687 1.00 96.00 885 LEU A C 1
ATOM 6853 O O . LEU A 1 885 ? -20.023 -2.912 10.273 1.00 96.00 885 LEU A O 1
ATOM 6857 N N . THR A 1 886 ? -21.731 -2.863 8.811 1.00 95.88 886 THR A N 1
ATOM 6858 C CA . THR A 1 886 ? -21.655 -1.423 8.524 1.00 95.88 886 THR A CA 1
ATOM 6859 C C . THR A 1 886 ? -22.938 -0.735 8.982 1.00 95.88 886 THR A C 1
ATOM 6861 O O . THR A 1 886 ? -24.023 -1.090 8.531 1.00 95.88 886 THR A O 1
ATOM 6864 N N . VAL A 1 887 ? -22.836 0.283 9.836 1.00 96.50 887 VAL A N 1
ATOM 6865 C CA . VAL A 1 887 ? -23.947 1.207 10.114 1.00 96.50 887 VAL A CA 1
ATOM 6866 C C . VAL A 1 887 ? -23.712 2.486 9.327 1.00 96.50 887 VAL A C 1
ATOM 6868 O O . VAL A 1 887 ? -22.703 3.162 9.527 1.00 96.50 887 VAL A O 1
ATOM 6871 N N . LEU A 1 888 ? -24.644 2.798 8.431 1.00 96.19 888 LEU A N 1
ATOM 6872 C CA . LEU A 1 888 ? -24.674 3.998 7.606 1.00 96.19 888 LEU A CA 1
ATOM 6873 C C . LEU A 1 888 ? -25.708 4.964 8.192 1.00 96.19 888 LEU A C 1
ATOM 6875 O O . LEU A 1 888 ? -26.822 4.559 8.521 1.00 96.19 888 LEU A O 1
ATOM 6879 N N . MET A 1 889 ? -25.347 6.236 8.325 1.00 97.00 889 MET A N 1
ATOM 6880 C CA . MET A 1 889 ? -26.199 7.277 8.901 1.00 97.00 889 MET A CA 1
ATOM 6881 C C . MET A 1 889 ? -26.191 8.528 8.020 1.00 97.00 889 MET A C 1
ATOM 6883 O O . MET A 1 889 ? -25.117 9.036 7.695 1.00 97.00 889 MET A O 1
ATOM 6887 N N . ASP A 1 890 ? -27.354 9.063 7.653 1.00 96.62 890 ASP A N 1
ATOM 6888 C CA . ASP A 1 890 ? -27.422 10.321 6.903 1.00 96.62 890 ASP A CA 1
ATOM 6889 C C . ASP A 1 890 ? -27.154 11.542 7.804 1.00 96.62 890 ASP A C 1
ATOM 6891 O O . ASP A 1 890 ? -27.643 11.668 8.929 1.00 96.62 890 ASP A O 1
ATOM 6895 N N . THR A 1 891 ? -26.362 12.470 7.275 1.00 96.81 891 THR A N 1
ATOM 6896 C CA . THR A 1 891 ? -26.005 13.755 7.884 1.00 96.81 891 THR A CA 1
ATOM 6897 C C . THR A 1 891 ? -26.498 14.951 7.061 1.00 96.81 891 THR A C 1
ATOM 6899 O O . THR A 1 891 ? -26.152 16.095 7.370 1.00 96.81 891 THR A O 1
ATOM 6902 N N . ALA A 1 892 ? -27.299 14.735 6.009 1.00 95.06 892 ALA A N 1
ATOM 6903 C CA . ALA A 1 892 ? -27.857 15.792 5.163 1.00 95.06 892 ALA A CA 1
ATOM 6904 C C . ALA A 1 892 ? -28.605 16.872 5.967 1.00 95.06 892 ALA A C 1
ATOM 6906 O O . ALA A 1 892 ? -28.458 18.058 5.669 1.00 95.06 892 ALA A O 1
ATOM 6907 N N . GLU A 1 893 ? -29.329 16.471 7.016 1.00 95.19 893 GLU A N 1
ATOM 6908 C CA . GLU A 1 893 ? -30.066 17.366 7.919 1.00 95.19 893 GLU A CA 1
ATOM 6909 C C . GLU A 1 893 ? -29.194 18.171 8.902 1.00 95.19 893 GLU A C 1
ATOM 6911 O O . GLU A 1 893 ? -29.698 19.119 9.505 1.00 95.19 893 GLU A O 1
ATOM 6916 N N . LEU A 1 894 ? -27.907 17.842 9.084 1.00 96.75 894 LEU A N 1
ATOM 6917 C CA . LEU A 1 894 ? -27.048 18.605 9.998 1.00 96.75 894 LEU A CA 1
ATOM 6918 C C . LEU A 1 894 ? -26.804 20.031 9.486 1.00 96.75 894 LEU A C 1
ATOM 6920 O O . LEU A 1 894 ? -26.573 20.279 8.295 1.00 96.75 894 LEU A O 1
ATOM 6924 N N . THR A 1 895 ? -26.774 20.977 10.421 1.00 95.75 895 THR A N 1
ATOM 6925 C CA . THR A 1 895 ? -26.402 22.366 10.152 1.00 95.75 895 THR A CA 1
ATOM 6926 C C . THR A 1 895 ? -24.897 22.521 9.928 1.00 95.75 895 THR A C 1
ATOM 6928 O O . THR A 1 895 ? -24.080 21.715 10.374 1.00 95.75 895 THR A O 1
ATOM 6931 N N . LEU A 1 896 ? -24.501 23.633 9.305 1.00 94.12 896 LEU A N 1
ATOM 6932 C CA . LEU A 1 896 ? -23.097 23.946 9.028 1.00 94.12 896 LEU A CA 1
ATOM 6933 C C . LEU A 1 896 ? -22.232 24.057 10.295 1.00 94.12 896 LEU A C 1
ATOM 6935 O O . LEU A 1 896 ? -21.025 23.842 10.231 1.00 94.12 896 LEU A O 1
ATOM 6939 N N . GLU A 1 897 ? -22.807 24.412 11.447 1.00 94.50 897 GLU A N 1
ATOM 6940 C CA . GLU A 1 897 ? -22.054 24.420 12.706 1.00 94.50 897 GLU A CA 1
ATOM 6941 C C . GLU A 1 897 ? -21.836 22.993 13.223 1.00 94.50 897 GLU A C 1
ATOM 6943 O O . GLU A 1 897 ? -20.720 22.680 13.622 1.00 94.50 897 GLU A O 1
ATOM 6948 N N . GLU A 1 898 ? -22.840 22.114 13.146 1.00 96.44 898 GLU A N 1
ATOM 6949 C CA . GLU A 1 898 ? -22.727 20.699 13.536 1.00 96.44 898 GLU A CA 1
ATOM 6950 C C . GLU A 1 898 ? -21.752 19.938 12.629 1.00 96.44 898 GLU A C 1
ATOM 6952 O O . GLU A 1 898 ? -20.870 19.237 13.125 1.00 96.44 898 GLU A O 1
ATOM 6957 N N . LYS A 1 899 ? -21.822 20.142 11.306 1.00 95.62 899 LYS A N 1
ATOM 6958 C CA . LYS A 1 899 ? -20.963 19.448 10.329 1.00 95.62 899 LYS A CA 1
ATOM 6959 C C . LYS A 1 899 ? -19.461 19.663 10.546 1.00 95.62 899 LYS A C 1
ATOM 6961 O O . LYS A 1 899 ? -18.675 18.780 10.216 1.00 95.62 899 LYS A O 1
ATOM 6966 N N . LYS A 1 900 ? -19.047 20.775 11.167 1.00 94.88 900 LYS A N 1
ATOM 6967 C CA . LYS A 1 900 ? -17.638 21.009 11.551 1.00 94.88 900 LYS A CA 1
ATOM 6968 C C . LYS A 1 900 ? -17.141 20.008 12.593 1.00 94.88 900 LYS A C 1
ATOM 6970 O O . LYS A 1 900 ? -15.970 19.652 12.572 1.00 94.88 900 LYS A O 1
ATOM 6975 N N . TYR A 1 901 ? -18.011 19.549 13.492 1.00 97.00 901 TYR A N 1
ATOM 6976 C CA . TYR A 1 901 ? -17.653 18.626 14.570 1.00 97.00 901 TYR A CA 1
ATOM 6977 C C . TYR A 1 901 ? -17.693 17.151 14.132 1.00 97.00 901 TYR A C 1
ATOM 6979 O O . TYR A 1 901 ? -17.342 16.299 14.942 1.00 97.00 901 TYR A O 1
ATOM 6987 N N . LEU A 1 902 ? -18.070 16.825 12.884 1.00 96.50 902 LEU A N 1
ATOM 6988 C CA . LEU A 1 902 ? -18.191 15.436 12.414 1.00 96.50 902 LEU A CA 1
ATOM 6989 C C . LEU A 1 902 ? -16.888 14.633 12.535 1.00 96.50 902 LEU A C 1
ATOM 6991 O O . LEU A 1 902 ? -16.927 13.516 13.043 1.00 96.50 902 LEU A O 1
ATOM 6995 N N . VAL A 1 903 ? -15.739 15.196 12.140 1.00 95.25 903 VAL A N 1
ATOM 6996 C CA . VAL A 1 903 ? -14.443 14.488 12.225 1.00 95.25 903 VAL A CA 1
ATOM 6997 C C . VAL A 1 903 ? -14.089 14.166 13.684 1.00 95.25 903 VAL A C 1
ATOM 6999 O O . VAL A 1 903 ? -13.716 13.039 14.000 1.00 95.25 903 VAL A O 1
ATOM 7002 N N . LEU A 1 904 ? -14.295 15.126 14.596 1.00 96.31 904 LEU A N 1
ATOM 7003 C CA . LEU A 1 904 ? -14.116 14.905 16.034 1.00 96.31 904 LEU A CA 1
ATOM 7004 C C . LEU A 1 904 ? -15.131 13.897 16.593 1.00 96.31 904 LEU A C 1
ATOM 7006 O O . LEU A 1 904 ? -14.768 13.101 17.449 1.00 96.31 904 LEU A O 1
ATOM 7010 N N . PHE A 1 905 ? -16.386 13.924 16.136 1.00 97.31 905 PHE A N 1
ATOM 7011 C CA . PHE A 1 905 ? -17.430 12.993 16.567 1.00 97.31 905 PHE A CA 1
ATOM 7012 C C . PHE A 1 905 ? -17.072 11.550 16.198 1.00 97.31 905 PHE A C 1
ATOM 7014 O O . PHE A 1 905 ? -17.062 10.699 17.080 1.00 97.31 905 PHE A O 1
ATOM 7021 N N . ALA A 1 906 ? -16.703 11.296 14.939 1.00 95.19 906 ALA A N 1
ATOM 7022 C CA . ALA A 1 906 ? -16.287 9.979 14.457 1.00 95.19 906 ALA A CA 1
ATOM 7023 C C . ALA A 1 906 ? -15.143 9.383 15.294 1.00 95.19 906 ALA A C 1
ATOM 7025 O O . ALA A 1 906 ? -15.281 8.302 15.862 1.00 95.19 906 ALA A O 1
ATOM 7026 N N . GLU A 1 907 ? -14.048 10.128 15.446 1.00 92.44 907 GLU A N 1
ATOM 7027 C CA . GLU A 1 907 ? -12.864 9.672 16.182 1.00 92.44 907 GLU A CA 1
ATOM 7028 C C . GLU A 1 907 ? -13.138 9.543 17.693 1.00 92.44 907 GLU A C 1
ATOM 7030 O O . GLU A 1 907 ? -12.666 8.610 18.341 1.00 92.44 907 GLU A O 1
ATOM 7035 N N . ALA A 1 908 ? -13.955 10.434 18.267 1.00 94.50 908 ALA A N 1
ATOM 7036 C CA . ALA A 1 908 ? -14.326 10.368 19.679 1.00 94.50 908 ALA A CA 1
ATOM 7037 C C . ALA A 1 908 ? -15.279 9.213 20.014 1.00 94.50 908 ALA A C 1
ATOM 7039 O O . ALA A 1 908 ? -15.315 8.814 21.175 1.00 94.50 908 ALA A O 1
ATOM 7040 N N . LEU A 1 909 ? -16.021 8.649 19.054 1.00 95.56 909 LEU A N 1
ATOM 7041 C CA . LEU A 1 909 ? -16.818 7.441 19.298 1.00 95.56 909 LEU A CA 1
ATOM 7042 C C . LEU A 1 909 ? -15.921 6.232 19.603 1.00 95.56 909 LEU A C 1
ATOM 7044 O O . LEU A 1 909 ? -16.258 5.463 20.495 1.00 95.56 909 LEU A O 1
ATOM 7048 N N . LEU A 1 910 ? -14.777 6.095 18.920 1.00 92.38 910 LEU A N 1
ATOM 7049 C CA . LEU A 1 910 ? -13.828 4.979 19.084 1.00 92.38 910 LEU A CA 1
ATOM 7050 C C . LEU A 1 910 ? -12.866 5.133 20.277 1.00 92.38 910 LEU A C 1
ATOM 7052 O O . LEU A 1 910 ? -12.205 4.173 20.671 1.00 92.38 910 LEU A O 1
ATOM 7056 N N . GLU A 1 911 ? -12.759 6.339 20.838 1.00 89.88 911 GLU A N 1
ATOM 7057 C CA . GLU A 1 911 ? -11.802 6.680 21.899 1.00 89.88 911 GLU A CA 1
ATOM 7058 C C . GLU A 1 911 ? -12.461 7.257 23.170 1.00 89.88 911 GLU A C 1
ATOM 7060 O O . GLU A 1 911 ? -11.774 7.816 24.029 1.00 89.88 911 GLU A O 1
ATOM 7065 N N . ALA A 1 912 ? -13.784 7.159 23.325 1.00 92.81 912 ALA A N 1
ATOM 7066 C CA . ALA A 1 912 ? -14.476 7.627 24.527 1.00 92.81 912 ALA A CA 1
ATOM 7067 C C . ALA A 1 912 ? -14.587 6.535 25.613 1.00 92.81 912 ALA A C 1
ATOM 7069 O O . ALA A 1 912 ? -14.774 5.356 25.317 1.00 92.81 912 ALA A O 1
ATOM 7070 N N . PRO A 1 913 ? -14.579 6.916 26.903 1.00 95.44 913 PRO A N 1
ATOM 7071 C CA . PRO A 1 913 ? -15.163 6.092 27.959 1.00 95.44 913 PRO A CA 1
ATOM 7072 C C . PRO A 1 913 ? -16.637 5.780 27.667 1.00 95.44 913 PRO A C 1
ATOM 7074 O O . PRO A 1 913 ? -17.321 6.546 26.984 1.00 95.44 913 PRO A O 1
ATOM 7077 N N . TYR A 1 914 ? -17.167 4.696 28.226 1.00 96.38 914 TYR A N 1
ATOM 7078 C CA . TYR A 1 914 ? -18.545 4.262 27.978 1.00 96.38 914 TYR A CA 1
ATOM 7079 C C . TYR A 1 914 ? -19.221 3.720 29.240 1.00 96.38 914 TYR A C 1
ATOM 7081 O O . TYR A 1 914 ? -18.597 3.562 30.291 1.00 96.38 914 TYR A O 1
ATOM 7089 N N . VAL A 1 915 ? -20.522 3.446 29.132 1.00 96.06 915 VAL A N 1
ATOM 7090 C CA . VAL A 1 915 ? -21.232 2.567 30.071 1.00 96.06 915 VAL A CA 1
ATOM 7091 C C . VAL A 1 915 ? -21.680 1.300 29.352 1.00 96.06 915 VAL A C 1
ATOM 7093 O O . VAL A 1 915 ? -22.077 1.363 28.190 1.00 96.06 915 VAL A O 1
ATOM 7096 N N . ASP A 1 916 ? -21.610 0.149 30.013 1.00 90.88 916 ASP A N 1
ATOM 7097 C CA . ASP A 1 916 ? -22.214 -1.071 29.472 1.00 90.88 916 ASP A CA 1
ATOM 7098 C C . ASP A 1 916 ? -23.750 -1.047 29.607 1.00 90.88 916 ASP A C 1
ATOM 7100 O O . ASP A 1 916 ? -24.346 -0.152 30.217 1.00 90.88 916 ASP A O 1
ATOM 7104 N N . ASN A 1 917 ? -24.411 -2.074 29.068 1.00 84.31 917 ASN A N 1
ATOM 7105 C CA . ASN A 1 917 ? -25.862 -2.234 29.187 1.00 84.31 917 ASN A CA 1
ATOM 7106 C C . ASN A 1 917 ? -26.339 -2.467 30.643 1.00 84.31 917 ASN A C 1
ATOM 7108 O O . ASN A 1 917 ? -27.532 -2.360 30.913 1.00 84.31 917 ASN A O 1
ATOM 7112 N N . SER A 1 918 ? -25.423 -2.699 31.595 1.00 89.50 918 SER A N 1
ATOM 7113 C CA . SER A 1 918 ? -25.682 -2.744 33.046 1.00 89.50 918 SER A CA 1
ATOM 7114 C C . SER A 1 918 ? -25.425 -1.396 33.749 1.00 89.50 918 SER A C 1
ATOM 7116 O O . SER A 1 918 ? -25.429 -1.333 34.978 1.00 89.50 918 SER A O 1
ATOM 7118 N N . GLN A 1 919 ? -25.198 -0.314 32.990 1.00 90.94 919 GLN A N 1
ATOM 7119 C CA . GLN A 1 919 ? -24.839 1.033 33.466 1.00 90.94 919 GLN A CA 1
ATOM 7120 C C . GLN A 1 919 ? -23.506 1.119 34.235 1.00 90.94 919 GLN A C 1
ATOM 7122 O O . GLN A 1 919 ? -23.238 2.111 34.920 1.00 90.94 919 GLN A O 1
ATOM 7127 N N . ARG A 1 920 ? -22.624 0.121 34.106 1.00 95.38 920 ARG A N 1
ATOM 7128 C CA . ARG A 1 920 ? -21.275 0.163 34.682 1.00 95.38 920 ARG A CA 1
ATOM 7129 C C . ARG A 1 920 ? -20.349 0.979 33.784 1.00 95.38 920 ARG A C 1
ATOM 7131 O O . ARG A 1 920 ? -20.292 0.751 32.582 1.00 95.38 920 ARG A O 1
ATOM 7138 N N . PHE A 1 921 ? -19.598 1.904 34.379 1.00 96.31 921 PHE A N 1
ATOM 7139 C CA . PHE A 1 921 ? -18.632 2.749 33.675 1.00 96.31 921 PHE A CA 1
ATOM 7140 C C . PHE A 1 921 ? -17.319 2.014 33.354 1.00 96.31 921 PHE A C 1
ATOM 7142 O O . PHE A 1 921 ? -16.775 1.307 34.207 1.00 96.31 921 PHE A O 1
ATOM 7149 N N . TYR A 1 922 ? -16.790 2.257 32.153 1.00 96.56 922 TYR A N 1
ATOM 7150 C CA . TYR A 1 922 ? -15.506 1.766 31.646 1.00 96.56 922 TYR A CA 1
ATOM 7151 C C . TYR A 1 922 ? -14.709 2.919 31.020 1.00 96.56 922 TYR A C 1
ATOM 7153 O O . TYR A 1 922 ? -15.285 3.835 30.431 1.00 96.56 922 TYR A O 1
ATOM 7161 N N . SER A 1 923 ? -13.380 2.885 31.148 1.00 95.00 923 SER A N 1
ATOM 7162 C CA . SER A 1 923 ? -12.485 3.906 30.587 1.00 95.00 923 SER A CA 1
ATOM 7163 C C . SER A 1 923 ? -12.260 3.725 29.077 1.00 95.00 923 SER A C 1
ATOM 7165 O O . SER A 1 923 ? -12.663 2.716 28.496 1.00 95.00 923 SER A O 1
ATOM 7167 N N . TYR A 1 924 ? -11.606 4.692 28.426 1.00 90.38 924 TYR A N 1
ATOM 7168 C CA . TYR A 1 924 ? -11.314 4.591 26.990 1.00 90.38 924 TYR A CA 1
ATOM 7169 C C . TYR A 1 924 ? -10.258 3.514 26.685 1.00 90.38 924 TYR A C 1
ATOM 7171 O O . TYR A 1 924 ? -10.337 2.866 25.646 1.00 90.38 924 TYR A O 1
ATOM 7179 N N . GLU A 1 925 ? -9.324 3.231 27.601 1.00 89.88 925 GLU A N 1
ATOM 7180 C CA . GLU A 1 925 ? -8.396 2.100 27.460 1.00 89.88 925 GLU A CA 1
ATOM 7181 C C . GLU A 1 925 ? -9.155 0.764 27.438 1.00 89.88 925 GLU A C 1
ATOM 7183 O O . GLU A 1 925 ? -8.796 -0.135 26.681 1.00 89.88 925 GLU A O 1
ATOM 7188 N N . ALA A 1 926 ? -10.235 0.650 28.221 1.00 92.19 926 ALA A N 1
ATOM 7189 C CA . ALA A 1 926 ? -11.112 -0.519 28.225 1.00 92.19 926 ALA A CA 1
ATOM 7190 C C . ALA A 1 926 ? -12.015 -0.603 26.978 1.00 92.19 926 ALA A C 1
ATOM 7192 O O . ALA A 1 926 ? -12.373 -1.709 26.580 1.00 92.19 926 ALA A O 1
ATOM 7193 N N . MET A 1 927 ? -12.339 0.526 26.331 1.00 92.19 927 MET A N 1
ATOM 7194 C CA . MET A 1 927 ? -12.957 0.521 24.997 1.00 92.19 927 MET A CA 1
ATOM 7195 C C . MET A 1 927 ? -11.975 -0.009 23.953 1.00 92.19 927 MET A C 1
ATOM 7197 O O . MET A 1 927 ? -12.290 -0.976 23.269 1.00 92.19 927 MET A O 1
ATOM 7201 N N . ILE A 1 928 ? -10.776 0.572 23.868 1.00 88.75 928 ILE A N 1
ATOM 7202 C CA . ILE A 1 928 ? -9.764 0.195 22.871 1.00 88.75 928 ILE A CA 1
ATOM 7203 C C . ILE A 1 928 ? -9.377 -1.281 23.037 1.00 88.75 928 ILE A C 1
ATOM 7205 O O . ILE A 1 928 ? -9.448 -2.043 22.079 1.00 88.75 928 ILE A O 1
ATOM 7209 N N . ALA A 1 929 ? -9.058 -1.723 24.259 1.00 87.38 929 ALA A N 1
ATOM 7210 C CA . ALA A 1 929 ? -8.735 -3.125 24.533 1.00 87.38 929 ALA A CA 1
ATOM 7211 C C . ALA A 1 929 ? -9.916 -4.085 24.290 1.00 87.38 929 ALA A C 1
ATOM 7213 O O . ALA A 1 929 ? -9.699 -5.250 23.967 1.00 87.38 929 ALA A O 1
ATOM 7214 N N . GLY A 1 930 ? -11.157 -3.616 24.450 1.00 90.62 930 GLY A N 1
ATOM 7215 C CA . GLY A 1 930 ? -12.362 -4.391 24.167 1.00 90.62 930 GLY A CA 1
ATOM 7216 C C . GLY A 1 930 ? -12.615 -4.563 22.668 1.00 90.62 930 GLY A C 1
ATOM 7217 O O . GLY A 1 930 ? -12.748 -5.693 22.197 1.00 90.62 930 GLY A O 1
ATOM 7218 N N . LEU A 1 931 ? -12.585 -3.462 21.912 1.00 91.00 931 LEU A N 1
ATOM 7219 C CA . LEU A 1 931 ? -12.693 -3.468 20.452 1.00 91.00 931 LEU A CA 1
ATOM 7220 C C . LEU A 1 931 ? -11.600 -4.342 19.826 1.00 91.00 931 LEU A C 1
ATOM 7222 O O . LEU A 1 931 ? -11.930 -5.254 19.079 1.00 91.00 931 LEU A O 1
ATOM 7226 N N . SER A 1 932 ? -10.324 -4.158 20.195 1.00 86.19 932 SER A N 1
ATOM 7227 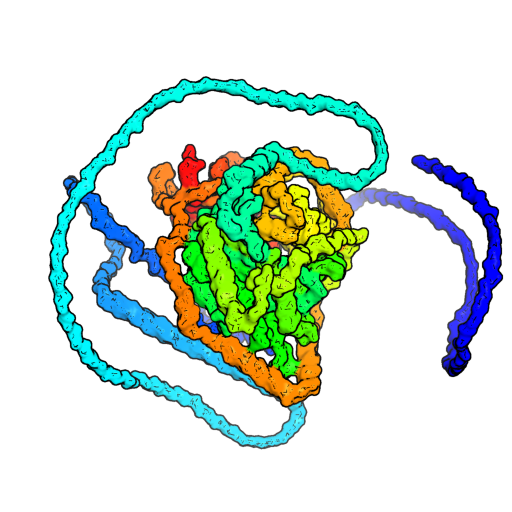C CA . SER A 1 932 ? -9.203 -4.963 19.666 1.00 86.19 932 SER A CA 1
ATOM 7228 C C . SER A 1 932 ? -9.260 -6.462 20.012 1.00 86.19 932 SER A C 1
ATOM 7230 O O . SER A 1 932 ? -8.499 -7.241 19.443 1.00 86.19 932 SER A O 1
ATOM 7232 N N . ARG A 1 933 ? -10.114 -6.879 20.958 1.00 86.56 933 ARG A N 1
ATOM 7233 C CA . ARG A 1 933 ? -10.289 -8.282 21.378 1.00 86.56 933 ARG A CA 1
ATOM 7234 C C . ARG A 1 933 ? -11.439 -8.977 20.645 1.00 86.56 933 ARG A C 1
ATOM 7236 O O . ARG A 1 933 ? -11.376 -10.187 20.409 1.00 86.56 933 ARG A O 1
ATOM 7243 N N . ASP A 1 934 ? -12.509 -8.243 20.345 1.00 90.69 934 ASP A N 1
ATOM 7244 C CA . ASP A 1 934 ? -13.755 -8.807 19.808 1.00 90.69 934 ASP A CA 1
ATOM 7245 C C . ASP A 1 934 ? -13.985 -8.463 18.324 1.00 90.69 934 ASP A C 1
ATOM 7247 O O . ASP A 1 934 ? -14.676 -9.206 17.629 1.00 90.69 934 ASP A O 1
ATOM 7251 N N . VAL A 1 935 ? -13.372 -7.384 17.822 1.00 92.06 935 VAL A N 1
ATOM 7252 C CA . VAL A 1 935 ? -13.486 -6.890 16.442 1.00 92.06 935 VAL A CA 1
ATOM 7253 C C . VAL A 1 935 ? -12.099 -6.875 15.786 1.00 92.06 935 VAL A C 1
ATOM 7255 O O . VAL A 1 935 ? -11.139 -6.356 16.348 1.00 92.06 935 VAL A O 1
ATOM 7258 N N . LEU A 1 936 ? -11.977 -7.444 14.582 1.00 89.69 936 LEU A N 1
ATOM 7259 C CA . LEU A 1 936 ? -10.690 -7.607 13.894 1.00 89.69 936 LEU A CA 1
ATOM 7260 C C . LEU A 1 936 ? -10.199 -6.303 13.252 1.00 89.69 936 LEU A C 1
ATOM 7262 O O . LEU A 1 936 ? -9.032 -5.938 13.394 1.00 89.69 936 LEU A O 1
ATOM 7266 N N . LYS A 1 937 ? -11.098 -5.601 12.557 1.00 89.81 937 LYS A N 1
ATOM 7267 C CA . LYS A 1 937 ? -10.873 -4.250 12.026 1.00 89.81 937 LYS A CA 1
ATOM 7268 C C . LYS A 1 937 ? -12.106 -3.406 12.293 1.00 89.81 937 LYS A C 1
ATOM 7270 O O . LYS A 1 937 ? -13.223 -3.886 12.106 1.00 89.81 937 LYS A O 1
ATOM 7275 N N . TYR A 1 938 ? -11.909 -2.157 12.688 1.00 91.19 938 TYR A N 1
ATOM 7276 C CA . TYR A 1 938 ? -12.980 -1.181 12.839 1.00 91.19 938 TYR A CA 1
ATOM 7277 C C . TYR A 1 938 ? -12.541 0.164 12.261 1.00 91.19 938 TYR A C 1
ATOM 7279 O O . TYR A 1 938 ? -11.397 0.577 12.437 1.00 91.19 938 TYR A O 1
ATOM 7287 N N . GLU A 1 939 ? -13.447 0.840 11.563 1.00 89.12 939 GLU A N 1
ATOM 7288 C CA . GLU A 1 939 ? -13.188 2.137 10.936 1.00 89.12 939 GLU A CA 1
ATOM 7289 C C . GLU A 1 939 ? -14.426 3.042 10.970 1.00 89.12 939 GLU A C 1
ATOM 7291 O O . GLU A 1 939 ? -15.570 2.578 10.978 1.00 89.12 939 GLU A O 1
ATOM 7296 N N . THR A 1 940 ? -14.182 4.351 10.962 1.00 92.19 940 THR A N 1
ATOM 7297 C CA . THR A 1 940 ? -15.198 5.404 10.849 1.00 92.19 940 THR A CA 1
ATOM 7298 C C . THR A 1 940 ? -14.877 6.286 9.650 1.00 92.19 940 THR A C 1
ATOM 7300 O O . THR A 1 940 ? -13.768 6.814 9.563 1.00 92.19 940 THR A O 1
ATOM 7303 N N . PHE A 1 941 ? -15.825 6.471 8.732 1.00 90.88 941 PHE A N 1
ATOM 7304 C CA . PHE A 1 941 ? -15.583 7.194 7.480 1.00 90.88 941 PHE A CA 1
ATOM 7305 C C . PHE A 1 941 ? -16.838 7.900 6.937 1.00 90.88 941 PHE A C 1
ATOM 7307 O O . PHE A 1 941 ? -17.943 7.710 7.439 1.00 90.88 941 PHE A O 1
ATOM 7314 N N . PHE A 1 942 ? -16.668 8.749 5.917 1.00 91.69 942 PHE A N 1
ATOM 7315 C CA . PHE A 1 942 ? -17.723 9.638 5.409 1.00 91.69 942 PHE A CA 1
ATOM 7316 C C . PHE A 1 942 ? -17.950 9.484 3.905 1.00 91.69 942 PHE A C 1
ATOM 7318 O O . PHE A 1 942 ? -17.012 9.633 3.120 1.00 91.69 942 PHE A O 1
ATOM 7325 N N . GLY A 1 943 ? -19.184 9.205 3.495 1.00 90.00 943 GLY A N 1
ATOM 7326 C CA . GLY A 1 943 ? -19.507 8.630 2.190 1.00 90.00 943 GLY A CA 1
ATOM 7327 C C . GLY A 1 943 ? -19.173 7.136 2.106 1.00 90.00 943 GLY A C 1
ATOM 7328 O O . GLY A 1 943 ? -18.678 6.548 3.061 1.00 90.00 943 GLY A O 1
ATOM 7329 N N . ILE A 1 944 ? -19.408 6.523 0.952 1.00 84.25 944 ILE A N 1
ATOM 7330 C CA . ILE A 1 944 ? -19.070 5.135 0.631 1.00 84.25 944 ILE A CA 1
ATOM 7331 C C . ILE A 1 944 ? -17.934 5.152 -0.390 1.00 84.25 944 ILE A C 1
ATOM 7333 O O . ILE A 1 944 ? -18.071 5.770 -1.437 1.00 84.25 944 ILE A O 1
ATOM 7337 N N . ASP A 1 945 ? -16.852 4.434 -0.099 1.00 69.94 945 ASP A N 1
ATOM 7338 C CA . ASP A 1 945 ? -15.879 3.955 -1.087 1.00 69.94 945 ASP A CA 1
ATOM 7339 C C . ASP A 1 945 ? -15.381 2.577 -0.635 1.00 69.94 945 ASP A C 1
ATOM 7341 O O . ASP A 1 945 ? -15.368 2.283 0.565 1.00 69.94 945 ASP A O 1
ATOM 7345 N N . TRP A 1 946 ? -15.015 1.721 -1.593 1.00 53.25 946 TRP A N 1
ATOM 7346 C CA . TRP A 1 946 ? -14.580 0.346 -1.320 1.00 53.25 946 TRP A CA 1
ATOM 7347 C C . TRP A 1 946 ? -13.085 0.269 -0.974 1.00 53.25 946 TRP A C 1
ATOM 7349 O O . TRP A 1 946 ? -12.723 -0.324 0.037 1.00 53.25 946 TRP A O 1
ATOM 7359 N N . ASP A 1 947 ? -12.226 0.945 -1.746 1.00 50.34 947 ASP A N 1
ATOM 7360 C CA . ASP A 1 947 ? -10.784 1.039 -1.483 1.00 50.34 947 ASP A CA 1
ATOM 7361 C C . ASP A 1 947 ? -10.393 2.448 -1.010 1.00 50.34 947 ASP A C 1
ATOM 7363 O O . ASP A 1 947 ? -10.034 3.320 -1.802 1.00 50.34 947 ASP A O 1
ATOM 7367 N N . ARG A 1 948 ? -10.443 2.677 0.309 1.00 54.53 948 ARG A N 1
ATOM 7368 C CA . ARG A 1 948 ? -9.824 3.868 0.925 1.00 54.53 948 ARG A CA 1
ATOM 7369 C C . ARG A 1 948 ? -8.316 3.732 1.124 1.00 54.53 948 ARG A C 1
ATOM 7371 O O . ARG A 1 948 ? -7.652 4.750 1.324 1.00 54.53 948 ARG A O 1
ATOM 7378 N N . GLY A 1 949 ? -7.773 2.515 1.058 1.00 42.03 949 GLY A N 1
ATOM 7379 C CA . GLY A 1 949 ? -6.399 2.193 1.453 1.00 42.03 949 GLY A CA 1
ATOM 7380 C C . GLY A 1 949 ? -5.319 2.861 0.600 1.00 42.03 949 GLY A C 1
ATOM 7381 O O . GLY A 1 949 ? -4.163 2.899 1.012 1.00 42.03 949 GLY A O 1
ATOM 7382 N N . LYS A 1 950 ? -5.687 3.413 -0.564 1.00 40.03 950 LYS A N 1
ATOM 7383 C CA . LYS A 1 950 ? -4.768 4.058 -1.517 1.00 40.03 950 LYS A CA 1
ATOM 7384 C C . LYS A 1 950 ? -4.935 5.582 -1.651 1.00 40.03 950 LYS A C 1
ATOM 7386 O O . LYS A 1 950 ? -4.415 6.158 -2.602 1.00 40.03 950 LYS A O 1
ATOM 7391 N N . GLY A 1 951 ? -5.632 6.253 -0.723 1.00 45.09 951 GLY A N 1
ATOM 7392 C CA . GLY A 1 951 ? -5.672 7.729 -0.711 1.00 45.09 951 GLY A CA 1
ATOM 7393 C C . GLY A 1 951 ? -6.736 8.422 0.152 1.00 45.09 951 GLY A C 1
ATOM 7394 O O . GLY A 1 951 ? -6.758 9.652 0.203 1.00 45.09 951 GLY A O 1
ATOM 7395 N N . GLY A 1 952 ? -7.623 7.685 0.827 1.00 60.56 952 GLY A N 1
ATOM 7396 C CA . GLY A 1 952 ? -8.631 8.282 1.706 1.00 60.56 952 GLY A CA 1
ATOM 7397 C C . GLY A 1 952 ? -8.032 8.773 3.028 1.00 60.56 952 GLY A C 1
ATOM 7398 O O . GLY A 1 952 ? -7.322 8.033 3.698 1.00 60.56 952 GLY A O 1
ATOM 7399 N N . ASN A 1 953 ? -8.365 9.998 3.444 1.00 77.75 953 ASN A N 1
ATOM 7400 C CA . ASN A 1 953 ? -8.003 10.554 4.758 1.00 77.75 953 ASN A CA 1
ATOM 7401 C C . ASN A 1 953 ? -9.244 11.027 5.544 1.00 77.75 953 ASN A C 1
ATOM 7403 O O . ASN A 1 953 ? -10.328 11.185 4.975 1.00 77.75 953 ASN A O 1
ATOM 7407 N N . ARG A 1 954 ? -9.091 11.284 6.850 1.00 85.44 954 ARG A N 1
ATOM 7408 C CA . ARG A 1 954 ? -10.188 11.657 7.773 1.00 85.44 954 ARG A CA 1
ATOM 7409 C C . ARG A 1 954 ? -10.940 12.939 7.394 1.00 85.44 954 ARG A C 1
ATOM 7411 O O . ARG A 1 954 ? -12.101 13.107 7.759 1.00 85.44 954 ARG A O 1
ATOM 7418 N N . PHE A 1 955 ? -10.293 13.817 6.634 1.00 89.69 955 PHE A N 1
ATOM 7419 C CA . PHE A 1 955 ? -10.805 15.113 6.182 1.00 89.69 955 PHE A CA 1
ATOM 7420 C C . PHE A 1 955 ? -11.371 15.050 4.750 1.00 89.69 955 PHE A C 1
ATOM 7422 O O . PHE A 1 955 ? -11.681 16.078 4.147 1.00 89.69 955 PHE A O 1
ATOM 7429 N N . SER A 1 956 ? -11.514 13.838 4.199 1.00 85.44 956 SER A N 1
ATOM 7430 C CA . SER A 1 956 ? -12.041 13.567 2.860 1.00 85.44 956 SER A CA 1
ATOM 7431 C C . SER A 1 956 ? -13.315 12.718 2.913 1.00 85.44 956 SER A C 1
ATOM 7433 O O . SER A 1 956 ? -13.401 11.715 3.629 1.00 85.44 956 SER A O 1
ATOM 7435 N N . CYS A 1 957 ? -14.315 13.115 2.127 1.00 87.50 957 CYS A N 1
ATOM 7436 C CA . CYS A 1 957 ? -15.519 12.316 1.922 1.00 87.50 957 CYS A CA 1
ATOM 7437 C C . CYS A 1 957 ? -15.421 11.561 0.596 1.00 87.50 957 CYS A C 1
ATOM 7439 O O . CYS A 1 957 ? -14.910 12.101 -0.383 1.00 87.50 957 CYS A O 1
ATOM 7441 N N . GLY A 1 958 ? -15.955 10.345 0.584 1.00 85.38 958 GLY A N 1
ATOM 7442 C CA . GLY A 1 958 ? -16.098 9.531 -0.614 1.00 85.38 958 GLY A CA 1
ATOM 7443 C C . GLY A 1 958 ? -17.354 9.862 -1.415 1.00 85.38 958 GLY A C 1
ATOM 7444 O O . GLY A 1 958 ? -18.011 10.888 -1.186 1.00 85.38 958 GLY A O 1
ATOM 7445 N N . ASN A 1 959 ? -17.742 8.947 -2.303 1.00 85.69 959 ASN A N 1
ATOM 7446 C CA . ASN A 1 959 ? -19.050 8.990 -2.963 1.00 85.69 959 ASN A CA 1
ATOM 7447 C C . ASN A 1 959 ? -20.191 9.011 -1.924 1.00 85.69 959 ASN A C 1
ATOM 7449 O O . ASN A 1 959 ? -20.027 8.550 -0.799 1.00 85.69 959 ASN A O 1
ATOM 7453 N N . PHE A 1 960 ? -21.361 9.569 -2.257 1.00 90.56 960 PHE A N 1
ATOM 7454 C CA . PHE A 1 960 ? -22.478 9.734 -1.302 1.00 90.56 960 PHE A CA 1
ATOM 7455 C C . PHE A 1 960 ? -22.082 10.473 -0.001 1.00 90.56 960 PHE A C 1
ATOM 7457 O O . PHE A 1 960 ? -22.478 10.089 1.098 1.00 90.56 960 PHE A O 1
ATOM 7464 N N . SER A 1 961 ? -21.301 11.555 -0.120 1.00 91.00 961 SER A N 1
ATOM 7465 C CA . SER A 1 961 ? -20.598 12.246 0.980 1.00 91.00 961 SER A CA 1
ATOM 7466 C C . SER A 1 961 ? -21.424 12.670 2.208 1.00 91.00 961 SER A C 1
ATOM 7468 O O . SER A 1 961 ? -20.833 13.039 3.219 1.00 91.00 961 SER A O 1
ATOM 7470 N N . ASN A 1 962 ? -22.759 12.674 2.136 1.00 93.00 962 ASN A N 1
ATOM 7471 C CA . ASN A 1 962 ? -23.637 12.947 3.281 1.00 93.00 962 ASN A CA 1
ATOM 7472 C C . ASN A 1 962 ? -23.747 11.769 4.265 1.00 93.00 962 ASN A C 1
ATOM 7474 O O . ASN A 1 962 ? -24.239 11.968 5.371 1.00 93.00 962 ASN A O 1
ATOM 7478 N N . LEU A 1 963 ? -23.284 10.568 3.920 1.00 94.81 963 LEU A N 1
ATOM 7479 C CA . LEU A 1 963 ? -23.281 9.443 4.854 1.00 94.81 963 LEU A CA 1
ATOM 7480 C C . LEU A 1 963 ? -22.126 9.561 5.858 1.00 94.81 963 LEU A C 1
ATOM 7482 O O . LEU A 1 963 ? -20.999 9.882 5.487 1.00 94.81 963 LEU A O 1
ATOM 7486 N N . PHE A 1 964 ? -22.389 9.247 7.121 1.00 95.56 964 PHE A N 1
ATOM 7487 C CA . PHE A 1 964 ? -21.394 8.876 8.123 1.00 95.56 964 PHE A CA 1
ATOM 7488 C C . PHE A 1 964 ? -21.513 7.369 8.367 1.00 95.56 964 PHE A C 1
ATOM 7490 O O . PHE A 1 964 ? -22.612 6.865 8.584 1.00 95.56 964 PHE A O 1
ATOM 7497 N N . CYS A 1 965 ? -20.399 6.648 8.297 1.00 94.75 965 CYS A N 1
ATOM 7498 C CA . CYS A 1 965 ? -20.367 5.193 8.360 1.00 94.75 965 CYS A CA 1
ATOM 7499 C C . CYS A 1 965 ? -19.441 4.715 9.482 1.00 94.75 965 CYS A C 1
ATOM 7501 O O . CYS A 1 965 ? -18.334 5.235 9.638 1.00 94.75 965 CYS A O 1
ATOM 7503 N N . ILE A 1 966 ? -19.864 3.677 10.204 1.00 95.44 966 ILE A N 1
ATOM 7504 C CA . ILE A 1 966 ? -18.993 2.869 11.068 1.00 95.44 966 ILE A CA 1
ATOM 7505 C C . ILE A 1 966 ? -19.016 1.439 10.539 1.00 95.44 966 ILE A C 1
ATOM 7507 O O . ILE A 1 966 ? -20.096 0.863 10.406 1.00 95.44 966 ILE A O 1
ATOM 7511 N N . ARG A 1 967 ? -17.848 0.864 10.241 1.00 94.00 967 ARG A N 1
ATOM 7512 C CA . ARG A 1 967 ? -17.710 -0.517 9.754 1.00 94.00 967 ARG A CA 1
ATOM 7513 C C . ARG A 1 967 ? -16.860 -1.341 10.709 1.00 94.00 967 ARG A C 1
ATOM 7515 O O . ARG A 1 967 ? -15.785 -0.904 11.108 1.00 94.00 967 ARG A O 1
ATOM 7522 N N . PHE A 1 968 ? -17.315 -2.554 11.005 1.00 95.88 968 PHE A N 1
ATOM 7523 C CA . PHE A 1 968 ? -16.563 -3.607 11.683 1.00 95.88 968 PHE A CA 1
ATOM 7524 C C . PHE A 1 968 ? -16.365 -4.815 10.751 1.00 95.88 968 PHE A C 1
ATOM 7526 O O . PHE A 1 968 ? -17.298 -5.211 10.057 1.00 95.88 968 PHE A O 1
ATOM 7533 N N . GLN A 1 969 ? -15.191 -5.447 10.806 1.00 94.31 969 GLN A N 1
ATOM 7534 C CA . GLN A 1 969 ? -14.930 -6.817 10.341 1.00 94.31 969 GLN A CA 1
ATOM 7535 C C . GLN A 1 969 ? -14.661 -7.691 11.574 1.00 94.31 969 GLN A C 1
ATOM 7537 O O . GLN A 1 969 ? -13.841 -7.322 12.418 1.00 94.31 969 GLN A O 1
ATOM 7542 N N . MET A 1 970 ? -15.327 -8.839 11.699 1.00 93.50 970 MET A N 1
ATOM 7543 C CA . MET A 1 970 ? -15.215 -9.736 12.863 1.00 93.50 970 MET A CA 1
ATOM 7544 C C . MET A 1 970 ? -15.389 -11.211 12.476 1.00 93.50 970 MET A C 1
ATOM 7546 O O . MET A 1 970 ? -15.983 -11.520 11.447 1.00 93.50 970 MET A O 1
ATOM 7550 N N . GLU A 1 971 ? -14.887 -12.136 13.295 1.00 90.94 971 GLU A N 1
ATOM 7551 C CA . GLU A 1 971 ? -15.157 -13.573 13.121 1.00 90.94 971 GLU A CA 1
ATOM 7552 C C . GLU A 1 971 ? -16.650 -13.887 13.327 1.00 90.94 971 GLU A C 1
ATOM 7554 O O . GLU A 1 971 ? -17.268 -13.300 14.214 1.00 90.94 971 GLU A O 1
ATOM 7559 N N . MET A 1 972 ? -17.206 -14.883 12.619 1.00 90.00 972 MET A N 1
ATOM 7560 C CA . MET A 1 972 ? -18.613 -15.319 12.785 1.00 90.00 972 MET A CA 1
ATOM 7561 C C . MET A 1 972 ? -19.025 -15.500 14.257 1.00 90.00 972 MET A C 1
ATOM 7563 O O . MET A 1 972 ? -20.050 -14.989 14.702 1.00 90.00 972 MET A O 1
ATOM 7567 N N . LYS A 1 973 ? -18.162 -16.143 15.056 1.00 91.06 973 LYS A N 1
ATOM 7568 C CA . LYS A 1 973 ? -18.381 -16.416 16.489 1.00 91.06 973 LYS A CA 1
ATOM 7569 C C . LYS A 1 973 ? -18.457 -15.168 17.391 1.00 91.06 973 LYS A C 1
ATOM 7571 O O . LYS A 1 973 ? -18.705 -15.324 18.580 1.00 91.06 973 LYS A O 1
ATOM 7576 N N . ARG A 1 974 ? -18.166 -13.973 16.858 1.00 92.31 974 ARG A N 1
ATOM 7577 C CA . ARG A 1 974 ? -18.130 -12.677 17.563 1.00 92.31 974 ARG A CA 1
ATOM 7578 C C . ARG A 1 974 ? -19.264 -11.733 17.160 1.00 92.31 974 ARG A C 1
ATOM 7580 O O . ARG A 1 974 ? -19.287 -10.591 17.613 1.00 92.31 974 ARG A O 1
ATOM 7587 N N . VAL A 1 975 ? -20.199 -12.179 16.312 1.00 92.06 975 VAL A N 1
ATOM 7588 C CA . VAL A 1 975 ? -21.270 -11.320 15.780 1.00 92.06 975 VAL A CA 1
ATOM 7589 C C . VAL A 1 975 ? -22.069 -10.615 16.880 1.00 92.06 975 VAL A C 1
ATOM 7591 O O . VAL A 1 975 ? -22.353 -9.422 16.772 1.00 92.06 975 VAL A O 1
ATOM 7594 N N . LYS A 1 976 ? -22.358 -11.315 17.984 1.00 92.12 976 LYS A N 1
ATOM 7595 C CA . LYS A 1 976 ? -23.082 -10.759 19.131 1.00 92.12 976 LYS A CA 1
ATOM 7596 C C . LYS A 1 976 ? -22.299 -9.632 19.803 1.00 92.12 976 LYS A C 1
ATOM 7598 O O . LYS A 1 976 ? -22.849 -8.551 19.997 1.00 92.12 976 LYS A O 1
ATOM 7603 N N . GLU A 1 977 ? -21.025 -9.857 20.115 1.00 94.56 977 GLU A N 1
ATOM 7604 C CA . GLU A 1 977 ? -20.142 -8.831 20.673 1.00 94.56 977 GLU A CA 1
ATOM 7605 C C . GLU A 1 977 ? -19.993 -7.641 19.717 1.00 94.56 977 GLU A C 1
ATOM 7607 O O . GLU A 1 977 ? -19.978 -6.503 20.170 1.00 94.56 977 GLU A O 1
ATOM 7612 N N . GLY A 1 978 ? -19.957 -7.867 18.400 1.00 94.69 978 GLY A N 1
ATOM 7613 C CA . GLY A 1 978 ? -19.937 -6.801 17.396 1.00 94.69 978 GLY A CA 1
ATOM 7614 C C . GLY A 1 978 ? -21.177 -5.903 17.428 1.00 94.69 978 GLY A C 1
ATOM 7615 O O . GLY A 1 978 ? -21.045 -4.678 17.398 1.00 94.69 978 GLY A O 1
ATOM 7616 N N . PHE A 1 979 ? -22.377 -6.477 17.550 1.00 93.00 979 PHE A N 1
ATOM 7617 C CA . PHE A 1 979 ? -23.608 -5.695 17.731 1.00 93.00 979 PHE A CA 1
ATOM 7618 C C . PHE A 1 979 ? -23.663 -4.991 19.098 1.00 93.00 979 PHE A C 1
ATOM 7620 O O . PHE A 1 979 ? -24.071 -3.830 19.163 1.00 93.00 979 PHE A O 1
ATOM 7627 N N . GLU A 1 980 ? -23.202 -5.635 20.176 1.00 94.56 980 GLU A N 1
ATOM 7628 C CA . GLU A 1 980 ? -23.082 -5.004 21.502 1.00 94.56 980 GLU A CA 1
ATOM 7629 C C . GLU A 1 980 ? -22.098 -3.820 21.477 1.00 94.56 980 GLU A C 1
ATOM 7631 O O . GLU A 1 980 ? -22.413 -2.748 21.997 1.00 94.56 980 GLU A O 1
ATOM 7636 N N . TRP A 1 981 ? -20.951 -3.955 20.802 1.00 96.38 981 TRP A N 1
ATOM 7637 C CA . TRP A 1 981 ? -20.006 -2.858 20.583 1.00 96.38 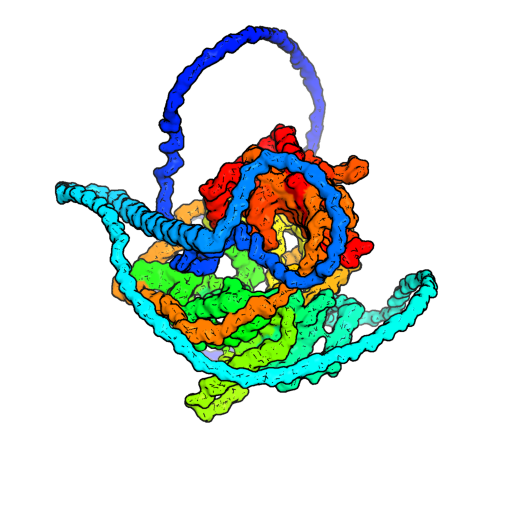981 TRP A CA 1
ATOM 7638 C C . TRP A 1 981 ? -20.617 -1.734 19.751 1.00 96.38 981 TRP A C 1
ATOM 7640 O O . TRP A 1 981 ? -20.503 -0.576 20.146 1.00 96.38 981 TRP A O 1
ATOM 7650 N N . MET A 1 982 ? -21.315 -2.039 18.655 1.00 95.69 982 MET A N 1
ATOM 7651 C CA . MET A 1 982 ? -21.962 -1.019 17.823 1.00 95.69 982 MET A CA 1
ATOM 7652 C C . MET A 1 982 ? -23.021 -0.232 18.619 1.00 95.69 982 MET A C 1
ATOM 7654 O O . MET A 1 982 ? -23.063 0.998 18.552 1.00 95.69 982 MET A O 1
ATOM 7658 N N . GLN A 1 983 ? -23.809 -0.911 19.462 1.00 93.62 983 GLN A N 1
ATOM 7659 C CA . GLN A 1 983 ? -24.727 -0.260 20.403 1.00 93.62 983 GLN A CA 1
ATOM 7660 C C . GLN A 1 983 ? -23.977 0.641 21.404 1.00 93.62 983 GLN A C 1
ATOM 7662 O O . GLN A 1 983 ? -24.396 1.776 21.661 1.00 93.62 983 GLN A O 1
ATOM 7667 N N . ILE A 1 984 ? -22.862 0.154 21.960 1.00 95.69 984 ILE A N 1
ATOM 7668 C CA . ILE A 1 984 ? -22.036 0.889 22.925 1.00 95.69 984 ILE A CA 1
ATOM 7669 C C . ILE A 1 984 ? -21.444 2.162 22.311 1.00 95.69 984 ILE A C 1
ATOM 7671 O O . ILE A 1 984 ? -21.546 3.223 22.936 1.00 95.69 984 ILE A O 1
ATOM 7675 N N . LEU A 1 985 ? -20.866 2.076 21.106 1.00 96.00 985 LEU A N 1
ATOM 7676 C CA . LEU A 1 985 ? -20.289 3.224 20.405 1.00 96.00 985 LEU A CA 1
ATOM 7677 C C . LEU A 1 985 ? -21.348 4.308 20.204 1.00 96.00 985 LEU A C 1
ATOM 7679 O O . LEU A 1 985 ? -21.173 5.436 20.665 1.00 96.00 985 LEU A O 1
ATOM 7683 N N . LEU A 1 986 ? -22.461 3.953 19.559 1.00 94.75 986 LEU A N 1
ATOM 7684 C CA . LEU A 1 986 ? -23.458 4.912 19.095 1.00 94.75 986 LEU A CA 1
ATOM 7685 C C . LEU A 1 986 ? -24.230 5.568 20.256 1.00 94.75 986 LEU A C 1
ATOM 7687 O O . LEU A 1 986 ? -24.326 6.797 20.295 1.00 94.75 986 LEU A O 1
ATOM 7691 N N . TRP A 1 987 ? -24.720 4.796 21.236 1.00 93.50 987 TRP A N 1
ATOM 7692 C CA . TRP A 1 987 ? -25.577 5.317 22.319 1.00 93.50 987 TRP A CA 1
ATOM 7693 C C . TRP A 1 987 ? -24.874 5.522 23.670 1.00 93.50 987 TRP A C 1
ATOM 7695 O O . TRP A 1 987 ? -25.230 6.442 24.414 1.00 93.50 987 TRP A O 1
ATOM 7705 N N . ASN A 1 988 ? -23.887 4.694 24.030 1.00 95.38 988 ASN A N 1
ATOM 7706 C CA . ASN A 1 988 ? -23.400 4.629 25.416 1.00 95.38 988 ASN A CA 1
ATOM 7707 C C . ASN A 1 988 ? -22.068 5.350 25.687 1.00 95.38 988 ASN A C 1
ATOM 7709 O O . ASN A 1 988 ? -21.731 5.539 26.861 1.00 95.38 988 ASN A O 1
ATOM 7713 N N . THR A 1 989 ? -21.357 5.825 24.663 1.00 96.56 989 THR A N 1
ATOM 7714 C CA . THR A 1 989 ? -20.138 6.651 24.792 1.00 96.56 989 THR A CA 1
ATOM 7715 C C . THR A 1 989 ? -20.368 7.940 25.597 1.00 96.56 989 THR A C 1
ATOM 7717 O O . THR A 1 989 ? -21.416 8.590 25.496 1.00 96.56 989 THR A O 1
ATOM 7720 N N . LYS A 1 990 ? -19.393 8.310 26.440 1.00 96.06 990 LYS A N 1
ATOM 7721 C CA . LYS A 1 990 ? -19.449 9.428 27.399 1.00 96.06 990 LYS A CA 1
ATOM 7722 C C . LYS A 1 990 ? -18.275 10.385 27.187 1.00 96.06 990 LYS A C 1
ATOM 7724 O O . LYS A 1 990 ? -17.121 10.045 27.430 1.00 96.06 990 LYS A O 1
ATOM 7729 N N . TRP A 1 991 ? -18.579 11.614 26.781 1.00 96.12 991 TRP A N 1
ATOM 7730 C CA . TRP A 1 991 ? -17.569 12.630 26.485 1.00 96.12 991 TRP A CA 1
ATOM 7731 C C . TRP A 1 991 ? -16.774 13.050 27.729 1.00 96.12 991 TRP A C 1
ATOM 7733 O O . TRP A 1 991 ? -17.354 13.377 28.765 1.00 96.12 991 TRP A O 1
ATOM 7743 N N . GLN A 1 992 ? -15.449 13.129 27.597 1.00 93.88 992 GLN A N 1
ATOM 7744 C CA . GLN A 1 992 ? -14.553 13.720 28.595 1.00 93.88 992 GLN A CA 1
ATOM 7745 C C . GLN A 1 992 ? -13.769 14.893 27.989 1.00 93.88 992 GLN A C 1
ATOM 7747 O O . GLN A 1 992 ? -13.367 14.814 26.826 1.00 93.88 992 GLN A O 1
ATOM 7752 N N . PRO A 1 993 ? -13.533 15.977 28.752 1.00 93.81 993 PRO A N 1
ATOM 7753 C CA . PRO A 1 993 ? -12.927 17.196 28.223 1.00 93.81 993 PRO A CA 1
ATOM 7754 C C . PRO A 1 993 ? -11.496 16.978 27.719 1.00 93.81 993 PRO A C 1
ATOM 7756 O O . PRO A 1 993 ? -11.159 17.457 26.639 1.00 93.81 993 PRO A O 1
ATOM 7759 N N . ASP A 1 994 ? -10.683 16.225 28.460 1.00 89.69 994 ASP A N 1
ATOM 7760 C CA . ASP A 1 994 ? -9.267 16.028 28.139 1.00 89.69 994 ASP A CA 1
ATOM 7761 C C . ASP A 1 994 ? -9.072 15.017 26.997 1.00 89.69 994 ASP A C 1
ATOM 7763 O O . ASP A 1 994 ? -8.242 15.237 26.121 1.00 89.69 994 ASP A O 1
ATOM 7767 N N . ARG A 1 995 ? -9.915 13.974 26.905 1.00 89.38 995 ARG A N 1
ATOM 7768 C CA . ARG A 1 995 ? -9.931 13.065 25.741 1.00 89.38 995 ARG A CA 1
ATOM 7769 C C . ARG A 1 995 ? -10.309 13.813 24.459 1.00 89.38 995 ARG A C 1
ATOM 7771 O O . ARG A 1 995 ? -9.591 13.705 23.470 1.00 89.38 995 ARG A O 1
ATOM 7778 N N . LEU A 1 996 ? -11.375 14.623 24.484 1.00 94.06 996 LEU A N 1
ATOM 7779 C CA . LEU A 1 996 ? -11.764 15.449 23.331 1.00 94.06 996 LEU A CA 1
ATOM 7780 C C . LEU A 1 996 ? -10.678 16.465 22.949 1.00 94.06 996 LEU A C 1
ATOM 7782 O O . LEU A 1 996 ? -10.471 16.706 21.762 1.00 94.06 996 LEU A O 1
ATOM 7786 N N . LYS A 1 997 ? -9.967 17.037 23.931 1.00 92.00 997 LYS A N 1
ATOM 7787 C CA . LYS A 1 997 ? -8.820 17.921 23.683 1.00 92.00 997 LYS A CA 1
ATOM 7788 C C . LYS A 1 997 ? -7.701 17.170 22.965 1.00 92.00 997 LYS A C 1
ATOM 7790 O O . LYS A 1 997 ? -7.226 17.646 21.943 1.00 92.00 997 LYS A O 1
ATOM 7795 N N . ASN A 1 998 ? -7.317 15.997 23.465 1.00 86.38 998 ASN A N 1
ATOM 7796 C CA . ASN A 1 998 ? -6.225 15.205 22.899 1.00 86.38 998 ASN A CA 1
ATOM 7797 C C . ASN A 1 998 ? -6.540 14.737 21.468 1.00 86.38 998 ASN A C 1
ATOM 7799 O O . ASN A 1 998 ? -5.664 14.801 20.610 1.00 86.38 998 ASN A O 1
ATOM 7803 N N . ILE A 1 999 ? -7.791 14.354 21.185 1.00 89.25 999 ILE A N 1
ATOM 7804 C CA . ILE A 1 999 ? -8.242 14.019 19.822 1.00 89.25 999 ILE A CA 1
ATOM 7805 C C . ILE A 1 999 ? -8.193 15.251 18.912 1.00 89.25 999 ILE A C 1
ATOM 7807 O O . ILE A 1 999 ? -7.650 15.169 17.814 1.00 89.25 999 ILE A O 1
ATOM 7811 N N . ALA A 1 1000 ? -8.696 16.407 19.361 1.00 92.50 1000 ALA A N 1
ATOM 7812 C CA . ALA A 1 1000 ? -8.642 17.640 18.573 1.00 92.50 1000 ALA A CA 1
ATOM 7813 C C . ALA A 1 1000 ? -7.195 18.070 18.259 1.00 92.50 1000 ALA A C 1
ATOM 7815 O O . ALA A 1 1000 ? -6.910 18.438 17.123 1.00 92.50 1000 ALA A O 1
ATOM 7816 N N . THR A 1 1001 ? -6.273 17.962 19.222 1.00 86.94 1001 THR A N 1
ATOM 7817 C CA . THR A 1 1001 ? -4.841 18.238 19.010 1.00 86.94 1001 THR A CA 1
ATOM 7818 C C . THR A 1 1001 ? -4.196 17.234 18.048 1.00 86.94 1001 THR A C 1
ATOM 7820 O O . THR A 1 1001 ? -3.468 17.656 17.151 1.00 86.94 1001 THR A O 1
ATOM 7823 N N . ARG A 1 1002 ? -4.485 15.925 18.176 1.00 86.00 1002 ARG A N 1
ATOM 7824 C CA . ARG A 1 1002 ? -3.999 14.895 17.235 1.00 86.00 1002 ARG A CA 1
ATOM 7825 C C . ARG A 1 1002 ? -4.453 15.202 15.809 1.00 86.00 1002 ARG A C 1
ATOM 7827 O O . ARG A 1 1002 ? -3.623 15.266 14.910 1.00 86.00 1002 ARG A O 1
ATOM 7834 N N . LEU A 1 1003 ? -5.750 15.442 15.619 1.00 88.12 1003 LEU A N 1
ATOM 7835 C CA . LEU A 1 1003 ? -6.320 15.740 14.304 1.00 88.12 1003 LEU A CA 1
ATOM 7836 C C . LEU A 1 1003 ? -5.785 17.057 13.722 1.00 88.12 1003 LEU A C 1
ATOM 7838 O O . LEU A 1 1003 ? -5.549 17.121 12.522 1.00 88.12 1003 LEU A O 1
ATOM 7842 N N . ALA A 1 1004 ? -5.544 18.087 14.541 1.00 88.25 1004 ALA A N 1
ATOM 7843 C CA . ALA A 1 1004 ? -4.902 19.320 14.076 1.00 88.25 1004 ALA A CA 1
ATOM 7844 C C . ALA A 1 1004 ? -3.483 19.059 13.534 1.00 88.25 1004 ALA A C 1
ATOM 7846 O O . ALA A 1 1004 ? -3.149 19.543 12.456 1.00 88.25 1004 ALA A O 1
ATOM 7847 N N . SER A 1 1005 ? -2.676 18.246 14.229 1.00 81.12 1005 SER A N 1
ATOM 7848 C CA . SER A 1 1005 ? -1.336 17.868 13.754 1.00 81.12 1005 SER A CA 1
ATOM 7849 C C . SER A 1 1005 ? -1.372 16.998 12.493 1.00 81.12 1005 SER A C 1
ATOM 7851 O O . SER A 1 1005 ? -0.497 17.130 11.644 1.00 81.12 1005 SER A O 1
ATOM 7853 N N . GLU A 1 1006 ? -2.377 16.128 12.359 1.00 80.69 1006 GLU A N 1
ATOM 7854 C CA . GLU A 1 1006 ? -2.596 15.302 11.164 1.00 80.69 1006 GLU A CA 1
ATOM 7855 C C . GLU A 1 1006 ? -2.936 16.163 9.936 1.00 80.69 1006 GLU A C 1
ATOM 7857 O O . GLU A 1 1006 ? -2.461 15.882 8.836 1.00 80.69 1006 GLU A O 1
ATOM 7862 N N . VAL A 1 1007 ? -3.697 17.254 10.113 1.00 85.56 1007 VAL A N 1
ATOM 7863 C CA . VAL A 1 1007 ? -3.938 18.218 9.027 1.00 85.56 1007 VAL A CA 1
ATOM 7864 C C . VAL A 1 1007 ? -2.637 18.865 8.556 1.00 85.56 1007 VAL A C 1
ATOM 7866 O O . VAL A 1 1007 ? -2.454 18.972 7.347 1.00 85.56 1007 VAL A O 1
ATOM 7869 N N . THR A 1 1008 ? -1.730 19.251 9.461 1.00 77.50 1008 THR A N 1
ATOM 7870 C CA . THR A 1 1008 ? -0.453 19.890 9.089 1.00 77.50 1008 THR A CA 1
ATOM 7871 C C . THR A 1 1008 ? 0.331 19.044 8.085 1.00 77.50 1008 THR A C 1
ATOM 7873 O O . THR A 1 1008 ? 0.698 19.548 7.032 1.00 77.50 1008 THR A O 1
ATOM 7876 N N . THR A 1 1009 ? 0.492 17.741 8.334 1.00 72.31 1009 THR A N 1
ATOM 7877 C CA . THR A 1 1009 ? 1.181 16.816 7.408 1.00 72.31 1009 THR A CA 1
ATOM 7878 C C . THR A 1 1009 ? 0.427 16.602 6.089 1.00 72.31 1009 THR A C 1
ATOM 7880 O O . THR A 1 1009 ? 1.028 16.273 5.069 1.00 72.31 1009 THR A O 1
ATOM 7883 N N . LEU A 1 1010 ? -0.895 16.799 6.070 1.00 78.31 1010 LEU A N 1
ATOM 7884 C CA . LEU A 1 1010 ? -1.708 16.702 4.854 1.00 78.31 1010 LEU A CA 1
ATOM 7885 C C . LEU A 1 1010 ? -1.703 17.984 4.001 1.00 78.31 1010 LEU A C 1
ATOM 7887 O O . LEU A 1 1010 ? -2.109 17.908 2.839 1.00 78.31 1010 LEU A O 1
ATOM 7891 N N . LEU A 1 1011 ? -1.236 19.126 4.527 1.00 79.56 1011 LEU A N 1
ATOM 7892 C CA . LEU A 1 1011 ? -1.038 20.359 3.747 1.00 79.56 1011 LEU A CA 1
ATOM 7893 C C . LEU A 1 1011 ? 0.072 20.189 2.700 1.00 79.56 1011 LEU A C 1
ATOM 7895 O O . LEU A 1 1011 ? -0.079 20.646 1.569 1.00 79.56 1011 LEU A O 1
ATOM 7899 N N . ASP A 1 1012 ? 1.142 19.472 3.041 1.00 71.12 1012 ASP A N 1
ATOM 7900 C CA . ASP A 1 1012 ? 2.276 19.239 2.135 1.00 71.12 1012 ASP A CA 1
ATOM 7901 C C . ASP A 1 1012 ? 1.932 18.229 1.019 1.00 71.12 1012 ASP A C 1
ATOM 7903 O O . ASP A 1 1012 ? 2.579 18.175 -0.032 1.00 71.12 1012 ASP A O 1
ATOM 7907 N N . HIS A 1 1013 ? 0.864 17.439 1.192 1.00 74.06 1013 HIS A N 1
ATOM 7908 C CA . HIS A 1 1013 ? 0.424 16.469 0.193 1.00 74.06 1013 HIS A CA 1
ATOM 7909 C C . HIS A 1 1013 ? -0.388 17.137 -0.930 1.00 74.06 1013 HIS A C 1
ATOM 7911 O O . HIS A 1 1013 ? -1.623 17.111 -0.952 1.00 74.06 1013 HIS A O 1
ATOM 7917 N N . GLY A 1 1014 ? 0.323 17.696 -1.915 1.00 79.81 1014 GLY A N 1
ATOM 7918 C CA . GLY A 1 1014 ? -0.228 18.412 -3.076 1.00 79.81 1014 GLY A CA 1
ATOM 7919 C C . GLY A 1 1014 ? -1.505 17.818 -3.709 1.00 79.81 1014 GLY A C 1
ATOM 7920 O O . GLY A 1 1014 ? -2.465 18.567 -3.898 1.00 79.81 1014 GLY A O 1
ATOM 7921 N N . PRO A 1 1015 ? -1.604 16.501 -3.993 1.00 80.19 1015 PRO A N 1
ATOM 7922 C CA . PRO A 1 1015 ? -2.837 15.897 -4.513 1.00 80.19 1015 PRO A CA 1
ATOM 7923 C C . PRO A 1 1015 ? -4.041 16.025 -3.564 1.00 80.19 1015 PRO A C 1
ATOM 7925 O O . PRO A 1 1015 ? -5.158 16.282 -4.018 1.00 80.19 1015 PRO A O 1
ATOM 7928 N N . THR A 1 1016 ? -3.820 15.914 -2.249 1.00 84.00 1016 THR A N 1
ATOM 7929 C CA . THR A 1 1016 ? -4.858 16.128 -1.226 1.00 84.00 1016 THR A CA 1
ATOM 7930 C C . THR A 1 1016 ? -5.263 17.599 -1.168 1.00 84.00 1016 THR A C 1
ATOM 7932 O O . THR A 1 1016 ? -6.456 17.896 -1.102 1.00 84.00 1016 THR A O 1
ATOM 7935 N N . MET A 1 1017 ? -4.310 18.529 -1.279 1.00 87.75 1017 MET A N 1
ATOM 7936 C CA . MET A 1 1017 ? -4.610 19.964 -1.355 1.00 87.75 1017 MET A CA 1
ATOM 7937 C C . MET A 1 1017 ? -5.410 20.336 -2.604 1.00 87.75 1017 MET A C 1
ATOM 7939 O O . MET A 1 1017 ? -6.391 21.074 -2.506 1.00 87.75 1017 MET A O 1
ATOM 7943 N N . VAL A 1 1018 ? -5.069 19.784 -3.770 1.00 88.69 1018 VAL A N 1
ATOM 7944 C CA . VAL A 1 1018 ? -5.844 19.978 -5.007 1.00 88.69 1018 VAL A CA 1
ATOM 7945 C C . VAL A 1 1018 ? -7.255 19.397 -4.863 1.00 88.69 1018 VAL A C 1
ATOM 7947 O O . VAL A 1 1018 ? -8.225 20.046 -5.260 1.00 88.69 1018 VAL A O 1
ATOM 7950 N N . ALA A 1 1019 ? -7.413 18.223 -4.244 1.00 85.50 1019 ALA A N 1
ATOM 7951 C CA . ALA A 1 1019 ? -8.730 17.662 -3.938 1.00 85.50 1019 ALA A CA 1
ATOM 7952 C C . ALA A 1 1019 ? -9.539 18.560 -2.978 1.00 85.50 1019 ALA A C 1
ATOM 7954 O O . ALA A 1 1019 ? -10.711 18.835 -3.242 1.00 85.50 1019 ALA A O 1
ATOM 7955 N N . ALA A 1 1020 ? -8.914 19.090 -1.922 1.00 87.75 1020 ALA A N 1
ATOM 7956 C CA . ALA A 1 1020 ? -9.544 20.001 -0.964 1.00 87.75 1020 ALA A CA 1
ATOM 7957 C C . ALA A 1 1020 ? -9.957 21.345 -1.601 1.00 87.75 1020 ALA A C 1
ATOM 7959 O O . ALA A 1 1020 ? -11.062 21.829 -1.349 1.00 87.75 1020 ALA A O 1
ATOM 7960 N N . MET A 1 1021 ? -9.124 21.923 -2.474 1.00 89.75 1021 MET A N 1
ATOM 7961 C CA . MET A 1 1021 ? -9.426 23.160 -3.216 1.00 89.75 1021 MET A CA 1
ATOM 7962 C C . MET A 1 1021 ? -10.551 22.975 -4.243 1.00 89.75 1021 MET A C 1
ATOM 7964 O O . MET A 1 1021 ? -11.421 23.842 -4.381 1.00 89.75 1021 MET A O 1
ATOM 7968 N N . ASN A 1 1022 ? -10.586 21.826 -4.925 1.00 88.56 1022 ASN A N 1
ATOM 7969 C CA . ASN A 1 1022 ? -11.720 21.440 -5.767 1.00 88.56 1022 ASN A CA 1
ATOM 7970 C C . ASN A 1 1022 ? -12.995 21.254 -4.925 1.00 88.56 1022 ASN A C 1
ATOM 7972 O O . ASN A 1 1022 ? -14.056 21.734 -5.319 1.00 88.56 1022 ASN A O 1
ATOM 7976 N N . GLY A 1 1023 ? -12.893 20.646 -3.737 1.00 86.19 1023 GLY A N 1
ATOM 7977 C CA . GLY A 1 1023 ? -13.982 20.547 -2.760 1.00 86.19 1023 GLY A CA 1
ATOM 7978 C C . GLY A 1 1023 ? -14.552 21.914 -2.359 1.00 86.19 1023 GLY A C 1
ATOM 7979 O O . GLY A 1 1023 ? -15.762 22.137 -2.423 1.00 86.19 1023 GLY A O 1
ATOM 7980 N N . GLU A 1 1024 ? -13.676 22.862 -2.023 1.00 86.69 1024 GLU A N 1
ATOM 7981 C CA . GLU A 1 1024 ? -14.029 24.251 -1.701 1.00 86.69 1024 GLU A CA 1
ATOM 7982 C C . GLU A 1 1024 ? -14.699 25.002 -2.856 1.00 86.69 1024 GLU A C 1
ATOM 7984 O O . GLU A 1 1024 ? -15.580 25.831 -2.625 1.00 86.69 1024 GLU A O 1
ATOM 7989 N N . SER A 1 1025 ? -14.292 24.730 -4.093 1.00 89.38 1025 SER A N 1
ATOM 7990 C CA . SER A 1 1025 ? -14.760 25.462 -5.274 1.00 89.38 1025 SER A CA 1
ATOM 7991 C C . SER A 1 1025 ? -16.053 24.894 -5.865 1.00 89.38 1025 SER A C 1
ATOM 7993 O O . SER A 1 1025 ? -16.886 25.655 -6.352 1.00 89.38 1025 SER A O 1
ATOM 7995 N N . LEU A 1 1026 ? -16.236 23.571 -5.823 1.00 90.94 1026 LEU A N 1
ATOM 7996 C CA . LEU A 1 1026 ? -17.344 22.883 -6.493 1.00 90.94 1026 LEU A CA 1
ATOM 7997 C C . LEU A 1 1026 ? -18.563 22.646 -5.590 1.00 90.94 1026 LEU A C 1
ATOM 7999 O O . LEU A 1 1026 ? -19.674 22.526 -6.106 1.00 90.94 1026 LEU A O 1
ATOM 8003 N N . TYR A 1 1027 ? -18.390 22.580 -4.264 1.00 90.38 1027 TYR A N 1
ATOM 8004 C CA . TYR A 1 1027 ? -19.460 22.165 -3.352 1.00 90.38 1027 TYR A CA 1
ATOM 8005 C C . TYR A 1 1027 ? -20.000 23.292 -2.458 1.00 90.38 1027 TYR A C 1
ATOM 8007 O O . TYR A 1 1027 ? -19.318 24.252 -2.076 1.00 90.38 1027 TYR A O 1
ATOM 8015 N N . SER A 1 1028 ? -21.281 23.162 -2.100 1.00 90.56 1028 SER A N 1
ATOM 8016 C CA . SER A 1 1028 ? -21.987 24.109 -1.234 1.00 90.56 1028 SER A CA 1
ATOM 8017 C C . SER A 1 1028 ? -21.399 24.126 0.182 1.00 90.56 1028 SER A C 1
ATOM 8019 O O . SER A 1 1028 ? -20.815 23.143 0.644 1.00 90.56 1028 SER A O 1
ATOM 8021 N N . MET A 1 1029 ? -21.570 25.237 0.907 1.00 86.88 1029 MET A N 1
ATOM 8022 C CA . MET A 1 1029 ? -21.018 25.367 2.263 1.00 86.88 1029 MET A CA 1
ATOM 8023 C C . MET A 1 1029 ? -21.534 24.292 3.233 1.00 86.88 1029 MET A C 1
ATOM 8025 O O . MET A 1 1029 ? -20.753 23.837 4.056 1.00 86.88 1029 MET A O 1
ATOM 8029 N N . ASN A 1 1030 ? -22.790 23.834 3.105 1.00 89.12 1030 ASN A N 1
ATOM 8030 C CA . ASN A 1 1030 ? -23.366 22.782 3.964 1.00 89.12 1030 ASN A CA 1
ATOM 8031 C C . ASN A 1 1030 ? -23.061 21.338 3.504 1.00 89.12 1030 ASN A C 1
ATOM 8033 O O . ASN A 1 1030 ? -23.650 20.384 4.018 1.00 89.12 1030 ASN A O 1
ATOM 8037 N N . SER A 1 1031 ? -22.176 21.152 2.521 1.00 92.31 1031 SER A N 1
ATOM 8038 C CA . SER A 1 1031 ? -21.684 19.824 2.142 1.00 92.31 1031 SER A CA 1
ATOM 8039 C C . SER A 1 1031 ? -20.622 19.328 3.127 1.00 92.31 1031 SER A C 1
ATOM 8041 O O . SER A 1 1031 ? -19.831 20.113 3.653 1.00 92.31 1031 SER A O 1
ATOM 8043 N N . ASN A 1 1032 ? -20.564 18.014 3.349 1.00 92.75 1032 ASN A N 1
ATOM 8044 C CA . ASN A 1 1032 ? -19.546 17.407 4.213 1.00 92.75 1032 ASN A CA 1
ATOM 8045 C C . ASN A 1 1032 ? -18.140 17.588 3.623 1.00 92.75 1032 ASN A C 1
ATOM 8047 O O . ASN A 1 1032 ? -17.238 18.032 4.328 1.00 92.75 1032 ASN A O 1
ATOM 8051 N N . LEU A 1 1033 ? -18.003 17.377 2.304 1.00 89.75 1033 LEU A N 1
ATOM 8052 C CA . LEU A 1 1033 ? -16.793 17.636 1.508 1.00 89.75 1033 LEU A CA 1
ATOM 8053 C C . LEU A 1 1033 ? -16.156 19.001 1.789 1.00 89.75 1033 LEU A C 1
ATOM 8055 O O . LEU A 1 1033 ? -14.937 19.132 1.745 1.00 89.75 1033 LEU A O 1
ATOM 8059 N N . ARG A 1 1034 ? -16.978 20.013 2.089 1.00 90.81 1034 ARG A N 1
ATOM 8060 C CA . ARG A 1 1034 ? -16.515 21.361 2.405 1.00 90.81 1034 ARG A CA 1
ATOM 8061 C C . ARG A 1 1034 ? -16.378 21.608 3.906 1.00 90.81 1034 ARG A C 1
ATOM 8063 O O . ARG A 1 1034 ? -15.339 22.086 4.344 1.00 90.81 1034 ARG A O 1
ATOM 8070 N N . ALA A 1 1035 ? -17.380 21.258 4.713 1.00 91.12 1035 ALA A N 1
ATOM 8071 C CA . ALA A 1 1035 ? -17.367 21.489 6.163 1.00 91.12 1035 ALA A CA 1
ATOM 8072 C C . ALA A 1 1035 ? -16.267 20.702 6.911 1.00 91.12 1035 ALA A C 1
ATOM 8074 O O . ALA A 1 1035 ? -15.775 21.156 7.948 1.00 91.12 1035 ALA A O 1
ATOM 8075 N N . MET A 1 1036 ? -15.866 19.549 6.372 1.00 90.81 1036 MET A N 1
ATOM 8076 C CA . MET A 1 1036 ? -14.796 18.694 6.894 1.00 90.81 1036 MET A CA 1
ATOM 8077 C C . MET A 1 1036 ? -13.466 18.842 6.142 1.00 90.81 1036 MET A C 1
ATOM 8079 O O . MET A 1 1036 ? -12.502 18.185 6.522 1.00 90.81 1036 MET A O 1
ATOM 8083 N N . SER A 1 1037 ? -13.398 19.688 5.105 1.00 90.44 1037 SER A N 1
ATOM 8084 C CA . SER A 1 1037 ? -12.163 19.936 4.351 1.00 90.44 1037 SER A CA 1
ATOM 8085 C C . SER A 1 1037 ? -11.026 20.317 5.298 1.00 90.44 1037 SER A C 1
ATOM 8087 O O . SER A 1 1037 ? -11.205 21.174 6.171 1.00 90.44 1037 SER A O 1
ATOM 8089 N N . LEU A 1 1038 ? -9.853 19.703 5.113 1.00 89.56 1038 LEU A N 1
ATOM 8090 C CA . LEU A 1 1038 ? -8.689 19.859 5.993 1.00 89.56 1038 LEU A CA 1
ATOM 8091 C C . LEU A 1 1038 ? -8.343 21.339 6.248 1.00 89.56 1038 LEU A C 1
ATOM 8093 O O . LEU A 1 1038 ? -8.123 21.736 7.387 1.00 89.56 1038 LEU A O 1
ATOM 8097 N N . VAL A 1 1039 ? -8.451 22.191 5.222 1.00 86.75 1039 VAL A N 1
ATOM 8098 C CA . VAL A 1 1039 ? -8.147 23.634 5.287 1.00 86.75 1039 VAL A CA 1
ATOM 8099 C C . VAL A 1 1039 ? -9.105 24.397 6.217 1.00 86.75 1039 VAL A C 1
ATOM 8101 O O . VAL A 1 1039 ? -8.744 25.423 6.790 1.00 86.75 1039 VAL A O 1
ATOM 8104 N N . ARG A 1 1040 ? -10.330 23.894 6.427 1.00 89.56 1040 ARG A N 1
ATOM 8105 C CA . ARG A 1 1040 ? -11.253 24.408 7.456 1.00 89.56 1040 ARG A CA 1
ATOM 8106 C C . ARG A 1 1040 ? -11.039 23.741 8.805 1.00 89.56 1040 ARG A C 1
ATOM 8108 O O . ARG A 1 1040 ? -11.191 24.396 9.836 1.00 89.56 1040 ARG A O 1
ATOM 8115 N N . GLN A 1 1041 ? -10.724 22.449 8.794 1.00 93.00 1041 GLN A N 1
ATOM 8116 C CA . GLN A 1 1041 ? -10.537 21.660 10.003 1.00 93.00 1041 GLN A CA 1
ATOM 8117 C C . GLN A 1 1041 ? -9.280 22.074 10.773 1.00 93.00 1041 GLN A C 1
ATOM 8119 O O . GLN A 1 1041 ? -9.366 22.111 11.991 1.00 93.00 1041 GLN A O 1
ATOM 8124 N N . GLN A 1 1042 ? -8.195 22.515 10.124 1.00 88.81 1042 GLN A N 1
ATOM 8125 C CA . GLN A 1 1042 ? -7.008 23.074 10.792 1.00 88.81 1042 GLN A CA 1
ATOM 8126 C C . GLN A 1 1042 ? -7.383 24.150 11.830 1.00 88.81 1042 GLN A C 1
ATOM 8128 O O . GLN A 1 1042 ? -7.322 23.925 13.039 1.00 88.81 1042 GLN A O 1
ATOM 8133 N N . VAL A 1 1043 ? -7.867 25.301 11.348 1.00 91.56 1043 VAL A N 1
ATOM 8134 C CA . VAL A 1 1043 ? -8.201 26.476 12.173 1.00 91.56 1043 VAL A CA 1
ATOM 8135 C C . VAL A 1 1043 ? -9.306 26.159 13.188 1.00 91.56 1043 VAL A C 1
ATOM 8137 O O . VAL A 1 1043 ? -9.363 26.744 14.271 1.00 91.56 1043 VAL A O 1
ATOM 8140 N N . PHE A 1 1044 ? -10.204 25.228 12.856 1.00 95.06 1044 PHE A N 1
ATOM 8141 C CA . PHE A 1 1044 ? -11.255 24.771 13.759 1.00 95.06 1044 PHE A CA 1
ATOM 8142 C C . PHE A 1 1044 ? -10.707 23.908 14.907 1.00 95.06 1044 PHE A C 1
ATOM 8144 O O . PHE A 1 1044 ? -11.043 24.167 16.063 1.00 95.06 1044 PHE A O 1
ATOM 8151 N N . LEU A 1 1045 ? -9.859 22.920 14.613 1.00 95.12 1045 LEU A N 1
ATOM 8152 C CA . LEU A 1 1045 ? -9.327 21.947 15.570 1.00 95.12 1045 LEU A CA 1
ATOM 8153 C C . LEU A 1 1045 ? -8.247 22.550 16.470 1.00 95.12 1045 LEU A C 1
ATOM 8155 O O . LEU A 1 1045 ? -8.308 22.345 17.680 1.00 95.12 1045 LEU A O 1
ATOM 8159 N N . GLU A 1 1046 ? -7.335 23.363 15.926 1.00 91.62 1046 GLU A N 1
ATOM 8160 C CA . GLU A 1 1046 ? -6.357 24.144 16.703 1.00 91.62 1046 GLU A CA 1
ATOM 8161 C C . GLU A 1 1046 ? -7.070 25.001 17.760 1.00 91.62 1046 GLU A C 1
ATOM 8163 O O . GLU A 1 1046 ? -6.794 24.924 18.964 1.00 91.62 1046 GLU A O 1
ATOM 8168 N N . ARG A 1 1047 ? -8.073 25.773 17.319 1.00 94.19 1047 ARG A N 1
ATOM 8169 C CA . ARG A 1 1047 ? -8.903 26.603 18.195 1.00 94.19 1047 ARG A CA 1
ATOM 8170 C C . ARG A 1 1047 ? -9.670 25.764 19.217 1.00 94.19 1047 ARG A C 1
ATOM 8172 O O . ARG A 1 1047 ? -9.764 26.159 20.378 1.00 94.19 1047 ARG A O 1
ATOM 8179 N N . LEU A 1 1048 ? -10.229 24.627 18.812 1.00 94.69 1048 LEU A N 1
ATOM 8180 C CA . LEU A 1 1048 ? -11.006 23.750 19.687 1.00 94.69 1048 LEU A CA 1
ATOM 8181 C C . LEU A 1 1048 ? -10.127 23.103 20.769 1.00 94.69 1048 LEU A C 1
ATOM 8183 O O . LEU A 1 1048 ? -10.517 23.084 21.937 1.00 94.69 1048 LEU A O 1
ATOM 8187 N N . GLY A 1 1049 ? -8.920 22.663 20.408 1.00 90.50 1049 GLY A N 1
ATOM 8188 C CA . GLY A 1 1049 ? -7.896 22.181 21.334 1.00 90.50 1049 GLY A CA 1
ATOM 8189 C C . GLY A 1 1049 ? -7.435 23.265 22.313 1.00 90.50 1049 GLY A C 1
ATOM 8190 O O . GLY A 1 1049 ? -7.247 22.975 23.495 1.00 90.50 1049 GLY A O 1
ATOM 8191 N N . ALA A 1 1050 ? -7.326 24.524 21.879 1.00 90.31 1050 ALA A N 1
ATOM 8192 C CA . ALA A 1 1050 ? -7.005 25.661 22.749 1.00 90.31 1050 ALA A CA 1
ATOM 8193 C C . ALA A 1 1050 ? -8.170 26.080 23.676 1.00 90.31 1050 ALA A C 1
ATOM 8195 O O . ALA A 1 1050 ? -7.945 26.436 24.837 1.00 90.31 1050 ALA A O 1
ATOM 8196 N N . GLU A 1 1051 ? -9.419 26.024 23.200 1.00 92.38 1051 GLU A N 1
ATOM 8197 C CA . GLU A 1 1051 ? -10.612 26.332 24.000 1.00 92.38 1051 GLU A CA 1
ATOM 8198 C C . GLU A 1 1051 ? -10.963 25.223 25.012 1.00 92.38 1051 GLU A C 1
ATOM 8200 O O . GLU A 1 1051 ? -11.527 25.515 26.071 1.00 92.38 1051 GLU A O 1
ATOM 8205 N N . LEU A 1 1052 ? -10.630 23.957 24.738 1.00 92.25 1052 LEU A N 1
ATOM 8206 C CA . LEU A 1 1052 ? -10.817 22.850 25.680 1.00 92.25 1052 LEU A CA 1
ATOM 8207 C C . LEU A 1 1052 ? -9.764 22.887 26.813 1.00 92.25 1052 LEU A C 1
ATOM 8209 O O . LEU A 1 1052 ? -8.581 23.134 26.564 1.00 92.25 1052 LEU A O 1
ATOM 8213 N N . PRO A 1 1053 ? -10.154 22.644 28.082 1.00 90.75 1053 PRO A N 1
ATOM 8214 C CA . PRO A 1 1053 ? -11.442 22.103 28.531 1.00 90.75 1053 PRO A CA 1
ATOM 8215 C C . PRO A 1 1053 ? -12.551 23.152 28.764 1.00 90.75 1053 PRO A C 1
ATOM 8217 O O . PRO A 1 1053 ? -13.691 22.782 29.041 1.00 90.75 1053 PRO A O 1
ATOM 8220 N N . LYS A 1 1054 ? -12.265 24.459 28.660 1.00 93.06 1054 LYS A N 1
ATOM 8221 C CA . LYS A 1 1054 ? -13.194 25.546 29.047 1.00 93.06 1054 LYS A CA 1
ATOM 8222 C C . LYS A 1 1054 ? -14.502 25.523 28.245 1.00 93.06 1054 LYS A C 1
ATOM 8224 O O . LYS A 1 1054 ? -15.569 25.768 28.807 1.00 93.06 1054 LYS A O 1
ATOM 8229 N N . SER A 1 1055 ? -14.438 25.198 26.954 1.00 93.88 1055 SER A N 1
ATOM 8230 C CA . SER A 1 1055 ? -15.604 25.120 26.059 1.00 93.88 1055 SER A CA 1
ATOM 8231 C C . SER A 1 1055 ? -16.415 23.820 26.166 1.00 93.88 1055 SER A C 1
ATOM 8233 O O . SER A 1 1055 ? -17.462 23.720 25.522 1.00 93.88 1055 SER A O 1
ATOM 8235 N N . PHE A 1 1056 ? -16.002 22.842 26.989 1.00 96.56 1056 PHE A N 1
ATOM 8236 C CA . PHE A 1 1056 ? -16.530 21.466 26.996 1.00 96.56 1056 PHE A CA 1
ATOM 8237 C C . PHE A 1 1056 ? -18.064 21.362 26.978 1.00 96.56 1056 PHE A C 1
ATOM 8239 O O . PHE A 1 1056 ? -18.608 20.575 26.211 1.00 96.56 1056 PHE A O 1
ATOM 8246 N N . LYS A 1 1057 ? -18.786 22.198 27.740 1.00 96.19 1057 LYS A N 1
ATOM 8247 C CA . LYS A 1 1057 ? -20.265 22.186 27.755 1.00 96.19 1057 LYS A CA 1
ATOM 8248 C C . LYS A 1 1057 ? -20.905 22.544 26.401 1.00 96.19 1057 LYS A C 1
ATOM 8250 O O . LYS A 1 1057 ? -21.974 22.020 26.101 1.00 96.19 1057 LYS A O 1
ATOM 8255 N N . LYS A 1 1058 ? -20.277 23.404 25.581 1.00 95.75 1058 LYS A N 1
ATOM 8256 C CA . LYS A 1 1058 ? -20.713 23.673 24.192 1.00 95.75 1058 LYS A CA 1
ATOM 8257 C C . LYS A 1 1058 ? -20.420 22.457 23.313 1.00 95.75 1058 LYS A C 1
ATOM 8259 O O . LYS A 1 1058 ? -21.296 22.020 22.576 1.00 95.75 1058 LYS A O 1
ATOM 8264 N N . VAL A 1 1059 ? -19.203 21.920 23.415 1.00 97.19 1059 VAL A N 1
ATOM 8265 C CA . VAL A 1 1059 ? -18.710 20.817 22.574 1.00 97.19 1059 VAL A CA 1
ATOM 8266 C C . VAL A 1 1059 ? -19.536 19.553 22.794 1.00 97.19 1059 VAL A C 1
ATOM 8268 O O . VAL A 1 1059 ? -20.116 19.045 21.844 1.00 97.19 1059 VAL A O 1
ATOM 8271 N N . ALA A 1 1060 ? -19.692 19.109 24.044 1.00 97.19 1060 ALA A N 1
ATOM 8272 C CA . ALA A 1 1060 ? -20.507 17.946 24.384 1.00 97.19 1060 ALA A CA 1
ATOM 8273 C C . ALA A 1 1060 ? -21.960 18.103 23.901 1.00 97.19 1060 ALA A C 1
ATOM 8275 O O . ALA A 1 1060 ? -22.494 17.184 23.294 1.00 97.19 1060 ALA A O 1
ATOM 8276 N N . LYS A 1 1061 ? -22.580 19.285 24.069 1.00 97.38 1061 LYS A N 1
ATOM 8277 C CA . LYS A 1 1061 ? -23.931 19.539 23.536 1.00 97.38 1061 LYS A CA 1
ATOM 8278 C C . LYS A 1 1061 ? -23.995 19.400 22.006 1.00 97.38 1061 LYS A C 1
ATOM 8280 O O . LYS A 1 1061 ? -25.010 18.939 21.499 1.00 97.38 1061 LYS A O 1
ATOM 8285 N N . MET A 1 1062 ? -22.944 19.789 21.284 1.00 97.69 1062 MET A N 1
ATOM 8286 C CA . MET A 1 1062 ? -22.881 19.646 19.827 1.00 97.69 1062 MET A CA 1
ATOM 8287 C C . MET A 1 1062 ? -22.755 18.178 19.398 1.00 97.69 1062 MET A C 1
ATOM 8289 O O . MET A 1 1062 ? -23.461 17.745 18.495 1.00 97.69 1062 MET A O 1
ATOM 8293 N N . LEU A 1 1063 ? -21.909 17.399 20.081 1.00 97.88 1063 LEU A N 1
ATOM 8294 C CA . LEU A 1 1063 ? -21.752 15.964 19.816 1.00 97.88 1063 LEU A CA 1
ATOM 8295 C C . LEU A 1 1063 ? -23.048 15.186 20.119 1.00 97.88 1063 LEU A C 1
ATOM 8297 O O . LEU A 1 1063 ? -23.425 14.305 19.352 1.00 97.88 1063 LEU A O 1
ATOM 8301 N N . GLU A 1 1064 ? -23.779 15.554 21.179 1.00 97.62 1064 GLU A N 1
ATOM 8302 C CA . GLU A 1 1064 ? -25.121 15.010 21.447 1.00 97.62 1064 GLU A CA 1
ATOM 8303 C C . GLU A 1 1064 ? -26.159 15.431 20.392 1.00 97.62 1064 GLU A C 1
ATOM 8305 O O . GLU A 1 1064 ? -26.994 14.617 20.009 1.00 97.62 1064 GLU A O 1
ATOM 8310 N N . ALA A 1 1065 ? -26.120 16.672 19.892 1.00 97.69 1065 ALA A N 1
ATOM 8311 C CA . ALA A 1 1065 ? -27.031 17.124 18.834 1.00 97.69 1065 ALA A CA 1
ATOM 8312 C C . ALA A 1 1065 ? -26.824 16.329 17.532 1.00 97.69 1065 ALA A C 1
ATOM 8314 O O . ALA A 1 1065 ? -27.793 15.843 16.950 1.00 97.69 1065 ALA A O 1
ATOM 8315 N N . ILE A 1 1066 ? -25.561 16.105 17.149 1.00 97.94 1066 ILE A N 1
ATOM 8316 C CA . ILE A 1 1066 ? -25.190 15.233 16.028 1.00 97.94 1066 ILE A CA 1
ATOM 8317 C C . ILE A 1 1066 ? -25.721 13.818 16.264 1.00 97.94 1066 ILE A C 1
ATOM 8319 O O . ILE A 1 1066 ? -26.471 13.320 15.427 1.00 97.94 1066 ILE A O 1
ATOM 8323 N N . ARG A 1 1067 ? -25.416 13.203 17.420 1.00 97.56 1067 ARG A N 1
ATOM 8324 C CA . ARG A 1 1067 ? -25.900 11.860 17.789 1.00 97.56 1067 ARG A CA 1
ATOM 8325 C C . ARG A 1 1067 ? -27.424 11.741 17.637 1.00 97.56 1067 ARG A C 1
ATOM 8327 O O . ARG A 1 1067 ? -27.900 10.787 17.031 1.00 97.56 1067 ARG A O 1
ATOM 8334 N N . MET A 1 1068 ? -28.183 12.719 18.135 1.00 96.38 1068 MET A N 1
ATOM 8335 C CA . MET A 1 1068 ? -29.651 12.731 18.052 1.00 96.38 1068 MET A CA 1
ATOM 8336 C C . MET A 1 1068 ? -30.199 12.892 16.625 1.00 96.38 1068 MET A C 1
ATOM 8338 O O . MET A 1 1068 ? -31.308 12.435 16.354 1.00 96.38 1068 MET A O 1
ATOM 8342 N N . VAL A 1 1069 ? -29.460 13.530 15.711 1.00 96.81 1069 VAL A N 1
ATOM 8343 C CA . VAL A 1 1069 ? -29.856 13.654 14.297 1.00 96.81 1069 VAL A CA 1
ATOM 8344 C C . VAL A 1 1069 ? -29.551 12.383 13.509 1.00 96.81 1069 VAL A C 1
ATOM 8346 O O . VAL A 1 1069 ? -30.404 11.960 12.727 1.00 96.81 1069 VAL A O 1
ATOM 8349 N N . VAL A 1 1070 ? -28.365 11.798 13.706 1.00 95.62 1070 VAL A N 1
ATOM 8350 C CA . VAL A 1 1070 ? -27.860 10.673 12.898 1.00 95.62 1070 VAL A CA 1
ATOM 8351 C C . VAL A 1 1070 ? -28.431 9.321 13.334 1.00 95.62 1070 VAL A C 1
ATOM 8353 O O . VAL A 1 1070 ? -28.660 8.472 12.484 1.00 95.62 1070 VAL A O 1
ATOM 8356 N N . LEU A 1 1071 ? -28.748 9.142 14.625 1.00 94.56 1071 LEU A N 1
ATOM 8357 C CA . LEU A 1 1071 ? -29.376 7.923 15.170 1.00 94.56 1071 LEU A CA 1
ATOM 8358 C C . LEU A 1 1071 ? -30.910 7.933 15.107 1.00 94.56 1071 LEU A C 1
ATOM 8360 O O . LEU A 1 1071 ? -31.577 7.190 15.831 1.00 94.56 1071 LEU A O 1
ATOM 8364 N N . ARG A 1 1072 ? -31.489 8.784 14.256 1.00 95.06 1072 ARG A N 1
ATOM 8365 C CA . ARG A 1 1072 ? -32.903 8.666 13.895 1.00 95.06 1072 ARG A CA 1
ATOM 8366 C C . ARG A 1 1072 ? -33.110 7.409 13.048 1.00 95.06 1072 ARG A C 1
ATOM 8368 O O . ARG A 1 1072 ? -32.289 7.172 12.158 1.00 95.06 1072 ARG A O 1
ATOM 8375 N N . PRO A 1 1073 ? -34.173 6.615 13.271 1.00 92.75 1073 PRO A N 1
ATOM 8376 C CA . PRO A 1 1073 ? -34.354 5.367 12.536 1.00 92.75 1073 PRO A CA 1
ATOM 8377 C C . PRO A 1 1073 ? -34.514 5.578 11.025 1.00 92.75 1073 PRO A C 1
ATOM 8379 O O . PRO A 1 1073 ? -34.055 4.749 10.247 1.00 92.75 1073 PRO A O 1
ATOM 8382 N N . GLU A 1 1074 ? -35.073 6.718 10.609 1.00 93.44 1074 GLU A N 1
ATOM 8383 C CA . GLU A 1 1074 ? -35.236 7.105 9.202 1.00 93.44 1074 GLU A CA 1
ATOM 8384 C C . GLU A 1 1074 ? -33.901 7.467 8.530 1.00 93.44 1074 GLU A C 1
ATOM 8386 O O . GLU A 1 1074 ? -33.743 7.280 7.326 1.00 93.44 1074 GLU A O 1
ATOM 8391 N N . ASN A 1 1075 ? -32.936 7.955 9.318 1.00 95.25 1075 ASN A N 1
ATOM 8392 C CA . ASN A 1 1075 ? -31.599 8.342 8.861 1.00 95.25 1075 ASN A CA 1
ATOM 8393 C C . ASN A 1 1075 ? -30.577 7.203 9.004 1.00 95.25 1075 ASN A C 1
ATOM 8395 O O . ASN A 1 1075 ? -29.458 7.339 8.519 1.00 95.25 1075 ASN A O 1
ATOM 8399 N N . THR A 1 1076 ? -30.937 6.098 9.666 1.00 95.12 1076 THR A N 1
ATOM 8400 C CA . THR A 1 1076 ? -30.046 4.963 9.948 1.00 95.12 1076 THR A CA 1
ATOM 8401 C C . THR A 1 1076 ? -30.300 3.814 8.973 1.00 95.12 1076 THR A C 1
ATOM 8403 O O . THR A 1 1076 ? -31.429 3.530 8.577 1.00 95.12 1076 THR A O 1
ATOM 8406 N N . THR A 1 1077 ? -29.247 3.107 8.584 1.00 95.31 1077 THR A N 1
ATOM 8407 C CA . THR A 1 1077 ? -29.320 1.858 7.821 1.00 95.31 1077 THR A CA 1
ATOM 8408 C C . THR A 1 1077 ? -28.220 0.917 8.296 1.00 95.31 1077 THR A C 1
ATOM 8410 O O . THR A 1 1077 ? -27.061 1.312 8.413 1.00 95.31 1077 THR A O 1
ATOM 8413 N N . VAL A 1 1078 ? -28.580 -0.333 8.567 1.00 95.25 1078 VAL A N 1
ATOM 8414 C CA . VAL A 1 1078 ? -27.651 -1.402 8.934 1.00 95.25 1078 VAL A CA 1
ATOM 8415 C C . VAL A 1 1078 ? -27.419 -2.282 7.712 1.00 95.25 1078 VAL A C 1
ATOM 8417 O O . VAL A 1 1078 ? -28.364 -2.767 7.094 1.00 95.25 1078 VAL A O 1
ATOM 8420 N N . HIS A 1 1079 ? -26.156 -2.502 7.372 1.00 95.31 1079 HIS A N 1
ATOM 8421 C CA . HIS A 1 1079 ? -25.720 -3.445 6.350 1.00 95.31 1079 HIS A CA 1
ATOM 8422 C C . HIS A 1 1079 ? -24.883 -4.550 6.994 1.00 95.31 1079 HIS A C 1
ATOM 8424 O O . HIS A 1 1079 ? -24.000 -4.273 7.811 1.00 95.31 1079 HIS A O 1
ATOM 8430 N N . VAL A 1 1080 ? -25.171 -5.796 6.630 1.00 94.75 1080 VAL A N 1
ATOM 8431 C CA . VAL A 1 1080 ? -24.445 -6.987 7.074 1.00 94.75 1080 VAL A CA 1
ATOM 8432 C C . VAL A 1 1080 ? -24.048 -7.795 5.845 1.00 94.75 1080 VAL A C 1
ATOM 8434 O O . VAL A 1 1080 ? -24.924 -8.281 5.140 1.00 94.75 1080 VAL A O 1
ATOM 8437 N N . ALA A 1 1081 ? -22.753 -7.989 5.604 1.00 94.62 1081 ALA A N 1
ATOM 8438 C CA . ALA A 1 1081 ? -22.274 -9.004 4.662 1.00 94.62 1081 ALA A CA 1
ATOM 8439 C C . ALA A 1 1081 ? -21.681 -10.185 5.442 1.00 94.62 1081 ALA A C 1
ATOM 8441 O O . ALA A 1 1081 ? -20.906 -9.986 6.382 1.00 94.62 1081 ALA A O 1
ATOM 8442 N N . THR A 1 1082 ? -22.095 -11.406 5.110 1.00 94.56 1082 THR A N 1
ATOM 8443 C CA . THR A 1 1082 ? -21.799 -12.628 5.880 1.00 94.56 1082 THR A CA 1
ATOM 8444 C C . THR A 1 1082 ? -22.024 -13.878 5.018 1.00 94.56 1082 THR A C 1
ATOM 8446 O O . THR A 1 1082 ? -22.422 -13.752 3.867 1.00 94.56 1082 THR A O 1
ATOM 8449 N N . ARG A 1 1083 ? -21.829 -15.080 5.580 1.00 93.19 1083 ARG A N 1
ATOM 8450 C CA . ARG A 1 1083 ? -22.423 -16.323 5.061 1.00 93.19 1083 ARG A CA 1
ATOM 8451 C C . ARG A 1 1083 ? -23.564 -16.750 5.982 1.00 93.19 1083 ARG A C 1
ATOM 8453 O O . ARG A 1 1083 ? -23.294 -17.187 7.101 1.00 93.19 1083 ARG A O 1
ATOM 8460 N N . LEU A 1 1084 ? -24.809 -16.629 5.532 1.00 88.94 1084 LEU A N 1
ATOM 8461 C CA . LEU A 1 1084 ? -26.015 -16.770 6.359 1.00 88.94 1084 LEU A CA 1
ATOM 8462 C C . LEU A 1 1084 ? -26.138 -18.176 6.968 1.00 88.94 1084 LEU A C 1
ATOM 8464 O O . LEU A 1 1084 ? -26.355 -18.305 8.167 1.00 88.94 1084 LEU A O 1
ATOM 8468 N N . GLU A 1 1085 ? -25.841 -19.216 6.184 1.00 87.94 1085 GLU A N 1
ATOM 8469 C CA . GLU A 1 1085 ? -25.752 -20.626 6.617 1.00 87.94 1085 GLU A CA 1
ATOM 8470 C C . GLU A 1 1085 ? -24.776 -20.862 7.797 1.00 87.94 1085 GLU A C 1
ATOM 8472 O O . GLU A 1 1085 ? -24.898 -21.848 8.518 1.00 87.94 1085 GLU A O 1
ATOM 8477 N N . LYS A 1 1086 ? -23.786 -19.979 8.012 1.00 84.62 1086 LYS A N 1
ATOM 8478 C CA . LYS A 1 1086 ? -22.832 -20.057 9.140 1.00 84.62 1086 LYS A CA 1
ATOM 8479 C C . LYS A 1 1086 ? -23.245 -19.203 10.354 1.00 84.62 1086 LYS A C 1
ATOM 8481 O O . LYS A 1 1086 ? -22.469 -19.126 11.307 1.00 84.62 1086 LYS A O 1
ATOM 8486 N N . MET A 1 1087 ? -24.392 -18.520 10.299 1.00 76.88 1087 MET A N 1
ATOM 8487 C CA . MET A 1 1087 ? -24.923 -17.669 11.376 1.00 76.88 1087 MET A CA 1
ATOM 8488 C C . MET A 1 1087 ? -26.122 -18.273 12.128 1.00 76.88 1087 MET A C 1
ATOM 8490 O O . MET A 1 1087 ? -26.502 -17.711 13.156 1.00 76.88 1087 MET A O 1
ATOM 8494 N N . GLU A 1 1088 ? -26.690 -19.384 11.644 1.00 59.50 1088 GLU A N 1
ATOM 8495 C CA . GLU A 1 1088 ? -27.702 -20.194 12.353 1.00 59.50 1088 GLU A CA 1
ATOM 8496 C C . GLU A 1 1088 ? -27.104 -21.039 13.501 1.00 59.50 1088 GLU A C 1
ATOM 8498 O O . GLU A 1 1088 ? -27.787 -21.151 14.547 1.00 59.50 1088 GLU A O 1
#